Protein AF-R5IC51-F1 (afdb_monomer)

Sequence (796 aa):
MSTYEIGSIVFDKWKICRELGQGSYGTVYEIQREDFGGVYKAALKVITVPQSRTELQSVLDEGMTPPQAKQYFYSVVEDIGRECAIMSRLKGTGNIVSYEDHAVLRHPDGIGWDILIRMELLHPLLPYVYQHPMARRDIIRLGIDICKALELCQRYNIIHRDIKPENIFISDNGDYKLGDFGIARTIERTTSGLSKKGTYSYMAPEVYIGKKYGFSVDTYSLGLVLYRMLNKNRGPFLPQPPEAITYDNREQALARRVSGEPLPRPFYGEGRLGEIVLKACAFDPKDRYSSPQQLRQELEAISYEAQDAALIYPNGDELQIDPSRYASGKSSGAAGTAGKTNAVFSDRPQRTSGTNRTQGVFDASGGGSPAPVRKEKKKAHRGLVWVLVLVASAAIAAGSLLLLHTRQEKQAQLAAAQQAQVQEQQNQYEALMEQGTQLCETDPEQALGCFEQAQALYPEESAPYISYAYALYCAQDYERCISYIEDELGLGKAYDIEAQSQLSEILGAAYFECDDYAAAASFFRLSTAGGDITVNAQRDYAVSLGRLGDIDAADEILSQMYAAGASGDVTDYVQAEIDYAKKEYLDAESGFQAVLNQTQDIALQKRALRSLAEVYRDCAALVRTGSSPIGNPATKAVEVLANGIETYGLRYDSTIWEMLALAYFEAYHTDPSVPQSYLRKAGECFNRVLELGVTKSYLYSNLYTIYYELQEYDLAEQTLDAYAAQYPKDYEPYAFRAMLYITLENRKEQSARDYSVAVEAYETAGQLLRSDDDATYYQQLQSLIQQLQKEGWING

pLDDT: mean 78.65, std 20.5, range [21.23, 98.0]

Mean predicted aligned error: 19.67 Å

Structure (mmCIF, N/CA/C/O backbone):
data_AF-R5IC51-F1
#
_entry.id   AF-R5IC51-F1
#
loop_
_atom_site.group_PDB
_atom_site.id
_atom_site.type_symbol
_atom_site.label_atom_id
_atom_site.label_alt_id
_atom_site.label_comp_id
_atom_site.label_asym_id
_atom_site.label_entity_id
_atom_site.label_seq_id
_atom_site.pdbx_PDB_ins_code
_atom_site.Cartn_x
_atom_site.Cartn_y
_atom_site.Cartn_z
_atom_site.occupancy
_atom_site.B_iso_or_equiv
_atom_site.auth_seq_id
_atom_site.auth_comp_id
_atom_site.auth_asym_id
_atom_site.auth_atom_id
_atom_site.pdbx_PDB_model_num
ATOM 1 N N . MET A 1 1 ? -29.258 -9.192 -11.549 1.00 34.88 1 MET A N 1
ATOM 2 C CA . MET A 1 1 ? -30.080 -10.267 -10.951 1.00 34.88 1 MET A CA 1
ATOM 3 C C . MET A 1 1 ? -29.190 -11.485 -10.818 1.00 34.88 1 MET A C 1
ATOM 5 O O . MET A 1 1 ? -28.263 -11.608 -11.606 1.00 34.88 1 MET A O 1
ATOM 9 N N . SER A 1 2 ? -29.415 -12.307 -9.802 1.00 44.78 2 SER A N 1
ATOM 10 C CA . SER A 1 2 ? -28.560 -13.431 -9.416 1.00 44.78 2 SER A CA 1
ATOM 11 C C . SER A 1 2 ? -28.538 -14.531 -10.483 1.00 44.78 2 SER A C 1
ATOM 13 O O . SER A 1 2 ? -29.534 -15.207 -10.707 1.00 44.78 2 SER A O 1
ATOM 15 N N . THR A 1 3 ? -27.392 -14.734 -11.137 1.00 65.94 3 THR A N 1
ATOM 16 C CA . THR A 1 3 ? -27.187 -15.839 -12.097 1.00 65.94 3 THR A CA 1
ATOM 17 C C . THR A 1 3 ? -27.098 -17.204 -11.391 1.00 65.94 3 THR A C 1
ATOM 19 O O . THR A 1 3 ? -27.401 -18.248 -11.972 1.00 65.94 3 THR A O 1
ATOM 22 N N . TYR A 1 4 ? -26.704 -17.198 -10.113 1.00 82.75 4 TYR A N 1
ATOM 23 C CA . TYR A 1 4 ? -26.434 -18.384 -9.299 1.00 82.75 4 TYR A CA 1
ATOM 24 C C . TYR A 1 4 ? -27.344 -18.380 -8.067 1.00 82.75 4 TYR A C 1
ATOM 26 O O . TYR A 1 4 ? -27.095 -17.670 -7.096 1.00 82.75 4 TYR A O 1
ATOM 34 N N . GLU A 1 5 ? -28.417 -19.166 -8.119 1.00 85.94 5 GLU A N 1
ATOM 35 C CA . GLU A 1 5 ? -29.378 -19.327 -7.025 1.00 85.94 5 GLU A CA 1
ATOM 36 C C . GLU A 1 5 ? -29.455 -20.797 -6.594 1.00 85.94 5 GLU A C 1
ATOM 38 O O . GLU A 1 5 ? -28.944 -21.695 -7.270 1.00 85.94 5 GLU A O 1
ATOM 43 N N . ILE A 1 6 ? -30.101 -21.068 -5.456 1.00 89.00 6 ILE A N 1
ATOM 44 C CA . ILE A 1 6 ? -30.327 -22.443 -4.996 1.00 89.00 6 ILE A CA 1
ATOM 45 C C . ILE A 1 6 ? -31.206 -23.166 -6.022 1.00 89.00 6 ILE A C 1
ATOM 47 O O . ILE A 1 6 ? -32.381 -22.855 -6.196 1.00 89.00 6 ILE A O 1
ATOM 51 N N . GLY A 1 7 ? -30.623 -24.155 -6.695 1.00 88.19 7 GLY A N 1
ATOM 52 C CA . GLY A 1 7 ? -31.232 -24.867 -7.811 1.00 88.19 7 GLY A CA 1
ATOM 53 C C . GLY A 1 7 ? -30.534 -24.677 -9.158 1.00 88.19 7 GLY A C 1
ATOM 54 O O . GLY A 1 7 ? -30.702 -25.554 -10.006 1.00 88.19 7 GLY A O 1
ATOM 55 N N . SER A 1 8 ? -29.731 -23.620 -9.347 1.00 90.50 8 SER A N 1
ATOM 56 C CA . SER A 1 8 ? -28.945 -23.412 -10.573 1.00 90.50 8 SER A CA 1
ATOM 57 C C . SER A 1 8 ? -27.978 -24.573 -10.820 1.00 90.50 8 SER A C 1
ATOM 59 O O . SER A 1 8 ? -27.421 -25.148 -9.879 1.00 90.50 8 SER A O 1
ATOM 61 N N . ILE A 1 9 ? -27.762 -24.903 -12.095 1.00 90.50 9 ILE A N 1
ATOM 62 C CA . ILE A 1 9 ? -26.777 -25.898 -12.533 1.00 90.50 9 ILE A CA 1
ATOM 63 C C . ILE A 1 9 ? -25.529 -25.165 -13.031 1.00 90.50 9 ILE A C 1
ATOM 65 O O . ILE A 1 9 ? -25.619 -24.266 -13.862 1.00 90.50 9 ILE A O 1
ATOM 69 N N . VAL A 1 10 ? -24.370 -25.580 -12.530 1.00 89.81 10 VAL A N 1
ATOM 70 C CA . VAL A 1 10 ? -23.029 -25.151 -12.943 1.00 89.81 10 VAL A CA 1
ATOM 71 C C . VAL A 1 10 ? -22.209 -26.380 -13.352 1.00 89.81 10 VAL A C 1
ATOM 73 O O . VAL A 1 10 ? -22.567 -27.505 -12.995 1.00 89.81 10 VAL A O 1
ATOM 76 N N . PHE A 1 11 ? -21.114 -26.194 -14.099 1.00 86.75 11 PHE A N 1
ATOM 77 C CA . PHE A 1 11 ? -20.230 -27.290 -14.543 1.00 86.75 11 PHE A CA 1
ATOM 78 C C . PHE A 1 11 ? -21.016 -28.501 -15.109 1.00 86.75 11 PHE A C 1
ATOM 80 O O . PHE A 1 11 ? -20.867 -29.633 -14.640 1.00 86.75 11 PHE A O 1
ATOM 87 N N . ASP A 1 12 ? -21.926 -28.216 -16.051 1.00 82.31 12 ASP A N 1
ATOM 88 C CA . ASP A 1 12 ? -22.885 -29.092 -16.760 1.00 82.31 12 ASP A CA 1
ATOM 89 C C . ASP A 1 12 ? -23.899 -29.898 -15.925 1.00 82.31 12 ASP A C 1
ATOM 91 O O . ASP A 1 12 ? -24.995 -30.199 -16.401 1.00 82.31 12 ASP A O 1
ATOM 95 N N . LYS A 1 13 ? -23.553 -30.288 -14.697 1.00 89.31 13 LYS A N 1
ATOM 96 C CA . LYS A 1 13 ? -24.291 -31.273 -13.890 1.00 89.31 13 LYS A CA 1
ATOM 97 C C . LYS A 1 13 ? -24.358 -30.954 -12.393 1.00 89.31 13 LYS A C 1
ATOM 99 O O . LYS A 1 13 ? -25.084 -31.634 -11.670 1.00 89.31 13 LYS A O 1
ATOM 104 N N . TRP A 1 14 ? -23.579 -29.997 -11.894 1.00 93.50 14 TRP A N 1
ATOM 105 C CA . TRP A 1 14 ? -23.500 -29.702 -10.464 1.00 93.50 14 TRP A CA 1
ATOM 106 C C . TRP A 1 14 ? -24.583 -28.700 -10.061 1.00 93.50 14 TRP A C 1
ATOM 108 O O . TRP A 1 14 ? -24.599 -27.567 -10.530 1.00 93.50 14 TRP A O 1
ATOM 118 N N . LYS A 1 15 ? -25.489 -29.103 -9.172 1.00 93.88 15 LYS A N 1
ATOM 119 C CA . LYS A 1 15 ? -26.602 -28.278 -8.693 1.00 93.88 15 LYS A CA 1
ATOM 120 C C . LYS A 1 15 ? -26.222 -27.528 -7.416 1.00 93.88 15 LYS A C 1
ATOM 122 O O . LYS A 1 15 ? -25.806 -28.160 -6.444 1.00 93.88 15 LYS A O 1
ATOM 127 N N . ILE A 1 16 ? -26.433 -26.213 -7.379 1.00 95.00 16 ILE A N 1
ATOM 128 C CA . ILE A 1 16 ? -26.311 -25.397 -6.159 1.00 95.00 16 ILE A CA 1
ATOM 129 C C . ILE A 1 16 ? -27.404 -25.810 -5.165 1.00 95.00 16 ILE A C 1
ATOM 131 O O . ILE A 1 16 ? -28.590 -25.792 -5.496 1.00 95.00 16 ILE A O 1
ATOM 135 N N . CYS A 1 17 ? -27.005 -26.203 -3.954 1.00 91.75 17 CYS A N 1
ATOM 136 C CA . CYS A 1 17 ? -27.897 -26.773 -2.937 1.00 91.75 17 CYS A CA 1
ATOM 137 C C . CYS A 1 17 ? -28.139 -25.845 -1.741 1.00 91.75 17 CYS A C 1
ATOM 139 O O . CYS A 1 17 ? -29.258 -25.793 -1.236 1.00 91.75 17 CYS A O 1
ATOM 141 N N . ARG A 1 18 ? -27.114 -25.115 -1.292 1.00 90.88 18 ARG A N 1
ATOM 142 C CA . ARG A 1 18 ? -27.218 -24.065 -0.265 1.00 90.88 18 ARG A CA 1
ATOM 143 C C . ARG A 1 18 ? -26.019 -23.129 -0.329 1.00 90.88 18 ARG A C 1
ATOM 145 O O . ARG A 1 18 ? -24.968 -23.509 -0.839 1.00 90.88 18 ARG A O 1
ATOM 152 N N . GLU A 1 19 ? -26.163 -21.943 0.241 1.00 89.88 19 GLU A N 1
ATOM 153 C CA . GLU A 1 19 ? -25.020 -21.103 0.590 1.00 89.88 19 GLU A CA 1
ATOM 154 C C . GLU A 1 19 ? -24.264 -21.695 1.797 1.00 89.88 19 GLU A C 1
ATOM 156 O O . GLU A 1 19 ? -24.860 -22.336 2.668 1.00 89.88 19 GLU A O 1
ATOM 161 N N . LEU A 1 20 ? -22.945 -21.507 1.823 1.00 83.25 20 LEU A N 1
ATOM 162 C CA . LEU A 1 20 ? -22.047 -21.846 2.933 1.00 83.25 20 LEU A CA 1
ATOM 163 C C . LEU A 1 20 ? -21.504 -20.589 3.628 1.00 83.25 20 LEU A C 1
ATOM 165 O O . LEU A 1 20 ? -21.226 -20.639 4.823 1.00 83.25 20 LEU A O 1
ATOM 169 N N . GLY A 1 21 ? -21.395 -19.475 2.900 1.00 74.44 21 GLY A N 1
ATOM 170 C CA . GLY A 1 21 ? -21.165 -18.136 3.438 1.00 74.44 21 GLY A CA 1
ATOM 171 C C . GLY A 1 21 ? -20.614 -17.168 2.388 1.00 74.44 21 GLY A C 1
ATOM 172 O O . GLY A 1 21 ? -20.113 -17.588 1.343 1.00 74.44 21 GLY A O 1
ATOM 173 N N . GLN A 1 22 ? -20.659 -15.875 2.697 1.00 67.19 22 GLN A N 1
ATOM 174 C CA . GLN A 1 22 ? -20.190 -14.788 1.836 1.00 67.19 22 GLN A CA 1
ATOM 175 C C . GLN A 1 22 ? -18.926 -14.124 2.412 1.00 67.19 22 GLN A C 1
ATOM 177 O O . GLN A 1 22 ? -18.795 -13.970 3.628 1.00 67.19 22 GLN A O 1
ATOM 182 N N . GLY A 1 23 ? -17.995 -13.724 1.541 1.00 55.91 23 GLY A N 1
ATOM 183 C CA . GLY A 1 23 ? -16.749 -13.036 1.896 1.00 55.91 23 GLY A CA 1
ATOM 184 C C . GLY A 1 23 ? -16.435 -11.870 0.952 1.00 55.91 23 GLY A C 1
ATOM 185 O O . GLY A 1 23 ? -17.114 -11.671 -0.053 1.00 55.91 23 GLY A O 1
ATOM 186 N N . SER A 1 24 ? -15.379 -11.097 1.237 1.00 48.75 24 SER A N 1
ATOM 187 C CA . SER A 1 24 ? -15.056 -9.841 0.519 1.00 48.75 24 SER A CA 1
ATOM 188 C C . SER A 1 24 ? -14.483 -10.004 -0.902 1.00 48.75 24 SER A C 1
ATOM 190 O O . SER A 1 24 ? -13.736 -9.139 -1.361 1.00 48.75 24 SER A O 1
ATOM 192 N N . TYR A 1 25 ? -14.747 -11.151 -1.523 1.00 54.16 25 TYR A N 1
ATOM 193 C CA . TYR A 1 25 ? -14.342 -11.539 -2.874 1.00 54.16 25 TYR A CA 1
ATOM 194 C C . TYR A 1 25 ? -15.416 -12.405 -3.562 1.00 54.16 25 TYR A C 1
ATOM 196 O O . TYR A 1 25 ? -15.160 -12.924 -4.639 1.00 54.16 25 TYR A O 1
ATOM 204 N N . GLY A 1 26 ? -16.586 -12.636 -2.947 1.00 70.31 26 GLY A N 1
ATOM 205 C CA . GLY A 1 26 ? -17.631 -13.488 -3.523 1.00 70.31 26 GLY A CA 1
ATOM 206 C C . GLY A 1 26 ? -18.343 -14.404 -2.525 1.00 70.31 26 GLY A C 1
ATOM 207 O O . GLY A 1 26 ? -18.110 -14.350 -1.314 1.00 70.31 26 GLY A O 1
ATOM 208 N N . THR A 1 27 ? -19.211 -15.268 -3.050 1.00 81.44 27 THR A N 1
ATOM 209 C CA . THR A 1 27 ? -20.079 -16.161 -2.262 1.00 81.44 27 THR A CA 1
ATOM 210 C C . THR A 1 27 ? -19.681 -17.623 -2.448 1.00 81.44 27 THR A C 1
ATOM 212 O O . THR A 1 27 ? -19.342 -18.050 -3.553 1.00 81.44 27 THR A O 1
ATOM 215 N N . VAL A 1 28 ? -19.721 -18.405 -1.367 1.00 87.19 28 VAL A N 1
ATOM 216 C CA . VAL A 1 28 ? -19.404 -19.838 -1.367 1.00 87.19 28 VAL A CA 1
ATOM 217 C C . VAL A 1 28 ? -20.679 -20.661 -1.187 1.00 87.19 28 VAL A C 1
ATOM 219 O O . VAL A 1 28 ? -21.460 -20.417 -0.268 1.00 87.19 28 VAL A O 1
ATOM 222 N N . TYR A 1 29 ? -20.868 -21.676 -2.029 1.00 92.00 29 TYR A N 1
ATOM 223 C CA . TYR A 1 29 ? -22.026 -22.572 -2.034 1.00 92.00 29 TYR A CA 1
ATOM 224 C C . TYR A 1 29 ? -21.624 -24.044 -1.900 1.00 92.00 29 TYR A C 1
ATOM 226 O O . TYR A 1 29 ? -20.550 -24.454 -2.339 1.00 92.00 29 TYR A O 1
ATOM 234 N N . GLU A 1 30 ? -22.526 -24.863 -1.363 1.00 93.81 30 GLU A N 1
ATOM 235 C CA . GLU A 1 30 ? -22.476 -26.318 -1.506 1.00 93.81 30 GLU A CA 1
ATOM 236 C C . GLU A 1 30 ? -23.128 -26.704 -2.836 1.00 93.81 30 GLU A C 1
ATOM 238 O O . GLU A 1 30 ? -24.298 -26.385 -3.079 1.00 93.81 30 GLU A O 1
ATOM 243 N N . ILE A 1 31 ? -22.385 -27.421 -3.677 1.00 94.88 31 ILE A N 1
ATOM 244 C CA . ILE A 1 31 ? -22.886 -28.013 -4.917 1.00 94.88 31 ILE A CA 1
ATOM 245 C C . ILE A 1 31 ? -22.924 -29.538 -4.815 1.00 94.88 31 ILE A C 1
ATOM 247 O O . ILE A 1 31 ? -22.046 -30.165 -4.218 1.00 94.88 31 ILE A O 1
ATOM 251 N N . GLN A 1 32 ? -23.932 -30.141 -5.442 1.00 95.25 32 GLN A N 1
ATOM 252 C CA . GLN A 1 32 ? -24.134 -31.588 -5.472 1.00 95.25 32 GLN A CA 1
ATOM 253 C C . GLN A 1 32 ? -24.272 -32.097 -6.908 1.00 95.25 32 GLN A C 1
ATOM 255 O O . GLN A 1 32 ? -24.911 -31.457 -7.743 1.00 95.25 32 GLN A O 1
ATOM 260 N N . ARG A 1 33 ? -23.724 -33.281 -7.184 1.00 93.88 33 ARG A N 1
ATOM 261 C CA . ARG A 1 33 ? -23.937 -34.028 -8.428 1.00 93.88 33 ARG A CA 1
ATOM 262 C C . ARG A 1 33 ? -24.345 -35.460 -8.113 1.00 93.88 33 ARG A C 1
ATOM 264 O O . ARG A 1 33 ? -23.850 -36.045 -7.155 1.00 93.88 33 ARG A O 1
ATOM 271 N N . GLU A 1 34 ? -25.222 -36.024 -8.931 1.00 90.62 34 GLU A N 1
ATOM 272 C CA . GLU A 1 34 ? -25.615 -37.430 -8.852 1.00 90.62 34 GLU A CA 1
ATOM 273 C C . GLU A 1 34 ? -25.206 -38.142 -10.148 1.00 90.62 34 GLU A C 1
ATOM 275 O O . GLU A 1 34 ? -25.593 -37.727 -11.238 1.00 90.62 34 GLU A O 1
ATOM 280 N N . ASP A 1 35 ? -24.403 -39.200 -10.035 1.00 86.75 35 ASP A N 1
ATOM 281 C CA . ASP A 1 35 ? -24.063 -40.114 -11.133 1.00 86.75 35 ASP A CA 1
ATOM 282 C C . ASP A 1 35 ? -24.142 -41.553 -10.598 1.00 86.75 35 ASP A C 1
ATOM 284 O O . ASP A 1 35 ? -23.634 -41.842 -9.517 1.00 86.75 35 ASP A O 1
ATOM 288 N N . PHE A 1 36 ? -24.756 -42.471 -11.352 1.00 82.00 36 PHE A N 1
ATOM 289 C CA . PHE A 1 36 ? -24.849 -43.907 -11.017 1.00 82.00 36 PHE A CA 1
ATOM 290 C C . PHE A 1 36 ? -25.401 -44.234 -9.606 1.00 82.00 36 PHE A C 1
ATOM 292 O O . PHE A 1 36 ? -25.093 -45.285 -9.047 1.00 82.00 36 PHE A O 1
ATOM 299 N N . GLY A 1 37 ? -26.228 -43.352 -9.029 1.00 81.12 37 GLY A N 1
ATOM 300 C CA . GLY A 1 37 ? -26.763 -43.484 -7.664 1.00 81.12 37 GLY A CA 1
ATOM 301 C C . GLY A 1 37 ? -25.787 -43.076 -6.550 1.00 81.12 37 GLY A C 1
ATOM 302 O O . GLY A 1 37 ? -26.119 -43.195 -5.372 1.00 81.12 37 GLY A O 1
ATOM 303 N N . GLY A 1 38 ? -24.593 -42.589 -6.901 1.00 84.06 38 GLY A N 1
ATOM 304 C CA . GLY A 1 38 ? -23.660 -41.942 -5.985 1.00 84.06 38 GLY A CA 1
ATOM 305 C C . GLY A 1 38 ? -23.909 -40.436 -5.914 1.00 84.06 38 GLY A C 1
ATOM 306 O O . GLY A 1 38 ? -23.998 -39.765 -6.944 1.00 84.06 38 GLY A O 1
ATOM 307 N N . VAL A 1 39 ? -23.989 -39.903 -4.693 1.00 90.25 39 VAL A N 1
ATOM 308 C CA . VAL A 1 39 ? -24.080 -38.462 -4.426 1.00 90.25 39 VAL A CA 1
ATOM 309 C C . VAL A 1 39 ? -22.684 -37.905 -4.157 1.00 90.25 39 VAL A C 1
ATOM 311 O O . VAL A 1 39 ? -22.039 -38.272 -3.177 1.00 90.25 39 VAL A O 1
ATOM 314 N N . TYR A 1 40 ? -22.243 -36.987 -5.010 1.00 90.81 40 TYR A N 1
ATOM 315 C CA . TYR A 1 40 ? -20.979 -36.265 -4.899 1.00 90.81 40 TYR A CA 1
ATOM 316 C C . TYR A 1 40 ? -21.243 -34.832 -4.436 1.00 90.81 40 TYR A C 1
ATOM 318 O O . TYR A 1 40 ? -22.200 -34.202 -4.890 1.00 90.81 40 TYR A O 1
ATOM 326 N N . LYS A 1 41 ? -20.390 -34.307 -3.552 1.00 93.12 41 LYS A N 1
ATOM 327 C CA . LYS A 1 41 ? -20.490 -32.952 -2.994 1.00 93.12 41 LYS A CA 1
ATOM 328 C C . LYS A 1 41 ? -19.170 -32.205 -3.137 1.00 93.12 41 LYS A C 1
ATOM 330 O O . LYS A 1 41 ? -18.112 -32.807 -2.988 1.00 93.12 41 LYS A O 1
ATOM 335 N N . ALA A 1 42 ? -19.254 -30.906 -3.396 1.00 93.12 42 ALA A N 1
ATOM 336 C CA . ALA A 1 42 ? -18.114 -30.001 -3.502 1.00 93.12 42 ALA A CA 1
ATOM 337 C C . ALA A 1 42 ? -18.510 -28.590 -3.029 1.00 93.12 42 ALA A C 1
ATOM 339 O O . ALA A 1 42 ? -19.696 -28.274 -2.892 1.00 93.12 42 ALA A O 1
ATOM 340 N N . ALA A 1 43 ? -17.515 -27.740 -2.790 1.00 92.44 43 ALA A N 1
ATOM 341 C CA . ALA A 1 43 ? -17.699 -26.309 -2.593 1.00 92.44 43 ALA A CA 1
ATOM 342 C C . ALA A 1 43 ? -17.518 -25.555 -3.924 1.00 92.44 43 ALA A C 1
ATOM 344 O O . ALA A 1 43 ? -16.669 -25.906 -4.746 1.00 92.44 43 ALA A O 1
ATOM 345 N N . LEU A 1 44 ? -18.309 -24.501 -4.116 1.00 91.94 44 LEU A N 1
ATOM 346 C CA . LEU A 1 44 ? -18.254 -23.571 -5.243 1.00 91.94 44 LEU A CA 1
ATOM 347 C C . LEU A 1 44 ? -18.010 -22.160 -4.699 1.00 91.94 44 LEU A C 1
ATOM 349 O O . LEU A 1 44 ? -18.905 -21.619 -4.058 1.00 91.94 44 LEU A O 1
ATOM 353 N N . LYS A 1 45 ? -16.852 -21.548 -4.968 1.00 87.81 45 LYS A N 1
ATOM 354 C CA . LYS A 1 45 ? -16.626 -20.104 -4.757 1.00 87.81 45 LYS A CA 1
ATOM 355 C C . LYS A 1 45 ? -16.984 -19.390 -6.062 1.00 87.81 45 LYS A C 1
ATOM 357 O O . LYS A 1 45 ? -16.418 -19.720 -7.102 1.00 87.81 45 LYS A O 1
ATOM 362 N N . VAL A 1 46 ? -17.937 -18.462 -6.016 1.00 87.94 46 VAL A N 1
ATOM 363 C CA . VAL A 1 46 ? -18.309 -17.598 -7.146 1.00 87.94 46 VAL A CA 1
ATOM 364 C C . VAL A 1 46 ? -17.761 -16.206 -6.872 1.00 87.94 46 VAL A C 1
ATOM 366 O O . VAL A 1 46 ? -18.162 -15.570 -5.897 1.00 87.94 46 VAL A O 1
ATOM 369 N N . ILE A 1 47 ? -16.848 -15.759 -7.726 1.00 85.06 47 ILE A N 1
ATOM 370 C CA . ILE A 1 47 ? -16.260 -14.418 -7.722 1.00 85.06 47 ILE A CA 1
ATOM 371 C C . ILE A 1 47 ? -16.827 -13.682 -8.935 1.00 85.06 47 ILE A C 1
ATOM 373 O O . ILE A 1 47 ? -16.798 -14.227 -10.033 1.00 85.06 47 ILE A O 1
ATOM 377 N N . THR A 1 48 ? -17.317 -12.460 -8.765 1.00 84.69 48 THR A N 1
ATOM 378 C CA . THR A 1 48 ? -17.797 -11.624 -9.876 1.00 84.69 48 THR A CA 1
ATOM 379 C C . THR A 1 48 ? -16.892 -10.402 -9.985 1.00 84.69 48 THR A C 1
ATOM 381 O O . THR A 1 48 ? -16.533 -9.824 -8.963 1.00 84.69 48 THR A O 1
ATOM 384 N N . VAL A 1 49 ? -16.482 -10.041 -11.202 1.00 80.69 49 VAL A N 1
ATOM 385 C CA . VAL A 1 49 ? -15.553 -8.936 -11.490 1.00 80.69 49 VAL A CA 1
ATOM 386 C C . VAL A 1 49 ? -16.135 -8.083 -12.623 1.00 80.69 49 VAL A C 1
ATOM 388 O O . VAL A 1 49 ? -16.349 -8.628 -13.707 1.00 80.69 49 VAL A O 1
ATOM 391 N N . PRO A 1 50 ? -16.385 -6.774 -12.433 1.00 78.31 50 PRO A N 1
ATOM 392 C CA . PRO A 1 50 ? -16.390 -6.061 -11.151 1.00 78.31 50 PRO A CA 1
ATOM 393 C C . PRO A 1 50 ? -17.414 -6.647 -10.166 1.00 78.31 50 PRO A C 1
ATOM 395 O O . PRO A 1 50 ? -18.486 -7.101 -10.567 1.00 78.31 50 PRO A O 1
ATOM 398 N N . GLN A 1 51 ? -17.102 -6.613 -8.870 1.00 70.88 51 GLN A N 1
ATOM 399 C CA . GLN A 1 51 ? -17.942 -7.135 -7.782 1.00 70.88 51 GLN A CA 1
ATOM 400 C C . GLN A 1 51 ? -19.267 -6.372 -7.661 1.00 70.88 51 GLN A C 1
ATOM 402 O O . GLN A 1 51 ? -20.261 -6.907 -7.166 1.00 70.88 51 GLN A O 1
ATOM 407 N N . SER A 1 52 ? -19.300 -5.116 -8.117 1.00 75.69 52 SER A N 1
ATOM 408 C CA . SER A 1 52 ? -20.501 -4.285 -8.131 1.00 75.69 52 SER A CA 1
ATOM 409 C C . SER A 1 52 ? -20.561 -3.349 -9.341 1.00 75.69 52 SER A C 1
ATOM 411 O O . SER A 1 52 ? -19.558 -3.031 -9.975 1.00 75.69 52 SER A O 1
ATOM 413 N N . ARG A 1 53 ? -21.759 -2.823 -9.629 1.00 75.31 53 ARG A N 1
ATOM 414 C CA . ARG A 1 53 ? -21.903 -1.703 -10.576 1.00 75.31 53 ARG A CA 1
ATOM 415 C C . ARG A 1 53 ? -21.265 -0.409 -10.065 1.00 75.31 53 ARG A C 1
ATOM 417 O O . ARG A 1 53 ? -20.943 0.438 -10.885 1.00 75.31 53 ARG A O 1
ATOM 424 N N . THR A 1 54 ? -21.078 -0.263 -8.753 1.00 67.06 54 THR A N 1
ATOM 425 C CA . THR A 1 54 ? -20.395 0.887 -8.146 1.00 67.06 54 THR A CA 1
ATOM 426 C C . THR A 1 54 ? -18.906 0.873 -8.476 1.00 67.06 54 THR A C 1
ATOM 428 O O . THR A 1 54 ? -18.370 1.897 -8.865 1.00 67.06 54 THR A O 1
ATOM 431 N N . GLU A 1 55 ? -18.265 -0.294 -8.415 1.00 68.88 55 GLU A N 1
ATOM 432 C CA . GLU A 1 55 ? -16.859 -0.497 -8.794 1.00 68.88 55 GLU A CA 1
ATOM 433 C C . GLU A 1 55 ? -16.635 -0.224 -10.290 1.00 68.88 55 GLU A C 1
ATOM 435 O O . GLU A 1 55 ? -15.709 0.496 -10.651 1.00 68.88 55 GLU A O 1
ATOM 440 N N . LEU A 1 56 ? -17.546 -0.696 -11.156 1.00 75.31 56 LEU A N 1
ATOM 441 C CA . LEU A 1 56 ? -17.545 -0.312 -12.573 1.00 75.31 56 LEU A CA 1
ATOM 442 C C . LEU A 1 56 ? -17.714 1.201 -12.758 1.00 75.31 56 LEU A C 1
ATOM 444 O O . LEU A 1 56 ? -17.046 1.792 -13.597 1.00 75.31 56 LEU A O 1
ATOM 448 N N . GLN A 1 57 ? -18.617 1.830 -12.004 1.00 73.44 57 GLN A N 1
ATOM 449 C CA . GLN A 1 57 ? -18.846 3.266 -12.127 1.00 73.44 57 GLN A CA 1
ATOM 450 C C . GLN A 1 57 ? -17.675 4.088 -11.574 1.00 73.44 57 GLN A C 1
ATOM 452 O O . GLN A 1 57 ? -17.416 5.144 -12.128 1.00 73.44 57 GLN A O 1
ATOM 457 N N . SER A 1 58 ? -16.944 3.603 -10.563 1.00 60.75 58 SER A N 1
ATOM 458 C CA . SER A 1 58 ? -15.757 4.276 -10.015 1.00 60.75 58 SER A CA 1
ATOM 459 C C . SER A 1 58 ? -14.699 4.455 -11.095 1.00 60.75 58 SER A C 1
ATOM 461 O O . SER A 1 58 ? -14.393 5.585 -11.450 1.00 60.75 58 SER A O 1
ATOM 463 N N . VAL A 1 59 ? -14.259 3.370 -11.743 1.00 61.09 59 VAL A N 1
ATOM 464 C CA . VAL A 1 59 ? -13.216 3.465 -12.782 1.00 61.09 59 VAL A CA 1
ATOM 465 C C . VAL A 1 59 ? -13.657 4.279 -14.009 1.00 61.09 59 VAL A C 1
ATOM 467 O O . VAL A 1 59 ? -12.829 4.885 -14.682 1.00 61.09 59 VAL A O 1
ATOM 470 N N . LEU A 1 60 ? -14.963 4.339 -14.302 1.00 69.81 60 LEU A N 1
ATOM 471 C CA . LEU A 1 60 ? -15.516 5.206 -15.352 1.00 69.81 60 LEU A CA 1
ATOM 472 C C . LEU A 1 60 ? -15.596 6.685 -14.915 1.00 69.81 60 LEU A C 1
ATOM 474 O O . LEU A 1 60 ? -15.363 7.570 -15.735 1.00 69.81 60 LEU A O 1
ATOM 478 N N . ASP A 1 61 ? -15.909 6.960 -13.646 1.00 62.12 61 ASP A N 1
ATOM 479 C CA . ASP A 1 61 ? -15.903 8.304 -13.047 1.00 62.12 61 ASP A CA 1
ATOM 480 C C . ASP A 1 61 ? -14.463 8.835 -12.867 1.00 62.12 61 ASP A C 1
ATOM 482 O O . ASP A 1 61 ? -14.232 10.035 -12.989 1.00 62.12 61 ASP A O 1
ATOM 486 N N . GLU A 1 62 ? -13.489 7.940 -12.668 1.00 63.97 62 GLU A N 1
ATOM 487 C CA . GLU A 1 62 ? -12.033 8.174 -12.718 1.00 63.97 62 GLU A CA 1
ATOM 488 C C . GLU A 1 62 ? -11.523 8.451 -14.152 1.00 63.97 62 GLU A C 1
ATOM 490 O O . GLU A 1 62 ? -10.332 8.665 -14.366 1.00 63.97 62 GLU A O 1
ATOM 495 N N . GLY A 1 63 ? -12.416 8.474 -15.150 1.00 67.56 63 GLY A N 1
ATOM 496 C CA . GLY A 1 63 ? -12.124 8.893 -16.521 1.00 67.56 63 GLY A CA 1
ATOM 497 C C . GLY A 1 63 ? -11.813 7.765 -17.507 1.00 67.56 63 GLY A C 1
ATOM 498 O O . GLY A 1 63 ? -11.618 8.050 -18.691 1.00 67.56 63 GLY A O 1
ATOM 499 N N . MET A 1 64 ? -11.804 6.491 -17.089 1.00 73.00 64 MET A N 1
ATOM 500 C CA . MET A 1 64 ? -11.598 5.391 -18.037 1.00 73.00 64 MET A CA 1
ATOM 501 C C . MET A 1 64 ? -12.755 5.304 -19.037 1.00 73.00 64 MET A C 1
ATOM 503 O O . MET A 1 64 ? -13.934 5.312 -18.683 1.00 73.00 64 MET A O 1
ATOM 507 N N . THR A 1 65 ? -12.434 5.113 -20.314 1.00 79.50 65 THR A N 1
ATOM 508 C CA . THR A 1 65 ? -13.444 4.738 -21.310 1.00 79.50 65 THR A CA 1
ATOM 509 C C . THR A 1 65 ? -13.918 3.289 -21.087 1.00 79.50 65 THR A C 1
ATOM 511 O O . THR A 1 65 ? -13.170 2.470 -20.546 1.00 79.50 65 THR A O 1
ATOM 514 N N . PRO A 1 66 ? -15.123 2.888 -21.546 1.00 79.44 66 PRO A N 1
ATOM 515 C CA . PRO A 1 66 ? -15.599 1.509 -21.385 1.00 79.44 66 PRO A CA 1
ATOM 516 C C . PRO A 1 66 ? -14.657 0.407 -21.925 1.00 79.44 66 PRO A C 1
ATOM 518 O O . PRO A 1 66 ? -14.603 -0.661 -21.311 1.00 79.44 66 PRO A O 1
ATOM 521 N N . PRO A 1 67 ? -13.878 0.611 -23.013 1.00 80.44 67 PRO A N 1
ATOM 522 C CA .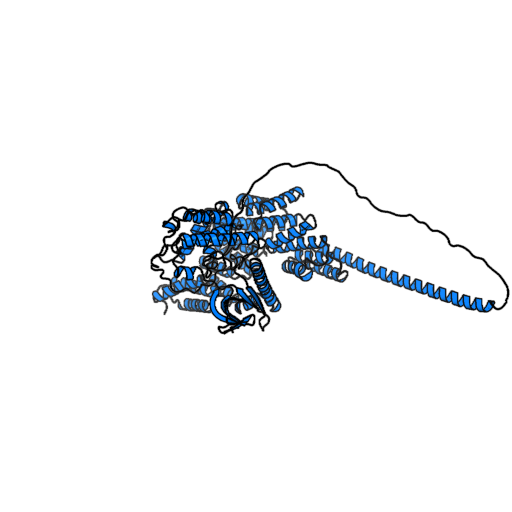 PRO A 1 67 ? -12.798 -0.302 -23.397 1.00 80.44 67 PRO A CA 1
ATOM 523 C C . PRO A 1 67 ? -11.664 -0.417 -22.365 1.00 80.44 67 PRO A C 1
ATOM 525 O O . PRO A 1 67 ? -11.228 -1.535 -22.096 1.00 80.44 67 PRO A O 1
ATOM 528 N N . GLN A 1 68 ? -11.220 0.696 -21.768 1.00 72.50 68 GLN A N 1
ATOM 529 C CA . GLN A 1 68 ? -10.178 0.711 -20.729 1.00 72.50 68 GLN A CA 1
ATOM 530 C C . GLN A 1 68 ? -10.675 0.052 -19.437 1.00 72.50 68 GLN A C 1
ATOM 532 O O . GLN A 1 68 ? -10.028 -0.868 -18.947 1.00 72.50 68 GLN A O 1
ATOM 537 N N . ALA A 1 69 ? -11.872 0.406 -18.955 1.00 74.44 69 ALA A N 1
ATOM 538 C CA . ALA A 1 69 ? -12.488 -0.236 -17.790 1.00 74.44 69 ALA A CA 1
ATOM 539 C C . ALA A 1 69 ? -12.657 -1.756 -17.991 1.00 74.44 69 ALA A C 1
ATOM 541 O O . ALA A 1 69 ? -12.370 -2.551 -17.099 1.00 74.44 69 ALA A O 1
ATOM 542 N N . LYS A 1 70 ? -13.043 -2.192 -19.199 1.00 79.81 70 LYS A N 1
ATOM 543 C CA . LYS A 1 70 ? -13.073 -3.617 -19.562 1.00 79.81 70 LYS A CA 1
ATOM 544 C C . LYS A 1 70 ? -11.678 -4.260 -19.514 1.00 79.81 70 LYS A C 1
ATOM 546 O O . LYS A 1 70 ? -11.577 -5.410 -19.100 1.00 79.81 70 LYS A O 1
ATOM 551 N N . GLN A 1 71 ? -10.624 -3.578 -19.962 1.00 77.12 71 GLN A N 1
ATOM 552 C CA . GLN A 1 71 ? -9.254 -4.108 -19.914 1.00 77.12 71 GLN A CA 1
ATOM 553 C C . GLN A 1 71 ? -8.732 -4.198 -18.471 1.00 77.12 71 GLN A C 1
ATOM 555 O O . GLN A 1 71 ? -8.146 -5.213 -18.101 1.00 77.12 71 GLN A O 1
ATOM 560 N N . TYR A 1 72 ? -9.033 -3.197 -17.641 1.00 73.62 72 TYR A N 1
ATOM 561 C CA . TYR A 1 72 ? -8.757 -3.178 -16.204 1.00 73.62 72 TYR A CA 1
ATOM 562 C C . TYR A 1 72 ? -9.419 -4.360 -15.475 1.00 73.62 72 TYR A C 1
ATOM 564 O O . TYR A 1 72 ? -8.746 -5.148 -14.816 1.00 73.62 72 TYR A O 1
ATOM 572 N N . PHE A 1 73 ? -10.726 -4.576 -15.656 1.00 78.44 73 PHE A N 1
ATOM 573 C CA . PHE A 1 73 ? -11.393 -5.726 -15.032 1.00 78.44 73 PHE A CA 1
ATOM 574 C C . PHE A 1 73 ? -10.947 -7.073 -15.618 1.00 78.44 73 PHE A C 1
ATOM 576 O O . PHE A 1 73 ? -10.993 -8.084 -14.919 1.00 78.44 73 PHE A O 1
ATOM 583 N N . TYR A 1 74 ? -10.451 -7.103 -16.859 1.00 78.00 74 TYR A N 1
ATOM 584 C CA . TYR A 1 74 ? -9.856 -8.308 -17.429 1.00 78.00 74 TYR A CA 1
ATOM 585 C C . TYR A 1 74 ? -8.507 -8.668 -16.778 1.00 78.00 74 TYR A C 1
ATOM 587 O O . TYR A 1 74 ? -8.292 -9.842 -16.483 1.00 78.00 74 TYR A O 1
ATOM 595 N N . SER A 1 75 ? -7.631 -7.706 -16.460 1.00 67.81 75 SER A N 1
ATOM 596 C CA . SER A 1 75 ? -6.366 -8.015 -15.765 1.00 67.81 75 SER A CA 1
ATOM 597 C C . SER A 1 75 ? -6.592 -8.515 -14.329 1.00 67.81 75 SER A C 1
ATOM 599 O O . SER A 1 75 ? -5.908 -9.441 -13.890 1.00 67.81 75 SER A O 1
ATOM 601 N N . VAL A 1 76 ? -7.631 -8.023 -13.639 1.00 71.12 76 VAL A N 1
ATOM 602 C CA . VAL A 1 76 ? -8.099 -8.579 -12.350 1.00 71.12 76 VAL A CA 1
ATOM 603 C C . VAL A 1 76 ? -8.564 -10.039 -12.499 1.00 71.12 76 VAL A C 1
ATOM 605 O O . VAL A 1 76 ? -8.267 -10.881 -11.647 1.00 71.12 76 VAL A O 1
ATOM 608 N N . VAL A 1 77 ? -9.249 -10.382 -13.597 1.00 75.44 77 VAL A N 1
ATOM 609 C CA . VAL A 1 77 ? -9.624 -11.775 -13.917 1.00 75.44 77 VAL A CA 1
ATOM 610 C C . VAL A 1 77 ? -8.386 -12.639 -14.201 1.00 75.44 77 VAL A C 1
ATOM 612 O O . VAL A 1 77 ? -8.339 -13.792 -13.765 1.00 75.44 77 VAL A O 1
ATOM 615 N N . GLU A 1 78 ? -7.361 -12.103 -14.870 1.00 76.06 78 GLU A N 1
ATOM 616 C CA . GLU A 1 78 ? -6.096 -12.814 -15.104 1.00 76.06 78 GLU A CA 1
ATOM 617 C C . GLU A 1 78 ? -5.295 -13.046 -13.814 1.00 76.06 78 GLU A C 1
ATOM 619 O O . GLU A 1 78 ? -4.715 -14.122 -13.655 1.00 76.06 78 GLU A O 1
ATOM 624 N N . ASP A 1 79 ? -5.316 -12.122 -12.849 1.00 65.06 79 ASP A N 1
ATOM 625 C CA . ASP A 1 79 ? -4.722 -12.332 -11.520 1.00 65.06 79 ASP A CA 1
ATOM 626 C C . ASP A 1 79 ? -5.394 -13.471 -10.749 1.00 65.06 79 ASP A C 1
ATOM 628 O O . ASP A 1 79 ? -4.713 -14.372 -10.252 1.00 65.06 79 ASP A O 1
ATOM 632 N N . ILE A 1 80 ? -6.726 -13.518 -10.732 1.00 71.75 80 ILE A N 1
ATOM 633 C CA . ILE A 1 80 ? -7.471 -14.623 -10.106 1.00 71.75 80 ILE A CA 1
ATOM 634 C C . ILE A 1 80 ? -7.221 -15.946 -10.863 1.00 71.75 80 ILE A C 1
ATOM 636 O O . ILE A 1 80 ? -7.128 -17.018 -10.255 1.00 71.75 80 ILE A O 1
ATOM 640 N N . GLY A 1 81 ? -7.028 -15.888 -12.186 1.00 72.19 81 GLY A N 1
ATOM 641 C CA . GLY A 1 81 ? -6.568 -17.018 -12.998 1.00 72.19 81 GLY A CA 1
ATOM 642 C C . GLY A 1 81 ? -5.164 -17.508 -12.609 1.00 72.19 81 GLY A C 1
ATOM 643 O O . GLY A 1 81 ? -4.936 -18.719 -12.506 1.00 72.19 81 GLY A O 1
ATOM 644 N N . ARG A 1 82 ? -4.232 -16.589 -12.313 1.00 69.69 82 ARG A N 1
ATOM 645 C CA . ARG A 1 82 ? -2.890 -16.902 -11.791 1.00 69.69 82 ARG A CA 1
ATOM 646 C C . ARG A 1 82 ? -2.959 -17.554 -10.403 1.00 69.69 82 ARG A C 1
ATOM 648 O O . ARG A 1 82 ? -2.280 -18.562 -10.191 1.00 69.69 82 ARG A O 1
ATOM 655 N N . GLU A 1 83 ? -3.817 -17.078 -9.498 1.00 70.81 83 GLU A N 1
ATOM 656 C CA . GLU A 1 83 ? -4.060 -17.729 -8.197 1.00 70.81 83 GLU A CA 1
ATOM 657 C C . GLU A 1 83 ? -4.615 -19.160 -8.365 1.00 70.81 83 GLU A C 1
ATOM 659 O O . GLU A 1 83 ? -4.112 -20.104 -7.746 1.00 70.81 83 GLU A O 1
ATOM 664 N N . CYS A 1 84 ? -5.576 -19.368 -9.276 1.00 73.69 84 CYS A N 1
ATOM 665 C CA . CYS A 1 84 ? -6.097 -20.704 -9.602 1.00 73.69 84 CYS A CA 1
ATOM 666 C C . CYS A 1 84 ? -5.000 -21.646 -10.131 1.00 73.69 84 CYS A C 1
ATOM 668 O O . CYS A 1 84 ? -4.953 -22.823 -9.760 1.00 73.69 84 CYS A O 1
ATOM 670 N N . ALA A 1 85 ? -4.078 -21.141 -10.957 1.00 74.31 85 ALA A N 1
ATOM 671 C CA . ALA A 1 85 ? -2.940 -21.914 -11.451 1.00 74.31 85 ALA A CA 1
ATOM 672 C C . ALA A 1 85 ? -1.959 -22.309 -10.329 1.00 74.31 85 ALA A C 1
ATOM 674 O O . ALA A 1 85 ? -1.417 -23.418 -10.359 1.00 74.31 85 ALA A O 1
ATOM 675 N N . ILE A 1 86 ? -1.761 -21.457 -9.315 1.00 70.62 86 ILE A N 1
ATOM 676 C CA . ILE A 1 86 ? -0.986 -21.791 -8.109 1.00 70.62 86 ILE A CA 1
ATOM 677 C C . ILE A 1 86 ? -1.690 -22.900 -7.317 1.00 70.62 86 ILE A C 1
ATOM 679 O O . ILE A 1 86 ? -1.078 -23.936 -7.050 1.00 70.62 86 ILE A O 1
ATOM 683 N N . MET A 1 87 ? -2.986 -22.755 -7.018 1.00 73.81 87 MET A N 1
ATOM 684 C CA . MET A 1 87 ? -3.760 -23.790 -6.314 1.00 73.81 87 MET A CA 1
ATOM 685 C C . MET A 1 87 ? -3.738 -25.136 -7.058 1.00 73.81 87 MET A C 1
ATOM 687 O O . MET A 1 87 ? -3.561 -26.187 -6.439 1.00 73.81 87 MET A O 1
ATOM 691 N N . SER A 1 88 ? -3.810 -25.122 -8.393 1.00 77.19 88 SER A N 1
ATOM 692 C CA . SER A 1 88 ? -3.721 -26.338 -9.209 1.00 77.19 88 SER A CA 1
ATOM 693 C C . SER A 1 88 ? -2.345 -27.023 -9.175 1.00 77.19 88 SER A C 1
ATOM 695 O O . SER A 1 88 ? -2.288 -28.230 -9.411 1.00 77.19 88 SER A O 1
ATOM 697 N N . ARG A 1 89 ? -1.244 -26.311 -8.883 1.00 76.94 89 ARG A N 1
ATOM 698 C CA . ARG A 1 89 ? 0.101 -26.909 -8.699 1.00 76.94 89 ARG A CA 1
ATOM 699 C C . ARG A 1 89 ? 0.265 -27.596 -7.341 1.00 76.94 89 ARG A C 1
ATOM 701 O O . ARG A 1 89 ? 1.094 -28.488 -7.204 1.00 76.94 89 ARG A O 1
ATOM 708 N N . LEU A 1 90 ? -0.518 -27.171 -6.354 1.00 76.25 90 LEU A N 1
ATOM 709 C CA . LEU A 1 90 ? -0.465 -27.628 -4.962 1.00 76.25 90 LEU A CA 1
ATOM 710 C C . LEU A 1 90 ? -1.494 -28.749 -4.659 1.00 76.25 90 LEU A C 1
ATOM 712 O O . LEU A 1 90 ? -1.463 -29.375 -3.594 1.00 76.25 90 LEU A O 1
ATOM 716 N N . LYS A 1 91 ? -2.383 -29.020 -5.625 1.00 72.62 91 LYS A N 1
ATOM 717 C CA . LYS A 1 91 ? -3.425 -30.058 -5.639 1.00 72.62 91 LYS A CA 1
ATOM 718 C C . LYS A 1 91 ? -2.897 -31.456 -5.293 1.00 72.62 91 LYS A C 1
ATOM 720 O O . LYS A 1 91 ? -1.798 -31.843 -5.676 1.00 72.62 91 LYS A O 1
ATOM 725 N N . GLY A 1 92 ? -3.721 -32.248 -4.607 1.00 68.81 92 GLY A N 1
ATOM 726 C CA . GLY A 1 92 ? -3.417 -33.643 -4.262 1.00 68.81 92 GLY A CA 1
ATOM 727 C C . GLY A 1 92 ? -2.464 -33.810 -3.075 1.00 68.81 92 GLY A C 1
ATOM 728 O O . GLY A 1 92 ? -2.367 -34.903 -2.519 1.00 68.81 92 GLY A O 1
ATOM 729 N N . THR A 1 93 ? -1.818 -32.735 -2.618 1.00 74.25 93 THR A N 1
ATOM 730 C CA . THR A 1 93 ? -1.322 -32.688 -1.243 1.00 74.25 93 THR A CA 1
ATOM 731 C C . THR A 1 93 ? -2.512 -32.466 -0.324 1.00 74.25 93 THR A C 1
ATOM 733 O O . THR A 1 93 ? -3.400 -31.687 -0.651 1.00 74.25 93 THR A O 1
ATOM 736 N N . GLY A 1 94 ? -2.558 -33.128 0.831 1.00 81.69 94 GLY A N 1
ATOM 737 C CA . GLY A 1 94 ? -3.648 -32.854 1.770 1.00 81.69 94 GLY A CA 1
ATOM 738 C C . GLY A 1 94 ? -3.657 -31.390 2.244 1.00 81.69 94 GLY A C 1
ATOM 739 O O . GLY A 1 94 ? -4.731 -30.875 2.527 1.00 81.69 94 GLY A O 1
ATOM 740 N N . ASN A 1 95 ? -2.477 -30.740 2.311 1.00 92.38 95 ASN A N 1
ATOM 741 C CA . ASN A 1 95 ? -2.176 -29.448 2.941 1.00 92.38 95 ASN A CA 1
ATOM 742 C C . ASN A 1 95 ? -2.371 -28.253 1.995 1.00 92.38 95 ASN A C 1
ATOM 744 O O . ASN A 1 95 ? -2.147 -27.129 2.434 1.00 92.38 95 ASN A O 1
ATOM 748 N N . ILE A 1 96 ? -2.814 -28.470 0.749 1.00 89.75 96 ILE A N 1
ATOM 749 C CA . ILE A 1 96 ? -3.508 -27.448 -0.051 1.00 89.75 96 ILE A CA 1
ATOM 750 C C . ILE A 1 96 ? -4.934 -27.920 -0.401 1.00 89.75 96 ILE A C 1
ATOM 752 O O . ILE A 1 96 ? -5.201 -29.118 -0.478 1.00 89.75 96 ILE A O 1
ATOM 756 N N . VAL A 1 97 ? -5.882 -26.972 -0.487 1.00 88.88 97 VAL A N 1
ATOM 757 C CA . VAL A 1 97 ? -7.304 -27.240 -0.712 1.00 88.88 97 VAL A CA 1
ATOM 758 C C . VAL A 1 97 ? -7.355 -27.918 -2.028 1.00 88.88 97 VAL A C 1
ATOM 760 O O . VAL A 1 97 ? -6.804 -27.387 -2.993 1.00 88.88 97 VAL A O 1
ATOM 763 N N . SER A 1 98 ? -7.983 -29.085 -2.061 1.00 85.06 98 SER A N 1
ATOM 764 C CA . SER A 1 98 ? -8.135 -29.797 -3.312 1.00 85.06 98 SER A CA 1
ATOM 765 C C . SER A 1 98 ? -8.992 -28.953 -4.255 1.00 85.06 98 SER A C 1
ATOM 767 O O . SER A 1 98 ? -10.220 -28.995 -4.229 1.00 85.06 98 SER A O 1
ATOM 769 N N . TYR A 1 99 ? -8.303 -28.145 -5.055 1.00 85.12 99 TYR A N 1
ATOM 770 C CA . TYR A 1 99 ? -8.809 -27.413 -6.195 1.00 85.12 99 TYR A CA 1
ATOM 771 C C . TYR A 1 99 ? -9.188 -28.441 -7.254 1.00 85.12 99 TYR A C 1
ATOM 773 O O . TYR A 1 99 ? -8.357 -29.257 -7.665 1.00 85.12 99 TYR A O 1
ATOM 781 N N . GLU A 1 100 ? -10.435 -28.438 -7.701 1.00 84.69 100 GLU A N 1
ATOM 782 C CA . GLU A 1 100 ? -10.901 -29.381 -8.707 1.00 84.69 100 GLU A CA 1
ATOM 783 C C . GLU A 1 100 ? -10.770 -28.811 -10.117 1.00 84.69 100 GLU A C 1
ATOM 785 O O . GLU A 1 100 ? -9.971 -29.342 -10.892 1.00 84.69 100 GLU A O 1
ATOM 790 N N . ASP A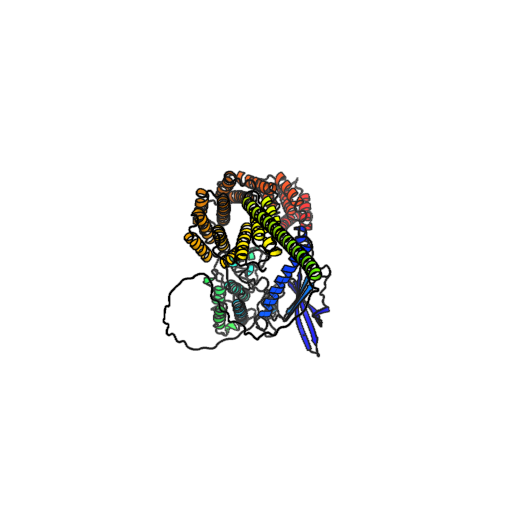 1 101 ? -11.500 -27.739 -10.414 1.00 85.62 101 ASP A N 1
ATOM 791 C CA . ASP A 1 101 ? -11.476 -26.989 -11.671 1.00 85.62 101 ASP A CA 1
ATOM 792 C C . ASP A 1 101 ? -11.994 -25.550 -11.460 1.00 85.62 101 ASP A C 1
ATOM 794 O O . ASP A 1 101 ? -12.338 -25.143 -10.346 1.00 85.62 101 ASP A O 1
ATOM 798 N N . HIS A 1 102 ? -12.003 -24.758 -12.534 1.00 89.31 102 HIS A N 1
ATOM 799 C CA . HIS A 1 102 ? -12.638 -23.444 -12.570 1.00 89.31 102 HIS A CA 1
ATOM 800 C C . HIS A 1 102 ? -13.246 -23.171 -13.953 1.00 89.31 102 HIS A C 1
ATOM 802 O O . HIS A 1 102 ? -12.880 -23.823 -14.933 1.00 89.31 102 HIS A O 1
ATOM 808 N N . ALA A 1 103 ? -14.152 -22.199 -14.030 1.00 88.75 103 ALA A N 1
ATOM 809 C CA . ALA A 1 103 ? -14.687 -21.658 -15.274 1.00 88.75 103 ALA A CA 1
ATOM 810 C C . ALA A 1 103 ? -14.771 -20.128 -15.189 1.00 88.75 103 ALA A C 1
ATOM 812 O O . ALA A 1 103 ? -15.156 -19.591 -14.152 1.00 88.75 103 ALA A O 1
ATOM 813 N N . VAL A 1 104 ? -14.442 -19.443 -16.285 1.00 88.06 104 VAL A N 1
ATOM 814 C CA . VAL A 1 104 ? -14.553 -17.983 -16.422 1.00 88.06 104 VAL A CA 1
ATOM 815 C C . VAL A 1 104 ? -15.658 -17.682 -17.434 1.00 88.06 104 VAL A C 1
ATOM 817 O O . VAL A 1 104 ? -15.550 -18.041 -18.607 1.00 88.06 104 VAL A O 1
ATOM 820 N N . LEU A 1 105 ? -16.739 -17.051 -16.979 1.00 88.25 105 LEU A N 1
ATOM 821 C CA . LEU A 1 105 ? -17.954 -16.785 -17.747 1.00 88.25 105 LEU A CA 1
ATOM 822 C C . LEU A 1 105 ? -18.117 -15.274 -17.938 1.00 88.25 105 LEU A C 1
ATOM 824 O O . LEU A 1 105 ? -18.427 -14.553 -16.995 1.00 88.25 105 LEU A O 1
ATOM 828 N N . ARG A 1 106 ? -17.909 -14.771 -19.158 1.00 87.31 106 ARG A N 1
ATOM 829 C CA . ARG A 1 106 ? -18.081 -13.340 -19.463 1.00 87.31 106 ARG A CA 1
ATOM 830 C C . ARG A 1 106 ? -19.561 -12.941 -19.411 1.00 87.31 106 ARG A C 1
ATOM 832 O O . ARG A 1 106 ? -20.411 -13.646 -19.956 1.00 87.31 106 ARG A O 1
ATOM 839 N N . HIS A 1 107 ? -19.860 -11.801 -18.792 1.00 86.69 107 HIS A N 1
ATOM 840 C CA . HIS A 1 107 ? -21.214 -11.256 -18.665 1.00 86.69 107 HIS A CA 1
ATOM 841 C C . HIS A 1 107 ? -21.812 -10.861 -20.031 1.00 86.69 107 HIS A C 1
ATOM 843 O O . HIS A 1 107 ? -21.062 -10.507 -20.946 1.00 86.69 107 HIS A O 1
ATOM 849 N N . PRO A 1 108 ? -23.154 -10.860 -20.193 1.00 78.19 108 PRO A N 1
ATOM 850 C CA . PRO A 1 108 ? -23.802 -10.515 -21.465 1.00 78.19 108 PRO A CA 1
ATOM 851 C C . PRO A 1 108 ? -23.617 -9.061 -21.929 1.00 78.19 108 PRO A C 1
ATOM 853 O O . PRO A 1 108 ? -23.692 -8.804 -23.128 1.00 78.19 108 PRO A O 1
ATOM 856 N N . ASP A 1 109 ? -23.373 -8.118 -21.012 1.00 73.38 109 ASP A N 1
ATOM 857 C CA . ASP A 1 109 ? -22.982 -6.735 -21.350 1.00 73.38 109 ASP A CA 1
ATOM 858 C C . ASP A 1 109 ? -21.534 -6.636 -21.865 1.00 73.38 109 ASP A C 1
ATOM 860 O O . ASP A 1 109 ? -21.163 -5.681 -22.546 1.00 73.38 109 ASP A O 1
ATOM 864 N N . GLY A 1 110 ? -20.728 -7.664 -21.598 1.00 70.31 110 GLY A N 1
ATOM 865 C CA . GLY A 1 110 ? -19.368 -7.806 -22.072 1.00 70.31 110 GLY A CA 1
ATOM 866 C C . GLY A 1 110 ? -18.308 -7.027 -21.291 1.00 70.31 110 GLY A C 1
ATOM 867 O O . GLY A 1 110 ? -17.158 -7.031 -21.748 1.00 70.31 110 GLY A O 1
ATOM 868 N N . ILE A 1 111 ? -18.656 -6.388 -20.171 1.00 71.88 111 ILE A N 1
ATOM 869 C CA . ILE A 1 111 ? -17.719 -5.608 -19.342 1.00 71.88 111 ILE A CA 1
ATOM 870 C C . ILE A 1 111 ? -17.329 -6.364 -18.062 1.00 71.88 111 ILE A C 1
ATOM 872 O O . ILE A 1 111 ? -16.228 -6.147 -17.567 1.00 71.88 111 ILE A O 1
ATOM 876 N N . GLY A 1 112 ? -18.174 -7.277 -17.568 1.00 84.38 112 GLY A N 1
ATOM 877 C CA . GLY A 1 112 ? -17.858 -8.135 -16.419 1.00 84.38 112 GLY A CA 1
ATOM 878 C C . GLY A 1 112 ? -17.633 -9.621 -16.737 1.00 84.38 112 GLY A C 1
ATOM 879 O O . GLY A 1 112 ? -17.830 -10.089 -17.866 1.00 84.38 112 GLY A O 1
ATOM 880 N N . TRP A 1 113 ? -17.241 -10.372 -15.708 1.00 88.62 113 TRP A N 1
ATOM 881 C CA . TRP A 1 113 ? -17.032 -11.821 -15.693 1.00 88.62 113 TRP A CA 1
ATOM 882 C C . TRP A 1 113 ? -17.445 -12.430 -14.347 1.00 88.62 113 TRP A C 1
ATOM 884 O O . TRP A 1 113 ? -17.264 -11.820 -13.296 1.00 88.62 113 TRP A O 1
ATOM 894 N N . ASP A 1 114 ? -17.911 -13.677 -14.373 1.00 88.94 114 ASP A N 1
ATOM 895 C CA . ASP A 1 114 ? -18.006 -14.547 -13.201 1.00 88.94 114 ASP A CA 1
ATOM 896 C C . ASP A 1 114 ? -16.922 -15.630 -13.272 1.00 88.94 114 ASP A C 1
ATOM 898 O O . ASP A 1 114 ? -16.787 -16.328 -14.280 1.00 88.94 114 ASP A O 1
ATOM 902 N N . ILE A 1 115 ? -16.169 -15.807 -12.192 1.00 87.94 115 ILE A N 1
ATOM 903 C CA . ILE A 1 115 ? -15.176 -16.865 -12.014 1.00 87.94 115 ILE A CA 1
ATOM 904 C C . ILE A 1 115 ? -15.736 -17.863 -11.002 1.00 87.94 115 ILE A C 1
ATOM 906 O O . ILE A 1 115 ? -15.898 -17.569 -9.815 1.00 87.94 115 ILE A O 1
ATOM 910 N N . LEU A 1 116 ? -16.046 -19.060 -11.487 1.00 90.75 116 LEU A N 1
ATOM 911 C CA . LEU A 1 116 ? -16.556 -20.174 -10.699 1.00 90.75 116 LEU A CA 1
ATOM 912 C C . LEU A 1 116 ? -15.376 -21.084 -10.360 1.00 90.75 116 LEU A C 1
ATOM 914 O O . LEU A 1 116 ? -14.747 -21.614 -11.270 1.00 90.75 116 LEU A O 1
ATOM 918 N N . ILE A 1 117 ? -15.085 -21.296 -9.077 1.00 88.88 117 ILE A N 1
ATOM 919 C CA . ILE A 1 117 ? -13.966 -22.126 -8.601 1.00 88.88 117 ILE A CA 1
ATOM 920 C C . ILE A 1 117 ? -14.521 -23.300 -7.793 1.00 88.88 117 ILE A C 1
ATOM 922 O O . ILE A 1 117 ? -15.259 -23.098 -6.824 1.00 88.88 117 ILE A O 1
ATOM 926 N N . ARG A 1 118 ? -14.155 -24.530 -8.171 1.00 90.88 118 ARG A N 1
ATOM 927 C CA . ARG A 1 118 ? -14.654 -25.769 -7.563 1.00 90.88 118 ARG A CA 1
ATOM 928 C C . ARG A 1 118 ? -13.602 -26.411 -6.659 1.00 90.88 118 ARG A C 1
ATOM 930 O O . ARG A 1 118 ? -12.446 -26.560 -7.052 1.00 90.88 118 ARG A O 1
ATOM 937 N N . MET A 1 119 ? -13.992 -26.784 -5.442 1.00 90.06 119 MET A N 1
ATOM 938 C CA . MET A 1 119 ? -13.085 -27.228 -4.371 1.00 90.06 119 MET A CA 1
ATOM 939 C C . MET A 1 119 ? -13.688 -28.367 -3.534 1.00 90.06 119 MET A C 1
ATOM 941 O O . MET A 1 119 ? -14.904 -28.561 -3.529 1.00 90.06 119 MET A O 1
ATOM 945 N N . GLU A 1 120 ? -12.860 -29.077 -2.760 1.00 90.50 120 GLU A N 1
ATOM 946 C CA . GLU A 1 120 ? -13.347 -29.983 -1.703 1.00 90.50 120 GLU A CA 1
ATOM 947 C C . GLU A 1 120 ? -14.263 -29.261 -0.687 1.00 90.50 120 GLU A C 1
ATOM 949 O O . GLU A 1 120 ? -14.048 -28.096 -0.342 1.00 90.50 120 GLU A O 1
ATOM 954 N N . LEU A 1 121 ? -15.293 -29.960 -0.198 1.00 91.44 121 LEU A N 1
ATOM 955 C CA . LEU A 1 121 ? -16.209 -29.464 0.836 1.00 91.44 121 LEU A CA 1
ATOM 956 C C . LEU A 1 121 ? -15.636 -29.747 2.234 1.00 91.44 121 LEU A C 1
ATOM 958 O O . LEU A 1 121 ? -15.232 -30.874 2.509 1.00 91.44 121 LEU A O 1
ATOM 962 N N . LEU A 1 122 ? -15.596 -28.738 3.110 1.00 91.69 122 LEU A N 1
ATOM 963 C CA . LEU A 1 122 ? -14.893 -28.793 4.399 1.00 91.69 122 LEU A CA 1
ATOM 964 C C . LEU A 1 122 ? -15.546 -27.900 5.476 1.00 91.69 122 LEU A C 1
ATOM 966 O O . LEU A 1 122 ? -16.257 -26.945 5.158 1.00 91.69 122 LEU A O 1
ATOM 970 N N . HIS A 1 123 ? -15.264 -28.175 6.757 1.00 90.38 123 HIS A N 1
ATOM 971 C CA . HIS A 1 123 ? -15.872 -27.492 7.914 1.00 90.38 123 HIS A CA 1
ATOM 972 C C . HIS A 1 123 ? -14.998 -26.341 8.438 1.00 90.38 123 HIS A C 1
ATOM 974 O O . HIS A 1 123 ? -13.831 -26.575 8.765 1.00 90.38 123 HIS A O 1
ATOM 980 N N . PRO A 1 124 ? -15.492 -25.092 8.561 1.00 89.69 124 PRO A N 1
ATOM 981 C CA . PRO A 1 124 ? -14.700 -23.996 9.128 1.00 89.69 124 PRO A CA 1
ATOM 982 C C . PRO A 1 124 ? -14.359 -24.213 10.617 1.00 89.69 124 PRO A C 1
ATOM 984 O O . PRO A 1 124 ? -15.258 -24.446 11.423 1.00 89.69 124 PRO A O 1
ATOM 987 N N . LEU A 1 125 ? -13.075 -24.068 10.991 1.00 89.62 125 LEU A N 1
ATOM 988 C CA . LEU A 1 125 ? -12.547 -24.253 12.359 1.00 89.62 125 LEU A CA 1
ATOM 989 C C . LEU A 1 125 ? -13.424 -23.650 13.459 1.00 89.62 125 LEU A C 1
ATOM 991 O O . LEU A 1 125 ? -13.783 -24.373 14.373 1.00 89.62 125 LEU A O 1
ATOM 995 N N . LEU A 1 126 ? -13.742 -22.347 13.415 1.00 85.75 126 LEU A N 1
ATOM 996 C CA . LEU A 1 126 ? -14.432 -21.691 14.534 1.00 85.75 126 LEU A CA 1
ATOM 997 C C . LEU A 1 126 ? -15.837 -22.286 14.779 1.00 85.75 126 LEU A C 1
ATOM 999 O O . LEU A 1 126 ? -16.054 -22.790 15.880 1.00 85.75 126 LEU A O 1
ATOM 1003 N N . PRO A 1 127 ? -16.757 -22.334 13.787 1.00 83.50 127 PRO A N 1
ATOM 1004 C CA . PRO A 1 127 ? -18.021 -23.067 13.905 1.00 83.50 127 PRO A CA 1
ATOM 1005 C C . PRO A 1 127 ? -17.876 -24.511 14.398 1.00 83.50 127 PRO A C 1
ATOM 1007 O O . PRO A 1 127 ? -18.643 -24.935 15.259 1.00 83.50 127 PRO A O 1
ATOM 1010 N N . TYR A 1 128 ? -16.887 -25.255 13.893 1.00 85.19 128 TYR A N 1
ATOM 1011 C CA . TYR A 1 128 ? -16.663 -26.641 14.304 1.00 85.19 128 TYR A CA 1
ATOM 1012 C C . TYR A 1 128 ? -16.206 -26.742 15.767 1.00 85.19 128 TYR A C 1
ATOM 1014 O O . TYR A 1 128 ? -16.737 -27.560 16.510 1.00 85.19 128 TYR A O 1
ATOM 1022 N N . VAL A 1 129 ? -15.265 -25.901 16.204 1.00 82.38 129 VAL A N 1
ATOM 1023 C CA . VAL A 1 129 ? -14.710 -25.883 17.572 1.00 82.38 129 VAL A CA 1
ATOM 1024 C C . VAL A 1 129 ? -15.754 -25.477 18.612 1.00 82.38 129 VAL A C 1
ATOM 1026 O O . VAL A 1 129 ? -15.730 -25.999 19.723 1.00 82.38 129 VAL A O 1
ATOM 1029 N N . TYR A 1 130 ? -16.709 -24.607 18.267 1.00 75.44 130 TYR A N 1
ATOM 1030 C CA . TYR A 1 130 ? -17.836 -24.298 19.159 1.00 75.44 130 TYR A CA 1
ATOM 1031 C C . TYR A 1 130 ? -18.798 -25.485 19.350 1.00 75.44 130 TYR A C 1
ATOM 1033 O O . TYR A 1 130 ? -19.506 -25.534 20.351 1.00 75.44 130 TYR A O 1
ATOM 1041 N N . GLN A 1 131 ? -18.826 -26.440 18.414 1.00 78.94 131 GLN A N 1
ATOM 1042 C CA . GLN A 1 131 ? -19.636 -27.664 18.498 1.00 78.94 131 GLN A CA 1
ATOM 1043 C C . GLN A 1 131 ? -18.846 -28.860 19.063 1.00 78.94 131 GLN A C 1
ATOM 1045 O O . GLN A 1 131 ? -19.440 -29.784 19.614 1.00 78.94 131 GLN A O 1
ATOM 1050 N N . HIS A 1 132 ? -17.514 -28.837 18.952 1.00 80.31 132 HIS A N 1
ATOM 1051 C CA . HIS A 1 132 ? -16.618 -29.936 19.309 1.00 80.31 132 HIS A CA 1
ATOM 1052 C C . HIS A 1 132 ? -15.473 -29.429 20.209 1.00 80.31 132 HIS A C 1
ATOM 1054 O O . HIS A 1 132 ? -14.456 -28.945 19.699 1.00 80.31 132 HIS A O 1
ATOM 1060 N N . PRO A 1 133 ? -15.607 -29.545 21.546 1.00 76.31 133 PRO A N 1
ATOM 1061 C CA . PRO A 1 133 ? -14.570 -29.166 22.503 1.00 76.31 133 PRO A CA 1
ATOM 1062 C C . PRO A 1 133 ? -13.194 -29.774 22.197 1.00 76.31 133 PRO A C 1
ATOM 1064 O O . PRO A 1 133 ? -13.026 -30.993 22.201 1.00 76.31 133 PRO A O 1
ATOM 1067 N N . MET A 1 134 ? -12.191 -28.919 21.983 1.00 80.38 134 MET A N 1
ATOM 1068 C CA . MET A 1 134 ? -10.798 -29.344 21.798 1.00 80.38 134 MET A CA 1
ATOM 1069 C C . MET A 1 134 ? -10.097 -29.632 23.134 1.00 80.38 134 MET A C 1
ATOM 1071 O O . MET A 1 134 ? -10.310 -28.933 24.129 1.00 80.38 134 MET A O 1
ATOM 1075 N N . ALA A 1 135 ? -9.193 -30.609 23.135 1.00 85.38 135 ALA A N 1
ATOM 1076 C CA . ALA A 1 135 ? -8.132 -30.789 24.124 1.00 85.38 135 ALA A CA 1
ATOM 1077 C C . ALA A 1 135 ? -6.805 -30.177 23.626 1.00 85.38 135 ALA A C 1
ATOM 1079 O O . ALA A 1 135 ? -6.666 -29.792 22.460 1.00 85.38 135 ALA A O 1
ATOM 1080 N N . ARG A 1 136 ? -5.786 -30.117 24.497 1.00 85.06 136 ARG A N 1
ATOM 1081 C CA . ARG A 1 136 ? -4.446 -29.593 24.147 1.00 85.06 136 ARG A CA 1
ATOM 1082 C C . ARG A 1 136 ? -3.823 -30.328 22.955 1.00 85.06 136 ARG A C 1
ATOM 1084 O O . ARG A 1 136 ? -3.281 -29.680 22.062 1.00 85.06 136 ARG A O 1
ATOM 1091 N N . ARG A 1 137 ? -3.992 -31.654 22.882 1.00 85.81 137 ARG A N 1
ATOM 1092 C CA . ARG A 1 137 ? -3.553 -32.490 21.745 1.00 85.81 137 ARG A CA 1
ATOM 1093 C C . ARG A 1 137 ? -4.113 -32.034 20.385 1.00 85.81 137 ARG A C 1
ATOM 1095 O O . ARG A 1 137 ? -3.436 -32.177 19.373 1.00 85.81 137 ARG A O 1
ATOM 1102 N N . ASP A 1 138 ? -5.332 -31.491 20.351 1.00 89.25 138 ASP A N 1
ATOM 1103 C CA . ASP A 1 138 ? -6.021 -31.165 19.098 1.00 89.25 138 ASP A CA 1
ATOM 1104 C C . ASP A 1 138 ? -5.510 -29.814 18.557 1.00 89.25 138 ASP A C 1
ATOM 1106 O O . ASP A 1 138 ? -5.301 -29.658 17.357 1.00 89.25 138 ASP A O 1
ATOM 1110 N N . ILE A 1 139 ? -5.146 -28.886 19.455 1.00 91.69 139 ILE A N 1
ATOM 1111 C CA . ILE A 1 139 ? -4.400 -27.658 19.119 1.00 91.69 139 ILE A CA 1
ATOM 1112 C C . ILE A 1 139 ? -2.958 -27.981 18.683 1.00 91.69 139 ILE A C 1
ATOM 1114 O O . ILE A 1 139 ? -2.426 -27.335 17.780 1.00 91.69 139 ILE A O 1
ATOM 1118 N N . ILE A 1 140 ? -2.326 -28.997 19.281 1.00 91.56 140 ILE A N 1
ATOM 1119 C CA . ILE A 1 140 ? -1.016 -29.495 18.833 1.00 91.56 140 ILE A CA 1
ATOM 1120 C C . ILE A 1 140 ? -1.126 -30.068 17.410 1.00 91.56 140 ILE A C 1
ATOM 1122 O O . ILE A 1 140 ? -0.331 -29.683 16.554 1.00 91.56 140 ILE A O 1
ATOM 1126 N N . ARG A 1 141 ? -2.145 -30.895 17.112 1.00 93.31 141 ARG A N 1
ATOM 1127 C CA . ARG A 1 141 ? -2.419 -31.395 15.749 1.00 93.31 141 ARG A CA 1
ATOM 1128 C C . ARG A 1 141 ? -2.663 -30.249 14.764 1.00 93.31 141 ARG A C 1
ATOM 1130 O O . ARG A 1 141 ? -2.033 -30.240 13.716 1.00 93.31 141 ARG A O 1
ATOM 1137 N N . LEU A 1 142 ? -3.483 -29.259 15.125 1.00 95.06 142 LEU A N 1
ATOM 1138 C CA . LEU A 1 142 ? -3.697 -28.029 14.351 1.00 95.06 142 LEU A CA 1
ATOM 1139 C C . LEU A 1 142 ? -2.369 -27.351 13.977 1.00 95.06 142 LEU A C 1
ATOM 1141 O O . LEU A 1 142 ? -2.124 -27.098 12.800 1.00 95.06 142 LEU A O 1
ATOM 1145 N N . GLY A 1 143 ? -1.491 -27.090 14.950 1.00 96.38 143 GLY A N 1
ATOM 1146 C CA . GLY A 1 143 ? -0.191 -26.462 14.692 1.00 96.38 143 GLY A CA 1
ATOM 1147 C C . GLY A 1 143 ? 0.720 -27.318 13.810 1.00 96.38 143 GLY A C 1
ATOM 1148 O O . GLY A 1 143 ? 1.269 -26.821 12.828 1.00 96.38 143 GLY A O 1
ATOM 1149 N N . ILE A 1 144 ? 0.821 -28.615 14.118 1.00 95.31 144 ILE A N 1
ATOM 1150 C CA . ILE A 1 144 ? 1.588 -29.600 13.345 1.00 95.31 144 ILE A CA 1
ATOM 1151 C C . ILE A 1 144 ? 1.114 -29.632 11.890 1.00 95.31 144 ILE A C 1
ATOM 1153 O O . ILE A 1 144 ? 1.949 -29.576 10.987 1.00 95.31 144 ILE A O 1
ATOM 1157 N N . ASP A 1 145 ? -0.199 -29.701 11.662 1.00 95.88 145 ASP A N 1
ATOM 1158 C CA . ASP A 1 145 ? -0.834 -29.741 10.346 1.00 95.88 145 ASP A CA 1
ATOM 1159 C C . ASP A 1 145 ? -0.598 -28.448 9.557 1.00 95.88 145 ASP A C 1
ATOM 1161 O O . ASP A 1 145 ? -0.183 -28.511 8.398 1.00 95.88 145 ASP A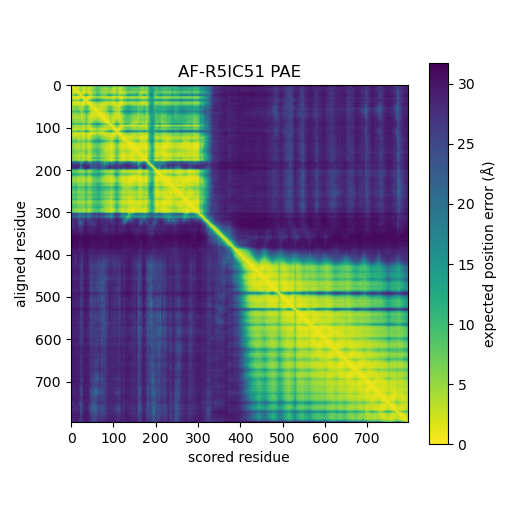 O 1
ATOM 1165 N N . ILE A 1 146 ? -0.779 -27.272 10.166 1.00 96.69 146 ILE A N 1
ATOM 1166 C CA . ILE A 1 146 ? -0.616 -26.003 9.441 1.00 96.69 146 ILE A CA 1
ATOM 1167 C C . ILE A 1 146 ? 0.853 -25.782 9.073 1.00 96.69 146 ILE A C 1
ATOM 1169 O O . ILE A 1 146 ? 1.145 -25.327 7.965 1.00 96.69 146 ILE A O 1
ATOM 1173 N N . CYS A 1 147 ? 1.796 -26.188 9.930 1.00 96.31 147 CYS A N 1
ATOM 1174 C CA . CYS A 1 147 ? 3.212 -26.122 9.593 1.00 96.31 147 CYS A CA 1
ATOM 1175 C C . CYS A 1 147 ? 3.541 -26.828 8.271 1.00 96.31 147 CYS A C 1
ATOM 1177 O O . CYS A 1 147 ? 4.281 -26.244 7.484 1.00 96.31 147 CYS A O 1
ATOM 1179 N N . LYS A 1 148 ? 2.980 -28.012 7.956 1.00 94.31 148 LYS A N 1
ATOM 1180 C CA . LYS A 1 148 ? 3.320 -28.690 6.683 1.00 94.31 148 LYS A CA 1
ATOM 1181 C C . LYS A 1 148 ? 2.634 -28.107 5.445 1.00 94.31 148 LYS A C 1
ATOM 1183 O O . LYS A 1 148 ? 3.106 -28.379 4.342 1.00 94.31 148 LYS A O 1
ATOM 1188 N N . ALA A 1 149 ? 1.605 -27.265 5.593 1.00 92.69 149 ALA A N 1
ATOM 1189 C CA . ALA A 1 149 ? 1.190 -26.379 4.499 1.00 92.69 149 ALA A CA 1
ATOM 1190 C C . ALA A 1 149 ? 2.299 -25.374 4.208 1.00 92.69 149 ALA A C 1
ATOM 1192 O O . ALA A 1 149 ? 2.753 -25.273 3.074 1.00 92.69 149 ALA A O 1
ATOM 1193 N N . LEU A 1 150 ? 2.802 -24.705 5.245 1.00 92.31 150 LEU A N 1
ATOM 1194 C CA . LEU A 1 150 ? 3.851 -23.697 5.111 1.00 92.31 150 LEU A CA 1
ATOM 1195 C C . LEU A 1 150 ? 5.179 -24.280 4.612 1.00 92.31 150 LEU A C 1
ATOM 1197 O O . LEU A 1 150 ? 5.845 -23.644 3.800 1.00 92.31 150 LEU A O 1
ATOM 1201 N N . GLU A 1 151 ? 5.524 -25.517 4.988 1.00 91.69 151 GLU A N 1
ATOM 1202 C CA . GLU A 1 151 ? 6.650 -26.250 4.385 1.00 91.69 151 GLU A CA 1
ATOM 1203 C C . GLU A 1 151 ? 6.519 -26.407 2.860 1.00 91.69 151 GLU A C 1
ATOM 1205 O O . GLU A 1 151 ? 7.527 -26.461 2.150 1.00 91.69 151 GLU A O 1
ATOM 1210 N N . LEU A 1 152 ? 5.287 -26.520 2.352 1.00 87.25 152 LEU A N 1
ATOM 1211 C CA . LEU A 1 152 ? 5.011 -26.656 0.928 1.00 87.25 152 LEU A CA 1
ATOM 1212 C C . LEU A 1 152 ? 4.923 -25.290 0.239 1.00 87.25 152 LEU A C 1
ATOM 1214 O O . LEU A 1 152 ? 5.513 -25.133 -0.826 1.00 87.25 152 LEU A O 1
ATOM 1218 N N . CYS A 1 153 ? 4.286 -24.293 0.863 1.00 85.38 153 CYS A N 1
ATOM 1219 C CA . CYS A 1 153 ? 4.296 -22.903 0.395 1.00 85.38 153 CYS A CA 1
ATOM 1220 C C . CYS A 1 153 ? 5.740 -22.416 0.191 1.00 85.38 153 CYS A C 1
ATOM 1222 O O . CYS A 1 153 ? 6.104 -22.006 -0.911 1.00 85.38 153 CYS A O 1
ATOM 1224 N N . GLN A 1 154 ? 6.600 -22.599 1.200 1.00 85.19 154 GLN A N 1
ATOM 1225 C CA . GLN A 1 154 ? 8.019 -22.250 1.138 1.00 85.19 154 GLN A CA 1
ATOM 1226 C C . GLN A 1 154 ? 8.758 -22.977 0.002 1.00 85.19 154 GLN A C 1
ATOM 1228 O O . GLN A 1 154 ? 9.570 -22.367 -0.689 1.00 85.19 154 GLN A O 1
ATOM 1233 N N . ARG A 1 155 ? 8.448 -24.257 -0.254 1.00 83.19 155 ARG A N 1
ATOM 1234 C CA . ARG A 1 155 ? 9.044 -25.030 -1.363 1.00 83.19 155 ARG A CA 1
ATOM 1235 C C . ARG A 1 155 ? 8.704 -24.465 -2.745 1.00 83.19 155 ARG A C 1
ATOM 1237 O O . ARG A 1 155 ? 9.517 -24.586 -3.654 1.00 83.19 155 ARG A O 1
ATOM 1244 N N . TYR A 1 156 ? 7.524 -23.870 -2.902 1.00 78.06 156 TYR A N 1
ATOM 1245 C CA . TYR A 1 156 ? 7.090 -23.217 -4.141 1.00 78.06 156 TYR A CA 1
ATOM 1246 C C . TYR A 1 156 ? 7.345 -21.697 -4.151 1.00 78.06 156 TYR A C 1
ATOM 1248 O O . TYR A 1 156 ? 6.870 -21.014 -5.053 1.00 78.06 156 TYR A O 1
ATOM 1256 N N . ASN A 1 157 ? 8.120 -21.179 -3.188 1.00 75.31 157 ASN A N 1
ATOM 1257 C CA . ASN A 1 157 ? 8.445 -19.758 -3.014 1.00 75.31 157 ASN A CA 1
ATOM 1258 C C . ASN A 1 157 ? 7.221 -18.846 -2.753 1.00 75.31 157 ASN A C 1
ATOM 1260 O O . ASN A 1 157 ? 7.185 -17.689 -3.172 1.00 75.31 157 ASN A O 1
ATOM 1264 N N . ILE A 1 158 ? 6.214 -19.382 -2.057 1.00 77.69 158 ILE A N 1
ATOM 1265 C CA . ILE A 1 158 ? 4.949 -18.718 -1.713 1.00 77.69 158 ILE A CA 1
ATOM 1266 C C . ILE A 1 158 ? 4.954 -18.351 -0.224 1.00 77.69 158 ILE A C 1
ATOM 1268 O O . ILE A 1 158 ? 5.186 -19.212 0.625 1.00 77.69 158 ILE A O 1
ATOM 1272 N N . ILE A 1 159 ? 4.637 -17.094 0.092 1.00 79.75 159 ILE A N 1
ATOM 1273 C CA . ILE A 1 159 ? 4.282 -16.640 1.446 1.00 79.75 159 ILE A CA 1
ATOM 1274 C C . ILE A 1 159 ? 2.757 -16.495 1.479 1.00 79.75 159 ILE A C 1
ATOM 1276 O O . ILE A 1 159 ? 2.190 -15.890 0.569 1.00 79.75 159 ILE A O 1
ATOM 1280 N N . HIS A 1 160 ? 2.088 -17.043 2.494 1.00 83.88 160 HIS A N 1
ATOM 1281 C CA . HIS A 1 160 ? 0.626 -17.041 2.578 1.00 83.88 160 HIS A CA 1
ATOM 1282 C C . HIS A 1 160 ? 0.063 -15.670 2.976 1.00 83.88 160 HIS A C 1
ATOM 1284 O O . HIS A 1 160 ? -0.968 -15.260 2.452 1.00 83.88 160 HIS A O 1
ATOM 1290 N N . ARG A 1 161 ? 0.728 -14.955 3.895 1.00 76.88 161 ARG A N 1
ATOM 1291 C CA . ARG A 1 161 ? 0.404 -13.593 4.381 1.00 76.88 161 ARG A CA 1
ATOM 1292 C C . ARG A 1 161 ? -0.916 -13.458 5.172 1.00 76.88 161 ARG A C 1
ATOM 1294 O O . ARG A 1 161 ? -0.956 -12.669 6.109 1.00 76.88 161 ARG A O 1
ATOM 1301 N N . ASP A 1 162 ? -1.953 -14.249 4.875 1.00 81.38 162 ASP A N 1
ATOM 1302 C CA . ASP A 1 162 ? -3.305 -14.146 5.472 1.00 81.38 162 ASP A CA 1
ATOM 1303 C C . ASP A 1 162 ? -3.721 -15.336 6.379 1.00 81.38 162 ASP A C 1
ATOM 1305 O O . ASP A 1 162 ? -4.780 -15.944 6.222 1.00 81.38 162 ASP A O 1
ATOM 1309 N N . ILE A 1 163 ? -2.867 -15.723 7.333 1.00 89.75 163 ILE A N 1
ATOM 1310 C CA . ILE A 1 163 ? -3.135 -16.844 8.260 1.00 89.75 163 ILE A CA 1
ATOM 1311 C C . ILE A 1 163 ? -3.875 -16.352 9.506 1.00 89.75 163 ILE A C 1
ATOM 1313 O O . ILE A 1 163 ? -3.376 -15.500 10.237 1.00 89.75 163 ILE A O 1
ATOM 1317 N N . LYS A 1 164 ? -5.062 -16.912 9.765 1.00 88.62 164 LYS A N 1
ATOM 1318 C CA . LYS A 1 164 ? -6.007 -16.433 10.790 1.00 88.62 164 LYS A CA 1
ATOM 1319 C C . LYS A 1 164 ? -7.101 -17.477 11.112 1.00 88.62 164 LYS A C 1
ATOM 1321 O O . LYS A 1 164 ? -7.111 -18.575 10.544 1.00 88.62 164 LYS A O 1
ATOM 1326 N N . PRO A 1 165 ? -8.077 -17.193 11.993 1.00 89.19 165 PRO A N 1
ATOM 1327 C CA . PRO A 1 165 ? -9.251 -18.040 12.242 1.00 89.19 165 PRO A CA 1
ATOM 1328 C C . PRO A 1 165 ? -10.382 -17.963 11.200 1.00 89.19 165 PRO A C 1
ATOM 1330 O O . PRO A 1 165 ? -11.434 -18.560 11.408 1.00 89.19 165 PRO A O 1
ATOM 1333 N N . GLU A 1 166 ? -10.092 -17.446 10.002 1.00 85.50 166 GLU A N 1
ATOM 1334 C CA . GLU A 1 166 ? -11.002 -17.390 8.846 1.00 85.50 166 GLU A CA 1
ATOM 1335 C C . GLU A 1 166 ? -10.448 -18.112 7.578 1.00 85.50 166 GLU A C 1
ATOM 1337 O O . GLU A 1 166 ? -11.239 -18.446 6.705 1.00 85.50 166 GLU A O 1
ATOM 1342 N N . ASN A 1 167 ? -9.161 -18.544 7.580 1.00 89.00 167 ASN A N 1
ATOM 1343 C CA . ASN A 1 167 ? -8.483 -19.364 6.535 1.00 89.00 167 ASN A CA 1
ATOM 1344 C C . ASN A 1 167 ? -7.725 -20.648 7.094 1.00 89.00 167 ASN A C 1
ATOM 1346 O O . ASN A 1 167 ? -6.514 -20.723 6.967 1.00 89.00 167 ASN A O 1
ATOM 1350 N N . ILE A 1 168 ? -8.393 -21.601 7.802 1.00 92.75 168 ILE A N 1
ATOM 1351 C CA . ILE A 1 168 ? -7.975 -22.956 8.348 1.00 92.75 168 ILE A CA 1
ATOM 1352 C C . ILE A 1 168 ? -9.202 -23.937 8.537 1.00 92.75 168 ILE A C 1
ATOM 1354 O O . ILE A 1 168 ? -10.036 -23.685 9.399 1.00 92.75 168 ILE A O 1
ATOM 1358 N N . PHE A 1 169 ? -9.400 -25.032 7.784 1.00 93.06 169 PHE A N 1
ATOM 1359 C CA . PHE A 1 169 ? -10.599 -25.920 7.840 1.00 93.06 169 PHE A CA 1
ATOM 1360 C C . PHE A 1 169 ? -10.372 -27.134 8.772 1.00 93.06 169 PHE A C 1
ATOM 1362 O O . PHE A 1 169 ? -9.312 -27.308 9.377 1.00 93.06 169 PHE A O 1
ATOM 1369 N N . ILE A 1 170 ? -11.381 -28.004 8.837 1.00 93.25 170 ILE A N 1
ATOM 1370 C CA . ILE A 1 170 ? -11.319 -29.387 9.301 1.00 93.25 170 ILE A CA 1
ATOM 1371 C C . ILE A 1 170 ? -11.999 -30.276 8.237 1.00 93.25 170 ILE A C 1
ATOM 1373 O O . ILE A 1 170 ? -13.055 -29.920 7.705 1.00 93.25 170 ILE A O 1
ATOM 1377 N N . SER A 1 171 ? -11.378 -31.406 7.883 1.00 91.31 171 SER A N 1
ATOM 1378 C CA . SER A 1 171 ? -11.979 -32.451 7.031 1.00 91.31 171 SER A CA 1
ATOM 1379 C C . SER A 1 171 ? -12.848 -33.423 7.837 1.00 91.31 171 SER A C 1
ATOM 1381 O O . SER A 1 171 ? -12.717 -33.503 9.054 1.00 91.31 171 SER A O 1
ATOM 1383 N N . ASP A 1 172 ? -13.675 -34.241 7.177 1.00 86.81 172 ASP A N 1
ATOM 1384 C CA . ASP A 1 172 ? -14.441 -35.306 7.859 1.00 86.81 172 ASP A CA 1
ATOM 1385 C C . ASP A 1 172 ? -13.543 -36.344 8.581 1.00 86.81 172 ASP A C 1
ATOM 1387 O O . ASP A 1 172 ? -13.999 -37.044 9.482 1.00 86.81 172 ASP A O 1
ATOM 1391 N N . ASN A 1 173 ? -12.246 -36.408 8.238 1.00 85.56 173 ASN A N 1
ATOM 1392 C CA . ASN A 1 173 ? -11.229 -37.232 8.913 1.00 85.56 173 ASN A CA 1
ATOM 1393 C C . ASN A 1 173 ? -10.542 -36.519 10.106 1.00 85.56 173 ASN A C 1
ATOM 1395 O O . ASN A 1 173 ? -9.673 -37.092 10.772 1.00 85.56 173 ASN A O 1
ATOM 1399 N N . GLY A 1 174 ? -10.895 -35.259 10.375 1.00 87.06 174 GLY A N 1
ATOM 1400 C CA . GLY A 1 174 ? -10.341 -34.448 11.461 1.00 87.06 174 GLY A CA 1
ATOM 1401 C C . GLY A 1 174 ? -8.938 -33.881 11.216 1.00 87.06 174 GLY A C 1
ATOM 1402 O O . GLY A 1 174 ? -8.292 -33.478 12.180 1.00 87.06 174 GLY A O 1
ATOM 1403 N N . ASP A 1 175 ? -8.440 -33.872 9.976 1.00 91.00 175 ASP A N 1
ATOM 1404 C CA . ASP A 1 175 ? -7.187 -33.181 9.628 1.00 91.00 175 ASP A CA 1
ATOM 1405 C C . ASP A 1 175 ? -7.423 -31.666 9.591 1.00 91.00 175 ASP A C 1
ATOM 1407 O O . ASP A 1 175 ? -8.461 -31.239 9.077 1.00 91.00 175 ASP A O 1
ATOM 1411 N N . TYR A 1 176 ? -6.477 -30.872 10.110 1.00 94.94 176 TYR A N 1
ATOM 1412 C CA . TYR A 1 176 ? -6.540 -29.402 10.170 1.00 94.94 176 TYR A CA 1
ATOM 1413 C C . TYR A 1 176 ? -5.770 -28.738 9.042 1.00 94.94 176 TYR A C 1
ATOM 1415 O O . TYR A 1 176 ? -4.852 -29.319 8.473 1.00 94.94 176 TYR A O 1
ATOM 1423 N N . LYS A 1 177 ? -6.169 -27.520 8.674 1.00 93.81 177 LYS A N 1
ATOM 1424 C CA . LYS A 1 177 ? -6.071 -27.143 7.269 1.00 93.81 177 LYS A CA 1
ATOM 1425 C C . LYS A 1 177 ? -5.666 -25.628 7.011 1.00 93.81 177 LYS A C 1
ATOM 1427 O O . LYS A 1 177 ? -5.696 -24.874 7.961 1.00 93.81 177 LYS A O 1
ATOM 1432 N N . LEU A 1 178 ? -5.185 -25.152 5.835 1.00 92.19 178 LEU A N 1
ATOM 1433 C CA . LEU A 1 178 ? -4.668 -23.775 5.490 1.00 92.19 178 LEU A CA 1
ATOM 1434 C C . LEU A 1 178 ? -4.685 -23.447 3.955 1.00 92.19 178 LEU A C 1
ATOM 1436 O O . LEU A 1 178 ? -4.622 -24.373 3.163 1.00 92.19 178 LEU A O 1
ATOM 1440 N N . GLY A 1 179 ? -4.735 -22.184 3.485 1.00 85.50 179 GLY A N 1
ATOM 1441 C CA . GLY A 1 179 ? -4.928 -21.753 2.071 1.00 85.50 179 GLY A CA 1
ATOM 1442 C C . GLY A 1 179 ? -6.014 -20.657 1.941 1.00 85.50 179 GLY A C 1
ATOM 1443 O O . GLY A 1 179 ? -6.248 -19.938 2.901 1.00 85.50 179 GLY A O 1
ATOM 1444 N N . ASP A 1 180 ? -6.795 -20.610 0.849 1.00 74.56 180 ASP A N 1
ATOM 1445 C CA . ASP A 1 180 ? -7.458 -19.363 0.383 1.00 74.56 180 ASP A CA 1
ATOM 1446 C C . ASP A 1 180 ? -6.358 -18.325 0.147 1.00 74.56 180 ASP A C 1
ATOM 1448 O O . ASP A 1 180 ? -6.123 -17.410 0.929 1.00 74.56 180 ASP A O 1
ATOM 1452 N N . PHE A 1 181 ? -5.594 -18.599 -0.913 1.00 65.56 181 PHE A N 1
ATOM 1453 C CA . PHE A 1 181 ? -4.314 -17.972 -1.248 1.00 65.56 181 PHE A CA 1
ATOM 1454 C C . PHE A 1 181 ? -4.472 -16.563 -1.841 1.00 65.56 181 PHE A C 1
ATOM 1456 O O . PHE A 1 181 ? -3.618 -16.120 -2.606 1.00 65.56 181 PHE A O 1
ATOM 1463 N N . GLY A 1 182 ? -5.551 -15.863 -1.485 1.00 54.03 182 GLY A N 1
ATOM 1464 C CA . GLY A 1 182 ? -5.776 -14.485 -1.897 1.00 54.03 182 GLY A CA 1
ATOM 1465 C C . GLY A 1 182 ? -4.629 -13.607 -1.407 1.00 54.03 182 GLY A C 1
ATOM 1466 O O . GLY A 1 182 ? -4.322 -13.592 -0.215 1.00 54.03 182 GLY A O 1
ATOM 1467 N N . ILE A 1 183 ? -3.994 -12.866 -2.316 1.00 43.72 183 ILE A N 1
ATOM 1468 C CA . ILE A 1 183 ? -2.812 -12.035 -2.014 1.00 43.72 183 ILE A CA 1
ATOM 1469 C C . ILE A 1 183 ? -1.576 -12.865 -1.583 1.00 43.72 183 ILE A C 1
ATOM 1471 O O . ILE A 1 183 ? -0.629 -12.328 -1.000 1.00 43.72 183 ILE A O 1
ATOM 1475 N N . ALA A 1 184 ? -1.497 -14.153 -1.941 1.00 39.47 184 ALA A N 1
ATOM 1476 C CA . ALA A 1 184 ? -0.267 -14.949 -1.838 1.00 39.47 184 ALA A CA 1
ATOM 1477 C C . ALA A 1 184 ? 0.749 -14.553 -2.934 1.00 39.47 184 ALA A C 1
ATOM 1479 O O . ALA A 1 184 ? 1.185 -15.379 -3.741 1.00 39.47 184 ALA A O 1
ATOM 1480 N N . ARG A 1 185 ? 1.102 -13.258 -2.992 1.00 41.56 185 ARG A N 1
ATOM 1481 C CA . ARG A 1 185 ? 1.993 -12.685 -4.008 1.00 41.56 185 ARG A CA 1
ATOM 1482 C C . ARG A 1 185 ? 3.356 -13.388 -3.954 1.00 41.56 185 ARG A C 1
ATOM 1484 O O . ARG A 1 185 ? 4.004 -13.409 -2.898 1.00 41.56 185 ARG A O 1
ATOM 1491 N N . THR A 1 186 ? 3.809 -13.892 -5.106 1.00 31.14 186 THR A N 1
ATOM 1492 C CA . THR A 1 186 ? 5.211 -14.268 -5.345 1.00 31.14 186 THR A CA 1
ATOM 1493 C C . THR A 1 186 ? 6.124 -13.127 -4.887 1.00 31.14 186 THR A C 1
ATOM 1495 O O . THR A 1 186 ? 5.755 -11.956 -4.995 1.00 31.14 186 THR A O 1
ATOM 1498 N N . ILE A 1 187 ? 7.304 -13.459 -4.357 1.00 31.39 187 ILE A N 1
ATOM 1499 C CA . ILE A 1 187 ? 8.201 -12.510 -3.667 1.00 31.39 187 ILE A CA 1
ATOM 1500 C C . ILE A 1 187 ? 8.513 -11.246 -4.501 1.00 31.39 187 ILE A C 1
ATOM 1502 O O . ILE A 1 187 ? 8.684 -10.170 -3.940 1.00 31.39 187 ILE A O 1
ATOM 1506 N N . GLU A 1 188 ? 8.479 -11.353 -5.829 1.00 25.45 188 GLU A N 1
ATOM 1507 C CA . GLU A 1 188 ? 8.877 -10.335 -6.811 1.00 25.45 188 GLU A CA 1
ATOM 1508 C C . GLU A 1 188 ? 7.911 -9.136 -6.990 1.00 25.45 188 GLU A C 1
ATOM 1510 O O . GLU A 1 188 ? 8.209 -8.255 -7.788 1.00 25.45 188 GLU A O 1
ATOM 1515 N N . ARG A 1 189 ? 6.760 -9.060 -6.294 1.00 27.00 189 ARG A N 1
ATOM 1516 C CA . ARG A 1 189 ? 5.822 -7.910 -6.399 1.00 27.00 189 ARG A CA 1
ATOM 1517 C C . ARG A 1 189 ? 5.199 -7.498 -5.058 1.00 27.00 189 ARG A C 1
ATOM 1519 O O . ARG A 1 189 ? 4.126 -7.989 -4.702 1.00 27.00 189 ARG A O 1
ATOM 1526 N N . THR A 1 190 ? 5.816 -6.580 -4.303 1.00 26.50 190 THR A N 1
ATOM 1527 C CA . THR A 1 190 ? 5.221 -6.050 -3.049 1.00 26.50 190 THR A CA 1
ATOM 1528 C C . THR A 1 190 ? 5.463 -4.550 -2.813 1.00 26.50 190 THR A C 1
ATOM 1530 O O . THR A 1 190 ? 6.179 -4.161 -1.899 1.00 26.50 190 THR A O 1
ATOM 1533 N N . THR A 1 191 ? 4.747 -3.722 -3.566 1.00 26.28 191 THR A N 1
ATOM 1534 C CA . THR A 1 191 ? 4.329 -2.358 -3.188 1.00 26.28 191 THR A CA 1
ATOM 1535 C C . THR A 1 191 ? 2.808 -2.228 -3.400 1.00 26.28 191 THR A C 1
ATOM 1537 O O . THR A 1 191 ? 2.180 -3.173 -3.887 1.00 26.28 191 THR A O 1
ATOM 1540 N N . SER A 1 192 ? 2.234 -1.112 -2.936 1.00 24.97 192 SER A N 1
ATOM 1541 C CA . SER A 1 192 ? 0.813 -0.702 -2.979 1.00 24.97 192 SER A CA 1
ATOM 1542 C C . SER A 1 192 ? -0.275 -1.635 -2.381 1.00 24.97 192 SER A C 1
ATOM 1544 O O . SER A 1 192 ? -0.442 -2.810 -2.722 1.00 24.97 192 SER A O 1
ATOM 1546 N N . GLY A 1 193 ? -1.049 -1.029 -1.466 1.00 29.92 193 GLY A N 1
ATOM 1547 C CA . GLY A 1 193 ? -2.521 -0.997 -1.451 1.00 29.92 193 GLY A CA 1
ATOM 1548 C C . GLY A 1 193 ? -3.341 -2.287 -1.291 1.00 29.92 193 GLY A C 1
ATOM 1549 O O . GLY A 1 193 ? -3.430 -3.092 -2.211 1.00 29.92 193 GLY A O 1
ATOM 1550 N N . LEU A 1 194 ? -4.102 -2.383 -0.188 1.00 24.95 194 LEU A N 1
ATOM 1551 C CA . LEU A 1 194 ? -5.578 -2.273 -0.230 1.00 24.95 194 LEU A CA 1
ATOM 1552 C C . LEU A 1 194 ? -6.220 -2.258 1.175 1.00 24.95 194 LEU A C 1
ATOM 1554 O O . LEU A 1 194 ? -5.677 -2.795 2.139 1.00 24.95 194 LEU A O 1
ATOM 1558 N N . SER A 1 195 ? -7.400 -1.638 1.277 1.00 27.56 195 SER A N 1
ATOM 1559 C CA . SER A 1 195 ? -8.179 -1.492 2.518 1.00 27.56 195 SER A CA 1
ATOM 1560 C C . SER A 1 195 ? -8.738 -2.820 3.052 1.00 27.56 195 SER A C 1
ATOM 1562 O O . SER A 1 195 ? -9.181 -3.655 2.261 1.00 27.56 195 SER A O 1
ATOM 1564 N N . LYS A 1 196 ? -8.785 -2.968 4.393 1.00 32.12 196 LYS A N 1
ATOM 1565 C CA . LYS A 1 196 ? -9.917 -3.536 5.175 1.00 32.12 196 LYS A CA 1
ATOM 1566 C C . LYS A 1 196 ? -9.648 -3.502 6.694 1.00 32.12 196 LYS A C 1
ATOM 1568 O O . LYS A 1 196 ? -8.754 -4.187 7.196 1.00 32.12 196 LYS A O 1
ATOM 1573 N N . LYS A 1 197 ? -10.479 -2.767 7.451 1.00 29.61 197 LYS A N 1
ATOM 1574 C CA . LYS A 1 197 ? -10.522 -2.776 8.933 1.00 29.61 197 LYS A CA 1
ATOM 1575 C C . LYS A 1 197 ? -10.755 -4.216 9.444 1.00 29.61 197 LYS A C 1
ATOM 1577 O O . LYS A 1 197 ? -11.862 -4.735 9.356 1.00 29.61 197 LYS A O 1
ATOM 1582 N N . GLY A 1 198 ? -9.712 -4.867 9.977 1.00 37.31 198 GLY A N 1
ATOM 1583 C CA . GLY A 1 198 ? -9.806 -6.179 10.650 1.00 37.31 198 GLY A CA 1
ATOM 1584 C C . GLY A 1 198 ? -8.593 -7.112 10.495 1.00 37.31 198 GLY A C 1
ATOM 1585 O O . GLY A 1 198 ? -8.211 -7.788 11.458 1.00 37.31 198 GLY A O 1
ATOM 1586 N N . THR A 1 199 ? -7.949 -7.125 9.322 1.00 50.19 199 THR A N 1
ATOM 1587 C CA . THR A 1 199 ? -6.909 -8.117 8.956 1.00 50.19 199 THR A CA 1
ATOM 1588 C C . THR A 1 199 ? -5.633 -8.022 9.806 1.00 50.19 199 THR A C 1
ATOM 1590 O O . THR A 1 199 ? -4.984 -9.034 10.072 1.00 50.19 199 THR A O 1
ATOM 1593 N N . TYR A 1 200 ? -5.315 -6.839 10.343 1.00 64.12 200 TYR A N 1
ATOM 1594 C CA . TYR A 1 200 ? -4.137 -6.589 11.192 1.00 64.12 200 TYR A CA 1
ATOM 1595 C C . TYR A 1 200 ? -4.053 -7.456 12.461 1.00 64.12 200 TYR A C 1
ATOM 1597 O O . TYR A 1 200 ? -2.994 -7.544 13.078 1.00 64.12 200 TYR A O 1
ATOM 1605 N N . SER A 1 201 ? -5.144 -8.121 12.857 1.00 74.44 201 SER A N 1
ATOM 1606 C CA . SER A 1 201 ? -5.226 -8.939 14.077 1.00 74.44 201 SER A CA 1
ATOM 1607 C C . SER A 1 201 ? -4.215 -10.099 14.139 1.00 74.44 201 SER A C 1
ATOM 1609 O O . SER A 1 201 ? -3.850 -10.507 15.240 1.00 74.44 201 SER A O 1
ATOM 1611 N N . TYR A 1 202 ? -3.762 -10.616 12.988 1.00 85.62 202 TYR A N 1
ATOM 1612 C CA . TYR A 1 202 ? -2.786 -11.721 12.891 1.00 85.62 202 TYR A CA 1
ATOM 1613 C C . TYR A 1 202 ? -1.460 -11.314 12.241 1.00 85.62 202 TYR A C 1
ATOM 1615 O O . TYR A 1 202 ? -0.467 -12.021 12.372 1.00 85.62 202 TYR A O 1
ATOM 1623 N N . MET A 1 203 ? -1.433 -10.151 11.589 1.00 84.25 203 MET A N 1
ATOM 1624 C CA . MET A 1 203 ? -0.290 -9.632 10.846 1.00 84.25 203 MET A CA 1
ATOM 1625 C C . MET A 1 203 ? 0.950 -9.461 11.738 1.00 84.25 203 MET A C 1
ATOM 1627 O O . MET A 1 203 ? 0.871 -8.852 12.811 1.00 84.25 203 MET A O 1
ATOM 1631 N N . ALA A 1 204 ? 2.097 -9.976 11.288 1.00 86.88 204 ALA A N 1
ATOM 1632 C CA . ALA A 1 204 ? 3.370 -9.840 11.996 1.00 86.88 204 ALA A CA 1
ATOM 1633 C C . ALA A 1 204 ? 3.825 -8.362 12.073 1.00 86.88 204 ALA A C 1
ATOM 1635 O O . ALA A 1 204 ? 3.515 -7.597 11.155 1.00 86.88 204 ALA A O 1
ATOM 1636 N N . PRO A 1 205 ? 4.525 -7.924 13.142 1.00 87.00 205 PRO A N 1
ATOM 1637 C CA . PRO A 1 205 ? 4.838 -6.507 13.358 1.00 87.00 205 PRO A CA 1
ATOM 1638 C C . PRO A 1 205 ? 5.636 -5.869 12.216 1.00 87.00 205 PRO A C 1
ATOM 1640 O O . PRO A 1 205 ? 5.382 -4.728 11.851 1.00 87.00 205 PRO A O 1
ATOM 1643 N N . GLU A 1 206 ? 6.555 -6.613 11.602 1.00 80.88 206 GLU A N 1
ATOM 1644 C CA . GLU A 1 206 ? 7.322 -6.166 10.440 1.00 80.88 206 GLU A CA 1
ATOM 1645 C C . GLU A 1 206 ? 6.436 -5.908 9.212 1.00 80.88 206 GLU A C 1
ATOM 1647 O O . GLU A 1 206 ? 6.650 -4.916 8.523 1.00 80.88 206 GLU A O 1
ATOM 1652 N N . VAL A 1 207 ? 5.392 -6.717 8.994 1.00 76.31 207 VAL A N 1
ATOM 1653 C CA . VAL A 1 207 ? 4.420 -6.522 7.903 1.00 76.31 207 VAL A CA 1
ATOM 1654 C C . VAL A 1 207 ? 3.521 -5.322 8.199 1.00 76.31 207 VAL A C 1
ATOM 1656 O O . VAL A 1 207 ? 3.252 -4.525 7.308 1.00 76.31 207 VAL A O 1
ATOM 1659 N N . TYR A 1 208 ? 3.099 -5.160 9.458 1.00 69.62 208 TYR A N 1
ATOM 1660 C CA . TYR A 1 208 ? 2.265 -4.035 9.897 1.00 69.62 208 TYR A CA 1
ATOM 1661 C C . TYR A 1 208 ? 2.984 -2.681 9.774 1.00 69.62 208 TYR A C 1
ATOM 1663 O O . TYR A 1 208 ? 2.360 -1.680 9.443 1.00 69.62 208 TYR A O 1
ATOM 1671 N N . ILE A 1 209 ? 4.300 -2.653 10.012 1.00 65.06 209 ILE A N 1
ATOM 1672 C CA . ILE A 1 209 ? 5.150 -1.452 9.910 1.00 65.06 209 ILE A CA 1
ATOM 1673 C C . ILE A 1 209 ? 5.737 -1.295 8.481 1.00 65.06 209 ILE A C 1
ATOM 1675 O O . ILE A 1 209 ? 6.544 -0.405 8.235 1.00 65.06 209 ILE A O 1
ATOM 1679 N N . GLY A 1 210 ? 5.364 -2.152 7.520 1.00 57.22 210 GLY A N 1
ATOM 1680 C CA . GLY A 1 210 ? 5.828 -2.057 6.127 1.00 57.22 210 GLY A CA 1
ATOM 1681 C C . GLY A 1 210 ? 7.322 -2.347 5.913 1.00 57.22 210 GLY A C 1
ATOM 1682 O O . GLY A 1 210 ? 7.888 -1.941 4.903 1.00 57.22 210 GLY A O 1
ATOM 1683 N N . LYS A 1 211 ? 7.983 -3.040 6.847 1.00 65.06 211 LYS A N 1
ATOM 1684 C CA . LYS A 1 211 ? 9.381 -3.482 6.702 1.00 65.06 211 LYS A CA 1
ATOM 1685 C C . LYS A 1 211 ? 9.470 -4.691 5.763 1.00 65.06 211 LYS A C 1
ATOM 1687 O O . LYS A 1 211 ? 8.497 -5.424 5.608 1.00 65.06 211 LYS A O 1
ATOM 1692 N N . LYS A 1 212 ? 10.660 -4.973 5.217 1.00 58.88 212 LYS A N 1
ATOM 1693 C CA . LYS A 1 212 ? 10.945 -6.251 4.536 1.00 58.88 212 LYS A CA 1
ATOM 1694 C C . LYS A 1 212 ? 10.616 -7.459 5.421 1.00 58.88 212 LYS A C 1
ATOM 1696 O O . LYS A 1 212 ? 10.854 -7.443 6.630 1.00 58.88 212 LYS A O 1
ATOM 1701 N N . TYR A 1 213 ? 10.125 -8.531 4.798 1.00 73.81 213 TYR A N 1
ATOM 1702 C CA . TYR A 1 213 ? 9.755 -9.774 5.473 1.00 73.81 213 TYR A CA 1
ATOM 1703 C C . TYR A 1 213 ? 9.936 -11.017 4.589 1.00 73.81 213 TYR A C 1
ATOM 1705 O O . TYR A 1 213 ? 10.056 -10.926 3.371 1.00 73.81 213 TYR A O 1
ATOM 1713 N N . GLY A 1 214 ? 9.928 -12.194 5.221 1.00 75.94 214 GLY A N 1
ATOM 1714 C CA . GLY A 1 214 ? 9.984 -13.503 4.561 1.00 75.94 214 GLY A CA 1
ATOM 1715 C C . GLY A 1 214 ? 9.026 -14.508 5.209 1.00 75.94 214 GLY A C 1
ATOM 1716 O O . GLY A 1 214 ? 8.118 -14.126 5.942 1.00 75.94 214 GLY A O 1
ATOM 1717 N N . PHE A 1 215 ? 9.244 -15.809 4.991 1.00 82.31 215 PHE A N 1
ATOM 1718 C CA . PHE A 1 215 ? 8.364 -16.895 5.471 1.00 82.31 215 PHE A CA 1
ATOM 1719 C C . PHE A 1 215 ? 8.117 -16.927 7.000 1.00 82.31 215 PHE A C 1
ATOM 1721 O O . PHE A 1 215 ? 7.177 -17.567 7.465 1.00 82.31 215 PHE A O 1
ATOM 1728 N N . SER A 1 216 ? 8.925 -16.223 7.799 1.00 88.75 216 SER A N 1
ATOM 1729 C CA . SER A 1 216 ? 8.757 -16.071 9.253 1.00 88.75 216 SER A CA 1
ATOM 1730 C C . SER A 1 216 ? 7.506 -15.281 9.674 1.00 88.75 216 SER A C 1
ATOM 1732 O O . SER A 1 216 ? 7.136 -15.338 10.852 1.00 88.75 216 SER A O 1
ATOM 1734 N N . VAL A 1 217 ? 6.826 -14.586 8.749 1.00 89.94 217 VAL A N 1
ATOM 1735 C CA . VAL A 1 217 ? 5.518 -13.949 9.009 1.00 89.94 217 VAL A CA 1
ATOM 1736 C C . VAL A 1 217 ? 4.422 -14.989 9.197 1.00 89.94 217 VAL A C 1
ATOM 1738 O O . VAL A 1 217 ? 3.629 -14.891 10.127 1.00 89.94 217 VAL A O 1
ATOM 1741 N N . ASP A 1 218 ? 4.424 -16.038 8.373 1.00 91.56 218 ASP A N 1
ATOM 1742 C CA . ASP A 1 218 ? 3.417 -17.096 8.413 1.00 91.56 218 ASP A CA 1
ATOM 1743 C C . ASP A 1 218 ? 3.545 -17.917 9.711 1.00 91.56 218 ASP A C 1
ATOM 1745 O O . ASP A 1 218 ? 2.546 -18.250 10.352 1.00 91.56 218 ASP A O 1
ATOM 1749 N N . THR A 1 219 ? 4.783 -18.150 10.167 1.00 94.56 219 THR A N 1
ATOM 1750 C CA . THR A 1 219 ? 5.096 -18.723 11.489 1.00 94.56 219 THR A CA 1
ATOM 1751 C C . THR A 1 219 ? 4.500 -17.896 12.635 1.00 94.56 219 THR A C 1
ATOM 1753 O O . THR A 1 219 ? 3.941 -18.465 13.574 1.00 94.56 219 THR A O 1
ATOM 1756 N N . TYR A 1 220 ? 4.590 -16.564 12.564 1.00 95.50 220 TYR A N 1
ATOM 1757 C CA . TYR A 1 220 ? 4.056 -15.655 13.584 1.00 95.50 220 TYR A CA 1
ATOM 1758 C C 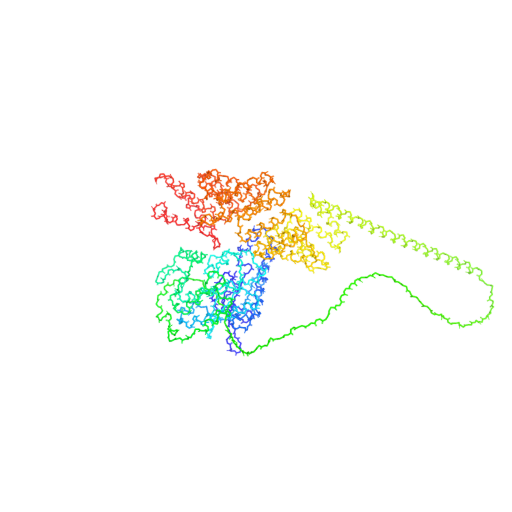. TYR A 1 220 ? 2.523 -15.642 13.593 1.00 95.50 220 TYR A C 1
ATOM 1760 O O . TYR A 1 220 ? 1.898 -15.795 14.645 1.00 95.50 220 TYR A O 1
ATOM 1768 N N . SER A 1 221 ? 1.908 -15.532 12.415 1.00 94.75 221 SER A N 1
ATOM 1769 C CA . SER A 1 221 ? 0.454 -15.545 12.248 1.00 94.75 221 SER A CA 1
ATOM 1770 C C . SER A 1 221 ? -0.161 -16.873 12.721 1.00 94.75 221 SER A C 1
ATOM 1772 O O . SER A 1 221 ? -1.165 -16.871 13.438 1.00 94.75 221 SER A O 1
ATOM 1774 N N . LEU A 1 222 ? 0.484 -18.014 12.428 1.00 96.81 222 LEU A N 1
ATOM 1775 C CA . LEU A 1 222 ? 0.130 -19.319 13.004 1.00 96.81 222 LEU A CA 1
ATOM 1776 C C . LEU A 1 222 ? 0.290 -19.332 14.533 1.00 96.81 222 LEU A C 1
ATOM 1778 O O . LEU A 1 222 ? -0.599 -19.816 15.235 1.00 96.81 222 LEU A O 1
ATOM 1782 N N . GLY A 1 223 ? 1.372 -18.756 15.063 1.00 97.44 223 GLY A N 1
ATOM 1783 C CA . GLY A 1 223 ? 1.558 -18.564 16.502 1.00 97.44 223 GLY A CA 1
ATOM 1784 C C . GLY A 1 223 ? 0.359 -17.866 17.156 1.00 97.44 223 GLY A C 1
ATOM 1785 O O . GLY A 1 223 ? -0.176 -18.364 18.148 1.00 97.44 223 GLY A O 1
ATOM 1786 N N . LEU A 1 224 ? -0.140 -16.775 16.563 1.00 96.88 224 LEU A N 1
ATOM 1787 C CA . LEU A 1 224 ? -1.315 -16.051 17.064 1.00 96.88 224 LEU A CA 1
ATOM 1788 C C . LEU A 1 224 ? -2.626 -16.849 16.952 1.00 96.88 224 LEU A C 1
ATOM 1790 O O . LEU A 1 224 ? -3.505 -16.696 17.806 1.00 96.88 224 LEU A O 1
ATOM 1794 N N . VAL A 1 225 ? -2.766 -17.740 15.964 1.00 95.75 225 VAL A N 1
ATOM 1795 C CA . VAL A 1 225 ? -3.891 -18.692 15.914 1.00 95.75 225 VAL A CA 1
ATOM 1796 C C . VAL A 1 225 ? -3.819 -19.676 17.085 1.00 95.75 225 VAL A C 1
ATOM 1798 O O . VAL A 1 225 ? -4.798 -19.812 17.822 1.00 95.75 225 VAL A O 1
ATOM 1801 N N . LEU A 1 226 ? -2.669 -20.326 17.300 1.00 96.31 226 LEU A N 1
ATOM 1802 C CA . LEU A 1 226 ? -2.476 -21.280 18.402 1.00 96.31 226 LEU A CA 1
ATOM 1803 C C . LEU A 1 226 ? -2.667 -20.602 19.766 1.00 96.31 226 LEU A C 1
ATOM 1805 O O . LEU A 1 226 ? -3.345 -21.147 20.638 1.00 96.31 226 LEU A O 1
ATOM 1809 N N . TYR A 1 227 ? -2.159 -19.376 19.913 1.00 96.25 227 TYR A N 1
ATOM 1810 C CA . TYR A 1 227 ? -2.388 -18.520 21.073 1.00 96.25 227 TYR A CA 1
ATOM 1811 C C . TYR A 1 227 ? -3.885 -18.339 21.340 1.00 96.25 227 TYR A C 1
ATOM 1813 O O . TYR A 1 227 ? -4.347 -18.622 22.444 1.00 96.25 227 TYR A O 1
ATOM 1821 N N . ARG A 1 228 ? -4.667 -17.916 20.334 1.00 93.25 228 ARG A N 1
ATOM 1822 C CA . ARG A 1 228 ? -6.111 -17.674 20.484 1.00 93.25 228 ARG A CA 1
ATOM 1823 C C . ARG A 1 228 ? -6.878 -18.941 20.868 1.00 93.25 228 ARG A C 1
ATOM 1825 O O . ARG A 1 228 ? -7.791 -18.862 21.690 1.00 93.25 228 ARG A O 1
ATOM 1832 N N . MET A 1 229 ? -6.500 -20.104 20.331 1.00 91.81 229 MET A N 1
ATOM 1833 C CA . MET A 1 229 ? -7.121 -21.386 20.698 1.00 91.81 229 MET A CA 1
ATOM 1834 C C . MET A 1 229 ? -6.811 -21.792 22.153 1.00 91.81 229 MET A C 1
ATOM 1836 O O . MET A 1 229 ? -7.690 -22.315 22.838 1.00 91.81 229 MET A O 1
ATOM 1840 N N . LEU A 1 230 ? -5.602 -21.489 22.646 1.00 92.69 230 LEU A N 1
ATOM 1841 C CA . LEU A 1 230 ? -5.159 -21.717 24.032 1.00 92.69 230 LEU A CA 1
ATOM 1842 C C . LEU A 1 230 ? -5.593 -20.625 25.023 1.00 92.69 230 LEU A C 1
ATOM 1844 O O . LEU A 1 230 ? -5.311 -20.740 26.213 1.00 92.69 230 LEU A O 1
ATOM 1848 N N . ASN A 1 231 ? -6.250 -19.559 24.571 1.00 92.19 231 ASN A N 1
ATOM 1849 C CA . ASN A 1 231 ? -6.543 -18.381 25.386 1.00 92.19 231 ASN A CA 1
ATOM 1850 C C . ASN A 1 231 ? -8.031 -18.008 25.341 1.00 92.19 231 ASN A C 1
ATOM 1852 O O . ASN A 1 231 ? -8.384 -16.863 25.076 1.00 92.19 231 ASN A O 1
ATOM 1856 N N . LYS A 1 232 ? -8.921 -18.992 25.542 1.00 86.00 232 LYS A N 1
ATOM 1857 C CA . LYS A 1 232 ? -10.387 -18.799 25.582 1.00 86.00 232 LYS A CA 1
ATOM 1858 C C . LYS A 1 232 ? -10.933 -17.999 24.384 1.00 86.00 232 LYS A C 1
ATOM 1860 O O . LYS A 1 232 ? -11.783 -17.122 24.541 1.00 86.00 232 LYS A O 1
ATOM 1865 N N . ASN A 1 233 ? -10.418 -18.269 23.179 1.00 86.06 233 ASN A N 1
ATOM 1866 C CA . ASN A 1 233 ? -10.780 -17.567 21.941 1.00 86.06 233 ASN A CA 1
ATOM 1867 C C . ASN A 1 233 ? -10.446 -16.048 21.935 1.00 86.06 233 ASN A C 1
ATOM 1869 O O . ASN A 1 233 ? -10.990 -15.297 21.125 1.00 86.06 233 ASN A O 1
ATOM 1873 N N . ARG A 1 234 ? -9.525 -15.581 22.794 1.00 87.75 234 ARG A N 1
ATOM 1874 C CA . ARG A 1 234 ? -8.980 -14.207 22.833 1.00 87.75 234 ARG A CA 1
ATOM 1875 C C . ARG A 1 234 ? -7.541 -14.162 22.304 1.00 87.75 234 ARG A C 1
ATOM 1877 O O . ARG A 1 234 ? -6.730 -15.020 22.642 1.00 87.75 234 ARG A O 1
ATOM 1884 N N . GLY A 1 235 ? -7.195 -13.139 21.524 1.00 90.88 235 GLY A N 1
ATOM 1885 C CA . GLY A 1 235 ? -5.794 -12.821 21.201 1.00 90.88 235 GLY A CA 1
ATOM 1886 C C . GLY A 1 235 ? -4.992 -12.320 22.420 1.00 90.88 235 GLY A C 1
ATOM 1887 O O . GLY A 1 235 ? -5.552 -12.219 23.516 1.00 90.88 235 GLY A O 1
ATOM 1888 N N . PRO A 1 236 ? -3.692 -12.006 22.258 1.00 93.44 236 PRO A N 1
ATOM 1889 C CA . PRO A 1 236 ? -2.884 -11.374 23.304 1.00 93.44 236 PRO A CA 1
ATOM 1890 C C . PRO A 1 236 ? -3.483 -10.042 23.770 1.00 93.44 236 PRO A C 1
ATOM 1892 O O . PRO A 1 236 ? -4.187 -9.383 23.009 1.00 93.44 236 PRO A O 1
ATOM 1895 N N . PHE A 1 237 ? -3.197 -9.659 25.017 1.00 94.31 237 PHE A N 1
ATOM 1896 C CA . PHE A 1 237 ? -3.604 -8.398 25.670 1.00 94.31 237 PHE A CA 1
ATOM 1897 C C . PHE A 1 237 ? -5.116 -8.090 25.774 1.00 94.31 237 PHE A C 1
ATOM 1899 O O . PHE A 1 237 ? -5.481 -7.169 26.499 1.00 94.31 237 PHE A O 1
ATOM 1906 N N . LEU A 1 238 ? -5.998 -8.852 25.117 1.00 89.88 238 LEU A N 1
ATOM 1907 C CA . LEU A 1 238 ? -7.453 -8.683 25.202 1.00 89.88 238 LEU A CA 1
ATOM 1908 C C . LEU A 1 238 ? -8.035 -9.148 26.555 1.00 89.88 238 LEU A C 1
ATOM 1910 O O . LEU A 1 238 ? -7.528 -10.116 27.134 1.00 89.88 238 LEU A O 1
ATOM 1914 N N . PRO A 1 239 ? -9.142 -8.529 27.017 1.00 88.19 239 PRO A N 1
ATOM 1915 C CA . PRO A 1 239 ? -9.840 -8.921 28.242 1.00 88.19 239 PRO A CA 1
ATOM 1916 C C . PRO A 1 239 ? -10.408 -10.346 28.158 1.00 88.19 239 PRO A C 1
ATOM 1918 O O . PRO A 1 239 ? -10.810 -10.829 27.090 1.00 88.19 239 PRO A O 1
ATOM 1921 N N . GLN A 1 240 ? -10.421 -11.041 29.295 1.00 86.62 240 GLN A N 1
ATOM 1922 C CA . GLN A 1 240 ? -10.733 -12.472 29.383 1.00 86.62 240 GLN A CA 1
ATOM 1923 C C . GLN A 1 240 ? -12.228 -12.695 29.659 1.00 86.62 240 GLN A C 1
ATOM 1925 O O . GLN A 1 240 ? -12.806 -11.957 30.451 1.00 86.62 240 GLN A O 1
ATOM 1930 N N . PRO A 1 241 ? -12.877 -13.731 29.086 1.00 78.12 241 PRO A N 1
ATOM 1931 C CA . PRO A 1 241 ? -14.267 -14.052 29.417 1.00 78.12 241 PRO A CA 1
ATOM 1932 C C . PRO A 1 241 ? -14.474 -14.182 30.940 1.00 78.12 241 PRO A C 1
ATOM 1934 O O . PRO A 1 241 ? -13.660 -14.853 31.588 1.00 78.12 241 PRO A O 1
ATOM 1937 N N . PRO A 1 242 ? -15.535 -13.576 31.512 1.00 83.56 242 PRO A N 1
ATOM 1938 C CA . PRO A 1 242 ? -16.732 -13.054 30.833 1.00 83.56 242 PRO A CA 1
ATOM 1939 C C . PRO A 1 242 ? -16.639 -11.612 30.293 1.00 83.56 242 PRO A C 1
ATOM 1941 O O . PRO A 1 242 ? -17.619 -11.115 29.746 1.00 83.56 242 PRO A O 1
ATOM 1944 N N . GLU A 1 243 ? -15.503 -10.921 30.416 1.00 81.88 243 GLU A N 1
ATOM 1945 C CA . GLU A 1 243 ? -15.375 -9.517 30.004 1.00 81.88 243 GLU A CA 1
ATOM 1946 C C . GLU A 1 243 ? -15.581 -9.324 28.489 1.00 81.88 243 GLU A C 1
ATOM 1948 O O . GLU A 1 243 ? -15.067 -10.081 27.649 1.00 81.88 243 GLU A O 1
ATOM 1953 N N . ALA A 1 244 ? -16.343 -8.284 28.139 1.00 77.19 244 ALA A N 1
ATOM 1954 C CA . ALA A 1 244 ? -16.614 -7.890 26.762 1.00 77.19 244 ALA A CA 1
ATOM 1955 C C . ALA A 1 244 ? -15.385 -7.231 26.113 1.00 77.19 244 ALA A C 1
ATOM 1957 O O . ALA A 1 244 ? -14.601 -6.562 26.777 1.00 77.19 244 ALA A O 1
ATOM 1958 N N . ILE A 1 245 ? -15.236 -7.397 24.796 1.00 77.06 245 ILE A N 1
ATOM 1959 C CA . ILE A 1 245 ? -14.168 -6.755 24.019 1.00 77.06 245 ILE A CA 1
ATOM 1960 C C . ILE A 1 245 ? -14.705 -5.434 23.455 1.00 77.06 245 ILE A C 1
ATOM 1962 O O . ILE A 1 245 ? -15.552 -5.466 22.560 1.00 77.06 245 ILE A O 1
ATOM 1966 N N . THR A 1 246 ? -14.199 -4.291 23.920 1.00 73.12 246 THR A N 1
ATOM 1967 C CA . THR A 1 246 ? -14.493 -2.985 23.301 1.00 73.12 246 THR A CA 1
ATOM 1968 C C . THR A 1 246 ? -13.658 -2.760 22.030 1.00 73.12 246 THR A C 1
ATOM 1970 O O . THR A 1 246 ? -12.743 -3.529 21.721 1.00 73.12 246 THR A O 1
ATOM 1973 N N . TYR A 1 247 ? -13.963 -1.696 21.279 1.00 63.12 247 TYR A N 1
ATOM 1974 C CA . TYR A 1 247 ? -13.105 -1.223 20.184 1.00 63.12 247 TYR A CA 1
ATOM 1975 C C . TYR A 1 247 ? -11.710 -0.833 20.706 1.00 63.12 247 TYR A C 1
ATOM 1977 O O . TYR A 1 247 ? -10.708 -1.390 20.261 1.00 63.12 247 TYR A O 1
ATOM 1985 N N . ASP A 1 248 ? -11.673 0.018 21.733 1.00 64.94 248 ASP A N 1
ATOM 1986 C CA . ASP A 1 248 ? -10.465 0.460 22.440 1.00 64.94 248 ASP A CA 1
ATOM 1987 C C . ASP A 1 248 ? -9.577 -0.715 22.899 1.00 64.94 248 ASP A C 1
ATOM 1989 O O . ASP A 1 248 ? -8.372 -0.718 22.659 1.00 64.94 248 ASP A O 1
ATOM 1993 N N . ASN A 1 249 ? -10.157 -1.794 23.442 1.00 78.50 249 ASN A N 1
ATOM 1994 C CA . ASN A 1 249 ? -9.370 -2.966 23.837 1.00 78.50 249 ASN A CA 1
ATOM 1995 C C . ASN A 1 249 ? -8.654 -3.633 22.650 1.00 78.50 249 ASN A C 1
ATOM 1997 O O . ASN A 1 249 ? -7.573 -4.192 22.830 1.00 78.50 249 ASN A O 1
ATOM 2001 N N . ARG A 1 250 ? -9.239 -3.607 21.443 1.00 74.00 250 ARG A N 1
ATOM 2002 C CA . ARG A 1 250 ? -8.613 -4.160 20.227 1.00 74.00 250 ARG A CA 1
ATOM 2003 C C . ARG A 1 250 ? -7.483 -3.271 19.733 1.00 74.00 250 ARG A C 1
ATOM 2005 O O . ARG A 1 250 ? -6.445 -3.797 19.340 1.00 74.00 250 ARG A O 1
ATOM 2012 N N . GLU A 1 251 ? -7.677 -1.958 19.777 1.00 75.56 251 GLU A N 1
ATOM 2013 C CA . GLU A 1 251 ? -6.666 -0.973 19.395 1.00 75.56 251 GLU A CA 1
ATOM 2014 C C . GLU A 1 251 ? -5.466 -1.014 20.350 1.00 75.56 251 GLU A C 1
ATOM 2016 O O . GLU A 1 251 ? -4.339 -1.224 19.904 1.00 75.56 251 GLU A O 1
ATOM 2021 N N . GLN A 1 252 ? -5.700 -0.971 21.665 1.00 80.06 252 GLN A N 1
ATOM 2022 C CA . GLN A 1 252 ? -4.647 -1.122 22.675 1.00 80.06 252 GLN A CA 1
ATOM 2023 C C . GLN A 1 252 ? -3.913 -2.468 22.558 1.00 80.06 252 GLN A C 1
ATOM 2025 O O . GLN A 1 252 ? -2.685 -2.511 22.644 1.00 80.06 252 GLN A O 1
ATOM 2030 N N . ALA A 1 253 ? -4.631 -3.577 22.341 1.00 84.69 253 ALA A N 1
ATOM 2031 C CA . ALA A 1 253 ? -4.011 -4.893 22.173 1.00 84.69 253 ALA A CA 1
ATOM 2032 C C . ALA A 1 253 ? -3.158 -4.994 20.895 1.00 84.69 253 ALA A C 1
ATOM 2034 O O . ALA A 1 253 ? -2.131 -5.676 20.898 1.00 84.69 253 ALA A O 1
ATOM 2035 N N . LEU A 1 254 ? -3.549 -4.305 19.817 1.00 82.12 254 LEU A N 1
ATOM 2036 C CA . LEU A 1 254 ? -2.744 -4.182 18.603 1.00 82.12 254 LEU A CA 1
ATOM 2037 C C . LEU A 1 254 ? -1.506 -3.311 18.855 1.00 82.12 254 LEU A C 1
ATOM 2039 O O . LEU A 1 254 ? -0.396 -3.762 18.582 1.00 82.12 254 LEU A O 1
ATOM 2043 N N . ALA A 1 255 ? -1.676 -2.123 19.438 1.00 79.31 255 ALA A N 1
ATOM 2044 C CA . ALA A 1 255 ? -0.592 -1.185 19.725 1.00 79.31 255 ALA A CA 1
ATOM 2045 C C . ALA A 1 255 ? 0.504 -1.813 20.604 1.00 79.31 255 ALA A C 1
ATOM 2047 O O . ALA A 1 255 ? 1.675 -1.769 20.240 1.00 79.31 255 ALA A O 1
ATOM 2048 N N . ARG A 1 256 ? 0.130 -2.490 21.699 1.00 90.81 256 ARG A N 1
ATOM 2049 C CA . ARG A 1 256 ? 1.062 -3.194 22.608 1.00 90.81 256 ARG A CA 1
ATOM 2050 C C . ARG A 1 256 ? 1.822 -4.333 21.923 1.00 90.81 256 ARG A C 1
ATOM 2052 O O . ARG A 1 256 ? 3.005 -4.552 22.172 1.00 90.81 256 ARG A O 1
ATOM 2059 N N . ARG A 1 257 ? 1.161 -5.047 21.007 1.00 91.19 257 ARG A N 1
ATOM 2060 C CA . ARG A 1 257 ? 1.774 -6.117 20.205 1.00 91.19 257 ARG A CA 1
ATOM 2061 C C . ARG A 1 257 ? 2.740 -5.575 19.142 1.00 91.19 257 ARG A C 1
ATOM 2063 O O . ARG A 1 257 ? 3.721 -6.242 18.821 1.00 91.19 257 ARG A O 1
ATOM 2070 N N . VAL A 1 258 ? 2.467 -4.388 18.602 1.00 86.56 258 VAL A N 1
ATOM 2071 C CA . VAL A 1 258 ? 3.279 -3.710 17.574 1.00 86.56 258 VAL A CA 1
ATOM 2072 C C . VAL A 1 258 ? 4.427 -2.891 18.187 1.00 86.56 258 VAL A C 1
ATOM 2074 O O . VAL A 1 258 ? 5.464 -2.748 17.546 1.00 86.56 258 VAL A O 1
ATOM 2077 N N . SER A 1 259 ? 4.313 -2.435 19.438 1.00 84.81 259 SER A N 1
ATOM 2078 C CA . SER A 1 259 ? 5.413 -1.806 20.190 1.00 84.81 259 SER A CA 1
ATOM 2079 C C . SER A 1 259 ? 6.441 -2.803 20.744 1.00 84.81 259 SER A C 1
ATOM 2081 O O . SER A 1 259 ? 7.471 -2.390 21.273 1.00 84.81 259 SER A O 1
ATOM 2083 N N . GLY A 1 260 ? 6.181 -4.109 20.623 1.00 88.00 260 GLY A N 1
ATOM 2084 C CA . GLY A 1 260 ? 7.075 -5.166 21.096 1.00 88.00 260 GLY A CA 1
ATOM 2085 C C . GLY A 1 260 ? 6.949 -5.498 22.583 1.00 88.00 260 GLY A C 1
ATOM 2086 O O . GLY A 1 260 ? 7.872 -6.089 23.145 1.00 88.00 260 GLY A O 1
ATOM 2087 N N . GLU A 1 261 ? 5.826 -5.166 23.232 1.00 93.62 261 GLU A N 1
ATOM 2088 C CA . GLU A 1 261 ? 5.567 -5.625 24.599 1.00 93.62 261 GLU A CA 1
ATOM 2089 C C . GLU A 1 261 ? 5.564 -7.171 24.649 1.00 93.62 261 GLU A C 1
ATOM 2091 O O . GLU A 1 261 ? 4.892 -7.808 23.828 1.00 93.62 261 GLU A O 1
ATOM 2096 N N . PRO A 1 262 ? 6.286 -7.810 25.593 1.00 93.50 262 PRO A N 1
ATOM 2097 C CA . PRO A 1 262 ? 6.299 -9.264 25.718 1.00 93.50 262 PRO A CA 1
ATOM 2098 C C . PRO A 1 262 ? 4.892 -9.840 25.914 1.00 93.50 262 PRO A C 1
ATOM 2100 O O . PRO A 1 262 ? 4.188 -9.498 26.865 1.00 93.50 262 PRO A O 1
ATOM 2103 N N . LEU A 1 263 ? 4.486 -10.746 25.020 1.00 95.69 263 LEU A N 1
ATOM 2104 C CA . LEU A 1 263 ? 3.156 -11.348 25.067 1.00 95.69 263 LEU A CA 1
ATOM 2105 C C . LEU A 1 263 ? 2.968 -12.144 26.378 1.00 95.69 263 LEU A C 1
ATOM 2107 O O . LEU A 1 263 ? 3.823 -12.972 26.714 1.00 95.69 263 LEU A O 1
ATOM 2111 N N . PRO A 1 264 ? 1.847 -11.966 27.104 1.00 95.31 264 PRO A N 1
ATOM 2112 C CA . PRO A 1 264 ? 1.540 -12.787 28.271 1.00 95.31 264 PRO A CA 1
ATOM 2113 C C . PRO A 1 264 ? 1.344 -14.254 27.862 1.00 95.31 264 PRO A C 1
ATOM 2115 O O . PRO A 1 264 ? 0.948 -14.550 26.738 1.00 95.31 264 PRO A O 1
ATOM 2118 N N . ARG A 1 265 ? 1.600 -15.205 28.768 1.00 94.56 265 ARG A N 1
ATOM 2119 C CA . ARG A 1 265 ? 1.366 -16.634 28.486 1.00 94.56 265 ARG A CA 1
ATOM 2120 C C . ARG A 1 265 ? -0.147 -16.881 28.285 1.00 94.56 265 ARG A C 1
ATOM 2122 O O . ARG A 1 265 ? -0.924 -16.447 29.135 1.00 94.56 265 ARG A O 1
ATOM 2129 N N . PRO A 1 266 ? -0.583 -17.572 27.210 1.00 93.88 266 PRO A N 1
ATOM 2130 C CA . PRO A 1 266 ? -2.004 -17.844 26.980 1.00 93.88 266 PRO A CA 1
ATOM 2131 C C . PRO A 1 266 ? -2.570 -18.780 28.059 1.00 93.88 266 PRO A C 1
ATOM 2133 O O . PRO A 1 266 ? -1.850 -19.651 28.546 1.00 93.88 266 PRO A O 1
ATOM 2136 N N . PHE A 1 267 ? -3.855 -18.624 28.406 1.00 90.31 267 PHE A N 1
ATOM 2137 C CA . PHE A 1 267 ? -4.480 -19.223 29.603 1.00 90.31 267 PHE A CA 1
ATOM 2138 C C . PHE A 1 267 ? -4.223 -20.733 29.800 1.00 90.31 267 PHE A C 1
ATOM 2140 O O . PHE A 1 267 ? -3.897 -21.151 30.903 1.00 90.31 267 PHE A O 1
ATOM 2147 N N . TYR A 1 268 ? -4.328 -21.551 28.747 1.00 87.88 268 TYR A N 1
ATOM 2148 C CA . TYR A 1 268 ? -4.083 -23.006 28.788 1.00 87.88 268 TYR A CA 1
ATOM 2149 C C . TYR A 1 268 ? -2.682 -23.410 28.279 1.00 87.88 268 TYR A C 1
ATOM 2151 O O . TYR A 1 268 ? -2.371 -24.596 28.126 1.00 87.88 268 TYR A O 1
ATOM 2159 N N . GLY A 1 269 ? -1.818 -22.428 28.013 1.00 85.31 269 GLY A N 1
ATOM 2160 C CA . GLY A 1 269 ? -0.447 -22.581 27.524 1.00 85.31 269 GLY A CA 1
ATOM 2161 C C . GLY A 1 269 ? 0.565 -22.941 28.611 1.00 85.31 269 GLY A C 1
ATOM 2162 O O . GLY A 1 269 ? 1.679 -22.422 28.607 1.00 85.31 269 GLY A O 1
ATOM 2163 N N . GLU A 1 270 ? 0.207 -23.792 29.567 1.00 83.81 270 GLU A N 1
ATOM 2164 C CA . GLU A 1 270 ? 1.136 -24.261 30.600 1.00 83.81 270 GLU A CA 1
ATOM 2165 C C . GLU A 1 270 ? 2.202 -25.210 30.025 1.00 83.81 270 GLU A C 1
ATOM 2167 O O . GLU A 1 270 ? 1.945 -25.970 29.081 1.00 83.81 270 GLU A O 1
ATOM 2172 N N . GLY A 1 271 ? 3.410 -25.154 30.594 1.00 86.56 271 GLY A N 1
ATOM 2173 C CA . GLY A 1 271 ? 4.564 -25.945 30.160 1.00 86.56 271 GLY A CA 1
ATOM 2174 C C . GLY A 1 271 ? 5.079 -25.591 28.757 1.00 86.56 271 GLY A C 1
ATOM 2175 O O . GLY A 1 271 ? 4.991 -24.439 28.312 1.00 86.56 271 GLY A O 1
ATOM 2176 N N . ARG A 1 272 ? 5.613 -26.604 28.060 1.00 87.75 272 ARG A N 1
ATOM 2177 C CA . ARG A 1 272 ? 6.328 -26.467 26.779 1.00 87.75 272 ARG A CA 1
ATOM 2178 C C . ARG A 1 272 ? 5.479 -25.882 25.646 1.00 87.75 272 ARG A C 1
ATOM 2180 O O . ARG A 1 272 ? 5.986 -25.102 24.847 1.00 87.75 272 ARG A O 1
ATOM 2187 N N . LEU A 1 273 ? 4.181 -26.193 25.600 1.00 90.00 273 LEU A N 1
ATOM 2188 C CA . LEU A 1 273 ? 3.285 -25.709 24.543 1.00 90.00 273 LEU A CA 1
ATOM 2189 C C . LEU A 1 273 ? 3.194 -24.172 24.512 1.00 90.00 273 LEU A C 1
ATOM 2191 O O . LEU A 1 273 ? 3.233 -23.574 23.439 1.00 90.00 273 LEU A O 1
ATOM 2195 N N . GLY A 1 274 ? 3.140 -23.518 25.678 1.00 92.56 274 GLY A N 1
ATOM 2196 C CA . GLY A 1 274 ? 3.144 -22.054 25.749 1.00 92.56 274 GLY A CA 1
ATOM 2197 C C . GLY A 1 274 ? 4.479 -21.425 25.358 1.00 92.56 274 GLY A C 1
ATOM 2198 O O . GLY A 1 274 ? 4.481 -20.353 24.766 1.00 92.56 274 GLY A O 1
ATOM 2199 N N . GLU A 1 275 ? 5.606 -22.086 25.634 1.00 93.88 275 GLU A N 1
ATOM 2200 C CA . GLU A 1 275 ? 6.933 -21.619 25.196 1.00 93.88 275 GLU A CA 1
ATOM 2201 C C . GLU A 1 275 ? 7.043 -21.627 23.671 1.00 93.88 275 GLU A C 1
ATOM 2203 O O . GLU A 1 275 ? 7.507 -20.654 23.083 1.00 93.88 275 GLU A O 1
ATOM 2208 N N . ILE A 1 276 ? 6.563 -22.699 23.034 1.00 95.38 276 ILE A N 1
ATOM 2209 C CA . ILE A 1 276 ? 6.555 -22.844 21.575 1.00 95.38 276 ILE A CA 1
ATOM 2210 C C . ILE A 1 276 ? 5.668 -21.772 20.932 1.00 95.38 276 ILE A C 1
ATOM 2212 O O . ILE A 1 276 ? 6.090 -21.099 19.994 1.00 95.38 276 ILE A O 1
ATOM 2216 N N . VAL A 1 277 ? 4.463 -21.555 21.463 1.00 97.00 277 VAL A N 1
ATOM 2217 C CA . VAL A 1 277 ? 3.543 -20.528 20.949 1.00 97.00 277 VAL A CA 1
ATOM 2218 C C . VAL A 1 277 ? 4.098 -19.114 21.150 1.00 97.00 277 VAL A C 1
ATOM 2220 O O . VAL A 1 277 ? 4.066 -18.318 20.216 1.00 97.00 277 VAL A O 1
ATOM 2223 N N . LEU A 1 278 ? 4.672 -18.801 22.316 1.00 97.50 278 LEU A N 1
ATOM 2224 C CA . LEU A 1 278 ? 5.304 -17.498 22.556 1.00 97.50 278 LEU A CA 1
ATOM 2225 C C . LEU A 1 278 ? 6.537 -17.277 21.669 1.00 97.50 278 LEU A C 1
ATOM 2227 O O . LEU A 1 278 ? 6.722 -16.168 21.176 1.00 97.50 278 LEU A O 1
ATOM 2231 N N . LYS A 1 279 ? 7.341 -18.318 21.404 1.00 96.88 279 LYS A N 1
ATOM 2232 C CA . LYS A 1 279 ? 8.472 -18.231 20.470 1.00 96.88 279 LYS A CA 1
ATOM 2233 C C . LYS A 1 279 ? 8.015 -18.043 19.020 1.00 96.88 279 LYS A C 1
ATOM 2235 O O . LYS A 1 279 ? 8.613 -17.246 18.304 1.00 96.88 279 LYS A O 1
ATOM 2240 N N . ALA A 1 280 ? 6.956 -18.720 18.576 1.00 96.62 280 ALA A N 1
ATOM 2241 C CA . ALA A 1 280 ? 6.373 -18.461 17.257 1.00 96.62 280 ALA A CA 1
ATOM 2242 C C . ALA A 1 280 ? 5.928 -16.989 17.128 1.00 96.62 280 ALA A C 1
ATOM 2244 O O . ALA A 1 280 ? 6.198 -16.354 16.111 1.00 96.62 280 ALA A O 1
ATOM 2245 N N . CYS A 1 281 ? 5.350 -16.430 18.196 1.00 96.50 281 CYS A N 1
ATOM 2246 C CA . CYS A 1 281 ? 4.939 -15.030 18.306 1.00 96.50 281 CYS A CA 1
ATOM 2247 C C . CYS A 1 281 ? 6.048 -14.043 18.740 1.00 96.50 281 CYS A C 1
ATOM 2249 O O . CYS A 1 281 ? 5.715 -12.941 19.187 1.00 96.50 281 CYS A O 1
ATOM 2251 N N . ALA A 1 282 ? 7.340 -14.391 18.665 1.00 96.12 282 ALA A N 1
ATOM 2252 C CA . ALA A 1 282 ? 8.403 -13.463 19.065 1.00 96.12 282 ALA A CA 1
ATOM 2253 C C . ALA A 1 282 ? 8.387 -12.193 18.191 1.00 96.12 282 ALA A C 1
ATOM 2255 O O . ALA A 1 282 ? 8.119 -12.264 16.990 1.00 96.12 282 ALA A O 1
ATOM 2256 N N . PHE A 1 283 ? 8.645 -11.027 18.794 1.00 92.12 283 PHE A N 1
ATOM 2257 C CA . PHE A 1 283 ? 8.542 -9.738 18.102 1.00 92.12 283 PHE A CA 1
ATOM 2258 C C . PHE A 1 283 ? 9.517 -9.649 16.922 1.00 92.12 283 PHE A C 1
ATOM 2260 O O . PHE A 1 283 ? 9.088 -9.491 15.779 1.00 92.12 283 PHE A O 1
ATOM 2267 N N . ASP A 1 284 ? 10.809 -9.841 17.185 1.00 90.56 284 ASP A N 1
ATOM 2268 C CA . ASP A 1 284 ? 11.843 -9.886 16.154 1.00 90.56 284 ASP A CA 1
ATOM 2269 C C . ASP A 1 284 ? 11.765 -11.212 15.362 1.00 90.56 284 ASP A C 1
ATOM 2271 O O . ASP A 1 284 ? 11.753 -12.288 15.973 1.00 90.56 284 ASP A O 1
ATOM 2275 N N . PRO A 1 285 ? 11.734 -11.180 14.014 1.00 90.00 285 PRO A N 1
ATOM 2276 C CA . PRO A 1 285 ? 11.739 -12.381 13.181 1.00 90.00 285 PRO A CA 1
ATOM 2277 C C . PRO A 1 285 ? 12.881 -13.369 13.459 1.00 90.00 285 PRO A C 1
ATOM 2279 O O . PRO A 1 285 ? 12.680 -14.570 13.265 1.00 90.00 285 PRO A O 1
ATOM 2282 N N . LYS A 1 286 ? 14.055 -12.909 13.922 1.00 89.31 286 LYS A N 1
ATOM 2283 C CA . LYS A 1 286 ? 15.228 -13.768 14.186 1.00 89.31 286 LYS A CA 1
ATOM 2284 C C . LYS A 1 286 ? 15.048 -14.679 15.405 1.00 89.31 286 LYS A C 1
ATOM 2286 O O . LYS A 1 286 ? 15.638 -15.756 15.458 1.00 89.31 286 LYS A O 1
ATOM 2291 N N . ASP A 1 287 ? 14.220 -14.260 16.363 1.00 92.38 287 ASP A N 1
ATOM 2292 C CA . ASP A 1 287 ? 14.012 -14.958 17.636 1.00 92.38 287 ASP A CA 1
ATOM 2293 C C . ASP A 1 287 ? 12.919 -16.041 17.532 1.00 92.38 287 ASP A C 1
ATOM 2295 O O . ASP A 1 287 ? 12.762 -16.870 18.436 1.00 92.38 287 ASP A O 1
ATOM 2299 N N . ARG A 1 288 ? 12.194 -16.069 16.402 1.00 94.06 288 ARG A N 1
ATOM 2300 C CA . ARG A 1 288 ? 11.164 -17.060 16.059 1.00 94.06 288 ARG A CA 1
ATOM 2301 C C . ARG A 1 288 ? 11.778 -18.413 15.668 1.00 94.06 288 ARG A C 1
ATOM 2303 O O . ARG A 1 288 ? 12.950 -18.713 15.908 1.00 94.06 288 ARG A O 1
ATOM 2310 N N . TYR A 1 289 ? 10.959 -19.285 15.089 1.00 91.31 289 TYR A N 1
ATOM 2311 C CA . TYR A 1 289 ? 11.434 -20.486 14.405 1.00 91.31 289 TYR A CA 1
ATOM 2312 C C . TYR A 1 289 ? 11.915 -20.134 12.997 1.00 91.31 289 TYR A C 1
ATOM 2314 O O . TYR A 1 289 ? 11.210 -19.450 12.256 1.00 91.31 289 TYR A O 1
ATOM 2322 N N . SER A 1 290 ? 13.093 -20.634 12.616 1.00 82.56 290 SER A N 1
ATOM 2323 C CA . SER A 1 290 ? 13.736 -20.333 11.325 1.00 82.56 290 SER A CA 1
ATOM 2324 C C . SER A 1 290 ? 12.985 -20.903 10.120 1.00 82.56 290 SER A C 1
ATOM 2326 O O . SER A 1 290 ? 13.268 -20.549 8.978 1.00 82.56 290 SER A O 1
ATOM 2328 N N . SER A 1 291 ? 12.058 -21.828 10.368 1.00 87.12 291 SER A N 1
ATOM 2329 C CA . SER A 1 291 ? 11.278 -22.527 9.353 1.00 87.12 291 SER A CA 1
ATOM 2330 C C . SER A 1 291 ? 10.031 -23.182 9.972 1.00 87.12 291 SER A C 1
ATOM 2332 O O . SER A 1 291 ? 10.060 -23.550 11.156 1.00 87.12 291 SER A O 1
ATOM 2334 N N . PRO A 1 292 ? 8.953 -23.406 9.197 1.00 92.50 292 PRO A N 1
ATOM 2335 C CA . PRO A 1 292 ? 7.799 -24.188 9.645 1.00 92.50 292 PRO A CA 1
ATOM 2336 C C . PRO A 1 292 ? 8.168 -25.623 10.050 1.00 92.50 292 PRO A C 1
ATOM 2338 O O . PRO A 1 292 ? 7.587 -26.162 10.991 1.00 92.50 292 PRO A O 1
ATOM 2341 N N . GLN A 1 293 ? 9.186 -26.211 9.405 1.00 92.75 293 GLN A N 1
ATOM 2342 C CA . GLN A 1 293 ? 9.790 -27.495 9.779 1.00 92.75 293 GLN A CA 1
ATOM 2343 C C . GLN A 1 293 ? 10.210 -27.514 11.255 1.00 92.75 293 GLN A C 1
ATOM 2345 O O . GLN A 1 293 ? 9.951 -28.492 11.956 1.00 92.75 293 GLN A O 1
ATOM 2350 N N . GLN A 1 294 ? 10.865 -26.447 11.728 1.00 93.44 294 GLN A N 1
ATOM 2351 C CA . GLN A 1 294 ? 11.374 -26.363 13.097 1.00 93.44 294 GLN A CA 1
ATOM 2352 C C . GLN A 1 294 ? 10.234 -26.216 14.115 1.00 93.44 294 GLN A C 1
ATOM 2354 O O . GLN A 1 294 ? 10.234 -26.917 15.125 1.00 93.44 294 GLN A O 1
ATOM 2359 N N . LEU A 1 295 ? 9.236 -25.368 13.829 1.00 96.12 295 LEU A N 1
ATOM 2360 C CA . LEU A 1 295 ? 8.042 -25.236 14.676 1.00 96.12 295 LEU A CA 1
ATOM 2361 C C . LEU A 1 295 ? 7.287 -26.573 14.780 1.00 96.12 295 LEU A C 1
ATOM 2363 O O . LEU A 1 295 ? 6.908 -26.979 15.878 1.00 96.12 295 LEU A O 1
ATOM 2367 N N . ARG A 1 296 ? 7.133 -27.308 13.670 1.00 96.19 296 ARG A N 1
ATOM 2368 C CA . ARG A 1 296 ? 6.518 -28.640 13.699 1.00 96.19 296 ARG A CA 1
ATOM 2369 C C . ARG A 1 296 ? 7.304 -29.632 14.546 1.00 96.19 296 ARG A C 1
ATOM 2371 O O . ARG A 1 296 ? 6.689 -30.328 15.343 1.00 96.19 296 ARG A O 1
ATOM 2378 N N . GLN A 1 297 ? 8.626 -29.708 14.390 1.00 92.25 297 GLN A N 1
ATOM 2379 C CA . GLN A 1 297 ? 9.461 -30.635 15.167 1.00 92.25 297 GLN A CA 1
ATOM 2380 C C . GLN A 1 297 ? 9.339 -30.392 16.677 1.00 92.25 297 GLN A C 1
ATOM 2382 O O . GLN A 1 297 ? 9.328 -31.341 17.453 1.00 92.25 297 GLN A O 1
ATOM 2387 N N . GLU A 1 298 ? 9.200 -29.133 17.092 1.00 93.62 298 GLU A N 1
ATOM 2388 C CA . GLU A 1 298 ? 9.001 -28.749 18.493 1.00 93.62 298 GLU A CA 1
ATOM 2389 C C . GLU A 1 298 ? 7.603 -29.118 19.014 1.00 93.62 298 GLU A C 1
ATOM 2391 O O . GLU A 1 298 ? 7.477 -29.568 20.151 1.00 93.62 298 GLU A O 1
ATOM 2396 N N . LEU A 1 299 ? 6.559 -29.004 18.183 1.00 92.75 299 LEU A N 1
ATOM 2397 C CA . LEU A 1 299 ? 5.211 -29.485 18.513 1.00 92.75 299 LEU A CA 1
ATOM 2398 C C . LEU A 1 299 ? 5.129 -31.025 18.542 1.00 92.75 299 LEU A C 1
ATOM 2400 O O . LEU A 1 299 ? 4.484 -31.586 19.424 1.00 92.75 299 LEU A O 1
ATOM 2404 N N . GLU A 1 300 ? 5.809 -31.714 17.621 1.00 90.25 300 GLU A N 1
ATOM 2405 C CA . GLU A 1 300 ? 5.934 -33.182 17.576 1.00 90.25 300 GLU A CA 1
ATOM 2406 C C . GLU A 1 300 ? 6.758 -33.745 18.748 1.00 90.25 300 GLU A C 1
ATOM 2408 O O . GLU A 1 300 ? 6.576 -34.901 19.127 1.00 90.25 300 GLU A O 1
ATOM 2413 N N . ALA A 1 301 ? 7.646 -32.940 19.341 1.00 86.50 301 ALA A N 1
ATOM 2414 C CA . ALA A 1 301 ? 8.448 -33.307 20.508 1.00 86.50 301 ALA A CA 1
ATOM 2415 C C . ALA A 1 301 ? 7.688 -33.207 21.847 1.00 86.50 301 ALA A C 1
ATOM 2417 O O . ALA A 1 301 ? 8.233 -33.595 22.885 1.00 86.50 301 ALA A O 1
ATOM 2418 N N . ILE A 1 302 ? 6.443 -32.713 21.857 1.00 84.00 302 ILE A N 1
ATOM 2419 C CA . ILE A 1 302 ? 5.602 -32.699 23.060 1.00 84.00 302 ILE A CA 1
ATOM 2420 C C . ILE A 1 302 ? 5.153 -34.135 23.363 1.00 84.00 302 ILE A C 1
ATOM 2422 O O . ILE A 1 302 ? 4.276 -34.690 22.703 1.00 84.00 302 ILE A O 1
ATOM 2426 N N . SER A 1 303 ? 5.749 -34.740 24.392 1.00 62.88 303 SER A N 1
ATOM 2427 C CA . SER A 1 303 ? 5.293 -36.024 24.928 1.00 62.88 303 SER A CA 1
ATOM 2428 C C . SER A 1 303 ? 3.896 -35.871 25.527 1.00 62.88 303 SER A C 1
ATOM 2430 O O . SER A 1 303 ? 3.720 -35.094 26.460 1.00 62.88 303 SER A O 1
ATOM 2432 N N . TYR A 1 304 ? 2.922 -36.635 25.027 1.00 62.22 304 TYR A N 1
ATOM 2433 C CA . TYR A 1 304 ? 1.553 -36.633 25.547 1.00 62.22 304 TYR A CA 1
ATOM 2434 C C . TYR A 1 304 ? 1.506 -37.149 26.991 1.00 62.22 304 TYR A C 1
ATOM 2436 O O . TYR A 1 304 ? 1.577 -38.358 27.229 1.00 62.22 304 TYR A O 1
ATOM 2444 N N . GLU A 1 305 ? 1.343 -36.249 27.959 1.00 58.06 305 GLU A N 1
ATOM 2445 C CA . GLU A 1 305 ? 1.023 -36.630 29.331 1.00 58.06 305 GLU A CA 1
ATOM 2446 C C . GLU A 1 305 ? -0.496 -36.759 29.521 1.00 58.06 305 GLU A C 1
ATOM 2448 O O . GLU A 1 305 ? -1.300 -36.274 28.722 1.00 58.06 305 GLU A O 1
ATOM 2453 N N . ALA A 1 306 ? -0.923 -37.389 30.620 1.00 51.59 306 ALA A N 1
ATOM 2454 C CA . ALA A 1 306 ? -2.348 -37.541 30.940 1.00 51.59 306 ALA A CA 1
ATOM 2455 C C . ALA A 1 306 ? -3.094 -36.192 31.068 1.00 51.59 306 ALA A C 1
ATOM 2457 O O . ALA A 1 306 ? -4.318 -36.153 30.960 1.00 51.59 306 ALA A O 1
ATOM 2458 N N . GLN A 1 307 ? -2.360 -35.092 31.264 1.00 54.12 307 GLN A N 1
ATOM 2459 C CA . GLN A 1 307 ? -2.886 -33.729 31.331 1.00 54.12 307 GLN A CA 1
ATOM 2460 C C . GLN A 1 307 ? -3.249 -33.164 29.942 1.00 54.12 307 GLN A C 1
ATOM 2462 O O . GLN A 1 307 ? -4.209 -32.407 29.825 1.00 54.12 307 GLN A O 1
ATOM 2467 N N . ASP A 1 308 ? -2.567 -33.572 28.863 1.00 52.91 308 ASP A N 1
ATOM 2468 C CA . ASP A 1 308 ? -2.849 -33.090 27.496 1.00 52.91 308 ASP A CA 1
ATOM 2469 C C . ASP A 1 308 ? -4.113 -33.712 26.875 1.00 52.91 308 ASP A C 1
ATOM 2471 O O . ASP A 1 308 ? -4.617 -33.235 25.853 1.00 52.91 308 ASP A O 1
ATOM 2475 N N . ALA A 1 309 ? -4.641 -34.762 27.513 1.00 52.59 309 ALA A N 1
ATOM 2476 C CA . ALA A 1 309 ? -5.932 -35.371 27.207 1.00 52.59 309 ALA A CA 1
ATOM 2477 C C . ALA A 1 309 ? -7.125 -34.639 27.857 1.00 52.59 309 ALA A C 1
ATOM 2479 O O . ALA A 1 309 ? -8.272 -34.970 27.550 1.00 52.59 309 ALA A O 1
ATOM 2480 N N . ALA A 1 310 ? -6.887 -33.656 28.734 1.00 57.94 310 ALA A N 1
ATOM 2481 C CA . ALA A 1 310 ? -7.952 -32.840 29.307 1.00 57.94 310 ALA A CA 1
ATOM 2482 C C . ALA A 1 310 ? -8.586 -31.933 28.237 1.00 57.94 310 ALA A C 1
ATOM 24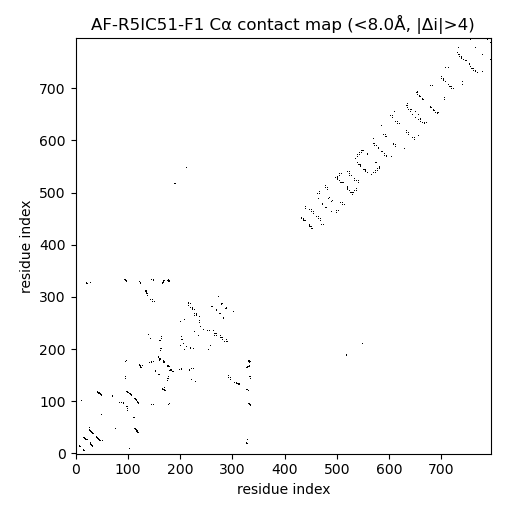84 O O . ALA A 1 310 ? -7.890 -31.232 27.495 1.00 57.94 310 ALA A O 1
ATOM 2485 N N . LEU A 1 311 ? -9.921 -31.929 28.178 1.00 57.34 311 LEU A N 1
ATOM 2486 C CA . LEU A 1 311 ? -10.680 -30.985 27.359 1.00 57.34 311 LEU A CA 1
ATOM 2487 C C . LEU A 1 311 ? -10.469 -29.565 27.891 1.00 57.34 311 LEU A C 1
ATOM 2489 O O . LEU A 1 311 ? -10.620 -29.316 29.085 1.00 57.34 311 LEU A O 1
ATOM 2493 N N . ILE A 1 312 ? -10.171 -28.627 26.994 1.00 58.53 312 ILE A N 1
ATOM 2494 C CA . ILE A 1 312 ? -10.003 -27.206 27.329 1.00 58.53 312 ILE A CA 1
ATOM 2495 C C . ILE A 1 312 ? -11.368 -26.557 27.624 1.00 58.53 312 ILE A C 1
ATOM 2497 O O . ILE A 1 312 ? -11.459 -25.624 28.420 1.00 58.53 312 ILE A O 1
ATOM 2501 N N . TYR A 1 313 ? -12.436 -27.101 27.032 1.00 54.16 313 TYR A N 1
ATOM 2502 C CA . TYR A 1 313 ? -13.813 -26.610 27.134 1.00 54.16 313 TYR A CA 1
ATOM 2503 C C . TYR A 1 313 ? -14.761 -27.720 27.652 1.00 54.16 313 TYR A C 1
ATOM 2505 O O . TYR A 1 313 ? -15.636 -28.163 26.911 1.00 54.16 313 TYR A O 1
ATOM 2513 N N . PRO A 1 314 ? -14.591 -28.229 28.891 1.00 41.38 314 PRO A N 1
ATOM 2514 C CA . PRO A 1 314 ? -15.234 -29.471 29.347 1.00 41.38 314 PRO A CA 1
ATOM 2515 C C . PRO A 1 314 ? -16.761 -29.390 29.511 1.00 41.38 314 PRO A C 1
ATOM 2517 O O . PRO A 1 314 ? -17.429 -30.410 29.369 1.00 41.38 314 PRO A O 1
ATOM 2520 N N . ASN A 1 315 ? -17.307 -28.199 29.781 1.00 42.94 315 ASN A N 1
ATOM 2521 C CA . ASN A 1 315 ? -18.742 -27.981 30.017 1.00 42.94 315 ASN A CA 1
ATOM 2522 C C . ASN A 1 315 ? -19.457 -27.235 28.871 1.00 42.94 315 ASN A C 1
ATOM 2524 O O . ASN A 1 315 ? -20.681 -27.253 28.801 1.00 42.94 315 ASN A O 1
ATOM 2528 N N . GLY A 1 316 ? -18.710 -26.540 28.003 1.00 48.56 316 GLY A N 1
ATOM 2529 C CA . GLY A 1 316 ? -19.272 -25.578 27.041 1.00 48.56 316 GLY A CA 1
ATOM 2530 C C . GLY A 1 316 ? -19.710 -24.228 27.640 1.00 48.56 316 GLY A C 1
ATOM 2531 O O . GLY A 1 316 ? -20.403 -23.475 26.961 1.00 48.56 316 GLY A O 1
ATOM 2532 N N . ASP A 1 317 ? -19.320 -23.920 28.884 1.00 37.25 317 ASP A N 1
ATOM 2533 C CA . ASP A 1 317 ? -19.830 -22.773 29.654 1.00 37.25 317 ASP A CA 1
ATOM 2534 C C . ASP A 1 317 ? -19.637 -21.401 28.962 1.00 37.25 317 ASP A C 1
ATOM 2536 O O . ASP A 1 317 ? -18.525 -20.895 28.804 1.00 37.25 317 ASP A O 1
ATOM 2540 N N . GLU A 1 318 ? -20.775 -20.794 28.610 1.00 36.94 318 GLU A N 1
ATOM 2541 C CA . GLU A 1 318 ? -21.024 -19.360 28.382 1.00 36.94 318 GLU A CA 1
ATOM 2542 C C . GLU A 1 318 ? -20.121 -18.590 27.395 1.00 36.94 318 GLU A C 1
ATOM 2544 O O . GLU A 1 318 ? -19.663 -17.475 27.656 1.00 36.94 318 GLU A O 1
ATOM 2549 N N . LEU A 1 319 ? -20.010 -19.093 26.160 1.00 37.50 319 LEU A N 1
ATOM 2550 C CA . LEU A 1 319 ? -19.778 -18.224 24.995 1.00 37.50 319 LEU A CA 1
ATOM 2551 C C . LEU A 1 319 ? -21.091 -17.560 24.530 1.00 37.50 319 LEU A C 1
ATOM 2553 O O . LEU A 1 319 ? -21.665 -17.934 23.509 1.00 37.50 319 LEU A O 1
ATOM 2557 N N . GLN A 1 320 ? -21.549 -16.542 25.267 1.00 30.84 320 GLN A N 1
ATOM 2558 C CA . GLN A 1 320 ? -22.574 -15.599 24.794 1.00 30.84 320 GLN A CA 1
ATOM 2559 C C . GLN A 1 320 ? -22.029 -14.820 23.580 1.00 30.84 320 GLN A C 1
ATOM 2561 O O . GLN A 1 320 ? -21.265 -13.866 23.733 1.00 30.84 320 GLN A O 1
ATOM 2566 N N . ILE A 1 321 ? -22.389 -15.253 22.368 1.00 33.34 321 ILE A N 1
ATOM 2567 C CA . ILE A 1 321 ? -22.067 -14.577 21.103 1.00 33.34 321 ILE A CA 1
ATOM 2568 C C . ILE A 1 321 ? -23.355 -14.422 20.292 1.00 33.34 321 ILE A C 1
ATOM 2570 O O . ILE A 1 321 ? -23.947 -15.410 19.861 1.00 33.34 321 ILE A O 1
ATOM 2574 N N . ASP A 1 322 ? -23.753 -13.174 20.050 1.00 27.80 322 ASP A N 1
ATOM 2575 C CA . ASP A 1 322 ? -24.837 -12.833 19.124 1.00 27.80 322 ASP A CA 1
ATOM 2576 C C . ASP A 1 322 ? -24.395 -13.159 17.668 1.00 27.80 322 ASP A C 1
ATOM 2578 O O . ASP A 1 322 ? -23.283 -12.755 17.293 1.00 27.80 322 ASP A O 1
ATOM 2582 N N . PRO A 1 323 ? -25.157 -13.927 16.850 1.00 26.14 323 PRO A N 1
ATOM 2583 C CA . PRO A 1 323 ? -24.662 -14.539 15.604 1.00 26.14 323 PRO A CA 1
ATOM 2584 C C . PRO A 1 323 ? -24.149 -13.566 14.521 1.00 26.14 323 PRO A C 1
ATOM 2586 O O . PRO A 1 323 ? -24.862 -13.127 13.616 1.00 26.14 323 PRO A O 1
ATOM 2589 N N . SER A 1 324 ? -22.847 -13.286 14.555 1.00 27.03 324 SER A N 1
ATOM 2590 C CA . SER A 1 324 ? -22.210 -12.181 13.828 1.00 27.03 324 SER A CA 1
ATOM 2591 C C . SER A 1 324 ? -21.630 -12.585 12.459 1.00 27.03 324 SER A C 1
ATOM 2593 O O . SER A 1 324 ? -20.423 -12.551 12.243 1.00 27.03 324 SER A O 1
ATOM 2595 N N . ARG A 1 325 ? -22.534 -12.938 11.533 1.00 29.28 325 ARG A N 1
ATOM 2596 C CA . ARG A 1 325 ? -22.527 -12.769 10.049 1.00 29.28 325 ARG A CA 1
ATOM 2597 C C . ARG A 1 325 ? -21.293 -13.026 9.147 1.00 29.28 325 ARG A C 1
ATOM 2599 O O . ARG A 1 325 ? -21.507 -13.116 7.945 1.00 29.28 325 ARG A O 1
ATOM 2606 N N . TYR A 1 326 ? -20.061 -13.190 9.627 1.00 24.75 326 TYR A N 1
ATOM 2607 C CA . TYR A 1 326 ? -18.863 -13.344 8.781 1.00 24.75 326 TYR A CA 1
ATOM 2608 C C . TYR A 1 326 ? -18.148 -14.678 9.025 1.00 24.75 326 TYR A C 1
ATOM 2610 O O . TYR A 1 326 ? -17.168 -14.753 9.765 1.00 24.75 326 TYR A O 1
ATOM 2618 N N . ALA A 1 327 ? -18.648 -15.748 8.397 1.00 25.14 327 ALA A N 1
ATOM 2619 C CA . ALA A 1 327 ? -18.026 -17.070 8.474 1.00 25.14 327 ALA A CA 1
ATOM 2620 C C . ALA A 1 327 ? -18.321 -17.973 7.260 1.00 25.14 327 ALA A C 1
ATOM 2622 O O . ALA A 1 327 ? -19.140 -18.881 7.348 1.00 25.14 327 ALA A O 1
ATOM 2623 N N . SER A 1 328 ? -17.565 -17.814 6.173 1.00 26.27 328 SER A N 1
ATOM 2624 C CA . SER A 1 328 ? -16.887 -18.943 5.510 1.00 26.27 328 SER A CA 1
ATOM 2625 C C . SER A 1 328 ? -15.765 -18.387 4.614 1.00 26.27 328 SER A C 1
ATOM 2627 O O . SER A 1 328 ? -15.861 -17.256 4.156 1.00 26.27 328 SER A O 1
ATOM 2629 N N . GLY A 1 329 ? -14.672 -19.097 4.359 1.00 25.59 329 GLY A N 1
ATOM 2630 C CA . GLY A 1 329 ? -14.402 -20.499 4.648 1.00 25.59 329 GLY A CA 1
ATOM 2631 C C . GLY A 1 329 ? -12.953 -20.826 4.289 1.00 25.59 329 GLY A C 1
ATOM 2632 O O . GLY A 1 329 ? -12.223 -20.014 3.742 1.00 25.59 329 GLY A O 1
ATOM 2633 N N . LYS A 1 330 ? -12.485 -22.002 4.677 1.00 26.17 330 LYS A N 1
ATOM 2634 C CA . LYS A 1 330 ? -11.326 -22.025 5.553 1.00 26.17 330 LYS A CA 1
ATOM 2635 C C . LYS A 1 330 ? -10.125 -22.877 5.096 1.00 26.17 330 LYS A C 1
ATOM 2637 O O . LYS A 1 330 ? -9.301 -23.105 5.924 1.00 26.17 330 LYS A O 1
ATOM 2642 N N . SER A 1 331 ? -9.932 -23.348 3.871 1.00 31.30 331 SER A N 1
ATOM 2643 C CA . SER A 1 331 ? -8.697 -24.055 3.391 1.00 31.30 331 SER A CA 1
ATOM 2644 C C . SER A 1 331 ? -8.001 -25.262 4.173 1.00 31.30 331 SER A C 1
ATOM 2646 O O . SER A 1 331 ? -8.524 -25.565 5.213 1.00 31.30 331 SER A O 1
ATOM 2648 N N . SER A 1 332 ? -6.928 -26.005 3.707 1.00 30.22 332 SER A N 1
ATOM 2649 C CA . SER A 1 332 ? -6.431 -27.503 3.747 1.00 30.22 332 SER A CA 1
ATOM 2650 C C . SER A 1 332 ? -5.175 -28.155 4.534 1.00 30.22 332 SER A C 1
ATOM 2652 O O . SER A 1 332 ? -4.205 -27.455 4.802 1.00 30.22 332 SER A O 1
ATOM 2654 N N . GLY A 1 333 ? -5.087 -29.507 4.800 1.00 33.06 333 GLY A N 1
ATOM 2655 C CA . GLY A 1 333 ? -4.158 -30.308 5.726 1.00 33.06 333 GLY A CA 1
ATOM 2656 C C . GLY A 1 333 ? -3.518 -31.722 5.339 1.00 33.06 333 GLY A C 1
ATOM 2657 O O . GLY A 1 333 ? -4.251 -32.546 4.803 1.00 33.06 333 GLY A O 1
ATOM 2658 N N . ALA A 1 334 ? -2.219 -32.079 5.623 1.00 29.61 334 ALA A N 1
ATOM 2659 C CA . ALA A 1 334 ? -1.451 -33.325 5.190 1.00 29.61 334 ALA A CA 1
ATOM 2660 C C . ALA A 1 334 ? -0.305 -33.914 6.104 1.00 29.61 334 ALA A C 1
ATOM 2662 O O . ALA A 1 334 ? -0.151 -33.509 7.248 1.00 29.61 334 ALA A O 1
ATOM 2663 N N . ALA A 1 335 ? 0.533 -34.851 5.564 1.00 29.55 335 ALA A N 1
ATOM 2664 C CA . ALA A 1 335 ? 2.040 -34.916 5.533 1.00 29.55 335 ALA A CA 1
ATOM 2665 C C . ALA A 1 335 ? 2.721 -36.252 5.977 1.00 29.55 335 ALA A C 1
ATOM 2667 O O . ALA A 1 335 ? 2.031 -37.156 6.429 1.00 29.55 335 ALA A O 1
ATOM 2668 N N . GLY A 1 336 ? 4.069 -36.396 5.858 1.00 31.08 336 GLY A N 1
ATOM 2669 C CA . GLY A 1 336 ? 4.809 -37.554 6.437 1.00 31.08 336 GLY A CA 1
ATOM 2670 C C . GLY A 1 336 ? 6.302 -37.827 6.075 1.00 31.08 336 GLY A C 1
ATOM 2671 O O . GLY A 1 336 ? 6.591 -38.501 5.096 1.00 31.08 336 GLY A O 1
ATOM 2672 N N . THR A 1 337 ? 7.231 -37.384 6.941 1.00 29.36 337 THR A N 1
ATOM 2673 C CA . THR A 1 337 ? 8.359 -38.128 7.604 1.00 29.36 337 THR A CA 1
ATOM 2674 C C . THR A 1 337 ? 9.416 -39.059 6.919 1.00 29.36 337 THR A C 1
ATOM 2676 O O . THR A 1 337 ? 9.096 -40.149 6.463 1.00 29.36 337 THR A O 1
ATOM 2679 N N . ALA A 1 338 ? 10.703 -38.736 7.213 1.00 25.16 338 ALA A N 1
ATOM 2680 C CA . ALA A 1 338 ? 11.821 -39.584 7.751 1.00 25.16 338 ALA A CA 1
ATOM 2681 C C . ALA A 1 338 ? 12.704 -40.529 6.868 1.00 25.16 338 ALA A C 1
ATOM 2683 O O . ALA A 1 338 ? 12.222 -41.142 5.925 1.00 25.16 338 ALA A O 1
ATOM 2684 N N . GLY A 1 339 ? 14.009 -40.721 7.224 1.00 23.20 339 GLY A N 1
ATOM 2685 C CA . GLY A 1 339 ? 14.865 -41.717 6.515 1.00 23.20 339 GLY A CA 1
ATOM 2686 C C . GLY A 1 339 ? 16.304 -42.154 6.943 1.00 23.20 339 GLY A C 1
ATOM 2687 O O . GLY A 1 339 ? 16.568 -43.336 6.791 1.00 23.20 339 GLY A O 1
ATOM 2688 N N . LYS A 1 340 ? 17.219 -41.319 7.490 1.00 23.45 340 LYS A N 1
ATOM 2689 C CA . LYS A 1 340 ? 18.626 -41.655 7.943 1.00 23.45 340 LYS A CA 1
ATOM 2690 C C . LYS A 1 340 ? 19.671 -42.223 6.924 1.00 23.45 340 LYS A C 1
ATOM 2692 O O . LYS A 1 340 ? 19.464 -43.291 6.367 1.00 23.45 340 LYS A O 1
ATOM 2697 N N . THR A 1 341 ? 20.894 -41.652 6.870 1.00 21.31 341 THR A N 1
ATOM 2698 C CA . THR A 1 341 ? 22.224 -42.280 7.208 1.00 21.31 341 THR A CA 1
ATOM 2699 C C . THR A 1 341 ? 23.457 -41.606 6.556 1.00 21.31 341 THR A C 1
ATOM 2701 O O . THR A 1 341 ? 23.450 -41.310 5.372 1.00 21.31 341 THR A O 1
ATOM 2704 N N . ASN A 1 342 ? 24.530 -41.491 7.359 1.00 22.02 342 ASN A N 1
ATOM 2705 C CA . ASN A 1 342 ? 25.975 -41.385 7.050 1.00 22.02 342 ASN A CA 1
ATOM 2706 C C . ASN A 1 342 ? 26.543 -40.252 6.161 1.00 22.02 342 ASN A C 1
ATOM 2708 O O . ASN A 1 342 ? 25.972 -39.824 5.168 1.00 22.02 342 ASN A O 1
ATOM 2712 N N . ALA A 1 343 ? 27.758 -39.818 6.523 1.00 23.38 343 ALA A N 1
ATOM 2713 C CA . ALA A 1 343 ? 28.544 -38.785 5.848 1.00 23.38 343 ALA A CA 1
ATOM 2714 C C . ALA A 1 343 ? 29.944 -39.300 5.470 1.00 23.38 343 ALA A C 1
ATOM 2716 O O . ALA A 1 343 ? 30.503 -40.137 6.179 1.00 23.38 343 ALA A O 1
ATOM 2717 N N . VAL A 1 344 ? 30.532 -38.740 4.406 1.00 21.91 344 VAL A N 1
ATOM 2718 C CA . VAL A 1 344 ? 31.972 -38.812 4.099 1.00 21.91 344 VAL A CA 1
ATOM 2719 C C . VAL A 1 344 ? 32.420 -37.453 3.553 1.00 21.91 344 VAL A C 1
ATOM 2721 O O . VAL A 1 344 ? 31.834 -36.948 2.600 1.00 21.91 344 VAL A O 1
ATOM 2724 N N . PHE A 1 345 ? 33.467 -36.880 4.146 1.00 21.23 345 PHE A N 1
ATOM 2725 C CA . PHE A 1 345 ? 34.235 -35.761 3.593 1.00 21.23 345 PHE A CA 1
ATOM 2726 C C . PHE A 1 345 ? 35.539 -36.314 3.003 1.00 21.23 345 PHE A C 1
ATOM 2728 O O . PHE A 1 345 ? 36.301 -36.918 3.758 1.00 21.23 345 PHE A O 1
ATOM 2735 N N . SER A 1 346 ? 35.837 -36.038 1.728 1.00 22.52 346 SER A N 1
ATOM 2736 C CA . SER A 1 346 ? 37.224 -35.941 1.233 1.00 22.52 346 SER A CA 1
ATOM 2737 C C . SER A 1 346 ? 37.350 -35.330 -0.178 1.00 22.52 346 SER A C 1
ATOM 2739 O O . SER A 1 346 ? 36.528 -35.545 -1.062 1.00 22.52 346 SER A O 1
ATOM 2741 N N . ASP A 1 347 ? 38.432 -34.564 -0.339 1.00 23.67 347 ASP A N 1
ATOM 2742 C CA . ASP A 1 347 ? 39.300 -34.407 -1.519 1.00 23.67 347 ASP A CA 1
ATOM 2743 C C . ASP A 1 347 ? 38.789 -33.777 -2.839 1.00 23.67 347 ASP A C 1
ATOM 2745 O O . ASP A 1 347 ? 38.596 -34.405 -3.879 1.00 23.67 347 ASP A O 1
ATOM 2749 N N . ARG A 1 348 ? 38.814 -32.436 -2.826 1.00 22.52 348 ARG A N 1
ATOM 2750 C CA . ARG A 1 348 ? 39.491 -31.592 -3.848 1.00 22.52 348 ARG A CA 1
ATOM 2751 C C . ARG A 1 348 ? 41.011 -31.934 -3.933 1.00 22.52 348 ARG A C 1
ATOM 2753 O O . ARG A 1 348 ? 41.523 -32.503 -2.975 1.00 22.52 348 ARG A O 1
ATOM 2760 N N . PRO A 1 349 ? 41.821 -31.351 -4.855 1.00 36.59 349 PRO A N 1
ATOM 2761 C CA . PRO A 1 349 ? 41.593 -30.935 -6.256 1.00 36.59 349 PRO A CA 1
ATOM 2762 C C . PRO A 1 349 ? 42.800 -31.289 -7.191 1.00 36.59 349 PRO A C 1
ATOM 2764 O O . PRO A 1 349 ? 43.783 -31.856 -6.731 1.00 36.59 349 PRO A O 1
ATOM 2767 N N . GLN A 1 350 ? 42.803 -30.853 -8.468 1.00 25.23 350 GLN A N 1
ATOM 2768 C CA . GLN A 1 350 ? 43.814 -29.923 -9.062 1.00 25.23 350 GLN A CA 1
ATOM 2769 C C . GLN A 1 350 ? 43.982 -30.009 -10.601 1.00 25.23 350 GLN A C 1
ATOM 2771 O O . GLN A 1 350 ? 44.334 -31.062 -11.112 1.00 25.23 350 GLN A O 1
ATOM 2776 N N . ARG A 1 351 ? 43.981 -28.818 -11.242 1.00 23.33 351 ARG A N 1
ATOM 2777 C CA . ARG A 1 351 ? 44.837 -28.387 -12.389 1.00 23.33 351 ARG A CA 1
ATOM 2778 C C . ARG A 1 351 ? 44.655 -29.121 -13.749 1.00 23.33 351 ARG A C 1
ATOM 2780 O O . ARG A 1 351 ? 44.100 -30.201 -13.807 1.00 23.33 351 ARG A O 1
ATOM 2787 N N . THR A 1 352 ? 45.032 -28.550 -14.904 1.00 26.55 352 THR A N 1
ATOM 2788 C CA . THR A 1 352 ? 45.993 -27.457 -15.196 1.00 26.55 352 THR A CA 1
ATOM 2789 C C . THR A 1 352 ? 45.468 -26.288 -16.045 1.00 26.55 352 THR A C 1
ATOM 2791 O O . THR A 1 352 ? 44.598 -26.430 -16.893 1.00 26.55 352 THR A O 1
ATOM 2794 N N . SER A 1 353 ? 46.112 -25.137 -15.837 1.00 24.70 353 SER A N 1
ATOM 2795 C CA . SER A 1 353 ? 46.134 -23.902 -16.644 1.00 24.70 353 SER A CA 1
ATOM 2796 C C . SER A 1 353 ? 46.452 -24.078 -18.142 1.00 24.70 353 SER A C 1
ATOM 2798 O O . SER A 1 353 ? 47.206 -24.986 -18.483 1.00 24.70 353 SER A O 1
ATOM 2800 N N . GLY A 1 354 ? 46.005 -23.138 -18.999 1.00 25.50 354 GLY A N 1
ATOM 2801 C CA . GLY A 1 354 ? 46.279 -23.167 -20.456 1.00 25.50 354 GLY A CA 1
ATOM 2802 C C . GLY A 1 354 ? 46.278 -21.847 -21.268 1.00 25.50 354 GLY A C 1
ATOM 2803 O O . GLY A 1 354 ? 46.391 -21.921 -22.480 1.00 25.50 354 GLY A O 1
ATOM 2804 N N . THR A 1 355 ? 46.160 -20.667 -20.641 1.00 25.80 355 THR A N 1
ATOM 2805 C CA . THR A 1 355 ? 46.521 -19.312 -21.162 1.00 25.80 355 THR A CA 1
ATOM 2806 C C . THR A 1 355 ? 46.273 -18.896 -22.641 1.00 25.80 355 THR A C 1
ATOM 2808 O O . THR A 1 355 ? 47.026 -19.263 -23.533 1.00 25.80 355 THR A O 1
ATOM 2811 N N . ASN A 1 356 ? 45.430 -17.862 -22.800 1.00 25.55 356 ASN A N 1
ATOM 2812 C CA . ASN A 1 356 ? 45.639 -16.650 -23.630 1.00 25.55 356 ASN A CA 1
ATOM 2813 C C . ASN A 1 356 ? 45.661 -16.660 -25.188 1.00 25.55 356 ASN A C 1
ATOM 2815 O O . ASN A 1 356 ? 46.682 -16.941 -25.804 1.00 25.55 356 ASN A O 1
ATOM 2819 N N . ARG A 1 357 ? 44.643 -15.953 -25.728 1.00 26.42 357 ARG A N 1
ATOM 2820 C CA . ARG A 1 357 ? 44.719 -14.709 -26.557 1.00 26.42 357 ARG A CA 1
ATOM 2821 C C . ARG A 1 357 ? 44.642 -14.726 -28.106 1.00 26.42 357 ARG A C 1
ATOM 2823 O O . ARG A 1 357 ? 45.170 -15.586 -28.794 1.00 26.42 357 ARG A O 1
ATOM 2830 N N . THR A 1 358 ? 44.061 -13.605 -28.576 1.00 24.69 358 THR A N 1
ATOM 2831 C CA . THR A 1 358 ? 44.191 -12.891 -29.876 1.00 24.69 358 THR A CA 1
ATOM 2832 C C . THR A 1 358 ? 43.589 -13.479 -31.166 1.00 24.69 358 THR A C 1
ATOM 2834 O O . THR A 1 358 ? 44.221 -14.248 -31.875 1.00 24.69 358 THR A O 1
ATOM 2837 N N . GLN A 1 359 ? 42.369 -13.002 -31.472 1.00 25.69 359 GLN A N 1
ATOM 2838 C CA . GLN A 1 359 ? 41.935 -12.277 -32.695 1.00 25.69 359 GLN A CA 1
ATOM 2839 C C . GLN A 1 359 ? 42.792 -12.334 -33.986 1.00 25.69 359 GLN A C 1
ATOM 2841 O O . GLN A 1 359 ? 43.998 -12.115 -33.928 1.00 25.69 359 GLN A O 1
ATOM 2846 N N . GLY A 1 360 ? 42.121 -12.323 -35.158 1.00 24.27 360 GLY A N 1
ATOM 2847 C CA . GLY A 1 360 ? 42.565 -11.453 -36.271 1.00 24.27 360 GLY A CA 1
ATOM 2848 C C . GLY A 1 360 ? 42.243 -11.835 -37.734 1.00 24.27 360 GLY A C 1
ATOM 2849 O O . GLY A 1 360 ? 43.016 -12.553 -38.346 1.00 24.27 360 GLY A O 1
ATOM 2850 N N . VAL A 1 361 ? 41.188 -11.230 -38.307 1.00 23.45 361 VAL A N 1
ATOM 2851 C CA . VAL A 1 361 ? 41.174 -10.504 -39.614 1.00 23.45 361 VAL A CA 1
ATOM 2852 C C . VAL A 1 361 ? 41.627 -11.201 -40.937 1.00 23.45 361 VAL A C 1
ATOM 2854 O O . VAL A 1 361 ? 42.813 -11.333 -41.201 1.00 23.45 361 VAL A O 1
ATOM 2857 N N . PHE A 1 362 ? 40.630 -11.456 -41.811 1.00 23.09 362 PHE A N 1
ATOM 2858 C CA . PHE A 1 362 ? 40.545 -11.297 -43.296 1.00 23.09 362 PHE A CA 1
ATOM 2859 C C . PHE A 1 362 ? 41.534 -11.917 -44.341 1.00 23.09 362 PHE A C 1
ATOM 2861 O O . PHE A 1 362 ? 42.725 -12.097 -44.134 1.00 23.09 362 PHE A O 1
ATOM 2868 N N . ASP A 1 363 ? 40.946 -12.124 -45.538 1.00 25.16 363 ASP A N 1
ATOM 2869 C CA . ASP A 1 363 ? 41.481 -12.130 -46.924 1.00 25.16 363 ASP A CA 1
ATOM 2870 C C . ASP A 1 363 ? 42.250 -13.312 -47.592 1.00 25.16 363 ASP A C 1
ATOM 2872 O O . ASP A 1 363 ? 43.470 -13.427 -47.576 1.00 25.16 363 ASP A O 1
ATOM 2876 N N . ALA A 1 364 ? 41.472 -14.047 -48.410 1.00 25.80 364 ALA A N 1
ATOM 2877 C CA . ALA A 1 364 ? 41.566 -14.120 -49.887 1.00 25.80 364 ALA A CA 1
ATOM 2878 C C . ALA A 1 364 ? 42.585 -15.012 -50.663 1.00 25.80 364 ALA A C 1
ATOM 2880 O O . ALA A 1 364 ? 43.791 -15.050 -50.439 1.00 25.80 364 ALA A O 1
ATOM 2881 N N . SER A 1 365 ? 42.052 -15.539 -51.784 1.00 26.34 365 SER A N 1
ATOM 2882 C CA . SER A 1 365 ? 42.706 -16.023 -53.025 1.00 26.34 365 SER A CA 1
ATOM 2883 C C . SER A 1 365 ? 43.221 -17.479 -53.129 1.00 26.34 365 SER A C 1
ATOM 2885 O O . SER A 1 365 ? 43.730 -18.075 -52.188 1.00 26.34 365 SER A O 1
ATOM 2887 N N . GLY A 1 366 ? 43.077 -18.048 -54.339 1.00 25.45 366 GLY A N 1
ATOM 2888 C CA . GLY A 1 366 ? 43.529 -19.394 -54.732 1.00 25.45 366 GLY A CA 1
ATOM 2889 C C . GLY A 1 366 ? 42.665 -19.980 -55.863 1.00 25.45 366 GLY A C 1
ATOM 2890 O O . GLY A 1 366 ? 41.477 -20.207 -55.665 1.00 25.45 366 GLY A O 1
ATOM 2891 N N . GLY A 1 367 ? 43.222 -20.193 -57.064 1.00 24.00 367 GLY A N 1
ATOM 2892 C CA . GLY A 1 367 ? 42.455 -20.596 -58.262 1.00 24.00 367 GLY A CA 1
ATOM 2893 C C . GLY A 1 367 ? 42.947 -21.878 -58.947 1.00 24.00 367 GLY A C 1
ATOM 2894 O O . GLY A 1 367 ? 43.991 -22.420 -58.592 1.00 24.00 367 GLY A O 1
ATOM 2895 N N . GLY A 1 368 ? 42.224 -22.345 -59.974 1.00 25.83 368 GLY A N 1
ATOM 2896 C CA . GLY A 1 368 ? 42.657 -23.473 -60.812 1.00 25.83 368 GLY A CA 1
ATOM 2897 C C . GLY A 1 368 ? 41.637 -23.921 -61.870 1.00 25.83 368 GLY A C 1
ATOM 2898 O O . GLY A 1 368 ? 40.474 -24.152 -61.557 1.00 25.83 368 GLY A O 1
ATOM 2899 N N . SER A 1 369 ? 42.097 -24.104 -63.112 1.00 26.42 369 SER A N 1
ATOM 2900 C CA . SER A 1 369 ? 41.313 -24.623 -64.250 1.00 26.42 369 SER A CA 1
ATOM 2901 C C . SER A 1 369 ? 42.037 -25.794 -64.926 1.00 26.42 369 SER A C 1
ATOM 2903 O O . SER A 1 369 ? 43.268 -25.823 -64.925 1.00 26.42 369 SER A O 1
ATOM 2905 N N . PRO A 1 370 ? 41.313 -26.692 -65.618 1.00 31.48 370 PRO A N 1
ATOM 2906 C CA . PRO A 1 370 ? 41.866 -27.430 -66.756 1.00 31.48 370 PRO A CA 1
ATOM 2907 C C . PRO A 1 370 ? 41.038 -27.273 -68.054 1.00 31.48 370 PRO A C 1
ATOM 2909 O O . PRO A 1 370 ? 39.953 -26.697 -68.067 1.00 31.48 370 PRO A O 1
ATOM 2912 N N . ALA A 1 371 ? 41.596 -27.741 -69.177 1.00 28.89 371 ALA A N 1
ATOM 2913 C CA . ALA A 1 371 ? 41.199 -27.359 -70.541 1.00 28.89 371 ALA A CA 1
ATOM 2914 C C . ALA A 1 371 ? 40.404 -28.437 -71.332 1.00 28.89 371 ALA A C 1
ATOM 2916 O O . ALA A 1 371 ? 40.491 -29.623 -71.011 1.00 28.89 371 ALA A O 1
ATOM 2917 N N . PRO A 1 372 ? 39.679 -28.059 -72.411 1.00 34.28 372 PRO A N 1
ATOM 2918 C CA . PRO A 1 372 ? 38.929 -28.985 -73.271 1.00 34.28 372 PRO A CA 1
ATOM 2919 C C . PRO A 1 372 ? 39.752 -29.579 -74.438 1.00 34.28 372 PRO A C 1
ATOM 2921 O O . PRO A 1 372 ? 40.757 -29.021 -74.880 1.00 34.28 372 PRO A O 1
ATOM 2924 N N . VAL A 1 373 ? 39.276 -30.700 -74.998 1.00 29.80 373 VAL A N 1
ATOM 2925 C CA . VAL A 1 373 ? 39.946 -31.473 -76.067 1.00 29.80 373 VAL A CA 1
ATOM 2926 C C . VAL A 1 373 ? 39.350 -31.195 -77.462 1.00 29.80 373 VAL A C 1
ATOM 2928 O O . VAL A 1 373 ? 38.143 -31.042 -77.627 1.00 29.80 373 VAL A O 1
ATOM 2931 N N . ARG A 1 374 ? 40.207 -31.156 -78.495 1.00 29.50 374 ARG A N 1
ATOM 2932 C CA . ARG A 1 374 ? 39.845 -30.968 -79.920 1.00 29.50 374 ARG A CA 1
ATOM 2933 C C . ARG A 1 374 ? 39.242 -32.222 -80.575 1.00 29.50 374 ARG A C 1
ATOM 2935 O O . ARG A 1 374 ? 39.712 -33.323 -80.299 1.00 29.50 374 ARG A O 1
ATOM 2942 N N . LYS A 1 375 ? 38.451 -32.032 -81.648 1.00 27.05 375 LYS A N 1
ATOM 2943 C CA . LYS A 1 375 ? 38.570 -32.867 -82.868 1.00 27.05 375 LYS A CA 1
ATOM 2944 C C . LYS A 1 375 ? 38.119 -32.186 -84.180 1.00 27.05 375 LYS A C 1
ATOM 2946 O O . LYS A 1 375 ? 36.941 -31.966 -84.401 1.00 27.05 375 LYS A O 1
ATOM 2951 N N . GLU A 1 376 ? 39.121 -31.924 -85.027 1.00 28.00 376 GLU A N 1
ATOM 2952 C CA . GLU A 1 376 ? 39.160 -31.951 -86.510 1.00 28.00 376 GLU A CA 1
ATOM 2953 C C . GLU A 1 376 ? 38.172 -31.158 -87.408 1.00 28.00 376 GLU A C 1
ATOM 2955 O O . GLU A 1 376 ? 37.164 -30.603 -86.993 1.00 28.00 376 GLU A O 1
ATOM 2960 N N . LYS A 1 377 ? 38.553 -31.036 -88.694 1.00 30.38 377 LYS A N 1
ATOM 2961 C CA . LYS A 1 377 ? 37.886 -30.260 -89.759 1.00 30.38 377 LYS A CA 1
ATOM 2962 C C . LYS A 1 377 ? 37.816 -31.073 -91.057 1.00 30.38 377 LYS A C 1
ATOM 2964 O O . LYS A 1 377 ? 38.770 -31.778 -91.375 1.00 30.38 377 LYS A O 1
ATOM 2969 N N . LYS A 1 378 ? 36.808 -30.821 -91.903 1.00 27.00 378 LYS A N 1
ATOM 2970 C CA . LYS A 1 378 ? 36.897 -30.998 -93.371 1.00 27.00 378 LYS A CA 1
ATOM 2971 C C . LYS A 1 378 ? 36.313 -29.772 -94.095 1.00 27.00 378 LYS A C 1
ATOM 2973 O O . LYS A 1 378 ? 35.540 -29.020 -93.513 1.00 27.00 378 LYS A O 1
ATOM 2978 N N . LYS A 1 379 ? 36.747 -29.531 -95.338 1.00 30.00 379 LYS A N 1
ATOM 2979 C CA . LYS A 1 379 ? 36.337 -28.405 -96.209 1.00 30.00 379 LYS A CA 1
ATOM 2980 C C . LYS A 1 379 ? 35.425 -28.916 -97.338 1.00 30.00 379 LYS A C 1
ATOM 2982 O O . LYS A 1 379 ? 35.675 -30.027 -97.793 1.00 30.00 379 LYS A O 1
ATOM 2987 N N . ALA A 1 380 ? 34.538 -28.075 -97.895 1.00 30.94 380 ALA A N 1
ATOM 2988 C CA . ALA A 1 380 ? 34.780 -27.437 -99.211 1.00 30.94 380 ALA A CA 1
ATOM 2989 C C . ALA A 1 380 ? 33.578 -26.674 -99.840 1.00 30.94 380 ALA A C 1
ATOM 2991 O O . ALA A 1 380 ? 32.506 -27.230 -100.016 1.00 30.94 380 ALA A O 1
ATOM 2992 N N . HIS A 1 381 ? 33.887 -25.464 -100.337 1.00 32.09 381 HIS A N 1
ATOM 2993 C CA . HIS A 1 381 ? 33.388 -24.795 -101.561 1.00 32.09 381 HIS A CA 1
ATOM 2994 C C . HIS A 1 381 ? 31.943 -24.269 -101.769 1.00 32.09 381 HIS A C 1
ATOM 2996 O O . HIS A 1 381 ? 30.953 -24.937 -101.519 1.00 32.09 381 HIS A O 1
ATOM 3002 N N . ARG A 1 382 ? 31.926 -23.114 -102.480 1.00 30.70 382 ARG A N 1
ATOM 3003 C CA . ARG A 1 382 ? 30.830 -22.417 -103.206 1.00 30.70 382 ARG A CA 1
ATOM 3004 C C . ARG A 1 382 ? 29.721 -21.777 -102.336 1.00 30.70 382 ARG A C 1
ATOM 3006 O O . ARG A 1 382 ? 29.338 -22.321 -101.317 1.00 30.70 382 ARG A O 1
ATOM 3013 N N . GLY A 1 383 ? 29.168 -20.610 -102.695 1.00 34.72 383 GLY A N 1
ATOM 3014 C CA . GLY A 1 383 ? 29.602 -19.647 -103.723 1.00 34.72 383 GLY A CA 1
ATOM 3015 C C . GLY A 1 383 ? 28.613 -18.487 -103.967 1.00 34.72 383 GLY A C 1
ATOM 3016 O O . GLY A 1 383 ? 27.438 -18.729 -104.192 1.00 34.72 383 GLY A O 1
ATOM 3017 N N . LEU A 1 384 ? 29.115 -17.244 -103.956 1.00 42.19 384 LEU A N 1
ATOM 3018 C CA . LEU A 1 384 ? 28.567 -16.042 -104.625 1.00 42.19 384 LEU A CA 1
ATOM 3019 C C . LEU A 1 384 ? 27.042 -15.738 -104.543 1.00 42.19 384 LEU A C 1
ATOM 3021 O O . LEU A 1 384 ? 26.393 -15.574 -105.570 1.00 42.19 384 LEU A O 1
ATOM 3025 N N . VAL A 1 385 ? 26.489 -15.547 -103.337 1.00 43.66 385 VAL A N 1
ATOM 3026 C CA . VAL A 1 385 ? 25.185 -14.843 -103.135 1.00 43.66 385 VAL A CA 1
ATOM 3027 C C . VAL A 1 385 ? 25.239 -13.798 -101.999 1.00 43.66 385 VAL A C 1
ATOM 3029 O O . VAL A 1 385 ? 24.431 -12.878 -101.926 1.00 43.66 385 VAL A O 1
ATOM 3032 N N . TRP A 1 386 ? 26.226 -13.898 -101.106 1.00 38.75 386 TRP A N 1
ATOM 3033 C CA . TRP A 1 386 ? 26.138 -13.362 -99.743 1.00 38.75 386 TRP A CA 1
ATOM 3034 C C . TRP A 1 386 ? 26.203 -11.839 -99.547 1.00 38.75 386 TRP A C 1
ATOM 3036 O O . TRP A 1 386 ? 25.907 -11.398 -98.444 1.00 38.75 386 TRP A O 1
ATOM 3046 N N . VAL A 1 387 ? 26.558 -11.020 -100.542 1.00 48.00 387 VAL A N 1
ATOM 3047 C CA . VAL A 1 387 ? 26.857 -9.587 -100.305 1.00 48.00 387 VAL A CA 1
ATOM 3048 C C . VAL A 1 387 ? 25.636 -8.796 -99.811 1.00 48.00 387 VAL A C 1
ATOM 3050 O O . VAL A 1 387 ? 25.735 -8.094 -98.809 1.00 48.00 387 VAL A O 1
ATOM 3053 N N . LEU A 1 388 ? 24.468 -8.948 -100.447 1.00 45.88 388 LEU A N 1
ATOM 3054 C CA . LEU A 1 388 ? 23.250 -8.231 -100.034 1.00 45.88 388 LEU A CA 1
ATOM 3055 C C . LEU A 1 388 ? 22.669 -8.768 -98.714 1.00 45.88 388 LEU A C 1
ATOM 3057 O O . LEU A 1 388 ? 22.216 -7.988 -97.879 1.00 45.88 388 LEU A O 1
ATOM 3061 N N . VAL A 1 389 ? 22.743 -10.085 -98.490 1.00 51.44 389 VAL A N 1
ATOM 3062 C CA . VAL A 1 389 ? 22.295 -10.710 -97.232 1.00 51.44 389 VAL A CA 1
ATOM 3063 C C . VAL A 1 389 ? 23.205 -10.306 -96.069 1.00 51.44 389 VAL A C 1
ATOM 3065 O O . VAL A 1 389 ? 22.703 -10.002 -94.990 1.00 51.44 389 VAL A O 1
ATOM 3068 N N . LEU A 1 390 ? 24.524 -10.224 -96.283 1.00 51.25 390 LEU A N 1
ATOM 3069 C CA . LEU A 1 390 ? 25.469 -9.743 -95.274 1.00 51.25 390 LEU A CA 1
ATOM 3070 C C . LEU A 1 390 ? 25.173 -8.297 -94.879 1.00 51.25 390 LEU A C 1
ATOM 3072 O O . LEU A 1 390 ? 25.063 -8.040 -93.687 1.00 51.25 390 LEU A O 1
ATOM 3076 N N . VAL A 1 391 ? 24.960 -7.382 -95.831 1.00 57.81 391 VAL A N 1
ATOM 3077 C CA . VAL A 1 391 ? 24.621 -5.980 -95.515 1.00 57.81 391 VAL A CA 1
ATOM 3078 C C . VAL A 1 391 ? 23.297 -5.876 -94.748 1.00 57.81 391 VAL A C 1
ATOM 3080 O O . VAL A 1 391 ? 23.246 -5.185 -93.733 1.00 57.81 391 VAL A O 1
ATOM 3083 N N . ALA A 1 392 ? 22.254 -6.610 -95.153 1.00 55.88 392 ALA A N 1
ATOM 3084 C CA . ALA A 1 392 ? 20.984 -6.635 -94.423 1.00 55.88 392 ALA A CA 1
ATOM 3085 C C . ALA A 1 392 ? 21.140 -7.211 -93.001 1.00 55.88 392 ALA A C 1
ATOM 3087 O O . ALA A 1 392 ? 20.672 -6.613 -92.034 1.00 55.88 392 ALA A O 1
ATOM 3088 N N . SER A 1 393 ? 21.851 -8.333 -92.850 1.00 55.84 393 SER A N 1
ATOM 3089 C CA . SER A 1 393 ? 22.108 -8.950 -91.541 1.00 55.84 393 SER A CA 1
ATOM 3090 C C . SER A 1 393 ? 23.007 -8.094 -90.643 1.00 55.84 393 SER A C 1
ATOM 3092 O O . SER A 1 393 ? 22.776 -8.043 -89.440 1.00 55.84 393 SER A O 1
ATOM 3094 N N . ALA A 1 394 ? 23.971 -7.362 -91.210 1.00 61.16 394 ALA A N 1
ATOM 3095 C CA . ALA A 1 394 ? 24.828 -6.429 -90.485 1.00 61.16 394 ALA A CA 1
ATOM 3096 C C . ALA A 1 394 ? 24.053 -5.185 -90.033 1.00 61.16 394 ALA A C 1
ATOM 3098 O O . ALA A 1 394 ? 24.239 -4.747 -88.904 1.00 61.16 394 ALA A O 1
ATOM 3099 N N . ALA A 1 395 ? 23.141 -4.657 -90.855 1.00 62.94 395 ALA A N 1
ATOM 3100 C CA . ALA A 1 395 ? 22.246 -3.569 -90.461 1.00 62.94 395 ALA A CA 1
ATOM 3101 C C . ALA A 1 395 ? 21.279 -4.000 -89.342 1.00 62.94 395 ALA A C 1
ATOM 3103 O O . ALA A 1 395 ? 21.109 -3.273 -88.365 1.00 62.94 395 ALA A O 1
ATOM 3104 N N . ILE A 1 396 ? 20.704 -5.206 -89.431 1.00 68.12 396 ILE A N 1
ATOM 3105 C CA . ILE A 1 396 ? 19.842 -5.773 -88.381 1.00 68.12 396 ILE A CA 1
ATOM 3106 C C . ILE A 1 396 ? 20.642 -6.044 -87.097 1.00 68.12 396 ILE A C 1
ATOM 3108 O O . ILE A 1 396 ? 20.169 -5.720 -86.009 1.00 68.12 396 ILE A O 1
ATOM 3112 N N . ALA A 1 397 ? 21.862 -6.579 -87.195 1.00 66.38 397 ALA A N 1
ATOM 3113 C CA . ALA A 1 397 ? 22.736 -6.814 -86.046 1.00 66.38 397 ALA A CA 1
ATOM 3114 C C . ALA A 1 397 ? 23.203 -5.503 -85.392 1.00 66.38 397 ALA A C 1
ATOM 3116 O O . ALA A 1 397 ? 23.167 -5.396 -84.171 1.00 66.38 397 ALA A O 1
ATOM 3117 N N . ALA A 1 398 ? 23.572 -4.489 -86.181 1.00 68.38 398 ALA A N 1
ATOM 3118 C CA . ALA A 1 398 ? 23.941 -3.165 -85.683 1.00 68.38 398 ALA A CA 1
ATOM 3119 C C . ALA A 1 398 ? 22.752 -2.455 -85.019 1.00 68.38 398 ALA A C 1
ATOM 3121 O O . ALA A 1 398 ? 22.898 -1.926 -83.921 1.00 68.38 398 ALA A O 1
ATOM 3122 N N . GLY A 1 399 ? 21.559 -2.509 -85.622 1.00 70.62 399 GLY A N 1
ATOM 3123 C CA . GLY A 1 399 ? 20.328 -2.001 -85.012 1.00 70.62 399 GLY A CA 1
ATOM 3124 C C . GLY A 1 399 ? 19.962 -2.741 -83.722 1.00 70.62 399 GLY A C 1
ATOM 3125 O O . GLY A 1 399 ? 19.570 -2.111 -82.745 1.00 70.62 399 GLY A O 1
ATOM 3126 N N . SER A 1 400 ? 20.164 -4.061 -83.677 1.00 67.75 400 SER A N 1
ATOM 3127 C CA . SER A 1 400 ? 19.952 -4.874 -82.470 1.00 67.75 400 SER A CA 1
ATOM 3128 C C . SER A 1 400 ? 20.962 -4.543 -81.368 1.00 67.75 400 SER A C 1
ATOM 3130 O O . SER A 1 400 ? 20.576 -4.432 -80.210 1.00 67.75 400 SER A O 1
ATOM 3132 N N . LEU A 1 401 ? 22.235 -4.324 -81.715 1.00 73.94 401 LEU A N 1
ATOM 3133 C CA . LEU A 1 401 ? 23.270 -3.858 -80.786 1.00 73.94 401 LEU A CA 1
ATOM 3134 C C . LEU A 1 401 ? 22.961 -2.455 -80.254 1.00 73.94 401 LEU A C 1
ATOM 3136 O O . LEU A 1 401 ? 23.059 -2.243 -79.051 1.00 73.94 401 LEU A O 1
ATOM 3140 N N . LEU A 1 402 ? 22.515 -1.528 -81.106 1.00 75.62 402 LEU A N 1
ATOM 3141 C CA . LEU A 1 402 ? 22.109 -0.183 -80.692 1.00 75.62 402 LEU A CA 1
ATOM 3142 C C . LEU A 1 402 ? 20.887 -0.223 -79.754 1.00 75.62 402 LEU A C 1
ATOM 3144 O O . LEU A 1 402 ? 20.850 0.483 -78.748 1.00 75.62 402 LEU A O 1
ATOM 3148 N N . LEU A 1 403 ? 19.908 -1.090 -80.037 1.00 73.44 403 LEU A N 1
ATOM 3149 C CA . LEU A 1 403 ? 18.734 -1.321 -79.185 1.00 73.44 403 LEU A CA 1
ATOM 3150 C C . LEU A 1 403 ? 19.078 -2.018 -77.860 1.00 73.44 403 LEU A C 1
ATOM 3152 O O . LEU A 1 403 ? 18.404 -1.778 -76.861 1.00 73.44 403 LEU A O 1
ATOM 3156 N N . LEU A 1 404 ? 20.105 -2.869 -77.824 1.00 74.56 404 LEU A N 1
ATOM 3157 C CA . LEU A 1 404 ? 20.611 -3.461 -76.583 1.00 74.56 404 LEU A CA 1
ATOM 3158 C C . LEU A 1 404 ? 21.404 -2.438 -75.762 1.00 74.56 404 LEU A C 1
ATOM 3160 O O . LEU A 1 404 ? 21.180 -2.335 -74.560 1.00 74.56 404 LEU A O 1
ATOM 3164 N N . HIS A 1 405 ? 22.257 -1.637 -76.401 1.00 75.81 405 HIS A N 1
ATOM 3165 C CA . HIS A 1 405 ? 23.057 -0.615 -75.727 1.00 75.81 405 HIS A CA 1
ATOM 3166 C C .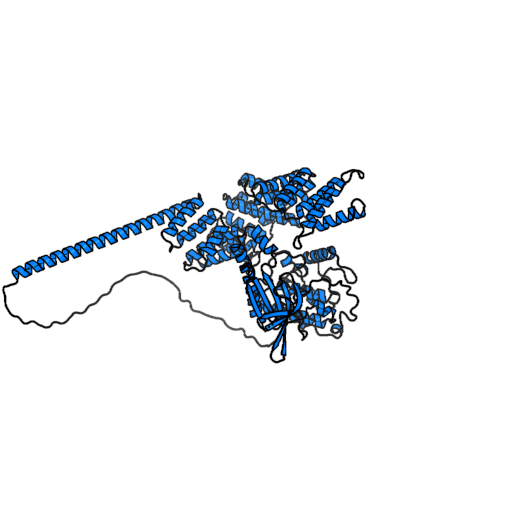 HIS A 1 405 ? 22.170 0.481 -75.123 1.00 75.81 405 HIS A C 1
ATOM 3168 O O . HIS A 1 405 ? 22.239 0.721 -73.925 1.00 75.81 405 HIS A O 1
ATOM 3174 N N . THR A 1 406 ? 21.220 1.026 -75.891 1.00 75.00 406 THR A N 1
ATOM 3175 C CA . THR A 1 406 ? 20.243 2.013 -75.381 1.00 75.00 406 THR A CA 1
ATOM 3176 C C . THR A 1 406 ? 19.281 1.443 -74.330 1.00 75.00 406 THR A C 1
ATOM 3178 O O . THR A 1 406 ? 18.749 2.192 -73.510 1.00 75.00 406 THR A O 1
ATOM 3181 N N . ARG A 1 407 ? 19.065 0.117 -74.292 1.00 74.94 407 ARG A N 1
ATOM 3182 C CA . ARG A 1 407 ? 18.389 -0.551 -73.163 1.00 74.94 407 ARG A CA 1
ATOM 3183 C C . ARG A 1 407 ? 19.281 -0.617 -71.925 1.00 74.94 407 ARG A C 1
ATOM 3185 O O . ARG A 1 407 ? 18.789 -0.304 -70.847 1.00 74.94 407 ARG A O 1
ATOM 3192 N N . GLN A 1 408 ? 20.562 -0.960 -72.069 1.00 73.31 408 GLN A N 1
ATOM 3193 C CA . GLN A 1 408 ? 21.522 -0.944 -70.959 1.00 73.31 408 GLN A CA 1
ATOM 3194 C C . GLN A 1 408 ? 21.715 0.468 -70.393 1.00 73.31 408 GLN A C 1
ATOM 3196 O O . GLN A 1 408 ? 21.680 0.625 -69.179 1.00 73.31 408 GLN A O 1
ATOM 3201 N N . GLU A 1 409 ? 21.832 1.497 -71.237 1.00 78.12 409 GLU A N 1
ATOM 3202 C CA . GLU A 1 409 ? 21.900 2.900 -70.804 1.00 78.12 409 GLU A CA 1
ATOM 3203 C C . GLU A 1 409 ? 20.650 3.305 -70.016 1.00 78.12 409 GLU A C 1
ATOM 3205 O O . GLU A 1 409 ? 20.771 3.866 -68.931 1.00 78.12 409 GLU A O 1
ATOM 3210 N N . LYS A 1 410 ? 19.446 2.956 -70.494 1.00 76.25 410 LYS A N 1
ATOM 3211 C CA . LYS A 1 410 ? 18.204 3.223 -69.751 1.00 76.25 410 LYS A CA 1
ATOM 3212 C C . LYS A 1 410 ? 18.100 2.442 -68.442 1.00 76.25 410 LYS A C 1
ATOM 3214 O O . LYS A 1 410 ? 17.584 2.984 -67.472 1.00 76.25 410 LYS A O 1
ATOM 3219 N N . GLN A 1 411 ? 18.584 1.202 -68.387 1.00 75.62 411 GLN A N 1
ATOM 3220 C CA . GLN A 1 411 ? 18.634 0.431 -67.140 1.00 75.62 411 GLN A CA 1
ATOM 3221 C C . GLN A 1 411 ? 19.653 1.014 -66.152 1.00 75.62 411 GLN A C 1
ATOM 3223 O O . GLN A 1 411 ? 19.351 1.101 -64.967 1.00 75.62 411 GLN A O 1
ATOM 3228 N N . ALA A 1 412 ? 20.811 1.478 -66.629 1.00 77.12 412 ALA A N 1
ATOM 3229 C CA . ALA A 1 412 ? 21.812 2.156 -65.808 1.00 77.12 412 ALA A CA 1
ATOM 3230 C C . ALA A 1 412 ? 21.313 3.517 -65.294 1.00 77.12 412 ALA A C 1
ATOM 3232 O O . ALA A 1 412 ? 21.504 3.828 -64.125 1.00 77.12 412 ALA A O 1
ATOM 3233 N N . GLN A 1 413 ? 20.616 4.300 -66.126 1.00 79.12 413 GLN A N 1
ATOM 3234 C CA . GLN A 1 413 ? 19.972 5.552 -65.713 1.00 79.12 413 GLN A CA 1
ATOM 3235 C C . GLN A 1 413 ? 18.864 5.319 -64.680 1.00 79.12 413 GLN A C 1
ATOM 3237 O O . GLN A 1 413 ? 18.781 6.067 -63.711 1.00 79.12 413 GLN A O 1
ATOM 3242 N N . LEU A 1 414 ? 18.043 4.275 -64.851 1.00 77.81 414 LEU A N 1
ATOM 3243 C CA . LEU A 1 414 ? 17.004 3.922 -63.882 1.00 77.81 414 LEU A CA 1
ATOM 3244 C C . LEU A 1 414 ? 17.616 3.481 -62.543 1.00 77.81 414 LEU A C 1
ATOM 3246 O O . LEU A 1 414 ? 17.184 3.953 -61.498 1.00 77.81 414 LEU A O 1
ATOM 3250 N N . ALA A 1 415 ? 18.658 2.644 -62.576 1.00 80.31 415 ALA A N 1
ATOM 3251 C CA . ALA A 1 415 ? 19.383 2.222 -61.379 1.00 80.31 415 ALA A CA 1
ATOM 3252 C C . ALA A 1 415 ? 20.072 3.401 -60.670 1.00 80.31 415 ALA A C 1
ATOM 3254 O O . ALA A 1 415 ? 19.970 3.516 -59.455 1.00 80.31 415 ALA A O 1
ATOM 3255 N N . ALA A 1 416 ? 20.707 4.313 -61.415 1.00 82.19 416 ALA A N 1
ATOM 3256 C CA . ALA A 1 416 ? 21.340 5.506 -60.854 1.00 82.19 416 ALA A CA 1
ATOM 3257 C C . ALA A 1 416 ? 20.320 6.478 -60.235 1.00 82.19 416 ALA A C 1
ATOM 3259 O O . ALA A 1 416 ? 20.573 7.022 -59.165 1.00 82.19 416 ALA A O 1
ATOM 3260 N N . ALA A 1 417 ? 19.151 6.661 -60.860 1.00 79.69 417 ALA A N 1
ATOM 3261 C CA . ALA A 1 417 ? 18.060 7.449 -60.285 1.00 79.69 417 ALA A CA 1
ATOM 3262 C C . ALA A 1 417 ? 17.501 6.802 -59.005 1.00 79.69 417 ALA A C 1
ATOM 3264 O O . ALA A 1 417 ? 17.255 7.493 -58.023 1.00 79.69 417 ALA A O 1
ATOM 3265 N N . GLN A 1 418 ? 17.363 5.473 -58.989 1.00 79.25 418 GLN A N 1
ATOM 3266 C CA . GLN A 1 418 ? 16.896 4.731 -57.819 1.00 79.25 418 GLN A CA 1
ATOM 3267 C C . GLN A 1 418 ? 17.926 4.743 -56.673 1.00 79.25 418 GLN A C 1
ATOM 3269 O O . GLN A 1 418 ? 17.540 4.870 -55.516 1.00 79.25 418 GLN A O 1
ATOM 3274 N N . GLN A 1 419 ? 19.229 4.698 -56.974 1.00 81.44 419 GLN A N 1
ATOM 3275 C CA . GLN A 1 419 ? 20.292 4.914 -55.982 1.00 81.44 419 GLN A CA 1
ATOM 3276 C C . GLN A 1 419 ? 20.305 6.352 -55.447 1.00 81.44 419 GLN A C 1
ATOM 3278 O O . GLN A 1 419 ? 20.464 6.540 -54.246 1.00 81.44 419 GLN A O 1
ATOM 3283 N N . ALA A 1 420 ? 20.104 7.358 -56.305 1.00 85.00 420 ALA A N 1
ATOM 3284 C CA . ALA A 1 420 ? 20.013 8.752 -55.874 1.00 85.00 420 ALA A CA 1
ATOM 3285 C C . ALA A 1 420 ? 18.820 8.983 -54.932 1.00 85.00 420 ALA A C 1
ATOM 3287 O O . ALA A 1 420 ? 18.987 9.627 -53.904 1.00 85.00 420 ALA A O 1
ATOM 3288 N N . GLN A 1 421 ? 17.657 8.392 -55.231 1.00 83.56 421 GLN A N 1
ATOM 3289 C CA . GLN A 1 421 ? 16.473 8.468 -54.370 1.00 83.56 421 GLN A CA 1
ATOM 3290 C C . GLN A 1 421 ? 16.695 7.792 -53.005 1.00 83.56 421 GLN A C 1
ATOM 3292 O O . GLN A 1 421 ? 16.290 8.341 -51.986 1.00 83.56 421 GLN A O 1
ATOM 3297 N N . VAL A 1 422 ? 17.364 6.632 -52.963 1.00 86.25 422 VAL A N 1
ATOM 3298 C CA . VAL A 1 422 ? 17.722 5.968 -51.693 1.00 86.25 422 VAL A CA 1
ATOM 3299 C C . VAL A 1 422 ? 18.716 6.809 -50.885 1.00 86.25 422 VAL A C 1
ATOM 3301 O O . VAL A 1 422 ? 18.556 6.931 -49.676 1.00 86.25 422 VAL A O 1
ATOM 3304 N N . GLN A 1 423 ? 19.701 7.439 -51.534 1.00 88.25 423 GLN A N 1
ATOM 3305 C CA . GLN A 1 423 ? 20.636 8.340 -50.854 1.00 88.25 423 GLN A CA 1
ATOM 3306 C C . GLN A 1 423 ? 19.935 9.599 -50.319 1.00 88.25 423 GLN A C 1
ATOM 3308 O O . GLN A 1 423 ? 20.244 10.044 -49.222 1.00 88.25 423 GLN A O 1
ATOM 3313 N N . GLU A 1 424 ? 18.985 10.169 -51.062 1.00 89.94 424 GLU A N 1
ATOM 3314 C CA . GLU A 1 424 ? 18.190 11.323 -50.620 1.00 89.94 424 GLU A CA 1
ATOM 3315 C C . GLU A 1 424 ? 17.314 10.971 -49.405 1.00 89.94 424 GLU A C 1
ATOM 3317 O O . GLU A 1 424 ? 17.315 11.707 -48.419 1.00 89.94 424 GLU A O 1
ATOM 3322 N N . GLN A 1 425 ? 16.664 9.800 -49.422 1.00 91.00 425 GLN A N 1
ATOM 3323 C CA . GLN A 1 425 ? 15.898 9.265 -48.291 1.00 91.00 425 GLN A CA 1
ATOM 3324 C C . GLN A 1 425 ? 16.780 9.009 -47.055 1.00 91.00 425 GLN A C 1
ATOM 3326 O O . GLN A 1 425 ? 16.389 9.370 -45.944 1.00 91.00 425 GLN A O 1
ATOM 3331 N N . GLN A 1 426 ? 17.979 8.445 -47.237 1.00 91.50 426 GLN A N 1
ATOM 3332 C CA . GLN A 1 426 ? 18.917 8.206 -46.139 1.00 91.50 426 GLN A CA 1
ATOM 3333 C C . GLN A 1 426 ? 19.439 9.524 -45.545 1.00 91.50 426 GLN A C 1
ATOM 3335 O O . GLN A 1 426 ? 19.398 9.699 -44.331 1.00 91.50 426 GLN A O 1
ATOM 3340 N N . ASN A 1 427 ? 19.841 10.483 -46.386 1.00 93.19 427 ASN A N 1
ATOM 3341 C CA . ASN A 1 427 ? 20.273 11.809 -45.933 1.00 93.19 427 ASN A CA 1
ATOM 3342 C C . ASN A 1 427 ? 19.162 12.532 -45.144 1.00 93.19 427 ASN A C 1
ATOM 3344 O O . ASN A 1 427 ? 19.451 13.248 -44.187 1.00 93.19 427 ASN A O 1
ATOM 3348 N N . GLN A 1 428 ? 17.892 12.364 -45.540 1.00 94.38 428 GLN A N 1
ATOM 3349 C CA . GLN A 1 428 ? 16.749 12.937 -44.825 1.00 94.38 428 GLN A CA 1
ATOM 3350 C C . GLN A 1 428 ? 16.542 12.277 -43.452 1.00 94.38 428 GLN A C 1
ATOM 3352 O O . GLN A 1 428 ? 16.281 12.980 -42.479 1.00 94.38 428 GLN A O 1
ATOM 3357 N N . TYR A 1 429 ? 16.680 10.952 -43.359 1.00 95.81 429 TYR A N 1
ATOM 3358 C CA . TYR A 1 429 ? 16.620 10.223 -42.089 1.00 95.81 429 TYR A CA 1
ATOM 3359 C C . TYR A 1 429 ? 17.756 10.626 -41.139 1.00 95.81 429 TYR A C 1
ATOM 3361 O O . TYR A 1 429 ? 17.491 10.957 -39.986 1.00 95.81 429 TYR A O 1
ATOM 3369 N N . GLU A 1 430 ? 18.997 10.684 -41.629 1.00 95.12 430 GLU A N 1
ATOM 3370 C CA . GLU A 1 430 ? 20.161 11.114 -40.841 1.00 95.12 430 GLU A CA 1
ATOM 3371 C C . GLU A 1 430 ? 19.969 12.542 -40.295 1.00 95.12 430 GLU A C 1
ATOM 3373 O O . GLU A 1 430 ? 20.174 12.776 -39.104 1.00 95.12 430 GLU A O 1
ATOM 3378 N N . ALA A 1 431 ? 19.466 13.471 -41.119 1.00 95.25 431 ALA A N 1
ATOM 3379 C CA . ALA A 1 431 ? 19.160 14.838 -40.696 1.00 95.25 431 ALA A CA 1
ATOM 3380 C C . ALA A 1 431 ? 18.009 14.928 -39.672 1.00 95.25 431 ALA A C 1
ATOM 3382 O O . ALA A 1 431 ? 18.085 15.732 -38.745 1.00 95.25 431 ALA A O 1
ATOM 3383 N N . LEU A 1 432 ? 16.955 14.111 -39.807 1.00 96.50 432 LEU A N 1
ATOM 3384 C CA . LEU A 1 432 ? 15.851 14.054 -38.837 1.00 96.50 432 LEU A CA 1
ATOM 3385 C C . LEU A 1 432 ? 16.302 13.483 -37.487 1.00 96.50 432 LEU A C 1
ATOM 3387 O O . LEU A 1 432 ? 15.901 14.002 -36.447 1.00 96.50 432 LEU A O 1
ATOM 3391 N N . MET A 1 433 ? 17.154 12.454 -37.497 1.00 97.06 433 MET A N 1
ATOM 3392 C CA . MET A 1 433 ? 17.726 11.874 -36.280 1.00 97.06 433 MET A CA 1
ATOM 3393 C C . MET A 1 433 ? 18.677 12.851 -35.579 1.00 97.06 433 MET A C 1
ATOM 3395 O O . MET A 1 433 ? 18.585 13.014 -34.362 1.00 97.06 433 MET A O 1
ATOM 3399 N N . GLU A 1 434 ? 19.549 13.544 -36.322 1.00 95.44 434 GLU A N 1
ATOM 3400 C CA . GLU A 1 434 ? 20.424 14.583 -35.762 1.00 95.44 434 GLU A CA 1
ATOM 3401 C C . GLU A 1 434 ? 19.604 15.744 -35.175 1.00 95.44 434 GLU A C 1
ATOM 3403 O O . GLU A 1 434 ? 19.816 16.118 -34.020 1.00 95.44 434 GLU A O 1
ATOM 3408 N N . GLN A 1 435 ? 18.632 16.273 -35.929 1.00 94.00 435 GLN A N 1
ATOM 3409 C CA . GLN A 1 435 ? 17.777 17.372 -35.476 1.00 94.00 435 GLN A CA 1
ATOM 3410 C C . GLN A 1 435 ? 16.966 16.983 -34.233 1.00 94.00 435 GLN A C 1
ATOM 3412 O O . GLN A 1 435 ? 16.971 17.727 -33.256 1.00 94.00 435 GLN A O 1
ATOM 3417 N N . GLY A 1 436 ? 16.300 15.823 -34.239 1.00 93.62 436 GLY A N 1
ATOM 3418 C CA . GLY A 1 436 ? 15.531 15.349 -33.088 1.00 93.62 436 GLY A CA 1
ATOM 3419 C C . GLY A 1 436 ? 16.404 15.196 -31.841 1.00 93.62 436 GLY A C 1
ATOM 3420 O O . GLY A 1 436 ? 16.036 15.674 -30.773 1.00 93.62 436 GLY A O 1
ATOM 3421 N N . THR A 1 437 ? 17.603 14.621 -31.987 1.00 93.00 437 THR A N 1
ATOM 3422 C CA . THR A 1 437 ? 18.534 14.403 -30.864 1.00 93.00 437 THR A CA 1
ATOM 3423 C C . THR A 1 437 ? 19.017 15.718 -30.247 1.00 93.00 437 THR A C 1
ATOM 3425 O O . THR A 1 437 ? 19.126 15.813 -29.028 1.00 93.00 437 THR A O 1
ATOM 3428 N N . GLN A 1 438 ? 19.260 16.756 -31.057 1.00 92.69 438 GLN A N 1
ATOM 3429 C CA . GLN A 1 438 ? 19.613 18.094 -30.559 1.00 92.69 438 GLN A CA 1
ATOM 3430 C C . GLN A 1 438 ? 18.447 18.792 -29.834 1.00 92.69 438 GLN A C 1
ATOM 3432 O O . GLN A 1 438 ? 18.677 19.670 -29.002 1.00 92.69 438 GLN A O 1
ATOM 3437 N N . LEU A 1 439 ? 17.203 18.410 -30.139 1.00 92.56 439 LEU A N 1
ATOM 3438 C CA . LEU A 1 439 ? 15.999 19.014 -29.573 1.00 92.56 439 LEU A CA 1
ATOM 3439 C C . LEU A 1 439 ? 15.498 18.318 -28.299 1.00 92.56 439 LEU A C 1
ATOM 3441 O O . LEU A 1 439 ? 14.840 18.985 -27.511 1.00 92.56 439 LEU A O 1
ATOM 3445 N N . CYS A 1 440 ? 15.838 17.048 -28.035 1.00 87.44 440 CYS A N 1
ATOM 3446 C CA . CYS A 1 440 ? 15.342 16.291 -26.869 1.00 87.44 440 CYS A CA 1
ATOM 3447 C C . CYS A 1 440 ? 15.380 17.070 -25.539 1.00 87.44 440 CYS A C 1
ATOM 3449 O O . CYS A 1 440 ? 14.389 17.097 -24.819 1.00 87.44 440 CYS A O 1
ATOM 3451 N N . GLU A 1 441 ? 16.495 17.734 -25.218 1.00 78.88 441 GLU A N 1
ATOM 3452 C CA . GLU A 1 441 ? 16.665 18.473 -23.954 1.00 78.88 441 GLU A CA 1
ATOM 3453 C C . GLU A 1 441 ? 16.134 19.924 -23.986 1.00 78.88 441 GLU A C 1
ATOM 3455 O O . GLU A 1 441 ? 16.163 20.607 -22.963 1.00 78.88 441 GLU A O 1
ATOM 3460 N N . THR A 1 442 ? 15.691 20.437 -25.143 1.00 86.50 442 THR A N 1
ATOM 3461 C CA . THR A 1 442 ? 15.396 21.876 -25.340 1.00 86.50 442 THR A CA 1
ATOM 3462 C C . THR A 1 442 ? 14.010 22.182 -25.914 1.00 86.50 442 THR A C 1
ATOM 3464 O O . THR A 1 442 ? 13.406 23.178 -25.520 1.00 86.50 442 THR A O 1
ATOM 3467 N N . ASP A 1 443 ? 13.496 21.329 -26.798 1.00 92.19 443 ASP A N 1
ATOM 3468 C CA . ASP A 1 443 ? 12.129 21.319 -27.328 1.00 92.19 443 ASP A CA 1
ATOM 3469 C C . ASP A 1 443 ? 11.733 19.855 -27.644 1.00 92.19 443 ASP A C 1
ATOM 3471 O O . ASP A 1 443 ? 11.801 19.406 -28.797 1.00 92.19 443 ASP A O 1
ATOM 3475 N N . PRO A 1 444 ? 11.378 19.054 -26.618 1.00 89.50 444 PRO A N 1
ATOM 3476 C CA . PRO A 1 444 ? 11.047 17.646 -26.812 1.00 89.50 444 PRO A CA 1
ATOM 3477 C C . PRO A 1 444 ? 9.777 17.440 -27.651 1.00 89.50 444 PRO A C 1
ATOM 3479 O O . PRO A 1 444 ? 9.690 16.438 -28.357 1.00 89.50 444 PRO A O 1
ATOM 3482 N N . GLU A 1 445 ? 8.825 18.385 -27.666 1.00 90.75 445 GLU A N 1
ATOM 3483 C CA . GLU A 1 445 ? 7.667 18.316 -28.574 1.00 90.75 445 GLU A CA 1
ATOM 3484 C C . GLU A 1 445 ? 8.108 18.373 -30.046 1.00 90.75 445 GLU A C 1
ATOM 3486 O O . GLU A 1 445 ? 7.653 17.568 -30.866 1.00 90.75 445 GLU A O 1
ATOM 3491 N N . GLN A 1 446 ? 9.047 19.261 -30.392 1.00 92.38 446 GLN A N 1
ATOM 3492 C CA . GLN A 1 446 ? 9.622 19.292 -31.735 1.00 92.38 446 GLN A CA 1
ATOM 3493 C C . GLN A 1 446 ? 10.479 18.045 -32.029 1.00 92.38 446 GLN A C 1
ATOM 3495 O O . GLN A 1 446 ? 10.478 17.562 -33.168 1.00 92.38 446 GLN A O 1
ATOM 3500 N N . ALA A 1 447 ? 11.167 17.486 -31.027 1.00 94.38 447 ALA A N 1
ATOM 3501 C CA . ALA A 1 447 ? 11.936 16.247 -31.167 1.00 94.38 447 ALA A CA 1
ATOM 3502 C C . ALA A 1 447 ? 11.046 15.039 -31.523 1.00 94.38 447 ALA A C 1
ATOM 3504 O O . ALA A 1 447 ? 11.351 14.322 -32.480 1.00 94.38 447 ALA A O 1
ATOM 3505 N N . LEU A 1 448 ? 9.909 14.859 -30.835 1.00 94.44 448 LEU A N 1
ATOM 3506 C CA . LEU A 1 448 ? 8.921 13.805 -31.124 1.00 94.44 448 LEU A CA 1
ATOM 3507 C C . LEU A 1 448 ? 8.489 13.826 -32.600 1.00 94.44 448 LEU A C 1
ATOM 3509 O O . LEU A 1 448 ? 8.537 12.800 -33.281 1.00 94.44 448 LEU A O 1
ATOM 3513 N N . GLY A 1 449 ? 8.163 15.013 -33.124 1.00 94.12 449 GLY A N 1
ATOM 3514 C CA . GLY A 1 449 ? 7.784 15.197 -34.527 1.00 94.12 449 GLY A CA 1
ATOM 3515 C C . GLY A 1 449 ? 8.913 14.926 -35.533 1.00 94.12 449 GLY A C 1
ATOM 3516 O O . GLY A 1 449 ? 8.634 14.588 -36.686 1.00 94.12 449 GLY A O 1
ATOM 3517 N N . CYS A 1 450 ? 10.185 15.037 -35.134 1.00 95.06 450 CYS A N 1
ATOM 3518 C CA . CYS A 1 450 ? 11.320 14.622 -35.968 1.00 95.06 450 CYS A CA 1
ATOM 3519 C C . CYS A 1 450 ? 11.443 13.092 -36.015 1.00 95.06 450 CYS A C 1
ATOM 3521 O O . CYS A 1 450 ? 11.625 12.520 -37.092 1.00 95.06 450 CYS A O 1
ATOM 3523 N N . PHE A 1 451 ? 11.283 12.419 -34.872 1.00 96.19 451 PHE A N 1
ATOM 3524 C CA . PHE A 1 451 ? 11.399 10.963 -34.789 1.00 96.19 451 PHE A CA 1
ATOM 3525 C C . PHE A 1 451 ? 10.213 10.224 -35.430 1.00 96.19 451 PHE A C 1
ATOM 3527 O O . PHE A 1 451 ? 10.450 9.246 -36.132 1.00 96.19 451 PHE A O 1
ATOM 3534 N N . GLU A 1 452 ? 8.972 10.718 -35.329 1.00 94.81 452 GLU A N 1
ATOM 3535 C CA . GLU A 1 452 ? 7.823 10.170 -36.085 1.00 94.81 452 GLU A CA 1
ATOM 3536 C C . GLU A 1 452 ? 8.075 10.174 -37.603 1.00 94.81 452 GLU A C 1
ATOM 3538 O O . GLU A 1 452 ? 7.771 9.205 -38.304 1.00 94.81 452 GLU A O 1
ATOM 3543 N N . GLN A 1 453 ? 8.697 11.237 -38.125 1.00 95.00 453 GLN A N 1
ATOM 3544 C CA . GLN A 1 453 ? 9.093 11.300 -39.534 1.00 95.00 453 GLN A CA 1
ATOM 3545 C C . GLN A 1 453 ? 10.231 10.320 -39.855 1.00 95.00 453 GLN A C 1
ATOM 3547 O O . GLN A 1 453 ? 10.204 9.695 -40.913 1.00 95.00 453 GLN A O 1
ATOM 3552 N N . ALA A 1 454 ? 11.201 10.132 -38.954 1.00 94.62 454 ALA A N 1
ATOM 3553 C CA . ALA A 1 454 ? 12.276 9.155 -39.132 1.00 94.62 454 ALA A CA 1
ATOM 3554 C C . ALA A 1 454 ? 11.748 7.703 -39.153 1.00 94.62 454 ALA A C 1
ATOM 3556 O O . ALA A 1 454 ? 12.108 6.941 -40.053 1.00 94.62 454 ALA A O 1
ATOM 3557 N N . GLN A 1 455 ? 10.826 7.349 -38.246 1.00 93.25 455 GLN A N 1
ATOM 3558 C CA . GLN A 1 455 ? 10.112 6.061 -38.237 1.00 93.25 455 GLN A CA 1
ATOM 3559 C C . GLN A 1 455 ? 9.352 5.830 -39.554 1.00 93.25 455 GLN A C 1
ATOM 3561 O O . GLN A 1 455 ? 9.397 4.741 -40.120 1.00 93.25 455 GLN A O 1
ATOM 3566 N N . ALA A 1 456 ? 8.697 6.864 -40.095 1.00 92.69 456 ALA A N 1
ATOM 3567 C CA . ALA A 1 456 ? 7.981 6.771 -41.369 1.00 92.69 456 ALA A CA 1
ATOM 3568 C C . ALA A 1 456 ? 8.901 6.579 -42.595 1.00 92.69 456 ALA A C 1
ATOM 3570 O O . ALA A 1 456 ? 8.447 6.052 -43.614 1.00 92.69 456 ALA A O 1
ATOM 3571 N N . LEU A 1 457 ? 10.177 6.985 -42.520 1.00 91.88 457 LEU A N 1
ATOM 3572 C CA . LEU A 1 457 ? 11.173 6.744 -43.573 1.00 91.88 457 LEU A CA 1
ATOM 3573 C C . LEU A 1 457 ? 11.824 5.355 -43.472 1.00 91.88 457 LEU A C 1
ATOM 3575 O O . LEU A 1 457 ? 12.114 4.763 -44.514 1.00 91.88 457 LEU A O 1
ATOM 3579 N N . TYR A 1 458 ? 12.054 4.851 -42.254 1.00 88.56 458 TYR A N 1
ATOM 3580 C CA . TYR A 1 458 ? 12.735 3.579 -41.979 1.00 88.56 458 TYR A CA 1
ATOM 3581 C C . TYR A 1 458 ? 12.079 2.821 -40.799 1.00 88.56 458 TYR A C 1
ATOM 3583 O O . TYR A 1 458 ? 12.643 2.768 -39.708 1.00 88.56 458 TYR A O 1
ATOM 3591 N N . PRO A 1 459 ? 10.907 2.185 -41.002 1.00 86.88 459 PRO A N 1
ATOM 3592 C CA . PRO A 1 459 ? 10.139 1.545 -39.922 1.00 86.88 459 PRO A CA 1
ATOM 3593 C C . PRO A 1 459 ? 10.731 0.221 -39.404 1.00 86.88 459 PRO A C 1
ATOM 3595 O O . PRO A 1 459 ? 10.214 -0.354 -38.450 1.00 86.88 459 PRO A O 1
ATOM 3598 N N . GLU A 1 460 ? 11.789 -0.285 -40.040 1.00 84.25 460 GLU A N 1
ATOM 3599 C CA . GLU A 1 460 ? 12.512 -1.497 -39.622 1.00 84.25 460 GLU A CA 1
ATOM 3600 C C . GLU A 1 460 ? 13.724 -1.170 -38.716 1.00 84.25 460 GLU A C 1
ATOM 3602 O O . GLU A 1 460 ? 14.290 -2.072 -38.102 1.00 84.25 460 GLU A O 1
ATOM 3607 N N . GLU A 1 461 ? 14.137 0.103 -38.630 1.00 87.75 461 GLU A N 1
ATOM 3608 C CA . GLU A 1 461 ? 15.264 0.552 -37.798 1.00 87.75 461 GLU A CA 1
ATOM 3609 C C . GLU A 1 461 ? 14.805 0.801 -36.355 1.00 87.75 461 GLU A C 1
ATOM 3611 O O . GLU A 1 461 ? 13.763 1.410 -36.126 1.00 87.75 461 GLU A O 1
ATOM 3616 N N . SER A 1 462 ? 15.584 0.369 -35.358 1.00 87.88 462 SER A N 1
ATOM 3617 C CA . SER A 1 462 ? 15.224 0.499 -33.934 1.00 87.88 462 SER A CA 1
ATOM 3618 C C . SER A 1 462 ? 15.416 1.918 -33.385 1.00 87.88 462 SER A C 1
ATOM 3620 O O . SER A 1 462 ? 14.572 2.415 -32.638 1.00 87.88 462 SER A O 1
ATOM 3622 N N . ALA A 1 463 ? 16.497 2.593 -33.788 1.00 90.75 463 ALA A N 1
ATOM 3623 C CA . ALA A 1 463 ? 16.906 3.904 -33.283 1.00 90.75 463 ALA A CA 1
ATOM 3624 C C . ALA A 1 463 ? 15.788 4.974 -33.221 1.00 90.75 463 ALA A C 1
ATOM 3626 O O . ALA A 1 463 ? 15.608 5.550 -32.147 1.00 90.75 463 ALA A O 1
ATOM 3627 N N . PRO A 1 464 ? 14.983 5.237 -34.276 1.00 92.31 464 PRO A N 1
ATOM 3628 C CA . PRO A 1 464 ? 13.966 6.292 -34.234 1.00 92.31 464 PRO A CA 1
ATOM 3629 C C . PRO A 1 464 ? 12.787 5.972 -33.297 1.00 92.31 464 PRO A C 1
ATOM 3631 O O . PRO A 1 464 ? 12.050 6.877 -32.906 1.00 92.31 464 PRO A O 1
ATOM 3634 N N . TYR A 1 465 ? 12.604 4.710 -32.891 1.00 91.75 465 TYR A N 1
ATOM 3635 C CA . TYR A 1 465 ? 11.634 4.334 -31.859 1.00 91.75 465 TYR A CA 1
ATOM 3636 C C . TYR A 1 465 ? 12.191 4.571 -30.449 1.00 91.75 465 TYR A C 1
ATOM 3638 O O . TYR A 1 465 ? 11.480 5.109 -29.600 1.00 91.75 465 TYR A O 1
ATOM 3646 N N . ILE A 1 466 ? 13.468 4.244 -30.220 1.00 92.00 466 ILE A N 1
ATOM 3647 C CA . ILE A 1 466 ? 14.171 4.475 -28.944 1.00 92.00 466 ILE A CA 1
ATOM 3648 C C . ILE A 1 466 ? 14.285 5.979 -28.664 1.00 92.00 466 ILE A C 1
ATOM 3650 O O . ILE A 1 466 ? 13.958 6.434 -27.569 1.00 92.00 466 ILE A O 1
ATOM 3654 N N . SER A 1 467 ? 14.677 6.775 -29.663 1.00 94.38 467 SER A N 1
ATOM 3655 C CA . SER A 1 467 ? 14.796 8.229 -29.515 1.00 94.38 467 SER A CA 1
ATOM 3656 C C . SER A 1 467 ? 13.445 8.924 -29.297 1.00 94.38 467 SER A C 1
ATOM 3658 O O . SER A 1 467 ? 13.391 9.901 -28.556 1.00 94.38 467 SER A O 1
ATOM 3660 N N . TYR A 1 468 ? 12.343 8.398 -29.849 1.00 94.44 468 TYR A N 1
ATOM 3661 C CA . TYR A 1 468 ? 10.993 8.888 -29.535 1.00 94.44 468 TYR A CA 1
ATOM 3662 C C . TYR A 1 468 ? 10.597 8.592 -28.082 1.00 94.44 468 TYR A C 1
ATOM 3664 O O . TYR A 1 468 ? 10.108 9.483 -27.394 1.00 94.44 468 TYR A O 1
ATOM 3672 N N . ALA A 1 469 ? 10.871 7.382 -27.578 1.00 92.62 469 ALA A N 1
ATOM 3673 C CA . ALA A 1 469 ? 10.652 7.051 -26.167 1.00 92.62 469 ALA A CA 1
ATOM 3674 C C . ALA A 1 469 ? 11.470 7.964 -25.234 1.00 92.62 469 ALA A C 1
ATOM 3676 O O . ALA A 1 469 ? 10.951 8.480 -24.245 1.00 92.62 469 ALA A O 1
ATOM 3677 N N . TYR A 1 470 ? 12.730 8.238 -25.584 1.00 93.56 470 TYR A N 1
ATOM 3678 C CA . TYR A 1 470 ? 13.558 9.185 -24.841 1.00 93.56 470 TYR A CA 1
ATOM 3679 C C . TYR A 1 470 ? 13.006 10.621 -24.898 1.00 93.56 470 TYR A C 1
ATOM 3681 O O . TYR A 1 470 ? 12.964 11.295 -23.874 1.00 93.56 470 TYR A O 1
ATOM 3689 N N . ALA A 1 471 ? 12.492 11.074 -26.046 1.00 93.69 471 ALA A N 1
ATOM 3690 C CA . ALA A 1 471 ? 11.846 12.382 -26.160 1.00 93.69 471 ALA A CA 1
ATOM 3691 C C . ALA A 1 471 ? 10.543 12.489 -25.339 1.00 93.69 471 ALA A C 1
ATOM 3693 O O . ALA A 1 471 ? 10.293 13.545 -24.761 1.00 93.69 471 ALA A O 1
ATOM 3694 N N . LEU A 1 472 ? 9.753 11.411 -25.206 1.00 92.81 472 LEU A N 1
ATOM 3695 C CA . LEU A 1 472 ? 8.599 11.366 -24.288 1.00 92.81 472 LEU A CA 1
ATOM 3696 C C . LEU A 1 472 ? 9.041 11.518 -22.824 1.00 92.81 472 LEU A C 1
ATOM 3698 O O . LEU A 1 472 ? 8.441 12.283 -22.071 1.00 92.81 472 LEU A O 1
ATOM 3702 N N . TYR A 1 473 ? 10.128 10.844 -22.434 1.00 91.94 473 TYR A N 1
ATOM 3703 C CA . TYR A 1 473 ? 10.733 11.008 -21.111 1.00 91.94 473 TYR A CA 1
ATOM 3704 C C . TYR A 1 473 ? 11.237 12.447 -20.882 1.00 91.94 473 TYR A C 1
ATOM 3706 O O . TYR A 1 473 ? 10.937 13.043 -19.850 1.00 91.94 473 TYR A O 1
ATOM 3714 N N . CYS A 1 474 ? 11.924 13.057 -21.856 1.00 87.88 474 CYS A N 1
ATOM 3715 C CA . CYS A 1 474 ? 12.362 14.457 -21.776 1.00 87.88 474 CYS A CA 1
ATOM 3716 C C . CYS A 1 474 ? 11.194 15.463 -21.735 1.00 87.88 474 CYS A C 1
ATOM 3718 O O . CYS A 1 474 ? 11.316 16.509 -21.097 1.00 87.88 474 CYS A O 1
ATOM 3720 N N . ALA A 1 475 ? 10.052 15.142 -22.353 1.00 87.75 475 ALA A N 1
ATOM 3721 C CA . ALA A 1 475 ? 8.809 15.910 -22.236 1.00 87.75 475 ALA A CA 1
ATOM 3722 C C . ALA A 1 475 ? 8.136 15.795 -20.852 1.00 87.75 475 ALA A C 1
ATOM 3724 O O . ALA A 1 475 ? 7.163 16.501 -20.598 1.00 87.75 475 ALA A O 1
ATOM 3725 N N . GLN A 1 476 ? 8.640 14.925 -19.964 1.00 86.75 476 GLN A N 1
ATOM 3726 C CA . GLN A 1 476 ? 8.026 14.540 -18.684 1.00 86.75 476 GLN A CA 1
ATOM 3727 C C . GLN A 1 476 ? 6.656 13.844 -18.848 1.00 86.75 476 GLN A C 1
ATOM 3729 O O . GLN A 1 476 ? 5.894 13.714 -17.891 1.00 86.75 476 GLN A O 1
ATOM 3734 N N . ASP A 1 477 ? 6.360 13.332 -20.050 1.00 89.44 477 ASP A N 1
ATOM 3735 C CA . ASP A 1 477 ? 5.166 12.536 -20.366 1.00 89.44 477 ASP A CA 1
ATOM 3736 C C . ASP A 1 477 ? 5.441 11.051 -20.056 1.00 89.44 477 ASP A C 1
ATOM 3738 O O . ASP A 1 477 ? 5.506 10.181 -20.932 1.00 89.44 477 ASP A O 1
ATOM 3742 N N . TYR A 1 478 ? 5.719 10.775 -18.777 1.00 89.19 478 TYR A N 1
ATOM 3743 C CA . TYR A 1 478 ? 6.217 9.477 -18.315 1.00 89.19 478 TYR A CA 1
ATOM 3744 C C . TYR A 1 478 ? 5.199 8.346 -18.516 1.00 89.19 478 TYR A C 1
ATOM 3746 O O . TYR A 1 478 ? 5.588 7.248 -18.908 1.00 89.19 478 TYR A O 1
ATOM 3754 N N . GLU A 1 479 ? 3.901 8.611 -18.322 1.00 86.50 479 GLU A N 1
ATOM 3755 C CA . GLU A 1 479 ? 2.838 7.621 -18.553 1.00 86.50 479 GLU A CA 1
ATOM 3756 C C . GLU A 1 479 ? 2.766 7.209 -20.028 1.00 86.50 479 GLU A C 1
ATOM 3758 O O . GLU A 1 479 ? 2.719 6.014 -20.333 1.00 86.50 479 GLU A O 1
ATOM 3763 N N . ARG A 1 480 ? 2.845 8.174 -20.957 1.00 90.69 480 ARG A N 1
ATOM 3764 C CA . ARG A 1 480 ? 2.885 7.876 -22.393 1.00 90.69 480 ARG A CA 1
ATOM 3765 C C . ARG A 1 480 ? 4.180 7.181 -22.791 1.00 90.69 480 ARG A C 1
ATOM 3767 O O . ARG A 1 480 ? 4.132 6.284 -23.628 1.00 90.69 480 ARG A O 1
ATOM 3774 N N . CYS A 1 481 ? 5.314 7.550 -22.187 1.00 90.12 481 CYS A N 1
ATOM 3775 C CA . CYS A 1 481 ? 6.590 6.857 -22.374 1.00 90.12 481 CYS A CA 1
ATOM 3776 C C . CYS A 1 481 ? 6.480 5.372 -21.986 1.00 90.12 481 CYS A C 1
ATOM 3778 O O . CYS A 1 481 ? 6.815 4.502 -22.791 1.00 90.12 481 CYS A O 1
ATOM 3780 N N . ILE A 1 482 ? 5.921 5.081 -20.806 1.00 85.56 482 ILE A N 1
ATOM 3781 C CA . ILE A 1 482 ? 5.668 3.718 -20.321 1.00 85.56 482 ILE A CA 1
ATOM 3782 C C . ILE A 1 482 ? 4.772 2.954 -21.303 1.00 85.56 482 ILE A C 1
ATOM 3784 O O . ILE A 1 482 ? 5.189 1.918 -21.823 1.00 85.56 482 ILE A O 1
ATOM 3788 N N . SER A 1 483 ? 3.583 3.477 -21.631 1.00 86.75 483 SER A N 1
ATOM 3789 C CA . SER A 1 483 ? 2.647 2.779 -22.527 1.00 86.75 483 SER A CA 1
ATOM 3790 C C . SER A 1 483 ? 3.205 2.583 -23.940 1.00 86.75 483 SER A C 1
ATOM 3792 O O . SER A 1 483 ? 2.991 1.543 -24.555 1.00 86.75 483 SER A O 1
ATOM 3794 N N . TYR A 1 484 ? 3.977 3.541 -24.457 1.00 87.44 484 TYR A N 1
ATOM 3795 C CA . TYR A 1 484 ? 4.615 3.422 -25.767 1.00 87.44 484 TYR A CA 1
ATOM 3796 C C . TYR A 1 484 ? 5.661 2.293 -25.793 1.00 87.44 484 TYR A C 1
ATOM 3798 O O . TYR A 1 484 ? 5.695 1.498 -26.734 1.00 87.44 484 TYR A O 1
ATOM 3806 N N . ILE A 1 485 ? 6.483 2.156 -24.746 1.00 84.62 485 ILE A N 1
ATOM 3807 C CA . ILE A 1 485 ? 7.468 1.068 -24.663 1.00 84.62 485 ILE A CA 1
ATOM 3808 C C . ILE A 1 485 ? 6.782 -0.289 -24.423 1.00 84.62 485 ILE A C 1
ATOM 3810 O O . ILE A 1 485 ? 7.159 -1.277 -25.061 1.00 84.62 485 ILE A O 1
ATOM 3814 N N . GLU A 1 486 ? 5.784 -0.367 -23.537 1.00 79.44 486 GLU A N 1
ATOM 3815 C CA . GLU A 1 486 ? 5.143 -1.638 -23.168 1.00 79.44 486 GLU A CA 1
ATOM 3816 C C . GLU A 1 486 ? 4.118 -2.142 -24.202 1.00 79.44 486 GLU A C 1
ATOM 3818 O O . GLU A 1 486 ? 4.208 -3.304 -24.611 1.00 79.44 486 GLU A O 1
ATOM 3823 N N . ASP A 1 487 ? 3.186 -1.297 -24.661 1.00 77.19 487 ASP A N 1
ATOM 3824 C CA . ASP A 1 487 ? 2.103 -1.686 -25.579 1.00 77.19 487 ASP A CA 1
ATOM 3825 C C . ASP A 1 487 ? 2.507 -1.569 -27.059 1.00 77.19 487 ASP A C 1
ATOM 3827 O O . ASP A 1 487 ? 2.263 -2.489 -27.848 1.00 77.19 487 ASP A O 1
ATOM 3831 N N . GLU A 1 488 ? 3.112 -0.444 -27.467 1.00 72.94 488 GLU A N 1
ATOM 3832 C CA . GLU A 1 488 ? 3.409 -0.192 -28.884 1.00 72.94 488 GLU A CA 1
ATOM 3833 C C . GLU A 1 488 ? 4.701 -0.863 -29.345 1.00 72.94 488 GLU A C 1
ATOM 3835 O O . GLU A 1 488 ? 4.686 -1.545 -30.373 1.00 72.94 488 GLU A O 1
ATOM 3840 N N . LEU A 1 489 ? 5.808 -0.732 -28.606 1.00 73.06 489 LEU A N 1
ATOM 3841 C CA . LEU A 1 489 ? 7.076 -1.386 -28.947 1.00 73.06 489 LEU A CA 1
ATOM 3842 C C . LEU A 1 489 ? 7.091 -2.847 -28.492 1.00 73.06 489 LEU A C 1
ATOM 3844 O O . LEU A 1 489 ? 7.282 -3.726 -29.334 1.00 73.06 489 LEU A O 1
ATOM 3848 N N . GLY A 1 490 ? 6.812 -3.112 -27.217 1.00 57.78 490 GLY A N 1
ATOM 3849 C CA . GLY A 1 490 ? 6.711 -4.444 -26.625 1.00 57.78 490 GLY A CA 1
ATOM 3850 C C . GLY A 1 490 ? 8.065 -5.145 -26.469 1.00 57.78 490 GLY A C 1
ATOM 3851 O O . GLY A 1 490 ? 8.670 -5.589 -27.449 1.00 57.78 490 GLY A O 1
ATOM 3852 N N . LEU A 1 491 ? 8.491 -5.346 -25.216 1.00 51.31 491 LEU A N 1
ATOM 3853 C CA . LEU A 1 491 ? 9.785 -5.916 -24.775 1.00 51.31 491 LEU A CA 1
ATOM 3854 C C . LEU A 1 491 ? 10.038 -7.404 -25.144 1.00 51.31 491 LEU A C 1
ATOM 3856 O O . LEU A 1 491 ? 10.804 -8.106 -24.489 1.00 51.31 491 LEU A O 1
ATOM 3860 N N . GLY A 1 492 ? 9.395 -7.904 -26.201 1.00 46.59 492 GLY A N 1
ATOM 3861 C CA . GLY A 1 492 ? 9.599 -9.234 -26.782 1.00 46.59 492 GLY A CA 1
ATOM 3862 C C . GLY A 1 492 ? 9.536 -9.278 -28.315 1.00 46.59 492 GLY A C 1
ATOM 3863 O O . GLY A 1 492 ? 9.496 -10.373 -28.881 1.00 46.59 492 GLY A O 1
ATOM 3864 N N . LYS A 1 493 ? 9.500 -8.129 -29.009 1.00 51.94 493 LYS A N 1
ATOM 3865 C CA . LYS A 1 493 ? 9.660 -8.077 -30.475 1.00 51.94 493 LYS A CA 1
ATOM 3866 C C . LYS A 1 493 ? 11.116 -8.309 -30.893 1.00 51.94 493 LYS A C 1
ATOM 3868 O O . LYS A 1 493 ? 12.033 -8.274 -30.077 1.00 51.94 493 LYS A O 1
ATOM 3873 N N . ALA A 1 494 ? 11.322 -8.540 -32.190 1.00 54.94 494 ALA A N 1
ATOM 3874 C CA . ALA A 1 494 ? 12.597 -8.938 -32.795 1.00 54.94 494 ALA A CA 1
ATOM 3875 C C . ALA A 1 494 ? 13.652 -7.811 -32.915 1.00 54.94 494 ALA A C 1
ATOM 3877 O O . ALA A 1 494 ? 14.442 -7.811 -33.857 1.00 54.94 494 ALA A O 1
ATOM 3878 N N . TYR A 1 495 ? 13.671 -6.874 -31.966 1.00 66.88 495 TYR A N 1
ATOM 3879 C CA . TYR A 1 495 ? 14.793 -5.959 -31.765 1.00 66.88 495 TYR A CA 1
ATOM 3880 C C . TYR A 1 495 ? 15.997 -6.712 -31.179 1.00 66.88 495 TYR A C 1
ATOM 3882 O O . TYR A 1 495 ? 15.841 -7.777 -30.574 1.00 66.88 495 TYR A O 1
ATOM 3890 N N . ASP A 1 496 ? 17.198 -6.167 -31.358 1.00 71.44 496 ASP A N 1
ATOM 3891 C CA . ASP A 1 496 ? 18.413 -6.714 -30.756 1.00 71.44 496 ASP A CA 1
ATOM 3892 C C . ASP A 1 496 ? 18.527 -6.410 -29.247 1.00 71.44 496 ASP A C 1
ATOM 3894 O O . ASP A 1 496 ? 17.697 -5.727 -28.641 1.00 71.44 496 ASP A O 1
ATOM 3898 N N . ILE A 1 497 ? 19.565 -6.974 -28.626 1.00 72.19 497 ILE A N 1
ATOM 3899 C CA . ILE A 1 497 ? 19.818 -6.887 -27.181 1.00 72.19 497 ILE A CA 1
ATOM 3900 C C . ILE A 1 497 ? 20.204 -5.455 -26.760 1.00 72.19 497 ILE A C 1
ATOM 3902 O O . ILE A 1 497 ? 19.947 -5.063 -25.624 1.00 72.19 497 ILE A O 1
ATOM 3906 N N . GLU A 1 498 ? 20.790 -4.662 -27.660 1.00 77.88 498 GLU A N 1
ATOM 3907 C CA . GLU A 1 498 ? 21.227 -3.291 -27.380 1.00 77.88 498 GLU A CA 1
ATOM 3908 C C . GLU A 1 498 ? 20.020 -2.343 -27.346 1.00 77.88 498 GLU A C 1
ATOM 3910 O O . GLU A 1 498 ? 19.834 -1.609 -26.375 1.00 77.88 498 GLU A O 1
ATOM 3915 N N . ALA A 1 499 ? 19.117 -2.462 -28.321 1.00 80.81 499 ALA A N 1
ATOM 3916 C CA . ALA A 1 499 ? 17.830 -1.774 -28.332 1.00 80.81 499 ALA A CA 1
ATOM 3917 C C . ALA A 1 499 ? 16.942 -2.161 -27.133 1.00 80.81 499 ALA A C 1
ATOM 3919 O O . ALA A 1 499 ? 16.347 -1.292 -26.495 1.00 80.81 499 ALA A O 1
ATOM 3920 N N . GLN A 1 500 ? 16.873 -3.453 -26.782 1.00 79.12 500 GLN A N 1
ATOM 3921 C CA . GLN A 1 500 ? 16.132 -3.916 -25.598 1.00 79.12 500 GLN A CA 1
ATOM 3922 C C . GLN A 1 500 ? 16.721 -3.366 -24.290 1.00 79.12 500 GLN A C 1
ATOM 3924 O O . GLN A 1 500 ? 15.964 -3.026 -23.379 1.00 79.12 500 GLN A O 1
ATOM 3929 N N . SER A 1 501 ? 18.048 -3.240 -24.203 1.00 81.50 501 SER A N 1
ATOM 3930 C CA . SER A 1 501 ? 18.738 -2.626 -23.064 1.00 81.50 501 SER A CA 1
ATOM 3931 C C . SER A 1 501 ? 18.390 -1.139 -22.926 1.00 81.50 501 SER A C 1
ATOM 3933 O O . SER A 1 501 ? 17.858 -0.724 -21.896 1.00 81.50 501 SER A O 1
ATOM 3935 N N . GLN A 1 502 ? 18.555 -0.357 -23.999 1.00 85.38 502 GLN A N 1
ATOM 3936 C CA . GLN A 1 502 ? 18.262 1.083 -24.007 1.00 85.38 502 GLN A CA 1
ATOM 3937 C C . GLN A 1 502 ? 16.794 1.384 -23.661 1.00 85.38 502 GLN A C 1
ATOM 3939 O O . GLN A 1 502 ? 16.523 2.249 -22.828 1.00 85.38 502 GLN A O 1
ATOM 3944 N N . LEU A 1 503 ? 15.839 0.628 -24.220 1.00 86.69 503 LEU A N 1
ATOM 3945 C CA . LEU A 1 503 ? 14.420 0.752 -23.861 1.00 86.69 503 LEU A CA 1
ATOM 3946 C C . LEU A 1 503 ? 14.152 0.386 -22.393 1.00 86.69 503 LEU A C 1
ATOM 3948 O O . LEU A 1 503 ? 13.325 1.030 -21.753 1.00 86.69 503 LEU A O 1
ATOM 3952 N N . SER A 1 504 ? 14.864 -0.601 -21.840 1.00 84.88 504 SER A N 1
ATOM 3953 C CA . SER A 1 504 ? 14.749 -0.969 -20.422 1.00 84.88 504 SER A CA 1
ATOM 3954 C C . SER A 1 504 ? 15.320 0.105 -19.488 1.00 84.88 504 SER A C 1
ATOM 3956 O O . SER A 1 504 ? 14.792 0.301 -18.396 1.00 84.88 504 SER A O 1
ATOM 3958 N N . GLU A 1 505 ? 16.361 0.836 -19.898 1.00 86.88 505 GLU A N 1
ATOM 3959 C CA . GLU A 1 505 ? 16.886 1.962 -19.116 1.00 86.88 505 GLU A CA 1
ATOM 3960 C C . GLU A 1 505 ? 15.922 3.161 -19.117 1.00 86.88 505 GLU A C 1
ATOM 3962 O O . GLU A 1 505 ? 15.621 3.695 -18.049 1.00 86.88 505 GLU A O 1
ATOM 3967 N N . ILE A 1 506 ? 15.368 3.527 -20.281 1.00 90.12 506 ILE A N 1
ATOM 3968 C CA . ILE A 1 506 ? 14.364 4.603 -20.402 1.00 90.12 506 ILE A CA 1
ATOM 3969 C C . ILE A 1 506 ? 13.103 4.257 -19.597 1.00 90.12 506 ILE A C 1
ATOM 3971 O O . ILE A 1 506 ? 12.607 5.089 -18.838 1.00 90.12 506 ILE A O 1
ATOM 3975 N N . LEU A 1 507 ? 12.607 3.020 -19.713 1.00 86.25 507 LEU A N 1
ATOM 3976 C CA . LEU A 1 507 ? 11.432 2.558 -18.973 1.00 86.25 507 LEU A CA 1
ATOM 3977 C C . LEU A 1 507 ? 11.691 2.518 -17.458 1.00 86.25 507 LEU A C 1
ATOM 3979 O O . LEU A 1 507 ? 10.831 2.917 -16.675 1.00 86.25 507 LEU A O 1
ATOM 3983 N N . GLY A 1 508 ? 12.893 2.102 -17.040 1.00 82.00 508 GLY A N 1
ATOM 3984 C CA . GLY A 1 508 ? 13.324 2.155 -15.643 1.00 82.00 508 GLY A CA 1
ATOM 3985 C C . GLY A 1 508 ? 13.308 3.576 -15.075 1.00 82.00 508 GLY A C 1
ATOM 3986 O O . GLY A 1 508 ? 12.794 3.791 -13.979 1.00 82.00 508 GLY A O 1
ATOM 3987 N N . ALA A 1 509 ? 13.799 4.555 -15.842 1.00 88.31 509 ALA A N 1
ATOM 3988 C CA . ALA A 1 509 ? 13.781 5.966 -15.459 1.00 88.31 509 ALA A CA 1
ATOM 3989 C C . ALA A 1 509 ? 12.359 6.558 -15.424 1.00 88.31 509 ALA A C 1
ATOM 3991 O O . ALA A 1 509 ? 12.025 7.280 -14.486 1.00 88.31 509 ALA A O 1
ATOM 3992 N N . ALA A 1 510 ? 11.495 6.216 -16.386 1.00 86.06 510 ALA A N 1
ATOM 3993 C CA . ALA A 1 510 ? 10.100 6.663 -16.391 1.00 86.06 510 ALA A CA 1
ATOM 3994 C C . ALA A 1 510 ? 9.330 6.145 -15.160 1.00 86.06 510 ALA A C 1
ATOM 3996 O O . ALA A 1 510 ? 8.695 6.928 -14.457 1.00 86.06 510 ALA A O 1
ATOM 3997 N N . TYR A 1 511 ? 9.457 4.854 -14.825 1.00 83.81 511 TYR A N 1
ATOM 3998 C CA . TYR A 1 511 ? 8.861 4.306 -13.600 1.00 83.81 511 TYR A CA 1
ATOM 3999 C C . TYR A 1 511 ? 9.457 4.895 -12.313 1.00 83.81 511 TYR A C 1
ATOM 4001 O O . TYR A 1 511 ? 8.738 5.018 -11.322 1.00 83.81 511 TYR A O 1
ATOM 4009 N N . PHE A 1 512 ? 10.738 5.282 -12.316 1.00 85.12 512 PHE A N 1
ATOM 4010 C CA . PHE A 1 512 ? 11.377 5.946 -11.176 1.00 85.12 512 PHE A CA 1
ATOM 4011 C C . PHE A 1 512 ? 10.768 7.326 -10.895 1.00 85.12 512 PHE A C 1
ATOM 4013 O O . PHE A 1 512 ? 10.472 7.636 -9.744 1.00 85.12 512 PHE A O 1
ATOM 4020 N N . GLU A 1 513 ? 10.547 8.140 -11.929 1.00 82.19 513 GLU A N 1
ATOM 4021 C CA . GLU A 1 513 ? 9.907 9.458 -11.792 1.00 82.19 513 GLU A CA 1
ATOM 4022 C C . GLU A 1 513 ? 8.402 9.349 -11.458 1.00 82.19 513 GLU A C 1
ATOM 4024 O O . GLU A 1 513 ? 7.845 10.249 -10.831 1.00 82.19 513 GLU A O 1
ATOM 4029 N N . CYS A 1 514 ? 7.757 8.218 -11.775 1.00 78.62 514 CYS A N 1
ATOM 4030 C CA . CYS A 1 514 ? 6.425 7.845 -11.275 1.00 78.62 514 CYS A CA 1
ATOM 4031 C C . CYS A 1 514 ? 6.424 7.244 -9.846 1.00 78.62 514 CYS A C 1
ATOM 4033 O O . CYS A 1 514 ? 5.381 6.780 -9.383 1.00 78.62 514 CYS A O 1
ATOM 4035 N N . ASP A 1 515 ? 7.570 7.212 -9.154 1.00 79.69 515 ASP A N 1
ATOM 4036 C CA . ASP A 1 515 ? 7.787 6.603 -7.831 1.00 79.69 515 ASP A CA 1
ATOM 4037 C C . ASP A 1 515 ? 7.462 5.084 -7.720 1.00 79.69 515 ASP A C 1
ATOM 4039 O O . ASP A 1 515 ? 7.429 4.532 -6.614 1.00 79.69 515 ASP A O 1
ATOM 4043 N N . ASP A 1 516 ? 7.311 4.348 -8.837 1.00 78.50 516 ASP A N 1
ATOM 4044 C CA . ASP A 1 516 ? 7.271 2.872 -8.830 1.00 78.50 516 ASP A CA 1
ATOM 4045 C C . ASP A 1 516 ? 8.687 2.284 -8.899 1.00 78.50 516 ASP A C 1
ATOM 4047 O O . ASP A 1 516 ? 9.152 1.732 -9.902 1.00 78.50 516 ASP A O 1
ATOM 4051 N N . TYR A 1 517 ? 9.365 2.350 -7.756 1.00 80.00 517 TYR A N 1
ATOM 4052 C CA . TYR A 1 517 ? 10.693 1.774 -7.562 1.00 80.00 517 TYR A CA 1
ATOM 4053 C C . TYR A 1 517 ? 10.755 0.254 -7.826 1.00 80.00 517 TYR A C 1
ATOM 4055 O O . TYR A 1 517 ? 11.835 -0.270 -8.101 1.00 80.00 517 TYR A O 1
ATOM 4063 N N . ALA A 1 518 ? 9.631 -0.478 -7.758 1.00 68.56 518 ALA A N 1
ATOM 4064 C CA . ALA A 1 518 ? 9.596 -1.925 -7.995 1.00 68.56 518 ALA A CA 1
ATOM 4065 C C . ALA A 1 518 ? 9.640 -2.259 -9.493 1.00 68.56 518 ALA A C 1
ATOM 4067 O O . ALA A 1 518 ? 10.371 -3.170 -9.904 1.00 68.56 518 ALA A O 1
ATOM 4068 N N . ALA A 1 519 ? 8.902 -1.504 -10.309 1.00 72.00 519 ALA A N 1
ATOM 4069 C CA . ALA A 1 519 ? 9.028 -1.543 -11.760 1.00 72.00 519 ALA A CA 1
ATOM 4070 C C . ALA A 1 519 ? 10.407 -1.018 -12.195 1.00 72.00 519 ALA A C 1
ATOM 4072 O O . ALA A 1 519 ? 11.140 -1.737 -12.877 1.00 72.00 519 ALA A O 1
ATOM 4073 N N . ALA A 1 520 ? 10.822 0.155 -11.703 1.00 76.62 520 ALA A N 1
ATOM 4074 C CA . ALA A 1 520 ? 12.106 0.777 -12.036 1.00 76.62 520 ALA A CA 1
ATOM 4075 C C . ALA A 1 520 ? 13.301 -0.168 -11.810 1.00 76.62 520 ALA A C 1
ATOM 4077 O O . ALA A 1 520 ? 14.055 -0.463 -12.741 1.00 76.62 520 ALA A O 1
ATOM 4078 N N . ALA A 1 521 ? 13.430 -0.745 -10.607 1.00 75.88 521 ALA A N 1
ATOM 4079 C CA . ALA A 1 521 ? 14.495 -1.702 -10.294 1.00 75.88 521 ALA A CA 1
ATOM 4080 C C . ALA A 1 521 ? 14.444 -2.978 -11.155 1.00 75.88 521 ALA A C 1
ATOM 4082 O O . ALA A 1 521 ? 15.482 -3.582 -11.433 1.00 75.88 521 ALA A O 1
ATOM 4083 N N . SER A 1 522 ? 13.256 -3.394 -11.601 1.00 77.00 522 SER A N 1
ATOM 4084 C CA . SER A 1 522 ? 13.104 -4.557 -12.480 1.00 77.00 522 SER A CA 1
ATOM 4085 C C . SER A 1 522 ? 13.646 -4.292 -13.887 1.00 77.00 522 SER A C 1
ATOM 4087 O O . SER A 1 522 ? 14.288 -5.182 -14.450 1.00 77.00 522 SER A O 1
ATOM 4089 N N . PHE A 1 523 ? 13.437 -3.086 -14.427 1.00 79.75 523 PHE A N 1
ATOM 4090 C CA . PHE A 1 523 ? 13.884 -2.701 -15.769 1.00 79.75 523 PHE A CA 1
ATOM 4091 C C . PHE A 1 523 ? 15.347 -2.240 -15.815 1.00 79.75 523 PHE A C 1
ATOM 4093 O O . PHE A 1 523 ? 16.073 -2.667 -16.712 1.00 79.75 523 PHE A O 1
ATOM 4100 N N . PHE A 1 524 ? 15.855 -1.525 -14.804 1.00 82.06 524 PHE A N 1
ATOM 4101 C CA . PHE A 1 524 ? 17.300 -1.258 -14.701 1.00 82.06 524 PHE A CA 1
ATOM 4102 C C . PHE A 1 524 ? 18.121 -2.560 -14.637 1.00 82.06 524 PHE A C 1
ATOM 4104 O O . PHE A 1 524 ? 19.134 -2.697 -15.322 1.00 82.06 524 PHE A O 1
ATOM 4111 N N . ARG A 1 525 ? 17.636 -3.574 -13.904 1.00 77.50 525 ARG A N 1
ATOM 4112 C CA . ARG A 1 525 ? 18.227 -4.925 -13.876 1.00 77.50 525 ARG A CA 1
ATOM 4113 C C . ARG A 1 525 ? 18.102 -5.684 -15.208 1.00 77.50 525 ARG A C 1
ATOM 4115 O O . ARG A 1 525 ? 18.860 -6.620 -15.438 1.00 77.50 525 ARG A O 1
ATOM 4122 N N . LEU A 1 526 ? 17.145 -5.331 -16.068 1.00 70.00 526 LEU A N 1
ATOM 4123 C CA . LEU A 1 526 ? 17.049 -5.889 -17.421 1.00 70.00 526 LEU A CA 1
ATOM 4124 C C . LEU A 1 526 ? 18.062 -5.218 -18.363 1.00 70.00 526 LEU A C 1
ATOM 4126 O O . LEU A 1 526 ? 18.705 -5.914 -19.145 1.00 70.00 526 LEU A O 1
ATOM 4130 N N . SER A 1 527 ? 18.276 -3.906 -18.224 1.00 71.75 527 SER A N 1
ATOM 4131 C CA . SER A 1 527 ? 19.282 -3.151 -18.986 1.00 71.75 527 SER A CA 1
ATOM 4132 C C . SER A 1 527 ? 20.715 -3.675 -18.763 1.00 71.75 527 SER A C 1
ATOM 4134 O O . SER A 1 527 ? 21.450 -3.923 -19.724 1.00 71.75 527 SER A O 1
ATOM 4136 N N . THR A 1 528 ? 21.089 -4.013 -17.518 1.00 63.62 528 THR A N 1
ATOM 4137 C CA . THR A 1 528 ? 22.417 -4.598 -17.210 1.00 63.62 528 THR A CA 1
ATOM 4138 C C . THR A 1 528 ? 22.683 -5.970 -17.849 1.00 63.62 528 THR A C 1
ATOM 4140 O O . THR A 1 528 ? 23.818 -6.445 -17.828 1.00 63.62 528 THR A O 1
ATOM 4143 N N . ALA A 1 529 ? 21.682 -6.621 -18.456 1.00 51.97 529 ALA A N 1
ATOM 4144 C CA . ALA A 1 529 ? 21.893 -7.828 -19.256 1.00 51.97 529 ALA A CA 1
ATOM 4145 C C . ALA A 1 529 ? 22.464 -7.538 -20.663 1.00 51.97 529 ALA A C 1
ATOM 4147 O O . ALA A 1 529 ? 22.972 -8.461 -21.304 1.00 51.97 529 ALA A O 1
ATOM 4148 N N . GLY A 1 530 ? 22.381 -6.289 -21.142 1.00 46.75 530 GLY A N 1
ATOM 4149 C CA . GLY A 1 530 ? 22.891 -5.859 -22.449 1.00 46.75 530 GLY A CA 1
ATOM 4150 C C . GLY A 1 530 ? 24.231 -5.114 -22.417 1.00 46.75 530 GLY A C 1
ATOM 4151 O O . GLY A 1 530 ? 24.961 -5.163 -23.405 1.00 46.75 530 GLY A O 1
ATOM 4152 N N . GLY A 1 531 ? 24.590 -4.462 -21.306 1.00 56.31 531 GLY A N 1
ATOM 4153 C CA . GLY A 1 531 ? 25.845 -3.710 -21.184 1.00 56.31 531 GLY A CA 1
ATOM 4154 C C . GLY A 1 531 ? 25.999 -2.957 -19.859 1.00 56.31 531 GLY A C 1
ATOM 4155 O O . GLY A 1 531 ? 25.228 -3.166 -18.922 1.00 56.31 531 GLY A O 1
ATOM 4156 N N . ASP A 1 532 ? 27.001 -2.076 -19.793 1.00 66.75 532 ASP A N 1
ATOM 4157 C CA . ASP A 1 532 ? 27.179 -1.139 -18.678 1.00 66.75 532 ASP A CA 1
ATOM 4158 C C . ASP A 1 532 ? 26.123 -0.019 -18.767 1.00 66.75 532 ASP A C 1
ATOM 4160 O O . ASP A 1 532 ? 26.101 0.741 -19.735 1.00 66.75 532 ASP A O 1
ATOM 4164 N N . ILE A 1 533 ? 25.254 0.081 -17.757 1.00 76.00 533 ILE A N 1
ATOM 4165 C CA . ILE A 1 533 ? 24.205 1.115 -17.657 1.00 76.00 533 ILE A CA 1
ATOM 4166 C C . ILE A 1 533 ? 24.775 2.489 -17.273 1.00 76.00 533 ILE A C 1
ATOM 4168 O O . ILE A 1 533 ? 25.835 2.572 -16.642 1.00 76.00 533 ILE A O 1
ATOM 4172 N N . THR A 1 534 ? 24.077 3.581 -17.610 1.00 82.94 534 THR A N 1
ATOM 4173 C CA . THR A 1 534 ? 24.583 4.938 -17.320 1.00 82.94 534 THR A CA 1
ATOM 4174 C C . THR A 1 534 ? 24.668 5.233 -15.819 1.00 82.94 534 THR A C 1
ATOM 4176 O O . THR A 1 534 ? 23.927 4.676 -15.015 1.00 82.94 534 THR A O 1
ATOM 4179 N N . VAL A 1 535 ? 25.528 6.176 -15.412 1.00 84.00 535 VAL A N 1
ATOM 4180 C CA . VAL A 1 535 ? 25.664 6.592 -13.997 1.00 84.00 535 VAL A CA 1
ATOM 4181 C C . VAL A 1 535 ? 24.341 7.118 -13.412 1.00 84.00 535 VAL A C 1
ATOM 4183 O O . VAL A 1 535 ? 24.069 6.915 -12.229 1.00 84.00 535 VAL A O 1
ATOM 4186 N N . ASN A 1 536 ? 23.481 7.731 -14.234 1.00 83.94 536 ASN A N 1
ATOM 4187 C CA . ASN A 1 536 ? 22.142 8.161 -13.819 1.00 83.94 536 ASN A CA 1
ATOM 4188 C C . ASN A 1 536 ? 21.205 6.966 -13.577 1.00 83.94 536 ASN A C 1
ATOM 4190 O O . ASN A 1 536 ? 20.479 6.961 -12.585 1.00 83.94 536 ASN A O 1
ATOM 4194 N N . ALA A 1 537 ? 21.268 5.931 -14.417 1.00 86.69 537 ALA A N 1
ATOM 4195 C CA . ALA A 1 537 ? 20.553 4.680 -14.186 1.00 86.69 537 ALA A CA 1
ATOM 4196 C C . ALA A 1 537 ? 21.122 3.888 -12.996 1.00 86.69 537 ALA A C 1
ATOM 4198 O O . ALA A 1 537 ? 20.352 3.312 -12.238 1.00 86.69 537 ALA A O 1
ATOM 4199 N N . GLN A 1 538 ? 22.440 3.905 -12.759 1.00 89.62 538 GLN A N 1
ATOM 4200 C CA . GLN A 1 538 ? 23.051 3.319 -11.555 1.00 89.62 538 GLN A CA 1
ATOM 4201 C C . GLN A 1 538 ? 22.552 4.018 -10.285 1.00 89.62 538 GLN A C 1
ATOM 4203 O O . GLN A 1 538 ? 22.135 3.342 -9.347 1.00 89.62 538 GLN A O 1
ATOM 4208 N N . ARG A 1 539 ? 22.520 5.359 -10.282 1.00 92.88 539 ARG A N 1
ATOM 4209 C CA . ARG A 1 539 ? 21.929 6.178 -9.213 1.00 92.88 539 ARG A CA 1
ATOM 4210 C C . ARG A 1 539 ? 20.475 5.777 -8.965 1.00 92.88 539 ARG A C 1
ATOM 4212 O O . ARG A 1 539 ? 20.127 5.419 -7.845 1.00 92.88 539 ARG A O 1
ATOM 4219 N N . ASP A 1 540 ? 19.638 5.794 -9.997 1.00 91.75 540 ASP A N 1
ATOM 4220 C CA . ASP A 1 540 ? 18.192 5.592 -9.838 1.00 91.75 540 ASP A CA 1
ATOM 4221 C C . ASP A 1 540 ? 17.837 4.126 -9.540 1.00 91.75 540 ASP A C 1
ATOM 4223 O O . ASP A 1 540 ? 16.896 3.854 -8.792 1.00 91.75 540 ASP A O 1
ATOM 4227 N N . TYR A 1 541 ? 18.660 3.173 -9.986 1.00 90.94 541 TYR A N 1
ATOM 4228 C CA . TYR A 1 541 ? 18.598 1.773 -9.570 1.00 90.94 541 TYR A CA 1
ATOM 4229 C C . TYR A 1 541 ? 19.010 1.582 -8.105 1.00 90.94 541 TYR A C 1
ATOM 4231 O O . TYR A 1 541 ? 18.281 0.928 -7.361 1.00 90.94 541 TYR A O 1
ATOM 4239 N N . ALA A 1 542 ? 20.118 2.184 -7.654 1.00 91.25 542 ALA A N 1
ATOM 4240 C CA . ALA A 1 542 ? 20.562 2.113 -6.260 1.00 91.25 542 ALA A CA 1
ATOM 4241 C C . ALA A 1 542 ? 19.537 2.738 -5.300 1.00 91.25 542 ALA A C 1
ATOM 4243 O O . ALA A 1 542 ? 19.207 2.138 -4.277 1.00 91.25 542 ALA A O 1
ATOM 4244 N N . VAL A 1 543 ? 18.960 3.890 -5.661 1.00 91.25 543 VAL A N 1
ATOM 4245 C CA . VAL A 1 543 ? 17.873 4.515 -4.892 1.00 91.25 543 VAL A CA 1
ATOM 4246 C C . VAL A 1 543 ? 16.617 3.643 -4.915 1.00 91.25 543 VAL A C 1
ATOM 4248 O O . VAL A 1 543 ? 16.033 3.419 -3.858 1.00 91.25 543 VAL A O 1
ATOM 4251 N N . SER A 1 544 ? 16.236 3.065 -6.061 1.00 85.25 544 SER A N 1
ATOM 4252 C CA . SER A 1 544 ? 15.103 2.127 -6.127 1.00 85.25 544 SER A CA 1
ATOM 4253 C C . SER A 1 544 ? 15.299 0.923 -5.201 1.00 85.25 544 SER A C 1
ATOM 4255 O O . SER A 1 544 ? 14.407 0.582 -4.426 1.00 85.25 544 SER A O 1
ATOM 4257 N N . LEU A 1 545 ? 16.484 0.304 -5.230 1.00 80.38 545 LEU A N 1
ATOM 4258 C CA . LEU A 1 545 ? 16.858 -0.791 -4.334 1.00 80.38 545 LEU A CA 1
ATOM 4259 C C . LEU A 1 545 ? 16.790 -0.345 -2.866 1.00 80.38 545 LEU A C 1
ATOM 4261 O O . LEU A 1 545 ? 16.149 -1.019 -2.062 1.00 80.38 545 LEU A O 1
ATOM 4265 N N . GLY A 1 546 ? 17.351 0.820 -2.527 1.00 79.62 546 GLY A N 1
ATOM 4266 C CA . GLY A 1 546 ? 17.278 1.417 -1.191 1.00 79.62 546 GLY A CA 1
ATOM 4267 C C . GLY A 1 546 ? 15.839 1.620 -0.703 1.00 79.62 546 GLY A C 1
ATOM 4268 O O . GLY A 1 546 ? 15.487 1.147 0.379 1.00 79.62 546 GLY A O 1
ATOM 4269 N N . ARG A 1 547 ? 14.963 2.221 -1.519 1.00 82.81 547 ARG A N 1
ATOM 4270 C CA . ARG A 1 547 ? 13.539 2.438 -1.192 1.00 82.81 547 ARG A CA 1
ATOM 4271 C C . ARG A 1 547 ? 12.733 1.135 -1.093 1.00 82.81 547 ARG A C 1
ATOM 4273 O O . ARG A 1 547 ? 11.796 1.065 -0.301 1.00 82.81 547 ARG A O 1
ATOM 4280 N N . LEU A 1 548 ? 13.133 0.074 -1.799 1.00 76.12 548 LEU A N 1
ATOM 4281 C CA . LEU A 1 548 ? 12.620 -1.295 -1.609 1.00 76.12 548 LEU A CA 1
ATOM 4282 C C . LEU A 1 548 ? 13.219 -2.012 -0.377 1.00 76.12 548 LEU A C 1
ATOM 4284 O O . LEU A 1 548 ? 12.802 -3.124 -0.040 1.00 76.12 548 LEU A O 1
ATOM 4288 N N . GLY A 1 549 ? 14.198 -1.408 0.303 1.00 80.00 549 GLY A N 1
ATOM 4289 C CA . GLY A 1 549 ? 14.922 -1.975 1.444 1.00 80.00 549 GLY A CA 1
ATOM 4290 C C . GLY A 1 549 ? 16.006 -2.991 1.066 1.00 80.00 549 GLY A C 1
ATOM 4291 O O . GLY A 1 549 ? 16.392 -3.818 1.892 1.00 80.00 549 GLY A O 1
ATOM 4292 N N . ASP A 1 550 ? 16.469 -3.019 -0.183 1.00 82.12 550 ASP A N 1
ATOM 4293 C CA . ASP A 1 550 ? 17.604 -3.827 -0.656 1.00 82.12 550 ASP A CA 1
ATOM 4294 C C . ASP A 1 550 ? 18.936 -3.098 -0.480 1.00 82.12 550 ASP A C 1
ATOM 4296 O O . ASP A 1 550 ? 19.645 -2.767 -1.424 1.00 82.12 550 ASP A O 1
ATOM 4300 N N . ILE A 1 551 ? 19.241 -2.836 0.791 1.00 90.31 551 ILE A N 1
ATOM 4301 C CA . ILE A 1 551 ? 20.411 -2.081 1.238 1.00 90.31 551 ILE A CA 1
ATOM 4302 C C . ILE A 1 551 ? 21.716 -2.727 0.751 1.00 90.31 551 ILE A C 1
ATOM 4304 O O . ILE A 1 551 ? 22.534 -2.031 0.163 1.00 90.31 551 ILE A O 1
ATOM 4308 N N . ASP A 1 552 ? 21.878 -4.047 0.911 1.00 87.38 552 ASP A N 1
ATOM 4309 C CA . ASP A 1 552 ? 23.090 -4.759 0.474 1.00 87.38 552 ASP A CA 1
ATOM 4310 C C . ASP A 1 552 ? 23.323 -4.620 -1.045 1.00 87.38 552 ASP A C 1
ATOM 4312 O O . ASP A 1 552 ? 24.455 -4.438 -1.493 1.00 87.38 552 ASP A O 1
ATOM 4316 N N . ALA A 1 553 ? 22.250 -4.667 -1.845 1.00 82.88 553 ALA A N 1
ATOM 4317 C CA . ALA A 1 553 ? 22.322 -4.491 -3.294 1.00 82.88 553 ALA A CA 1
ATOM 4318 C C . ALA A 1 553 ? 22.557 -3.022 -3.693 1.00 82.88 553 ALA A C 1
ATOM 4320 O O . ALA A 1 553 ? 23.287 -2.754 -4.645 1.00 82.88 553 ALA A O 1
ATOM 4321 N N . ALA A 1 554 ? 21.980 -2.063 -2.964 1.00 88.62 554 ALA A N 1
ATOM 4322 C CA . ALA A 1 554 ? 22.210 -0.637 -3.188 1.00 88.62 554 ALA A CA 1
ATOM 4323 C C . ALA A 1 554 ? 23.660 -0.229 -2.853 1.00 88.62 554 ALA A C 1
ATOM 4325 O O . ALA A 1 554 ? 24.290 0.464 -3.651 1.00 88.62 554 ALA A O 1
ATOM 4326 N N . ASP A 1 555 ? 24.218 -0.723 -1.739 1.00 91.56 555 ASP A N 1
ATOM 4327 C CA . ASP A 1 555 ? 25.633 -0.556 -1.373 1.00 91.56 555 ASP A CA 1
ATOM 4328 C C . ASP A 1 555 ? 26.568 -1.223 -2.420 1.00 91.56 555 ASP A C 1
ATOM 4330 O O . ASP A 1 555 ? 27.656 -0.706 -2.701 1.00 91.56 555 ASP A O 1
ATOM 4334 N N . GLU A 1 556 ? 26.153 -2.324 -3.071 1.00 90.44 556 GLU A N 1
ATOM 4335 C CA . GLU A 1 556 ? 26.895 -2.918 -4.200 1.00 90.44 556 GLU A CA 1
ATOM 4336 C C . GLU A 1 556 ? 26.881 -2.015 -5.448 1.00 90.44 556 GLU A C 1
ATOM 4338 O O . GLU A 1 556 ? 27.943 -1.773 -6.027 1.00 90.44 556 GLU A O 1
ATOM 4343 N N . ILE A 1 557 ? 25.729 -1.463 -5.851 1.00 90.75 557 ILE A N 1
ATOM 4344 C CA . ILE A 1 557 ? 25.657 -0.539 -7.000 1.00 90.75 557 ILE A CA 1
ATOM 4345 C C . ILE A 1 557 ? 26.423 0.762 -6.715 1.00 90.75 557 ILE A C 1
ATOM 4347 O O . ILE A 1 557 ? 27.181 1.213 -7.572 1.00 90.75 557 ILE A O 1
ATOM 4351 N N . LEU A 1 558 ? 26.340 1.322 -5.505 1.00 93.31 558 LEU A N 1
ATOM 4352 C CA . LEU A 1 558 ? 27.153 2.478 -5.104 1.00 93.31 558 LEU A CA 1
ATOM 4353 C C . LEU A 1 558 ? 28.662 2.164 -5.172 1.00 93.31 558 LEU A C 1
ATOM 4355 O O . LEU A 1 558 ? 29.453 2.967 -5.671 1.00 93.31 558 LEU A O 1
ATOM 4359 N N . SER A 1 559 ? 29.070 0.956 -4.772 1.00 91.38 559 SER A N 1
ATOM 4360 C CA . SER A 1 559 ? 30.455 0.488 -4.933 1.00 91.38 559 SER A CA 1
ATOM 4361 C C . SER A 1 559 ? 30.885 0.400 -6.407 1.00 91.38 559 SER A C 1
ATOM 4363 O O . SER A 1 559 ? 32.039 0.696 -6.730 1.00 91.38 559 SER A O 1
ATOM 4365 N N . GLN A 1 560 ? 29.971 0.041 -7.316 1.00 89.81 560 GLN A N 1
ATOM 4366 C CA . GLN A 1 560 ? 30.210 0.054 -8.765 1.00 89.81 560 GLN A CA 1
ATOM 4367 C C . GLN A 1 560 ? 30.307 1.490 -9.313 1.00 89.81 560 GLN A C 1
ATOM 4369 O O . GLN A 1 560 ? 31.216 1.768 -10.094 1.00 89.81 560 GLN A O 1
ATOM 4374 N N . MET A 1 561 ? 29.467 2.423 -8.849 1.00 90.69 561 MET A N 1
ATOM 4375 C CA . MET A 1 561 ? 29.529 3.849 -9.216 1.00 90.69 561 MET A CA 1
ATOM 4376 C C . MET A 1 561 ? 30.874 4.486 -8.827 1.00 90.69 561 MET A C 1
ATOM 4378 O O . MET A 1 561 ? 31.492 5.178 -9.641 1.00 90.69 561 MET A O 1
ATOM 4382 N N . TYR A 1 562 ? 31.384 4.199 -7.622 1.00 88.25 562 TYR A N 1
ATOM 4383 C CA . TYR A 1 562 ? 32.727 4.628 -7.212 1.00 88.25 562 TYR A CA 1
ATOM 4384 C C . TYR A 1 562 ? 33.831 4.016 -8.089 1.00 88.25 562 TYR A C 1
ATOM 4386 O O . TYR A 1 562 ? 34.787 4.707 -8.441 1.00 88.25 562 TYR A O 1
ATOM 4394 N N . ALA A 1 563 ? 33.708 2.743 -8.481 1.00 86.00 563 ALA A N 1
ATOM 4395 C CA . ALA A 1 563 ? 34.667 2.086 -9.373 1.00 86.00 563 ALA A CA 1
ATOM 4396 C C . ALA A 1 563 ? 34.625 2.630 -10.817 1.00 86.00 563 ALA A C 1
ATOM 4398 O O . ALA A 1 563 ? 35.660 2.660 -11.485 1.00 86.00 563 ALA A O 1
ATOM 4399 N N . ALA A 1 564 ? 33.457 3.090 -11.278 1.00 84.25 564 ALA A N 1
ATOM 4400 C CA . ALA A 1 564 ? 33.261 3.755 -12.567 1.00 84.25 564 ALA A CA 1
ATOM 4401 C C . ALA A 1 564 ? 33.742 5.221 -12.583 1.00 84.25 564 ALA A C 1
ATOM 4403 O O . ALA A 1 564 ? 33.917 5.795 -13.656 1.00 84.25 564 ALA A O 1
ATOM 4404 N N . GLY A 1 565 ? 33.986 5.826 -11.413 1.00 85.38 565 GLY A N 1
ATOM 4405 C CA . GLY A 1 565 ? 34.398 7.226 -11.296 1.00 85.38 565 GLY A CA 1
ATOM 4406 C C . GLY A 1 565 ? 33.245 8.224 -11.433 1.00 85.38 565 GLY A C 1
ATOM 4407 O O . GLY A 1 565 ? 33.443 9.304 -11.992 1.00 85.38 565 GLY A O 1
ATOM 4408 N N . ALA A 1 566 ? 32.052 7.866 -10.942 1.00 87.19 566 ALA A N 1
ATOM 4409 C CA . ALA A 1 566 ? 30.910 8.774 -10.825 1.00 87.19 566 ALA A CA 1
ATOM 4410 C C . ALA A 1 566 ? 31.254 10.053 -10.027 1.00 87.19 566 ALA A C 1
ATOM 4412 O O . ALA A 1 566 ? 32.198 10.074 -9.231 1.00 87.19 566 ALA A O 1
ATOM 4413 N N . SER A 1 567 ? 30.496 11.135 -10.240 1.00 86.31 567 SER A N 1
ATOM 4414 C CA . SER A 1 567 ? 30.731 12.398 -9.532 1.00 86.31 567 SER A CA 1
ATOM 4415 C C . SER A 1 567 ? 30.363 12.292 -8.050 1.00 86.31 567 SER A C 1
ATOM 4417 O O . SER A 1 567 ? 29.406 11.612 -7.678 1.00 86.31 567 SER A O 1
ATOM 4419 N N . GLY A 1 568 ? 31.142 12.980 -7.206 1.00 88.06 568 GLY A N 1
ATOM 4420 C CA . GLY A 1 568 ? 31.021 12.889 -5.749 1.00 88.06 568 GLY A CA 1
ATOM 4421 C C . GLY A 1 568 ? 29.623 13.235 -5.241 1.00 88.06 568 GLY A C 1
ATOM 4422 O O . GLY A 1 568 ? 29.062 12.492 -4.452 1.00 88.06 568 GLY A O 1
ATOM 4423 N N . ASP A 1 569 ? 2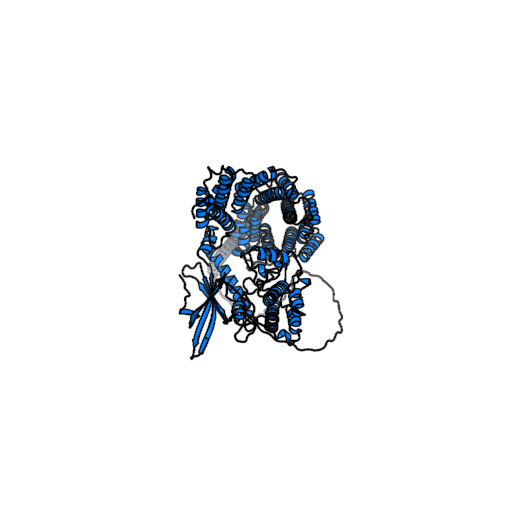9.014 14.292 -5.775 1.00 91.44 569 ASP A N 1
ATOM 4424 C CA . ASP A 1 569 ? 27.660 14.728 -5.427 1.00 91.44 569 ASP A CA 1
ATOM 4425 C C . ASP A 1 569 ? 26.564 13.707 -5.773 1.00 91.44 569 ASP A C 1
ATOM 4427 O O . ASP A 1 569 ? 25.621 13.526 -5.003 1.00 91.44 569 ASP A O 1
ATOM 4431 N N . VAL A 1 570 ? 26.702 12.995 -6.894 1.00 92.06 570 VAL A N 1
ATOM 4432 C CA . VAL A 1 570 ? 25.794 11.904 -7.272 1.00 92.06 570 VAL A CA 1
ATOM 4433 C C . VAL A 1 570 ? 25.982 10.693 -6.355 1.00 92.06 570 VAL A C 1
ATOM 4435 O O . VAL A 1 570 ? 24.990 10.094 -5.941 1.00 92.06 570 VAL A O 1
ATOM 4438 N N . THR A 1 571 ? 27.218 10.343 -5.987 1.00 93.56 571 THR A N 1
ATOM 4439 C CA . THR A 1 571 ? 27.468 9.246 -5.033 1.00 93.56 571 THR A CA 1
ATOM 4440 C C . THR A 1 571 ? 27.057 9.593 -3.602 1.00 93.56 571 THR A C 1
ATOM 4442 O O . THR A 1 571 ? 26.495 8.742 -2.921 1.00 93.56 571 THR A O 1
ATOM 4445 N N . ASP A 1 572 ? 27.251 10.840 -3.166 1.00 95.50 572 ASP A N 1
ATOM 4446 C CA . ASP A 1 572 ? 26.850 11.338 -1.845 1.00 95.50 572 ASP A CA 1
ATOM 4447 C C . ASP A 1 572 ? 25.315 11.340 -1.706 1.00 95.50 572 ASP A C 1
ATOM 4449 O O . ASP A 1 572 ? 24.784 11.006 -0.647 1.00 95.50 572 ASP A O 1
ATOM 4453 N N . TYR A 1 573 ? 24.585 11.641 -2.789 1.00 96.81 573 TYR A N 1
ATOM 4454 C CA . TYR A 1 573 ? 23.124 11.516 -2.835 1.00 96.81 573 TYR A CA 1
ATOM 4455 C C . TYR A 1 573 ? 22.657 10.060 -2.701 1.00 96.81 573 TYR A C 1
ATOM 4457 O O . TYR A 1 573 ? 21.746 9.782 -1.923 1.00 96.81 573 TYR A O 1
ATOM 4465 N N . VAL A 1 574 ? 23.294 9.119 -3.409 1.00 96.56 574 VAL A N 1
ATOM 4466 C CA . VAL A 1 574 ? 22.975 7.685 -3.277 1.00 96.56 574 VAL A CA 1
ATOM 4467 C C . VAL A 1 574 ? 23.302 7.173 -1.873 1.00 96.56 574 VAL A C 1
ATOM 4469 O O . VAL A 1 574 ? 22.501 6.433 -1.307 1.00 96.56 574 VAL A O 1
ATOM 4472 N N . GLN A 1 575 ? 24.419 7.602 -1.275 1.00 97.56 575 GLN A N 1
ATOM 4473 C CA . GLN A 1 575 ? 24.751 7.270 0.112 1.00 97.56 575 GLN A CA 1
ATOM 4474 C C . GLN A 1 575 ? 23.666 7.780 1.074 1.00 97.56 575 GLN A C 1
ATOM 4476 O O . GLN A 1 575 ? 23.149 6.997 1.862 1.00 97.56 575 GLN A O 1
ATOM 4481 N N . ALA A 1 576 ? 23.234 9.040 0.953 1.00 97.81 576 ALA A N 1
ATOM 4482 C CA . ALA A 1 576 ? 22.187 9.611 1.805 1.00 97.81 576 ALA A CA 1
ATOM 4483 C C . ALA A 1 576 ? 20.819 8.903 1.663 1.00 97.81 576 ALA A C 1
ATOM 4485 O O . ALA A 1 576 ? 20.108 8.719 2.653 1.00 97.81 576 ALA A O 1
ATOM 4486 N N . GLU A 1 577 ? 20.459 8.454 0.456 1.00 97.12 577 GLU A N 1
ATOM 4487 C CA . GLU A 1 577 ? 19.271 7.619 0.203 1.00 97.12 577 GLU A CA 1
ATOM 4488 C C . GLU A 1 577 ? 19.379 6.229 0.849 1.00 97.12 577 GLU A C 1
ATOM 4490 O O . GLU A 1 577 ? 18.417 5.724 1.435 1.00 97.12 577 GLU A O 1
ATOM 4495 N N . ILE A 1 578 ? 20.563 5.618 0.795 1.00 95.94 578 ILE A N 1
ATOM 4496 C CA . ILE A 1 578 ? 20.845 4.341 1.453 1.00 95.94 578 ILE A CA 1
ATOM 4497 C C . ILE A 1 578 ? 20.817 4.498 2.983 1.00 95.94 578 ILE A C 1
ATOM 4499 O O . ILE A 1 578 ? 20.242 3.654 3.669 1.00 95.94 578 ILE A O 1
ATOM 4503 N N . ASP A 1 579 ? 21.368 5.579 3.528 1.00 97.12 579 ASP A N 1
ATOM 4504 C CA . ASP A 1 579 ? 21.386 5.858 4.967 1.00 97.12 579 ASP A CA 1
ATOM 4505 C C . ASP A 1 579 ? 19.963 6.160 5.483 1.00 97.12 579 ASP A C 1
ATOM 4507 O O . ASP A 1 579 ? 19.555 5.687 6.550 1.00 97.12 579 ASP A O 1
ATOM 4511 N N . TYR A 1 580 ? 19.129 6.833 4.677 1.00 96.50 580 TYR A N 1
ATOM 4512 C CA . TYR A 1 580 ? 17.695 6.982 4.948 1.00 96.50 580 TYR A CA 1
ATOM 4513 C C . TYR A 1 580 ? 16.977 5.618 4.953 1.00 96.50 580 TYR A C 1
ATOM 4515 O O . TYR A 1 580 ? 16.206 5.332 5.878 1.00 96.50 580 TYR A O 1
ATOM 4523 N N . ALA A 1 581 ? 17.285 4.723 4.007 1.00 91.38 581 ALA A N 1
ATOM 4524 C CA . ALA A 1 581 ? 16.761 3.353 3.991 1.00 91.38 581 ALA A CA 1
ATOM 4525 C C . ALA A 1 581 ? 17.224 2.514 5.204 1.00 91.38 581 ALA A C 1
ATOM 4527 O O . ALA A 1 581 ? 16.420 1.773 5.782 1.00 91.38 581 ALA A O 1
ATOM 4528 N N . LYS A 1 582 ? 18.479 2.684 5.651 1.00 92.69 582 LYS A N 1
ATOM 4529 C CA . LYS A 1 582 ? 19.035 2.128 6.905 1.00 92.69 582 LYS A CA 1
ATOM 4530 C C . LYS A 1 582 ? 18.373 2.724 8.161 1.00 92.69 582 LYS A C 1
ATOM 4532 O O . LYS A 1 582 ? 18.412 2.102 9.223 1.00 92.69 582 LYS A O 1
ATOM 4537 N N . LYS A 1 583 ? 17.677 3.864 8.026 1.00 93.56 583 LYS A N 1
ATOM 4538 C CA . LYS A 1 583 ? 17.089 4.700 9.096 1.00 93.56 583 LYS A CA 1
ATOM 4539 C C . LYS A 1 583 ? 18.136 5.385 9.978 1.00 93.56 583 LYS A C 1
ATOM 4541 O O . LYS A 1 583 ? 17.878 5.719 11.135 1.00 93.56 583 LYS A O 1
ATOM 4546 N N . GLU A 1 584 ? 19.298 5.653 9.399 1.00 96.44 584 GLU A N 1
ATOM 4547 C CA . GLU A 1 584 ? 20.413 6.398 9.982 1.00 96.44 584 GLU A CA 1
ATOM 4548 C C . GLU A 1 584 ? 20.181 7.899 9.715 1.00 96.44 584 GLU A C 1
ATOM 4550 O O . GLU A 1 584 ? 20.915 8.584 9.012 1.00 96.44 584 GLU A O 1
ATOM 4555 N N . TYR A 1 585 ? 19.057 8.406 10.246 1.00 96.75 585 TYR A N 1
ATOM 4556 C CA . TYR A 1 585 ? 18.454 9.689 9.852 1.00 96.75 585 TYR A CA 1
ATOM 4557 C C . TYR A 1 585 ? 19.361 10.923 10.029 1.00 96.75 585 TYR A C 1
ATOM 4559 O O . TYR A 1 585 ? 19.143 11.923 9.353 1.00 96.75 585 TYR A O 1
ATOM 4567 N N . LEU A 1 586 ? 20.348 10.887 10.933 1.00 97.75 586 LEU A N 1
ATOM 4568 C CA . LEU A 1 586 ? 21.295 11.995 11.143 1.00 97.75 586 LEU A CA 1
ATOM 4569 C C . LEU A 1 586 ? 22.382 12.035 10.063 1.00 97.75 586 LEU A C 1
ATOM 4571 O O . LEU A 1 586 ? 22.789 13.115 9.630 1.00 97.75 586 LEU A O 1
ATOM 4575 N N . ASP A 1 587 ? 22.825 10.865 9.618 1.00 97.62 587 ASP A N 1
ATOM 4576 C CA . ASP A 1 587 ? 23.797 10.702 8.544 1.00 97.62 587 ASP A CA 1
ATOM 4577 C C . ASP A 1 587 ? 23.123 11.017 7.198 1.00 97.62 587 ASP A C 1
ATOM 4579 O O . ASP A 1 587 ? 23.645 11.824 6.431 1.00 97.62 587 ASP A O 1
ATOM 4583 N N . ALA A 1 588 ? 21.878 10.563 7.000 1.00 97.81 588 ALA A N 1
ATOM 4584 C CA . ALA A 1 588 ? 21.025 10.972 5.881 1.00 97.81 588 ALA A CA 1
ATOM 4585 C C . ALA A 1 588 ? 20.727 12.489 5.860 1.00 97.81 588 ALA A C 1
ATOM 4587 O O . ALA A 1 588 ? 20.854 13.118 4.808 1.00 97.81 588 ALA A O 1
ATOM 4588 N N . GLU A 1 589 ? 20.380 13.108 7.004 1.00 98.00 589 GLU A N 1
ATOM 4589 C CA . GLU A 1 589 ? 20.228 14.574 7.111 1.00 98.00 589 GLU A CA 1
ATOM 4590 C C . GLU A 1 589 ? 21.513 15.277 6.641 1.00 98.00 589 GLU A C 1
ATOM 4592 O O . GLU A 1 589 ? 21.462 16.195 5.819 1.00 98.00 589 GLU A O 1
ATOM 4597 N N . SER A 1 590 ? 22.664 14.820 7.140 1.00 97.31 590 SER A N 1
ATOM 4598 C CA . SER A 1 590 ? 23.974 15.397 6.829 1.00 97.31 590 SER A CA 1
ATOM 4599 C C . SER A 1 590 ? 24.352 15.218 5.355 1.00 97.31 590 SER A C 1
ATOM 4601 O O . SER A 1 590 ? 24.851 16.157 4.736 1.00 97.31 590 SER A O 1
ATOM 4603 N N . GLY A 1 591 ? 24.080 14.045 4.777 1.00 97.12 591 GLY A N 1
ATOM 4604 C CA . GLY A 1 591 ? 24.357 13.711 3.381 1.00 97.12 591 GLY A CA 1
ATOM 4605 C C . GLY A 1 591 ? 23.530 14.543 2.403 1.00 97.12 591 GLY A C 1
ATOM 4606 O O . GLY A 1 591 ? 24.096 15.214 1.541 1.00 97.12 591 GLY A O 1
ATOM 4607 N N . PHE A 1 592 ? 22.204 14.612 2.572 1.00 97.94 592 PHE A N 1
ATOM 4608 C CA . PHE A 1 592 ? 21.370 15.451 1.701 1.00 97.94 592 PHE A CA 1
ATOM 4609 C C . PHE A 1 592 ? 21.714 16.943 1.825 1.00 97.94 592 PHE A C 1
ATOM 4611 O O . PHE A 1 592 ? 21.752 17.647 0.815 1.00 97.94 592 PHE A O 1
ATOM 4618 N N . GLN A 1 593 ? 22.036 17.433 3.029 1.00 96.00 593 GLN A N 1
ATOM 4619 C CA . GLN A 1 593 ? 22.543 18.799 3.201 1.00 96.00 593 GLN A CA 1
ATOM 4620 C C . GLN A 1 593 ? 23.899 19.002 2.506 1.00 96.00 593 GLN A C 1
ATOM 4622 O O . GLN A 1 593 ? 24.113 20.052 1.899 1.00 96.00 593 GLN A O 1
ATOM 4627 N N . ALA A 1 594 ? 24.807 18.024 2.539 1.00 95.38 594 ALA A N 1
ATOM 4628 C CA . ALA A 1 594 ? 26.081 18.098 1.826 1.00 95.38 594 ALA A CA 1
ATOM 4629 C C . ALA A 1 594 ? 25.890 18.145 0.300 1.00 95.38 594 ALA A C 1
ATOM 4631 O O . ALA A 1 594 ? 26.565 18.932 -0.362 1.00 95.38 594 ALA A O 1
ATOM 4632 N N . VAL A 1 595 ? 24.947 17.378 -0.257 1.00 95.88 595 VAL A N 1
ATOM 4633 C CA . VAL A 1 595 ? 24.595 17.418 -1.690 1.00 95.88 595 VAL A CA 1
ATOM 4634 C C . VAL A 1 595 ? 24.036 18.788 -2.078 1.00 95.88 595 VAL A C 1
ATOM 4636 O O . VAL A 1 595 ? 24.562 19.420 -2.994 1.00 95.88 595 VAL A O 1
ATOM 4639 N N . LEU A 1 596 ? 23.033 19.289 -1.344 1.00 93.50 596 LEU A N 1
ATOM 4640 C CA . LEU A 1 596 ? 22.376 20.582 -1.600 1.00 93.50 596 LEU A CA 1
ATOM 4641 C C . LEU A 1 596 ? 23.341 21.781 -1.566 1.00 93.50 596 LEU A C 1
ATOM 4643 O O . LEU A 1 596 ? 23.118 22.762 -2.272 1.00 93.50 596 LEU A O 1
ATOM 4647 N N . ASN A 1 597 ? 24.407 21.705 -0.761 1.00 90.88 597 ASN A N 1
ATOM 4648 C CA . ASN A 1 597 ? 25.436 22.746 -0.666 1.00 90.88 597 ASN A CA 1
ATOM 4649 C C . ASN A 1 597 ? 26.562 22.622 -1.713 1.00 90.88 597 ASN A C 1
ATOM 4651 O O . ASN A 1 597 ? 27.303 23.586 -1.908 1.00 90.88 597 ASN A O 1
ATOM 4655 N N . GLN A 1 598 ? 26.733 21.458 -2.351 1.00 91.94 598 GLN A N 1
ATOM 4656 C CA . GLN A 1 598 ? 27.844 21.189 -3.274 1.00 91.94 598 GLN A CA 1
ATOM 4657 C C . GLN A 1 598 ? 27.419 21.182 -4.745 1.00 91.94 598 GLN A C 1
ATOM 4659 O O . GLN A 1 598 ? 28.075 21.822 -5.572 1.00 91.94 598 GLN A O 1
ATOM 4664 N N . THR A 1 599 ? 26.351 20.458 -5.092 1.00 92.06 599 THR A N 1
ATOM 4665 C CA . THR A 1 599 ? 25.996 20.253 -6.501 1.00 92.06 599 THR A CA 1
ATOM 4666 C C . THR A 1 599 ? 25.471 21.529 -7.155 1.00 92.06 599 THR A C 1
ATOM 4668 O O . THR A 1 599 ? 24.890 22.398 -6.502 1.00 92.06 599 THR A O 1
ATOM 4671 N N . GLN A 1 600 ? 25.681 21.635 -8.465 1.00 88.44 600 GLN A N 1
ATOM 4672 C CA . GLN A 1 600 ? 25.113 22.681 -9.319 1.00 88.44 600 GLN A CA 1
ATOM 4673 C C . GLN A 1 600 ? 23.994 22.137 -10.230 1.00 88.44 600 GLN A C 1
ATOM 4675 O O . GLN A 1 600 ? 23.417 22.905 -10.996 1.00 88.44 600 GLN A O 1
ATOM 4680 N N . ASP A 1 601 ? 23.685 20.836 -10.157 1.00 87.69 601 ASP A N 1
ATOM 4681 C CA . ASP A 1 601 ? 22.558 20.236 -10.871 1.00 87.69 601 ASP A CA 1
ATOM 4682 C C . ASP A 1 601 ? 21.238 20.529 -10.138 1.00 87.69 601 ASP A C 1
ATOM 4684 O O . ASP A 1 601 ? 21.016 20.091 -9.008 1.00 87.69 601 ASP A O 1
ATOM 4688 N N . ILE A 1 602 ? 20.343 21.257 -10.809 1.00 83.69 602 ILE A N 1
ATOM 4689 C CA . ILE A 1 602 ? 19.024 21.641 -10.292 1.00 83.69 602 ILE A CA 1
ATOM 4690 C C . ILE A 1 602 ? 18.114 20.409 -10.121 1.00 83.69 602 ILE A C 1
ATOM 4692 O O . ILE A 1 602 ? 17.296 20.376 -9.198 1.00 83.69 602 ILE A O 1
ATOM 4696 N N . ALA A 1 603 ? 18.262 19.371 -10.952 1.00 82.56 603 ALA A N 1
ATOM 4697 C CA . ALA A 1 603 ? 17.497 18.133 -10.816 1.00 82.56 603 ALA A CA 1
ATOM 4698 C C . ALA A 1 603 ? 17.939 17.346 -9.572 1.00 82.56 603 ALA A C 1
ATOM 4700 O O . ALA A 1 603 ? 17.094 16.915 -8.780 1.00 82.56 603 ALA A O 1
ATOM 4701 N N . LEU A 1 604 ? 19.251 17.227 -9.340 1.00 88.56 604 LEU A N 1
ATOM 4702 C CA . LEU A 1 604 ? 19.796 16.623 -8.122 1.00 88.56 604 LEU A CA 1
ATOM 4703 C C . LEU A 1 604 ? 19.464 17.449 -6.866 1.00 88.56 604 LEU A C 1
ATOM 4705 O O . LEU A 1 604 ? 19.092 16.865 -5.850 1.00 88.56 604 LEU A O 1
ATOM 4709 N N . GLN A 1 605 ? 19.494 18.787 -6.939 1.00 89.62 605 GLN A N 1
ATOM 4710 C CA . GLN A 1 605 ? 19.019 19.671 -5.861 1.00 89.62 605 GLN A CA 1
ATOM 4711 C C . GLN A 1 605 ? 17.542 19.417 -5.535 1.00 89.62 605 GLN A C 1
ATOM 4713 O O . GLN A 1 605 ? 17.203 19.218 -4.370 1.00 89.62 605 GLN A O 1
ATOM 4718 N N . LYS A 1 606 ? 16.661 19.354 -6.543 1.00 86.81 606 LYS A N 1
ATOM 4719 C CA . LYS A 1 606 ? 15.231 19.052 -6.356 1.00 86.81 606 LYS A CA 1
ATOM 4720 C C . LYS A 1 606 ? 15.016 17.681 -5.698 1.00 86.81 606 LYS A C 1
ATOM 4722 O O . LYS A 1 606 ? 14.205 17.563 -4.780 1.00 86.81 606 LYS A O 1
ATOM 4727 N N . ARG A 1 607 ? 15.748 16.656 -6.145 1.00 90.31 607 ARG A N 1
ATOM 4728 C CA . ARG A 1 607 ? 15.677 15.288 -5.604 1.00 90.31 607 ARG A CA 1
ATOM 4729 C C . ARG A 1 607 ? 16.170 15.227 -4.150 1.00 90.31 607 ARG A C 1
ATOM 4731 O O . ARG A 1 607 ? 15.420 14.784 -3.286 1.00 90.31 607 ARG A O 1
ATOM 4738 N N . ALA A 1 608 ? 17.347 15.779 -3.846 1.00 94.44 608 ALA A N 1
ATOM 4739 C CA . ALA A 1 608 ? 17.874 15.861 -2.478 1.00 94.44 608 ALA A CA 1
ATOM 4740 C C . ALA A 1 608 ? 16.978 16.690 -1.536 1.00 94.44 608 ALA A C 1
ATOM 4742 O O . ALA A 1 608 ? 16.810 16.331 -0.371 1.00 94.44 608 ALA A O 1
ATOM 4743 N N . LEU A 1 609 ? 16.350 17.761 -2.039 1.00 94.50 609 LEU A N 1
ATOM 4744 C CA . LEU A 1 609 ? 15.368 18.560 -1.302 1.00 94.50 609 LEU A CA 1
ATOM 4745 C C . LEU A 1 609 ? 14.133 17.734 -0.914 1.00 94.50 609 LEU A C 1
ATOM 4747 O O . LEU A 1 609 ? 13.707 17.787 0.242 1.00 94.50 609 LEU A O 1
ATOM 4751 N N . ARG A 1 610 ? 13.575 16.963 -1.862 1.00 91.94 610 ARG A N 1
ATOM 4752 C CA . ARG A 1 610 ? 12.441 16.059 -1.613 1.00 91.94 610 ARG A CA 1
ATOM 4753 C C . ARG A 1 610 ? 12.799 15.060 -0.513 1.00 91.94 610 ARG A C 1
ATOM 4755 O O . ARG A 1 610 ? 12.126 15.026 0.513 1.00 91.94 610 ARG A O 1
ATOM 4762 N N . SER A 1 611 ? 13.891 14.321 -0.679 1.00 95.38 611 SER A N 1
ATOM 4763 C CA . SER A 1 611 ? 14.283 13.244 0.239 1.00 95.38 611 SER A CA 1
ATOM 4764 C C . SER A 1 611 ? 14.670 13.738 1.637 1.00 95.38 611 SER A C 1
ATOM 4766 O O . SER A 1 611 ? 14.308 13.109 2.630 1.00 95.38 611 SER A O 1
ATOM 4768 N N . LEU A 1 612 ? 15.298 14.913 1.758 1.00 97.06 612 LEU A N 1
ATOM 4769 C CA . LEU A 1 612 ? 15.557 15.545 3.057 1.00 97.06 612 LEU A CA 1
ATOM 4770 C C . LEU A 1 612 ? 14.258 15.931 3.788 1.00 97.06 612 LEU A C 1
ATOM 4772 O O . LEU A 1 612 ? 14.142 15.749 5.001 1.00 97.06 612 LEU A O 1
ATOM 4776 N N . ALA A 1 613 ? 13.248 16.413 3.061 1.00 94.56 613 ALA A N 1
ATOM 4777 C CA . ALA A 1 613 ? 11.934 16.677 3.639 1.00 94.56 613 ALA A CA 1
ATOM 4778 C C . ALA A 1 613 ? 11.184 15.388 4.035 1.00 94.56 613 ALA A C 1
ATOM 4780 O O . ALA A 1 613 ? 10.429 15.401 5.008 1.00 94.56 613 ALA A O 1
ATOM 4781 N N . GLU A 1 614 ? 11.422 14.262 3.355 1.00 93.88 614 GLU A N 1
ATOM 4782 C CA . GLU A 1 614 ? 10.912 12.948 3.771 1.00 93.88 614 GLU A CA 1
ATOM 4783 C C . GLU A 1 614 ? 11.584 12.423 5.049 1.00 93.88 614 GLU A C 1
ATOM 4785 O O . GLU A 1 614 ? 10.884 11.982 5.963 1.00 93.88 614 GLU A O 1
ATOM 4790 N N . VAL A 1 615 ? 12.913 12.549 5.166 1.00 96.62 615 VAL A N 1
ATOM 4791 C CA . VAL A 1 615 ? 13.664 12.271 6.406 1.00 96.62 615 VAL A CA 1
ATOM 4792 C C . VAL A 1 615 ? 13.055 13.043 7.580 1.00 96.62 615 VAL A C 1
ATOM 4794 O O . VAL A 1 615 ? 12.777 12.468 8.635 1.00 96.62 615 VAL A O 1
ATOM 4797 N N . TYR A 1 616 ? 12.765 14.333 7.392 1.00 96.81 616 TYR A N 1
ATOM 4798 C CA . TYR A 1 616 ? 12.126 15.149 8.421 1.00 96.81 616 TYR A CA 1
ATOM 4799 C C . TYR A 1 616 ? 10.666 14.765 8.707 1.00 96.81 616 TYR A C 1
ATOM 4801 O O . TYR A 1 616 ? 10.282 14.740 9.876 1.00 96.81 616 TYR A O 1
ATOM 4809 N N . ARG A 1 617 ? 9.853 14.439 7.692 1.00 92.50 617 ARG A N 1
ATOM 4810 C CA . ARG A 1 617 ? 8.472 13.938 7.860 1.00 92.50 617 ARG A CA 1
ATOM 4811 C C . ARG A 1 617 ? 8.451 12.683 8.735 1.00 92.50 617 ARG A C 1
ATOM 4813 O O . ARG A 1 617 ? 7.683 12.603 9.695 1.00 92.50 617 ARG A O 1
ATOM 4820 N N . ASP A 1 618 ? 9.322 11.726 8.434 1.00 90.69 618 ASP A N 1
ATOM 4821 C CA . ASP A 1 618 ? 9.408 10.460 9.160 1.00 90.69 618 ASP A CA 1
ATOM 4822 C C . ASP A 1 618 ? 9.914 10.673 10.596 1.00 90.69 618 ASP A C 1
ATOM 4824 O O . ASP A 1 618 ? 9.393 10.071 11.537 1.00 90.69 618 ASP A O 1
ATOM 4828 N N . CYS A 1 619 ? 10.869 11.587 10.803 1.00 92.06 619 CYS A N 1
ATOM 4829 C CA . CYS A 1 619 ? 11.285 12.005 12.141 1.00 92.06 619 CYS A CA 1
ATOM 4830 C C . CYS A 1 619 ? 10.181 12.752 12.911 1.00 92.06 619 CYS A C 1
ATOM 4832 O O . CYS A 1 619 ? 10.038 12.532 14.113 1.00 92.06 619 CYS A O 1
ATOM 4834 N N . ALA A 1 620 ? 9.356 13.578 12.260 1.00 87.56 620 ALA A N 1
ATOM 4835 C CA . ALA A 1 620 ? 8.249 14.291 12.907 1.00 87.56 620 ALA A CA 1
ATOM 4836 C C . ALA A 1 620 ? 7.214 13.324 13.504 1.00 87.56 620 ALA A C 1
ATOM 4838 O O . ALA A 1 620 ? 6.823 13.472 14.665 1.00 87.56 620 ALA A O 1
ATOM 4839 N N . ALA A 1 621 ? 6.891 12.241 12.788 1.00 83.31 621 ALA A N 1
ATOM 4840 C CA . ALA A 1 621 ? 6.046 11.169 13.312 1.00 83.31 621 ALA A CA 1
ATOM 4841 C C . ALA A 1 621 ? 6.603 10.525 14.605 1.00 83.31 621 ALA A C 1
ATOM 4843 O O . ALA A 1 621 ? 5.825 10.092 15.458 1.00 83.31 621 ALA A O 1
ATOM 4844 N N . LEU A 1 622 ? 7.931 10.516 14.789 1.00 86.56 622 LEU A N 1
ATOM 4845 C CA . LEU A 1 622 ? 8.624 10.008 15.983 1.00 86.56 622 LEU A CA 1
ATOM 4846 C C . LEU A 1 622 ? 8.736 11.034 17.131 1.00 86.56 622 LEU A C 1
ATOM 4848 O O . LEU A 1 622 ? 9.124 10.662 18.242 1.00 86.56 622 LEU A O 1
ATOM 4852 N N . VAL A 1 623 ? 8.391 12.312 16.921 1.00 84.50 623 VAL A N 1
ATOM 4853 C CA . VAL A 1 623 ? 8.407 13.335 17.990 1.00 84.50 623 VAL A CA 1
ATOM 4854 C C . VAL A 1 623 ? 7.364 13.011 19.061 1.00 84.50 623 VAL A C 1
ATOM 4856 O O . VAL A 1 623 ? 7.674 13.052 20.251 1.00 84.50 623 VAL A O 1
ATOM 4859 N N . ARG A 1 624 ? 6.158 12.584 18.657 1.00 76.94 624 ARG A N 1
ATOM 4860 C CA . ARG A 1 624 ? 5.070 12.189 19.577 1.00 76.94 624 ARG A CA 1
ATOM 4861 C C . ARG A 1 624 ? 5.430 11.017 20.500 1.00 76.94 624 ARG A C 1
ATOM 4863 O O . ARG A 1 624 ? 4.847 10.902 21.574 1.00 76.94 624 ARG A O 1
ATOM 4870 N N . THR A 1 625 ? 6.395 10.174 20.125 1.00 82.56 625 THR A N 1
ATOM 4871 C CA . THR A 1 625 ? 6.901 9.069 20.962 1.00 82.56 625 THR A CA 1
ATOM 4872 C C . THR A 1 625 ? 8.231 9.395 21.653 1.00 82.56 625 THR A C 1
ATOM 4874 O O . THR A 1 625 ? 8.853 8.504 22.231 1.00 82.56 625 THR A O 1
ATOM 4877 N N . GLY A 1 626 ? 8.714 10.642 21.571 1.00 82.56 626 GLY A N 1
ATOM 4878 C CA . GLY A 1 626 ? 10.025 11.046 22.094 1.00 82.56 626 GLY A CA 1
ATOM 4879 C C . GLY A 1 626 ? 11.197 10.286 21.461 1.00 82.56 626 GLY A C 1
ATOM 4880 O O . GLY A 1 626 ? 12.238 10.134 22.092 1.00 82.56 626 GLY A O 1
ATOM 4881 N N . SER A 1 627 ? 11.006 9.743 20.253 1.00 89.12 627 SER A N 1
ATOM 4882 C CA . SER A 1 627 ? 11.936 8.820 19.584 1.00 89.12 627 SER A CA 1
ATOM 4883 C C . SER A 1 627 ? 12.630 9.427 18.359 1.00 89.12 627 SER A C 1
ATOM 4885 O O . SER A 1 627 ? 13.423 8.743 17.717 1.00 89.12 627 SER A O 1
ATOM 4887 N N . SER A 1 628 ? 12.326 10.682 18.006 1.00 91.81 628 SER A N 1
ATOM 4888 C CA . SER A 1 628 ? 12.987 11.376 16.897 1.00 91.81 628 SER A CA 1
ATOM 4889 C C . SER A 1 628 ? 14.467 11.631 17.222 1.00 91.81 628 SER A C 1
ATOM 4891 O O . SER A 1 628 ? 14.746 12.265 18.242 1.00 91.81 628 SER A O 1
ATOM 4893 N N . PRO A 1 629 ? 15.421 11.201 16.373 1.00 93.50 629 PRO A N 1
ATOM 4894 C CA . PRO A 1 629 ? 16.830 11.560 16.531 1.00 93.50 629 PRO A CA 1
ATOM 4895 C C . PRO A 1 629 ? 17.108 13.007 16.095 1.00 93.50 629 PRO A C 1
ATOM 4897 O O . PRO A 1 629 ? 18.059 13.623 16.570 1.00 93.50 629 PRO A O 1
ATOM 4900 N N . ILE A 1 630 ? 16.265 13.562 15.216 1.00 94.06 630 ILE A N 1
ATOM 4901 C CA . ILE A 1 630 ? 16.338 14.947 14.747 1.00 94.06 630 ILE A CA 1
ATOM 4902 C C . ILE A 1 630 ? 15.478 15.833 15.661 1.00 94.06 630 ILE A C 1
ATOM 4904 O O . ILE A 1 630 ? 14.309 15.532 15.912 1.00 94.06 630 ILE A O 1
ATOM 4908 N N . GLY A 1 631 ? 16.045 16.940 16.147 1.00 92.69 631 GLY A N 1
ATOM 4909 C CA . GLY A 1 631 ? 15.308 17.968 16.891 1.00 92.69 631 GLY A CA 1
ATOM 4910 C C . GLY A 1 631 ? 14.451 18.843 15.971 1.00 92.69 631 GLY A C 1
ATOM 4911 O O . GLY A 1 631 ? 14.920 19.252 14.910 1.00 92.69 631 GLY A O 1
ATOM 4912 N N . ASN A 1 632 ? 13.212 19.118 16.392 1.00 93.50 632 ASN A N 1
ATOM 4913 C CA . ASN A 1 632 ? 12.192 19.931 15.707 1.00 93.50 632 ASN A CA 1
ATOM 4914 C C . ASN A 1 632 ? 12.130 19.701 14.173 1.00 93.50 632 ASN A C 1
ATOM 4916 O O . ASN A 1 632 ? 12.227 20.651 13.393 1.00 93.50 632 ASN A O 1
ATOM 4920 N N . PRO A 1 633 ? 11.986 18.442 13.710 1.00 95.69 633 PRO A N 1
ATOM 4921 C CA . PRO A 1 633 ? 12.176 18.084 12.305 1.00 95.69 633 PRO A CA 1
ATOM 4922 C C . PRO A 1 633 ? 11.126 18.712 11.379 1.00 95.69 633 PRO A C 1
ATOM 4924 O O . PRO A 1 633 ? 11.471 19.129 10.280 1.00 95.69 633 PRO A O 1
ATOM 4927 N N . ALA A 1 634 ? 9.873 18.870 11.819 1.00 93.38 634 ALA A N 1
ATOM 4928 C CA . ALA A 1 634 ? 8.854 19.571 11.034 1.00 93.38 634 ALA A CA 1
ATOM 4929 C C . ALA A 1 634 ? 9.214 21.056 10.810 1.00 93.38 634 ALA A C 1
ATOM 4931 O O . ALA A 1 634 ? 9.039 21.576 9.709 1.00 93.38 634 ALA A O 1
ATOM 4932 N N . THR A 1 635 ? 9.803 21.718 11.812 1.00 96.38 635 THR A N 1
ATOM 4933 C CA . THR A 1 635 ? 10.319 23.090 11.690 1.00 96.38 635 THR A CA 1
ATOM 4934 C C . THR A 1 635 ? 11.503 23.151 10.717 1.00 96.38 635 THR A C 1
ATOM 4936 O O . THR A 1 635 ? 11.520 24.013 9.841 1.00 96.38 635 THR A O 1
ATOM 4939 N N . LYS A 1 636 ? 12.431 22.179 10.761 1.00 96.94 636 LYS A N 1
ATOM 4940 C CA . LYS A 1 636 ? 13.500 22.055 9.746 1.00 96.94 636 LYS A CA 1
ATOM 4941 C C . LYS A 1 636 ? 12.949 21.828 8.332 1.00 96.94 636 LYS A C 1
ATOM 4943 O O . LYS A 1 636 ? 13.464 22.407 7.378 1.00 96.94 636 LYS A O 1
ATOM 4948 N N . ALA A 1 637 ? 11.901 21.013 8.181 1.00 97.00 637 ALA A N 1
ATOM 4949 C CA . ALA A 1 637 ? 11.250 20.782 6.892 1.00 97.00 637 ALA A CA 1
ATOM 4950 C C . ALA A 1 637 ? 10.649 22.071 6.323 1.00 97.00 637 ALA A C 1
ATOM 4952 O O . ALA A 1 637 ? 10.843 22.352 5.144 1.00 97.00 637 ALA A O 1
ATOM 4953 N N . VAL A 1 638 ? 9.997 22.887 7.160 1.00 97.38 638 VAL A N 1
ATOM 4954 C CA . VAL A 1 638 ? 9.519 24.226 6.781 1.00 97.38 638 VAL A CA 1
ATOM 4955 C C . VAL A 1 638 ? 10.663 25.107 6.272 1.00 97.38 638 VAL A C 1
ATOM 4957 O O . VAL A 1 638 ? 10.537 25.693 5.198 1.00 97.38 638 VAL A O 1
ATOM 4960 N N . GLU A 1 639 ? 11.772 25.199 7.013 1.00 94.94 639 GLU A N 1
ATOM 4961 C CA . GLU A 1 639 ? 12.925 26.034 6.642 1.00 94.94 639 GLU A CA 1
ATOM 4962 C C . GLU A 1 639 ? 13.536 25.607 5.300 1.00 94.94 639 GLU A C 1
ATOM 4964 O O . GLU A 1 639 ? 13.760 26.440 4.419 1.00 94.94 639 GLU A O 1
ATOM 4969 N N . VAL A 1 640 ? 13.765 24.304 5.128 1.00 95.19 640 VAL A N 1
ATOM 4970 C CA . VAL A 1 640 ? 14.409 23.730 3.942 1.00 95.19 640 VAL A CA 1
ATOM 4971 C C . VAL A 1 640 ? 13.498 23.790 2.709 1.00 95.19 640 VAL A C 1
ATOM 4973 O O . VAL A 1 640 ? 13.948 24.225 1.650 1.00 95.19 640 VAL A O 1
ATOM 4976 N N . LEU A 1 641 ? 12.213 23.436 2.831 1.00 95.62 641 LEU A N 1
ATOM 4977 C CA . LEU A 1 641 ? 11.260 23.483 1.714 1.00 95.62 641 LEU A CA 1
ATOM 4978 C C . LEU A 1 641 ? 10.954 24.919 1.271 1.00 95.62 641 LEU A C 1
ATOM 4980 O O . LEU A 1 641 ? 10.978 25.195 0.073 1.00 95.62 641 LEU A O 1
ATOM 4984 N N . ALA A 1 642 ? 10.711 25.850 2.201 1.00 95.00 642 ALA A N 1
ATOM 4985 C CA . ALA A 1 642 ? 10.414 27.239 1.843 1.00 95.00 642 ALA A CA 1
ATOM 4986 C C . ALA A 1 642 ? 11.603 27.911 1.133 1.00 95.00 642 ALA A C 1
ATOM 4988 O O . ALA A 1 642 ? 11.421 28.546 0.094 1.00 95.00 642 ALA A O 1
ATOM 4989 N N . ASN A 1 643 ? 12.825 27.706 1.639 1.00 92.38 643 ASN A N 1
ATOM 4990 C CA . ASN A 1 643 ? 14.049 28.182 0.993 1.00 92.38 643 ASN A CA 1
ATOM 4991 C C . ASN A 1 643 ? 14.276 27.511 -0.378 1.00 92.38 643 ASN A C 1
ATOM 4993 O O . ASN A 1 643 ? 14.661 28.173 -1.341 1.00 92.38 643 ASN A O 1
ATOM 4997 N N . GLY A 1 644 ? 13.985 26.211 -0.496 1.00 89.19 644 GLY A N 1
ATOM 4998 C CA . GLY A 1 644 ? 14.093 25.464 -1.750 1.00 89.19 644 GLY A CA 1
ATOM 4999 C C . GLY A 1 644 ? 13.133 25.943 -2.847 1.00 89.19 644 GLY A C 1
ATOM 5000 O O . GLY A 1 644 ? 13.526 26.011 -4.011 1.00 89.19 644 GLY A O 1
ATOM 5001 N N . ILE A 1 645 ? 11.904 26.344 -2.498 1.00 90.00 645 ILE A N 1
ATOM 5002 C CA . ILE A 1 645 ? 10.945 26.923 -3.458 1.00 90.00 645 ILE A CA 1
ATOM 5003 C C . ILE A 1 645 ? 11.470 28.240 -4.043 1.00 90.00 645 ILE A C 1
ATOM 5005 O O . ILE A 1 645 ? 11.378 28.444 -5.256 1.00 90.00 645 ILE A O 1
ATOM 5009 N N . GLU A 1 646 ? 12.027 29.120 -3.205 1.00 88.62 646 GLU A N 1
ATOM 5010 C CA . GLU A 1 646 ? 12.592 30.398 -3.653 1.00 88.62 646 GLU A CA 1
ATOM 5011 C C . GLU A 1 646 ? 13.898 30.205 -4.440 1.00 88.62 646 GLU A C 1
ATOM 5013 O O . GLU A 1 646 ? 14.052 30.781 -5.518 1.00 88.62 646 GLU A O 1
ATOM 5018 N N . THR A 1 647 ? 14.810 29.366 -3.942 1.00 87.12 647 THR A N 1
ATOM 5019 C CA . THR A 1 647 ? 16.157 29.175 -4.510 1.00 87.12 647 THR A CA 1
ATOM 5020 C C . THR A 1 647 ? 16.142 28.389 -5.822 1.00 87.12 647 THR A C 1
ATOM 5022 O O . THR A 1 647 ? 16.810 28.785 -6.775 1.00 87.12 647 THR A O 1
ATOM 5025 N N . TYR A 1 648 ? 15.367 27.302 -5.902 1.00 82.19 648 TYR A N 1
ATOM 5026 C CA . TYR A 1 648 ? 15.322 26.415 -7.075 1.00 82.19 648 TYR A CA 1
ATOM 5027 C C . TYR A 1 648 ? 14.107 26.682 -7.985 1.00 82.19 648 TYR A C 1
ATOM 5029 O O . TYR A 1 648 ? 13.857 25.947 -8.938 1.00 82.19 648 TYR A O 1
ATOM 5037 N N . GLY A 1 649 ? 13.332 27.739 -7.711 1.00 80.69 649 GLY A N 1
ATOM 5038 C CA . GLY A 1 649 ? 12.248 28.211 -8.580 1.00 80.69 649 GLY A CA 1
ATOM 5039 C C . GLY A 1 649 ? 10.985 27.339 -8.602 1.00 80.69 649 GLY A C 1
ATOM 5040 O O . GLY A 1 649 ? 10.147 27.517 -9.488 1.00 80.69 649 GLY A O 1
ATOM 5041 N N . LEU A 1 650 ? 10.806 26.440 -7.627 1.00 83.31 650 LEU A N 1
ATOM 5042 C CA . LEU A 1 650 ? 9.782 25.376 -7.585 1.00 83.31 650 LEU A CA 1
ATOM 5043 C C . LEU A 1 650 ? 8.339 25.882 -7.343 1.00 83.31 650 LEU A C 1
ATOM 5045 O O . LEU A 1 650 ? 7.475 25.157 -6.861 1.00 83.31 650 LEU A O 1
ATOM 5049 N N . ARG A 1 651 ? 8.027 27.130 -7.709 1.00 84.75 651 ARG A N 1
ATOM 5050 C CA . ARG A 1 651 ? 6.737 27.812 -7.469 1.00 84.75 651 ARG A CA 1
ATOM 5051 C C . ARG A 1 651 ? 5.516 27.182 -8.164 1.00 84.75 651 ARG A C 1
ATOM 5053 O O . ARG A 1 651 ? 4.389 27.623 -7.915 1.00 84.75 651 ARG A O 1
ATOM 5060 N N . TYR A 1 652 ? 5.745 26.203 -9.038 1.00 83.88 652 TYR A N 1
ATOM 5061 C CA . TYR A 1 652 ? 4.727 25.406 -9.731 1.00 83.88 652 TYR A CA 1
ATOM 5062 C C . TYR A 1 652 ? 4.728 23.923 -9.322 1.00 83.88 652 TYR A C 1
ATOM 5064 O O . TYR A 1 652 ? 3.886 23.174 -9.802 1.00 83.88 652 TYR A O 1
ATOM 5072 N N . ASP A 1 653 ? 5.642 23.491 -8.447 1.00 83.81 653 ASP A N 1
ATOM 5073 C CA . ASP A 1 653 ? 5.723 22.100 -8.001 1.00 83.81 653 ASP A CA 1
ATOM 5074 C C . ASP A 1 653 ? 4.721 21.852 -6.866 1.00 83.81 653 ASP A C 1
ATOM 5076 O O . ASP A 1 653 ? 4.949 22.209 -5.707 1.00 83.81 653 ASP A O 1
ATOM 5080 N N . SER A 1 654 ? 3.564 21.295 -7.217 1.00 87.31 654 SER A N 1
ATOM 5081 C CA . SER A 1 654 ? 2.466 21.065 -6.278 1.00 87.31 654 SER A CA 1
ATOM 5082 C C . SER A 1 654 ? 2.824 20.066 -5.174 1.00 87.31 654 SER A C 1
ATOM 5084 O O . SER A 1 654 ? 2.379 20.247 -4.044 1.00 87.31 654 SER A O 1
ATOM 5086 N N . THR A 1 655 ? 3.678 19.077 -5.450 1.00 86.88 655 THR A N 1
ATOM 5087 C CA . THR A 1 655 ? 4.162 18.112 -4.452 1.00 86.88 655 THR A CA 1
ATOM 5088 C C . THR A 1 655 ? 4.988 18.805 -3.369 1.00 86.88 655 THR A C 1
ATOM 5090 O O . THR A 1 655 ? 4.735 18.608 -2.182 1.00 86.88 655 THR A O 1
ATOM 5093 N N . ILE A 1 656 ? 5.924 19.678 -3.748 1.00 89.56 656 ILE A N 1
ATOM 5094 C CA . ILE A 1 656 ? 6.740 20.455 -2.803 1.00 89.56 656 ILE A CA 1
ATOM 5095 C C . ILE A 1 656 ? 5.879 21.447 -1.994 1.00 89.56 656 ILE A C 1
ATOM 5097 O O . ILE A 1 656 ? 6.098 21.595 -0.789 1.00 89.56 656 ILE A O 1
ATOM 5101 N N . TRP A 1 657 ? 4.855 22.065 -2.598 1.00 91.50 657 TRP A N 1
ATOM 5102 C CA . TRP A 1 657 ? 3.873 22.876 -1.856 1.00 91.50 657 TRP A CA 1
ATOM 5103 C C . TRP A 1 657 ? 3.031 22.048 -0.871 1.00 91.50 657 TRP A C 1
ATOM 5105 O O . TRP A 1 657 ? 2.775 22.513 0.240 1.00 91.50 657 TRP A O 1
ATOM 5115 N N . GLU A 1 658 ? 2.637 20.822 -1.227 1.00 90.75 658 GLU A N 1
ATOM 5116 C CA . GLU A 1 658 ? 1.885 19.914 -0.349 1.00 90.75 658 GLU A CA 1
ATOM 5117 C C . GLU A 1 658 ? 2.740 19.448 0.842 1.00 90.75 658 GLU A C 1
ATOM 5119 O O . GLU A 1 658 ? 2.288 19.487 1.989 1.00 90.75 658 GLU A O 1
ATOM 5124 N N . MET A 1 659 ? 4.011 19.105 0.597 1.00 93.25 659 MET A N 1
ATOM 5125 C CA . MET A 1 659 ? 4.983 18.790 1.650 1.00 93.25 659 MET A CA 1
ATOM 5126 C C . MET A 1 659 ? 5.205 19.982 2.593 1.00 93.25 659 MET A C 1
ATOM 5128 O O . MET A 1 659 ? 5.254 19.793 3.808 1.00 93.25 659 MET A O 1
ATOM 5132 N N . LEU A 1 660 ? 5.288 21.210 2.066 1.00 95.75 660 LEU A N 1
ATOM 5133 C CA . LEU A 1 660 ? 5.444 22.421 2.880 1.00 95.75 660 LEU A CA 1
ATOM 5134 C C . LEU A 1 660 ? 4.185 22.727 3.707 1.00 95.75 660 LEU A C 1
ATOM 5136 O O . LEU A 1 660 ? 4.299 23.130 4.865 1.00 95.75 660 LEU A O 1
ATOM 5140 N N . ALA A 1 661 ? 2.991 22.495 3.155 1.00 91.94 661 ALA A N 1
ATOM 5141 C CA . ALA A 1 661 ? 1.730 22.650 3.876 1.00 91.94 661 ALA A CA 1
ATOM 5142 C C . ALA A 1 661 ? 1.644 21.697 5.083 1.00 91.94 661 ALA A C 1
ATOM 5144 O O . ALA A 1 661 ? 1.357 22.128 6.204 1.00 91.94 661 ALA A O 1
ATOM 5145 N N . LEU A 1 662 ? 1.974 20.419 4.869 1.00 90.75 662 LEU A N 1
ATOM 5146 C CA . LEU A 1 662 ? 2.042 19.400 5.920 1.00 90.75 662 LEU A CA 1
ATOM 5147 C C . LEU A 1 662 ? 3.129 19.715 6.959 1.00 90.75 662 LEU A C 1
ATOM 5149 O O . LEU A 1 662 ? 2.880 19.586 8.157 1.00 90.75 662 LEU A O 1
ATOM 5153 N N . ALA A 1 663 ? 4.303 20.187 6.527 1.00 93.81 663 ALA A N 1
ATOM 5154 C CA . ALA A 1 663 ? 5.381 20.596 7.426 1.00 93.81 663 ALA A CA 1
ATOM 5155 C C . ALA A 1 663 ? 4.971 21.778 8.324 1.00 93.81 663 ALA A C 1
ATOM 5157 O O . ALA A 1 663 ? 5.208 21.732 9.530 1.00 93.81 663 ALA A O 1
ATOM 5158 N N . TYR A 1 664 ? 4.299 22.800 7.778 1.00 96.44 664 TYR A N 1
ATOM 5159 C CA . TYR A 1 664 ? 3.766 23.920 8.565 1.00 96.44 664 TYR A CA 1
ATOM 5160 C C . TYR A 1 664 ? 2.725 23.466 9.602 1.00 96.44 664 TYR A C 1
ATOM 5162 O O . TYR A 1 664 ? 2.756 23.937 10.743 1.00 96.44 664 TYR A O 1
ATOM 5170 N N . PHE A 1 665 ? 1.828 22.547 9.227 1.00 92.00 665 PHE A N 1
ATOM 5171 C CA . PHE A 1 665 ? 0.788 22.014 10.112 1.00 92.00 665 PHE A CA 1
ATOM 5172 C C . PHE A 1 665 ? 1.366 21.165 11.256 1.00 92.00 665 PHE A C 1
ATOM 5174 O O . PHE A 1 665 ? 1.025 21.373 12.422 1.00 92.00 665 PHE A O 1
ATOM 5181 N N . GLU A 1 666 ? 2.271 20.237 10.940 1.00 90.50 666 GLU A N 1
ATOM 5182 C CA . GLU A 1 666 ? 2.911 19.362 11.928 1.00 90.50 666 GLU A CA 1
ATOM 5183 C C . GLU A 1 666 ? 3.876 20.148 12.831 1.00 90.50 666 GLU A C 1
ATOM 5185 O O . GLU A 1 666 ? 3.942 19.880 14.030 1.00 90.50 666 GLU A O 1
ATOM 5190 N N . ALA A 1 667 ? 4.576 21.169 12.318 1.00 92.88 667 ALA A N 1
ATOM 5191 C CA . ALA A 1 667 ? 5.423 22.046 13.132 1.00 92.88 667 ALA A CA 1
ATOM 5192 C C . ALA A 1 667 ? 4.606 22.817 14.180 1.00 92.88 667 ALA A C 1
ATOM 5194 O O . ALA A 1 667 ? 4.985 22.832 15.348 1.00 92.88 667 ALA A O 1
ATOM 5195 N N . TYR A 1 668 ? 3.445 23.370 13.805 1.00 92.44 668 TYR A N 1
ATOM 5196 C CA . TYR A 1 668 ? 2.529 24.015 14.757 1.00 92.44 668 TYR A CA 1
ATOM 5197 C C . TYR A 1 668 ? 2.067 23.066 15.879 1.00 92.44 668 TYR A C 1
ATOM 5199 O O . TYR A 1 668 ? 1.919 23.485 17.026 1.00 92.44 668 TYR A O 1
ATOM 5207 N N . HIS A 1 669 ? 1.902 21.779 15.567 1.00 86.12 669 HIS A N 1
ATOM 5208 C CA . HIS A 1 669 ? 1.476 20.752 16.517 1.00 86.12 669 HIS A CA 1
ATOM 5209 C C . HIS A 1 669 ? 2.605 20.117 17.346 1.00 86.12 669 HIS A C 1
ATOM 5211 O O . HIS A 1 669 ? 2.325 19.519 18.388 1.00 86.12 669 HIS A O 1
ATOM 5217 N N . THR A 1 670 ? 3.866 20.210 16.909 1.00 87.81 670 THR A N 1
ATOM 5218 C CA . THR A 1 670 ? 5.000 19.488 17.524 1.00 87.81 670 THR A CA 1
ATOM 5219 C C . THR A 1 670 ? 6.093 20.383 18.108 1.00 87.81 670 THR A C 1
ATOM 5221 O O . THR A 1 670 ? 6.845 19.914 18.963 1.00 87.81 670 THR A O 1
ATOM 5224 N N . ASP A 1 671 ? 6.167 21.660 17.723 1.00 89.44 671 ASP A N 1
ATOM 5225 C CA . ASP A 1 671 ? 7.164 22.626 18.193 1.00 89.44 671 ASP A CA 1
ATOM 5226 C C . ASP A 1 671 ? 6.492 23.809 18.926 1.00 89.44 671 ASP A C 1
ATOM 5228 O O . ASP A 1 671 ? 6.062 24.774 18.292 1.00 89.44 671 ASP A O 1
ATOM 5232 N N . PRO A 1 672 ? 6.437 23.803 20.274 1.00 87.50 672 PRO A N 1
ATOM 5233 C CA . PRO A 1 672 ? 5.820 24.879 21.057 1.00 87.50 672 PRO A CA 1
ATOM 5234 C C . PRO A 1 672 ? 6.473 26.265 20.917 1.00 87.50 672 PRO A C 1
ATOM 5236 O O . PRO A 1 672 ? 6.013 27.209 21.563 1.00 87.50 672 PRO A O 1
ATOM 5239 N N . SER A 1 673 ? 7.560 26.403 20.147 1.00 92.38 673 SER A N 1
ATOM 5240 C CA . SER A 1 673 ? 8.194 27.693 19.867 1.00 92.38 673 SER A CA 1
ATOM 5241 C C . SER A 1 673 ? 7.648 28.404 18.622 1.00 92.38 673 SER A C 1
ATOM 5243 O O . SER A 1 673 ? 7.850 29.617 18.501 1.00 92.38 673 SER A O 1
ATOM 5245 N N . VAL A 1 674 ? 6.940 27.710 17.717 1.00 94.19 674 VAL A N 1
ATOM 5246 C CA . VAL A 1 674 ? 6.460 28.330 16.470 1.00 94.19 674 VAL A CA 1
ATOM 5247 C C . VAL A 1 674 ? 5.167 29.141 16.681 1.00 94.19 674 VAL A C 1
ATOM 5249 O O . VAL A 1 674 ? 4.279 28.737 17.434 1.00 94.19 674 VAL A O 1
ATOM 5252 N N . PRO A 1 675 ? 5.016 30.309 16.029 1.00 94.44 675 PRO A N 1
ATOM 5253 C CA . PRO A 1 675 ? 3.813 31.130 16.148 1.00 94.44 675 PRO A CA 1
ATOM 5254 C C . PRO A 1 675 ? 2.622 30.545 15.371 1.00 94.44 675 PRO A C 1
ATOM 5256 O O . PRO A 1 675 ? 2.793 29.901 14.340 1.00 94.44 675 PRO A O 1
ATOM 5259 N N . GLN A 1 676 ? 1.397 30.896 15.783 1.00 90.88 676 GLN A N 1
ATOM 5260 C CA . GLN A 1 676 ? 0.134 30.499 15.124 1.00 90.88 676 GLN A CA 1
ATOM 5261 C C . GLN A 1 676 ? 0.062 30.847 13.619 1.00 90.88 676 GLN A C 1
ATOM 5263 O O . GLN A 1 676 ? -0.721 30.258 12.878 1.00 90.88 676 GLN A O 1
ATOM 5268 N N . SER A 1 677 ? 0.899 31.767 13.126 1.00 93.94 677 SER A N 1
ATOM 5269 C CA . SER A 1 677 ? 1.025 32.029 11.689 1.00 93.94 677 SER A CA 1
ATOM 5270 C C . SER A 1 677 ? 1.538 30.826 10.885 1.00 93.94 677 SER A C 1
ATOM 5272 O O . SER A 1 677 ? 1.287 30.787 9.687 1.00 93.94 677 SER A O 1
ATOM 5274 N N . TYR A 1 678 ? 2.180 29.828 11.507 1.00 95.69 678 TYR A N 1
ATOM 5275 C CA . TYR A 1 678 ? 2.507 28.552 10.855 1.00 95.69 678 TYR A CA 1
ATOM 5276 C C . TYR A 1 678 ? 1.238 27.823 10.391 1.00 95.69 678 TYR A C 1
ATOM 5278 O O . TYR A 1 678 ? 1.158 27.422 9.234 1.00 95.69 678 TYR A O 1
ATOM 5286 N N . LEU A 1 679 ? 0.206 27.748 11.238 1.00 91.25 679 LEU A N 1
ATOM 5287 C CA . LEU A 1 679 ? -1.068 27.119 10.883 1.00 91.25 679 LEU A CA 1
ATOM 5288 C C . LEU A 1 679 ? -1.769 27.855 9.724 1.00 91.25 679 LEU A C 1
ATOM 5290 O O . LEU A 1 679 ? -2.279 27.220 8.805 1.00 91.25 679 LEU A O 1
ATOM 5294 N N . ARG A 1 680 ? -1.714 29.196 9.698 1.00 95.00 680 ARG A N 1
ATOM 5295 C CA . ARG A 1 680 ? -2.201 29.976 8.544 1.00 95.00 680 ARG A CA 1
ATOM 5296 C C . ARG A 1 680 ? -1.409 29.670 7.271 1.00 95.00 680 ARG A C 1
ATOM 5298 O O . ARG A 1 680 ? -2.015 29.438 6.229 1.00 95.00 680 ARG A O 1
ATOM 5305 N N . LYS A 1 681 ? -0.077 29.617 7.360 1.00 97.00 681 LYS A N 1
ATOM 5306 C CA . LYS A 1 681 ? 0.793 29.286 6.224 1.00 97.00 681 LYS A CA 1
ATOM 5307 C C . LYS A 1 681 ? 0.557 27.878 5.677 1.00 97.00 681 LYS A C 1
ATOM 5309 O O . LYS A 1 681 ? 0.660 27.696 4.469 1.00 97.00 681 LYS A O 1
ATOM 5314 N N . ALA A 1 682 ? 0.187 26.906 6.515 1.00 95.25 682 ALA A N 1
ATOM 5315 C CA . ALA A 1 682 ? -0.253 25.591 6.044 1.00 95.25 682 ALA A CA 1
ATOM 5316 C C . ALA A 1 682 ? -1.465 25.715 5.102 1.00 95.25 682 ALA A C 1
ATOM 5318 O O . ALA A 1 682 ? -1.461 25.149 4.011 1.00 95.25 682 ALA A O 1
ATOM 5319 N N . GLY A 1 683 ? -2.462 26.525 5.479 1.00 92.50 683 GLY A N 1
ATOM 5320 C CA . GLY A 1 683 ? -3.629 26.809 4.640 1.00 92.50 683 GLY A CA 1
ATOM 5321 C C . GLY A 1 683 ? -3.285 27.591 3.369 1.00 92.50 683 GLY A C 1
ATOM 5322 O O . GLY A 1 683 ? -3.776 27.267 2.292 1.00 92.50 683 GLY A O 1
ATOM 5323 N N . GLU A 1 684 ? -2.394 28.582 3.450 1.00 95.94 684 GLU A N 1
ATOM 5324 C CA . GLU A 1 684 ? -1.873 29.300 2.273 1.00 95.94 684 GLU A CA 1
ATOM 5325 C C . GLU A 1 684 ? -1.185 28.332 1.286 1.00 95.94 684 GLU A C 1
ATOM 5327 O O . GLU A 1 684 ? -1.439 28.394 0.084 1.00 95.94 684 GLU A O 1
ATOM 5332 N N . CYS A 1 685 ? -0.393 27.376 1.787 1.00 95.50 685 CYS A N 1
ATOM 5333 C CA . CYS A 1 685 ? 0.268 26.360 0.964 1.00 95.50 685 CYS A CA 1
ATOM 5334 C C . CYS A 1 685 ? -0.719 25.335 0.374 1.00 95.50 685 CYS A C 1
ATOM 5336 O O . CYS A 1 685 ? -0.610 25.016 -0.806 1.00 95.50 685 CYS A O 1
ATOM 5338 N N . PHE A 1 686 ? -1.718 24.855 1.125 1.00 95.19 686 PHE A N 1
ATOM 5339 C CA . PHE A 1 686 ? -2.737 23.948 0.572 1.00 95.19 686 PHE A CA 1
ATOM 5340 C C . PHE A 1 686 ? -3.619 24.624 -0.487 1.00 95.19 686 PHE A C 1
ATOM 5342 O O . PHE A 1 686 ? -3.885 24.020 -1.524 1.00 95.19 686 PHE A O 1
ATOM 5349 N N . ASN A 1 687 ? -4.008 25.890 -0.297 1.00 93.50 687 ASN A N 1
ATOM 5350 C CA . ASN A 1 687 ? -4.668 26.655 -1.360 1.00 93.50 687 ASN A CA 1
ATOM 5351 C C . ASN A 1 687 ? -3.769 26.771 -2.596 1.00 93.50 687 ASN A C 1
ATOM 5353 O O . ASN A 1 687 ? -4.248 26.614 -3.715 1.00 93.50 687 ASN A O 1
ATOM 5357 N N . ARG A 1 688 ? -2.455 26.960 -2.410 1.00 93.12 688 ARG A N 1
ATOM 5358 C CA . ARG A 1 688 ? -1.498 27.001 -3.520 1.00 93.12 688 ARG A CA 1
ATOM 5359 C C . ARG A 1 688 ? -1.395 25.669 -4.280 1.00 93.12 688 ARG A C 1
ATOM 5361 O O . ARG A 1 688 ? -1.188 25.693 -5.490 1.00 93.12 688 ARG A O 1
ATOM 5368 N N . VAL A 1 689 ? -1.597 24.525 -3.619 1.00 90.56 689 VAL A N 1
ATOM 5369 C CA . VAL A 1 689 ? -1.726 23.208 -4.278 1.00 90.56 689 VAL A CA 1
ATOM 5370 C C . VAL A 1 689 ? -2.998 23.140 -5.138 1.00 90.56 689 VAL A C 1
ATOM 5372 O O . VAL A 1 689 ? -2.924 22.710 -6.290 1.00 90.56 689 VAL A O 1
ATOM 5375 N N . LEU A 1 690 ? -4.136 23.636 -4.633 1.00 89.62 690 LEU A N 1
ATOM 5376 C CA . LEU A 1 690 ? -5.393 23.715 -5.397 1.00 89.62 690 LEU A CA 1
ATOM 5377 C C . LEU A 1 690 ? -5.294 24.690 -6.592 1.00 89.62 690 LEU A C 1
ATOM 5379 O O . LEU A 1 690 ? -5.765 24.376 -7.683 1.00 89.62 690 LEU A O 1
ATOM 5383 N N . GLU A 1 691 ? -4.631 25.843 -6.429 1.00 92.38 691 GLU A N 1
ATOM 5384 C CA . GLU A 1 691 ? -4.351 26.805 -7.515 1.00 92.38 691 GLU A CA 1
ATOM 5385 C C . GLU A 1 691 ? -3.515 26.205 -8.658 1.00 92.38 691 GLU A C 1
ATOM 5387 O O . GLU A 1 691 ? -3.595 26.674 -9.793 1.00 92.38 691 GLU A O 1
ATOM 5392 N N . LEU A 1 692 ? -2.705 25.184 -8.365 1.00 87.25 692 LEU A N 1
ATOM 5393 C CA . LEU A 1 692 ? -1.916 24.437 -9.348 1.00 87.25 692 LEU A CA 1
ATOM 5394 C C . LEU A 1 692 ? -2.721 23.314 -10.033 1.00 87.25 692 LEU A C 1
ATOM 5396 O O . LEU A 1 692 ? -2.155 22.530 -10.788 1.00 87.25 692 LEU A O 1
ATOM 5400 N N . GLY A 1 693 ? -4.037 23.244 -9.801 1.00 86.31 693 GLY A N 1
ATOM 5401 C CA . GLY A 1 693 ? -4.958 22.314 -10.462 1.00 86.31 693 GLY A CA 1
ATOM 5402 C C . GLY A 1 693 ? -5.047 20.928 -9.820 1.00 86.31 693 GLY A C 1
ATOM 5403 O O . GLY A 1 693 ? -5.820 20.091 -10.287 1.00 86.31 693 GLY A O 1
ATOM 5404 N N . VAL A 1 694 ? -4.301 20.670 -8.741 1.00 81.62 694 VAL A N 1
ATOM 5405 C CA . VAL A 1 694 ? -4.368 19.393 -8.024 1.00 81.62 694 VAL A CA 1
ATOM 5406 C C . VAL A 1 694 ? -5.692 19.302 -7.272 1.00 81.62 694 VAL A C 1
ATOM 5408 O O . VAL A 1 694 ? -5.956 20.086 -6.366 1.00 81.62 694 VAL A O 1
ATOM 5411 N N . THR A 1 695 ? -6.509 18.307 -7.613 1.00 84.25 695 THR A N 1
ATOM 5412 C CA . THR A 1 695 ? -7.787 18.037 -6.944 1.00 84.25 695 THR A CA 1
ATOM 5413 C C . THR A 1 695 ? -7.727 16.684 -6.237 1.00 84.25 695 THR A C 1
ATOM 5415 O O . THR A 1 695 ? -7.750 15.625 -6.860 1.00 84.25 695 THR A O 1
ATOM 5418 N N . LYS A 1 696 ? -7.617 16.722 -4.904 1.00 83.12 696 LYS A N 1
ATOM 5419 C CA . LYS A 1 696 ? -7.653 15.551 -4.013 1.00 83.12 696 LYS A CA 1
ATOM 5420 C C . LYS A 1 696 ? -8.534 15.891 -2.808 1.00 83.12 696 LYS A C 1
ATOM 5422 O O . LYS A 1 696 ? -8.373 16.970 -2.238 1.00 83.12 696 LYS A O 1
ATOM 5427 N N . SER A 1 697 ? -9.424 14.991 -2.388 1.00 83.56 697 SER A N 1
ATOM 5428 C CA . SER A 1 697 ? -10.413 15.256 -1.324 1.00 83.56 697 SER A CA 1
ATOM 5429 C C . SER A 1 697 ? -9.775 15.688 0.005 1.00 83.56 697 SER A C 1
ATOM 5431 O O . SER A 1 697 ? -10.185 16.685 0.598 1.00 83.56 697 SER A O 1
ATOM 5433 N N . TYR A 1 698 ? -8.687 15.028 0.418 1.00 84.12 698 TYR A N 1
ATOM 5434 C CA . TYR A 1 698 ? -8.003 15.322 1.684 1.00 84.12 698 TYR A CA 1
ATOM 5435 C C . TYR A 1 698 ? -7.379 16.726 1.775 1.00 84.12 698 TYR A C 1
ATOM 5437 O O . TYR A 1 698 ? -7.122 17.214 2.874 1.00 84.12 698 TYR A O 1
ATOM 5445 N N . LEU A 1 699 ? -7.144 17.414 0.650 1.00 83.31 699 LEU A N 1
ATOM 5446 C CA . LEU A 1 699 ? -6.663 18.801 0.673 1.00 83.31 699 LEU A CA 1
ATOM 5447 C C . LEU A 1 699 ? -7.731 19.729 1.273 1.00 83.31 699 LEU A C 1
ATOM 5449 O O . LEU A 1 699 ? -7.409 20.638 2.037 1.00 83.31 699 LEU A O 1
ATOM 5453 N N . TYR A 1 700 ? -9.007 19.450 0.990 1.00 90.31 700 TYR A N 1
ATOM 5454 C CA . TYR A 1 700 ? -10.142 20.208 1.506 1.00 90.31 700 TYR A CA 1
ATOM 5455 C C . TYR A 1 700 ? -10.437 19.886 2.977 1.00 90.31 700 TYR A C 1
ATOM 5457 O O . TYR A 1 700 ? -10.745 20.801 3.738 1.00 90.31 700 TYR A O 1
ATOM 5465 N N . SER A 1 701 ? -10.302 18.628 3.418 1.00 84.19 701 SER A N 1
ATOM 5466 C CA . SER A 1 701 ? -10.463 18.280 4.842 1.00 84.19 701 SER A CA 1
ATOM 5467 C C . SER A 1 701 ? -9.321 18.831 5.710 1.00 84.19 701 SER A C 1
ATOM 5469 O O . SER A 1 701 ? -9.573 19.327 6.814 1.00 84.19 701 SER A O 1
ATOM 5471 N N . ASN A 1 702 ? -8.089 18.871 5.187 1.00 84.50 702 ASN A N 1
ATOM 5472 C CA . ASN A 1 702 ? -6.961 19.560 5.822 1.00 84.50 702 ASN A CA 1
ATOM 5473 C C . ASN A 1 702 ? -7.203 21.078 5.922 1.00 84.50 702 ASN A C 1
ATOM 5475 O O . ASN A 1 702 ? -7.060 21.646 7.005 1.00 84.50 702 ASN A O 1
ATOM 5479 N N . LEU A 1 703 ? -7.621 21.737 4.832 1.00 90.31 703 LEU A N 1
ATOM 5480 C CA . LEU A 1 703 ? -7.973 23.167 4.833 1.00 90.31 703 LEU A CA 1
ATOM 5481 C C . LEU A 1 703 ? -9.110 23.485 5.816 1.00 90.31 703 LEU A C 1
ATOM 5483 O O . LEU A 1 703 ? -9.001 24.439 6.587 1.00 90.31 703 LEU A O 1
ATOM 5487 N N . TYR A 1 704 ? -10.164 22.664 5.848 1.00 91.31 704 TYR A N 1
ATOM 5488 C CA . TYR A 1 704 ? -11.254 22.793 6.816 1.00 91.31 704 TYR A CA 1
ATOM 5489 C C . TYR A 1 704 ? -10.730 22.725 8.257 1.00 91.31 704 TYR A C 1
ATOM 5491 O O . TYR A 1 704 ? -11.053 23.597 9.062 1.00 91.31 704 TYR A O 1
ATOM 5499 N N . THR A 1 705 ? -9.883 21.739 8.567 1.00 86.75 705 THR A N 1
ATOM 5500 C CA . THR A 1 705 ? -9.286 21.559 9.902 1.00 86.75 705 THR A CA 1
ATOM 5501 C C . THR A 1 705 ? -8.458 22.782 10.309 1.00 86.75 705 THR A C 1
ATOM 5503 O O . THR A 1 705 ? -8.652 23.329 11.394 1.00 86.75 705 THR A O 1
ATOM 5506 N N . ILE A 1 706 ? -7.621 23.286 9.397 1.00 89.56 706 ILE A N 1
ATOM 5507 C CA . ILE A 1 706 ? -6.802 24.493 9.583 1.00 89.56 706 ILE A CA 1
ATOM 5508 C C . ILE A 1 706 ? -7.667 25.721 9.900 1.00 89.56 706 ILE A C 1
ATOM 5510 O O . ILE A 1 706 ? -7.425 26.405 10.897 1.00 89.56 706 ILE A O 1
ATOM 5514 N N . TYR A 1 707 ? -8.697 26.004 9.098 1.00 92.81 707 TYR A N 1
ATOM 5515 C CA . TYR A 1 707 ? -9.571 27.157 9.339 1.00 92.81 707 TYR A CA 1
ATOM 5516 C C . TYR A 1 707 ? -10.440 26.991 10.591 1.00 92.81 707 TYR A C 1
ATOM 5518 O O . TYR A 1 707 ? -10.684 27.966 11.303 1.00 92.81 707 TYR A O 1
ATOM 5526 N N . TYR A 1 708 ? -10.859 25.766 10.913 1.00 89.44 708 TYR A N 1
ATOM 5527 C CA . TYR A 1 708 ? -11.611 25.451 12.126 1.00 89.44 708 TYR A CA 1
ATOM 5528 C C . TYR A 1 708 ? -10.787 25.699 13.404 1.00 89.44 708 TYR A C 1
ATOM 5530 O O . TYR A 1 708 ? -11.297 26.299 14.355 1.00 89.44 708 TYR A O 1
ATOM 5538 N N . GLU A 1 709 ? -9.509 25.305 13.418 1.00 89.00 709 GLU A N 1
ATOM 5539 C CA . GLU A 1 709 ? -8.563 25.564 14.517 1.00 89.00 709 GLU A CA 1
ATOM 5540 C C . GLU A 1 709 ? -8.181 27.048 14.639 1.00 89.00 709 GLU A C 1
ATOM 5542 O O . GLU A 1 709 ? -8.125 27.588 15.748 1.00 89.00 709 GLU A O 1
ATOM 5547 N N . LEU A 1 710 ? -7.999 27.744 13.509 1.00 91.19 710 LEU A N 1
ATOM 5548 C CA . LEU A 1 710 ? -7.846 29.207 13.466 1.00 91.19 710 LEU A CA 1
ATOM 5549 C C . LEU A 1 710 ? -9.125 29.957 13.896 1.00 91.19 710 LEU A C 1
ATOM 5551 O O . LEU A 1 710 ? -9.060 31.153 14.175 1.00 91.19 710 LEU A O 1
ATOM 5555 N N . GLN A 1 711 ? -10.262 29.257 14.002 1.00 92.81 711 GLN A N 1
ATOM 5556 C CA . GLN A 1 711 ? -11.606 29.789 14.270 1.00 92.81 711 GLN A CA 1
ATOM 5557 C C . GLN A 1 711 ? -12.134 30.726 13.168 1.00 92.81 711 GLN A C 1
ATOM 5559 O O . GLN A 1 711 ? -13.031 31.538 13.400 1.00 92.81 711 GLN A O 1
ATOM 5564 N N . GLU A 1 712 ? -11.606 30.588 11.951 1.00 94.94 712 GLU A N 1
ATOM 5565 C CA . GLU A 1 712 ? -12.012 31.321 10.749 1.00 94.94 712 GLU A CA 1
ATOM 5566 C C . GLU A 1 712 ? -13.159 30.579 10.058 1.00 94.94 712 GLU A C 1
ATOM 5568 O O . GLU A 1 712 ? -13.043 30.083 8.938 1.00 94.94 712 GLU A O 1
ATOM 5573 N N . TYR A 1 713 ? -14.277 30.459 10.775 1.00 94.81 713 TYR A N 1
ATOM 5574 C CA . TYR A 1 713 ? -15.388 29.586 10.397 1.00 94.81 713 TYR A CA 1
ATOM 5575 C C . TYR A 1 713 ? -16.019 29.925 9.045 1.00 94.81 713 TYR A C 1
ATOM 5577 O O . TYR A 1 713 ? -16.388 29.005 8.322 1.00 94.81 713 TYR A O 1
ATOM 5585 N N . ASP A 1 714 ? -16.031 31.199 8.653 1.00 95.44 714 ASP A N 1
ATOM 5586 C CA . ASP A 1 714 ? -16.474 31.635 7.325 1.00 95.44 714 ASP A CA 1
ATOM 5587 C C . ASP A 1 714 ? -15.617 31.008 6.201 1.00 95.44 714 ASP A C 1
ATOM 5589 O O . ASP A 1 714 ? -16.138 30.669 5.139 1.00 95.44 714 ASP A O 1
ATOM 5593 N N . LEU A 1 715 ? -14.304 30.831 6.420 1.00 94.94 715 LEU A N 1
ATOM 5594 C CA . LEU A 1 715 ? -13.386 30.174 5.475 1.00 94.94 715 LEU A CA 1
ATOM 5595 C C . LEU A 1 715 ? -13.479 28.646 5.559 1.00 94.94 715 LEU A C 1
ATOM 5597 O O . LEU A 1 715 ? -13.379 27.969 4.535 1.00 94.94 715 LEU A O 1
ATOM 5601 N N . ALA A 1 716 ? -13.718 28.099 6.754 1.00 94.38 716 ALA A N 1
ATOM 5602 C CA . ALA A 1 716 ? -13.998 26.676 6.928 1.00 94.38 716 ALA A CA 1
ATOM 5603 C C . ALA A 1 716 ? -15.270 26.270 6.156 1.00 94.38 716 ALA A C 1
ATOM 5605 O O . ALA A 1 716 ? -15.249 25.288 5.422 1.00 94.38 716 ALA A O 1
ATOM 5606 N N . GLU A 1 717 ? -16.346 27.057 6.241 1.00 95.75 717 GLU A N 1
ATOM 5607 C CA . GLU A 1 717 ? -17.597 26.834 5.505 1.00 95.75 717 GLU A CA 1
ATOM 5608 C C . GLU A 1 717 ? -17.404 26.951 3.983 1.00 95.75 717 GLU A C 1
ATOM 5610 O O . GLU A 1 717 ? -17.771 26.029 3.254 1.00 95.75 717 GLU A O 1
ATOM 5615 N N . GLN A 1 718 ? -16.725 28.002 3.504 1.00 96.62 718 GLN A N 1
ATOM 5616 C CA . GLN A 1 718 ? -16.358 28.145 2.083 1.00 96.62 718 GLN A CA 1
ATOM 5617 C C . GLN A 1 718 ? -15.516 26.965 1.566 1.00 96.62 718 GLN A C 1
ATOM 5619 O O . GLN A 1 718 ? -15.703 26.516 0.435 1.00 96.62 718 GLN A O 1
ATOM 5624 N N . THR A 1 719 ? -14.623 26.420 2.399 1.00 94.88 719 THR A N 1
ATOM 5625 C CA . THR A 1 719 ? -13.839 25.221 2.062 1.00 94.88 719 THR A CA 1
ATOM 5626 C C . THR A 1 719 ? -14.739 23.993 1.906 1.00 94.88 719 THR A C 1
ATOM 5628 O O . THR A 1 719 ? -14.543 23.209 0.980 1.00 94.88 719 THR A O 1
ATOM 5631 N N . LEU A 1 720 ? -15.756 23.832 2.760 1.00 96.00 720 LEU A N 1
ATOM 5632 C CA . LEU A 1 720 ? -16.719 22.730 2.668 1.00 96.00 720 LEU A CA 1
ATOM 5633 C C . LEU A 1 720 ? -17.689 22.873 1.487 1.00 96.00 720 LEU A C 1
ATOM 5635 O O . LEU A 1 720 ? -18.145 21.856 0.965 1.00 96.00 720 LEU A O 1
ATOM 5639 N N . ASP A 1 721 ? -18.004 24.093 1.048 1.00 96.81 721 ASP A N 1
ATOM 5640 C CA . ASP A 1 721 ? -18.727 24.331 -0.209 1.00 96.81 721 ASP A CA 1
ATOM 5641 C C . ASP A 1 721 ? -17.869 23.964 -1.425 1.00 96.81 721 ASP A C 1
ATOM 5643 O O . ASP A 1 721 ? -18.349 23.274 -2.325 1.00 96.81 721 ASP A O 1
ATOM 5647 N N . ALA A 1 722 ? -16.587 24.341 -1.434 1.00 94.69 722 ALA A N 1
ATOM 5648 C CA . ALA A 1 722 ? -15.654 23.945 -2.490 1.00 94.69 722 ALA A CA 1
ATOM 5649 C C . ALA A 1 722 ? -15.430 22.418 -2.529 1.00 94.69 722 ALA A C 1
ATOM 5651 O O . ALA A 1 722 ? -15.418 21.829 -3.610 1.00 94.69 722 ALA A O 1
ATOM 5652 N N . TYR A 1 723 ? -15.330 21.768 -1.362 1.00 94.88 723 TYR A N 1
ATOM 5653 C CA . TYR A 1 723 ? -15.243 20.309 -1.229 1.00 94.88 723 TYR A CA 1
ATOM 5654 C C . TYR A 1 723 ? -16.499 19.643 -1.812 1.00 94.88 723 TYR A C 1
ATOM 5656 O O . TYR A 1 723 ? -16.389 18.831 -2.729 1.00 94.88 723 TYR A O 1
ATOM 5664 N N . ALA A 1 724 ? -17.696 20.026 -1.356 1.00 95.12 724 ALA A N 1
ATOM 5665 C CA . ALA A 1 724 ? -18.954 19.448 -1.837 1.00 95.12 724 ALA A CA 1
ATOM 5666 C C . ALA A 1 724 ? -19.210 19.711 -3.335 1.00 95.12 724 ALA A C 1
ATOM 5668 O O . ALA A 1 724 ? -19.799 18.870 -4.012 1.00 95.12 724 ALA A O 1
ATOM 5669 N N . ALA A 1 725 ? -18.751 20.843 -3.877 1.00 95.12 725 ALA A N 1
ATOM 5670 C CA . ALA A 1 725 ? -18.842 21.137 -5.307 1.00 95.12 725 ALA A CA 1
ATOM 5671 C C . ALA A 1 725 ? -17.908 20.256 -6.159 1.00 95.12 725 ALA A C 1
ATOM 5673 O O . ALA A 1 725 ? -18.307 19.821 -7.239 1.00 95.12 725 ALA A O 1
ATOM 5674 N N . GLN A 1 726 ? -16.691 19.978 -5.677 1.00 93.88 726 GLN A N 1
ATOM 5675 C CA . GLN A 1 726 ? -15.715 19.127 -6.369 1.00 93.88 726 GLN A CA 1
ATOM 5676 C C . GLN A 1 726 ? -16.024 17.626 -6.205 1.00 93.88 726 GLN A C 1
ATOM 5678 O O . GLN A 1 726 ? -15.809 16.848 -7.133 1.00 93.88 726 GLN A O 1
ATOM 5683 N N . TYR A 1 727 ? -16.564 17.221 -5.051 1.00 91.12 727 TYR A N 1
ATOM 5684 C CA . TYR A 1 727 ? -16.868 15.831 -4.693 1.00 91.12 727 TYR A CA 1
ATOM 5685 C C . TYR A 1 727 ? -18.345 15.657 -4.271 1.00 91.12 727 TYR A C 1
ATOM 5687 O O . TYR A 1 727 ? -18.631 15.281 -3.135 1.00 91.12 727 TYR A O 1
ATOM 5695 N N . PRO A 1 728 ? -19.325 15.864 -5.176 1.00 92.25 728 PRO A N 1
ATOM 5696 C CA . PRO A 1 728 ? -20.761 15.907 -4.848 1.00 92.25 728 PRO A CA 1
ATOM 5697 C C . PRO A 1 728 ? -21.397 14.551 -4.482 1.00 92.25 728 PRO A C 1
ATOM 5699 O O . PRO A 1 728 ? -22.613 14.462 -4.315 1.00 92.25 728 PRO A O 1
ATOM 5702 N N . LYS A 1 729 ? -20.598 13.481 -4.401 1.00 90.62 729 LYS A N 1
ATOM 5703 C CA . LYS A 1 729 ? -20.999 12.153 -3.905 1.00 90.62 729 LYS A CA 1
ATOM 5704 C C . LYS A 1 729 ? -20.384 11.825 -2.537 1.00 90.62 729 LYS A C 1
ATOM 5706 O O . LYS A 1 729 ? -20.672 10.758 -2.007 1.00 90.62 729 LYS A O 1
ATOM 5711 N N . ASP A 1 730 ? -19.514 12.686 -2.010 1.00 89.06 730 ASP A N 1
ATOM 5712 C CA . ASP A 1 730 ? -18.809 12.459 -0.751 1.00 89.06 730 ASP A CA 1
ATOM 5713 C C . ASP A 1 730 ? -19.653 12.930 0.440 1.00 89.06 730 ASP A C 1
ATOM 5715 O O . ASP A 1 730 ? -20.308 13.974 0.394 1.00 89.06 730 ASP A O 1
ATOM 5719 N N . TYR A 1 731 ? -19.647 12.145 1.515 1.00 92.69 731 TYR A N 1
ATOM 5720 C CA . TYR A 1 731 ? -20.385 12.437 2.738 1.00 92.69 731 TYR A CA 1
ATOM 5721 C C . TYR A 1 731 ? -19.595 13.358 3.688 1.00 92.69 731 TYR A C 1
ATOM 5723 O O . TYR A 1 731 ? -20.203 14.086 4.482 1.00 92.69 731 TYR A O 1
ATOM 5731 N N . GLU A 1 732 ? -18.257 13.340 3.619 1.00 90.19 732 GLU A N 1
ATOM 5732 C CA . GLU A 1 732 ? -17.367 14.067 4.529 1.00 90.19 732 GLU A CA 1
ATOM 5733 C C . GLU A 1 732 ? -17.675 15.567 4.641 1.00 90.19 732 GLU A C 1
ATOM 5735 O O . GLU A 1 732 ? -17.837 16.038 5.773 1.00 90.19 732 GLU A O 1
ATOM 5740 N N . PRO A 1 733 ? -17.821 16.347 3.544 1.00 94.88 733 PRO A N 1
ATOM 5741 C CA . PRO A 1 733 ? -18.047 17.784 3.669 1.00 94.88 733 PRO A CA 1
ATOM 5742 C C . PRO A 1 733 ? -19.351 18.140 4.391 1.00 94.88 733 PRO A C 1
ATOM 5744 O O . PRO A 1 733 ? -19.441 19.199 5.011 1.00 94.88 733 PRO A O 1
ATOM 5747 N N . TYR A 1 734 ? -20.349 17.255 4.368 1.00 95.38 734 TYR A N 1
ATOM 5748 C CA . TYR A 1 734 ? -21.607 17.424 5.097 1.00 95.38 734 TYR A CA 1
ATOM 5749 C C . TYR A 1 734 ? -21.469 17.024 6.572 1.00 95.38 734 TYR A C 1
ATOM 5751 O O . TYR A 1 734 ? -22.000 17.711 7.447 1.00 95.38 734 TYR A O 1
ATOM 5759 N N . ALA A 1 735 ? -20.685 15.982 6.874 1.00 88.12 735 ALA A N 1
ATOM 5760 C CA . ALA A 1 735 ? -20.364 15.605 8.250 1.00 88.12 735 ALA A CA 1
ATOM 5761 C C . ALA A 1 735 ? -19.553 16.702 8.967 1.00 88.12 735 ALA A C 1
ATOM 5763 O O . ALA A 1 735 ? -19.910 17.117 10.072 1.00 88.12 735 ALA A O 1
ATOM 5764 N N . PHE A 1 736 ? -18.523 17.247 8.312 1.00 90.19 736 PHE A N 1
ATOM 5765 C CA . PHE A 1 736 ? -17.756 18.386 8.824 1.00 90.19 736 PHE A CA 1
ATOM 5766 C C . PHE A 1 736 ? -18.632 19.632 9.016 1.00 90.19 736 PHE A C 1
ATOM 5768 O O . PHE A 1 736 ? -18.516 20.308 10.038 1.00 90.19 736 PHE A O 1
ATOM 5775 N N . ARG A 1 737 ? -19.574 19.900 8.103 1.00 95.31 737 ARG A N 1
ATOM 5776 C CA . ARG A 1 737 ? -20.511 21.033 8.204 1.00 95.31 737 ARG A CA 1
ATOM 5777 C C . ARG A 1 737 ? -21.435 20.922 9.418 1.00 95.31 737 ARG A C 1
ATOM 5779 O O . ARG A 1 737 ? -21.620 21.895 10.144 1.00 95.31 737 ARG A O 1
ATOM 5786 N N . ALA A 1 738 ? -21.951 19.727 9.700 1.00 92.12 738 ALA A N 1
ATOM 5787 C CA . ALA A 1 738 ? -22.744 19.477 10.901 1.00 92.12 738 ALA A CA 1
ATOM 5788 C C . ALA A 1 738 ? -21.924 19.675 12.192 1.00 92.12 738 ALA A C 1
ATOM 5790 O O . ALA A 1 738 ? -22.404 20.302 13.138 1.00 92.12 738 ALA A O 1
ATOM 5791 N N . MET A 1 739 ? -20.670 19.203 12.226 1.00 89.69 739 MET A N 1
ATOM 5792 C CA . MET A 1 739 ? -19.752 19.427 13.355 1.00 89.69 739 MET A CA 1
ATOM 5793 C C . MET A 1 739 ? -19.446 20.921 13.560 1.00 89.69 739 MET A C 1
ATOM 5795 O O . MET A 1 739 ? -19.478 21.406 14.693 1.00 89.69 739 MET A O 1
ATOM 5799 N N . LEU A 1 740 ? -19.215 21.663 12.472 1.00 91.19 740 LEU A N 1
ATOM 5800 C CA . LEU A 1 740 ? -19.023 23.114 12.477 1.00 91.19 740 LEU A CA 1
ATOM 5801 C C . LEU A 1 740 ? -20.235 23.841 13.076 1.00 91.19 740 LEU A C 1
ATOM 5803 O O . LEU A 1 740 ? -20.076 24.626 14.013 1.00 91.19 740 LEU A O 1
ATOM 5807 N N . TYR A 1 741 ? -21.446 23.547 12.597 1.00 93.81 741 TYR A N 1
ATOM 5808 C CA . TYR A 1 741 ? -22.668 24.172 13.103 1.00 93.81 741 TYR A CA 1
ATOM 5809 C C . TYR A 1 741 ? -22.935 23.830 14.578 1.00 93.81 741 TYR A C 1
ATOM 5811 O O . TYR A 1 741 ? -23.245 24.737 15.347 1.00 93.81 741 TYR A O 1
ATOM 5819 N N . ILE A 1 742 ? -22.706 22.589 15.033 1.00 89.94 742 ILE A N 1
ATOM 5820 C CA . ILE A 1 742 ? -22.776 22.241 16.470 1.00 89.94 742 ILE A CA 1
ATOM 5821 C C . ILE A 1 742 ? -21.829 23.127 17.299 1.00 89.94 742 ILE A C 1
ATOM 5823 O O . ILE A 1 742 ? -22.216 23.622 18.361 1.00 89.94 742 ILE A O 1
ATOM 5827 N N . THR A 1 743 ? -20.610 23.382 16.816 1.00 90.56 743 THR A N 1
ATOM 5828 C CA . THR A 1 743 ? -19.648 24.278 17.479 1.00 90.56 743 THR A CA 1
ATOM 5829 C C . THR A 1 743 ? -20.092 25.744 17.479 1.00 90.56 743 THR A C 1
ATOM 5831 O O . THR A 1 743 ? -19.891 26.428 18.486 1.00 90.56 743 THR A O 1
ATOM 5834 N N . LEU A 1 744 ? -20.730 26.237 16.413 1.00 91.31 744 LEU A N 1
ATOM 5835 C CA . LEU A 1 744 ? -21.281 27.598 16.369 1.00 91.31 744 LEU A CA 1
ATOM 5836 C C . LEU A 1 744 ? -22.484 27.764 17.313 1.00 91.31 744 LEU A C 1
ATOM 5838 O O . LEU A 1 744 ? -22.528 28.731 18.074 1.00 91.31 744 LEU A O 1
ATOM 5842 N N . GLU A 1 745 ? -23.406 26.801 17.361 1.00 92.75 745 GLU A N 1
ATOM 5843 C CA . GLU A 1 745 ? -24.534 26.814 18.303 1.00 92.75 745 GLU A CA 1
ATOM 5844 C C . GLU A 1 745 ? -24.071 26.733 19.762 1.00 92.75 745 GLU A C 1
ATOM 5846 O O . GLU A 1 745 ? -24.562 27.465 20.623 1.00 92.75 745 GLU A O 1
ATOM 5851 N N . ASN A 1 746 ? -23.054 25.916 20.049 1.00 89.44 746 ASN A N 1
ATOM 5852 C CA . ASN A 1 746 ? -22.470 25.803 21.386 1.00 89.44 746 ASN A CA 1
ATOM 5853 C C . ASN A 1 746 ? -21.816 27.104 21.890 1.00 89.44 746 ASN A C 1
ATOM 5855 O O . ASN A 1 746 ? -21.665 27.264 23.104 1.00 89.44 746 ASN A O 1
ATOM 5859 N N . ARG A 1 747 ? -21.466 28.044 20.999 1.00 90.69 747 ARG A N 1
ATOM 5860 C CA . ARG A 1 747 ? -20.967 29.387 21.353 1.00 90.69 747 ARG A CA 1
ATOM 5861 C C . ARG A 1 747 ? -22.082 30.376 21.711 1.00 90.69 747 ARG A C 1
ATOM 5863 O O . ARG A 1 747 ? -21.782 31.418 22.291 1.00 90.69 747 ARG A O 1
ATOM 5870 N N . LYS A 1 748 ? -23.348 30.083 21.391 1.00 92.00 748 LYS A N 1
ATOM 5871 C CA . LYS A 1 748 ? -24.490 30.941 21.738 1.00 92.00 748 LYS A CA 1
ATOM 5872 C C . LYS A 1 748 ? -24.953 30.716 23.180 1.00 92.00 748 LYS A C 1
ATOM 5874 O O . LYS A 1 748 ? -24.795 29.632 23.759 1.00 92.00 748 LYS A O 1
ATOM 5879 N N . GLU A 1 749 ? -25.598 31.747 23.723 1.00 89.81 749 GLU A N 1
ATOM 5880 C CA . GLU A 1 749 ? -26.377 31.670 24.961 1.00 89.81 749 GLU A CA 1
ATOM 5881 C C . GLU A 1 749 ? -27.413 30.544 24.903 1.00 89.81 749 GLU A C 1
ATOM 5883 O O . GLU A 1 749 ? -27.991 30.275 23.850 1.00 89.81 749 GLU A O 1
ATOM 5888 N N . GLN A 1 750 ? -27.671 29.896 26.042 1.00 88.06 750 GLN A N 1
ATOM 5889 C CA . GLN A 1 750 ? -28.466 28.661 26.095 1.00 88.06 750 GLN A CA 1
ATOM 5890 C C . GLN A 1 750 ? -29.887 28.828 25.516 1.00 88.06 750 GLN A C 1
ATOM 5892 O O . GLN A 1 750 ? -30.429 27.900 24.928 1.00 88.06 750 GLN A O 1
ATOM 5897 N N . SER A 1 751 ? -30.485 30.015 25.634 1.00 89.44 751 SER A N 1
ATOM 5898 C CA . SER A 1 751 ? -31.818 30.339 25.106 1.00 89.44 751 SER A CA 1
ATOM 5899 C C . SER A 1 751 ? -31.861 30.688 23.610 1.00 89.44 751 SER A C 1
ATOM 5901 O O . SER A 1 751 ? -32.943 30.968 23.097 1.00 89.44 751 SER A O 1
ATOM 5903 N N . ALA A 1 752 ? -30.716 30.706 22.921 1.00 90.56 752 ALA A N 1
ATOM 5904 C CA . ALA A 1 752 ? -30.575 31.142 21.528 1.00 90.56 752 ALA A CA 1
ATOM 5905 C C . ALA A 1 752 ? -29.945 30.075 20.607 1.00 90.56 752 ALA A C 1
ATOM 5907 O O . ALA A 1 752 ? -29.539 30.401 19.491 1.00 90.56 752 ALA A O 1
ATOM 5908 N N . ARG A 1 753 ? -29.839 28.825 21.078 1.00 92.19 753 ARG A N 1
ATOM 5909 C CA . ARG A 1 753 ? -29.292 27.690 20.319 1.00 92.19 753 ARG A CA 1
ATOM 5910 C C . ARG A 1 753 ? -30.365 27.030 19.466 1.00 92.19 753 ARG A C 1
ATOM 5912 O O . ARG A 1 753 ? -31.455 26.756 19.963 1.00 92.19 753 ARG A O 1
ATOM 5919 N N . ASP A 1 754 ? -30.024 26.733 18.222 1.00 92.06 754 ASP A N 1
ATOM 5920 C CA . ASP A 1 754 ? -30.866 26.024 17.266 1.00 92.06 754 ASP A CA 1
ATOM 5921 C C . ASP A 1 754 ? -29.993 25.093 16.413 1.00 92.06 754 ASP A C 1
ATOM 5923 O O . ASP A 1 754 ? -29.303 25.520 15.490 1.00 92.06 754 ASP A O 1
ATOM 5927 N N . TYR A 1 755 ? -30.009 23.802 16.746 1.00 94.00 755 TYR A N 1
ATOM 5928 C CA . TYR A 1 755 ? -29.189 22.789 16.079 1.00 94.00 755 TYR A CA 1
ATOM 5929 C C . TYR A 1 755 ? -29.826 22.243 14.783 1.00 94.00 755 TYR A C 1
ATOM 5931 O O . TYR A 1 755 ? -29.271 21.317 14.195 1.00 94.00 755 TYR A O 1
ATOM 5939 N N . SER A 1 756 ? -30.963 22.782 14.319 1.00 90.94 756 SER A N 1
ATOM 5940 C CA . SER A 1 756 ? -31.689 22.287 13.131 1.00 90.94 756 SER A CA 1
ATOM 5941 C C . SER A 1 756 ? -30.808 22.166 11.883 1.00 90.94 756 SER A C 1
ATOM 5943 O O . SER A 1 756 ? -30.729 21.092 11.294 1.00 90.94 756 SER A O 1
ATOM 5945 N N . VAL A 1 757 ? -30.053 23.213 11.542 1.00 92.19 757 VAL A N 1
ATOM 5946 C CA . VAL A 1 757 ? -29.160 23.225 10.366 1.00 92.19 757 VAL A CA 1
ATOM 5947 C C . VAL A 1 757 ? -28.034 22.179 10.483 1.00 92.19 757 VAL A C 1
ATOM 5949 O O . VAL A 1 757 ? -27.585 21.614 9.486 1.00 92.19 757 VAL A O 1
ATOM 5952 N N . ALA A 1 758 ? -27.598 21.854 11.706 1.00 92.62 758 ALA A N 1
ATOM 5953 C CA . ALA A 1 758 ? -26.638 20.773 11.937 1.00 92.62 758 ALA A CA 1
ATOM 5954 C C . ALA A 1 758 ? -27.260 19.379 11.737 1.00 92.62 758 ALA A C 1
ATOM 5956 O O . ALA A 1 758 ? -26.573 18.466 11.279 1.00 92.62 758 ALA A O 1
ATOM 5957 N N . VAL A 1 759 ? -28.553 19.213 12.042 1.00 93.19 759 VAL A N 1
ATOM 5958 C CA . VAL A 1 759 ? -29.305 17.981 11.752 1.00 93.19 759 VAL A CA 1
ATOM 5959 C C . VAL A 1 759 ? -29.486 17.807 10.249 1.00 93.19 759 VAL A C 1
ATOM 5961 O O . VAL A 1 759 ? -29.200 16.728 9.747 1.00 93.19 759 VAL A O 1
ATOM 5964 N N . GLU A 1 760 ? -29.861 18.857 9.515 1.00 94.69 760 GLU A N 1
ATOM 5965 C CA . GLU A 1 760 ? -29.996 18.806 8.049 1.00 94.69 760 GLU A CA 1
ATOM 5966 C C . GLU A 1 760 ? -28.676 18.392 7.368 1.00 94.69 760 GLU A C 1
ATOM 5968 O O . GLU A 1 760 ? -28.663 17.543 6.470 1.00 94.69 760 GLU A O 1
ATOM 5973 N N . ALA A 1 761 ? -27.541 18.916 7.843 1.00 93.06 761 ALA A N 1
ATOM 5974 C CA . ALA A 1 761 ? -26.215 18.514 7.374 1.00 93.06 761 ALA A CA 1
ATOM 5975 C C . ALA A 1 761 ? -25.859 17.057 7.754 1.00 93.06 761 ALA A C 1
ATOM 5977 O O . ALA A 1 761 ? -25.328 16.322 6.918 1.00 93.06 761 ALA A O 1
ATOM 5978 N N . TYR A 1 762 ? -26.201 16.600 8.966 1.00 94.19 762 TYR A N 1
ATOM 5979 C CA . TYR A 1 762 ? -26.031 15.200 9.391 1.00 94.19 762 TYR A CA 1
ATOM 5980 C C . TYR A 1 762 ? -26.902 14.227 8.579 1.00 94.19 762 TYR A C 1
ATOM 5982 O O . TYR A 1 762 ? -26.411 13.190 8.138 1.00 94.19 762 TYR A O 1
ATOM 5990 N N . GLU A 1 763 ? -28.168 14.559 8.322 1.00 94.31 763 GLU A N 1
ATOM 5991 C CA . GLU A 1 763 ? -29.063 13.750 7.489 1.00 94.31 763 GLU A CA 1
ATOM 5992 C C . GLU A 1 763 ? -28.589 13.694 6.033 1.00 94.31 763 GLU A C 1
ATOM 5994 O O . GLU A 1 763 ? -28.678 12.641 5.403 1.00 94.31 763 GLU A O 1
ATOM 5999 N N . THR A 1 764 ? -28.037 14.792 5.507 1.00 94.88 764 THR A N 1
ATOM 6000 C CA . THR A 1 764 ? -27.435 14.824 4.164 1.00 94.88 764 THR A CA 1
ATOM 6001 C C . THR A 1 764 ? -26.196 13.927 4.097 1.00 94.88 764 THR A C 1
ATOM 6003 O O . THR A 1 764 ? -26.084 13.102 3.191 1.00 94.88 764 THR A O 1
ATOM 6006 N N . ALA A 1 765 ? -25.313 13.996 5.100 1.00 91.38 765 ALA A N 1
ATOM 6007 C CA . ALA A 1 765 ? -24.184 13.076 5.234 1.00 91.38 765 ALA A CA 1
ATOM 6008 C C . ALA A 1 765 ? -24.651 11.607 5.308 1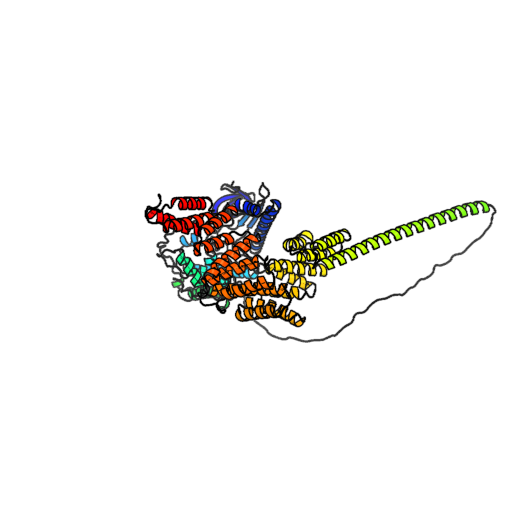.00 91.38 765 ALA A C 1
ATOM 6010 O O . ALA A 1 765 ? -24.097 10.741 4.635 1.00 91.38 765 ALA A O 1
ATOM 6011 N N . GLY A 1 766 ? -25.719 11.323 6.060 1.00 91.38 766 GLY A N 1
ATOM 6012 C CA . GLY A 1 766 ? -26.290 9.980 6.200 1.00 91.38 766 GLY A CA 1
ATOM 6013 C C . GLY A 1 766 ? -26.958 9.428 4.936 1.00 91.38 766 GLY A C 1
ATOM 6014 O O . GLY A 1 766 ? -27.061 8.213 4.790 1.00 91.38 766 GLY A O 1
ATOM 6015 N N . GLN A 1 767 ? -27.394 10.297 4.020 1.00 93.50 767 GLN A N 1
ATOM 6016 C CA . GLN A 1 767 ? -27.922 9.916 2.703 1.00 93.50 767 GLN A CA 1
ATOM 6017 C C . GLN A 1 767 ? -26.817 9.629 1.676 1.00 93.50 767 GLN A C 1
ATOM 6019 O O . GLN A 1 767 ? -27.047 8.857 0.746 1.00 93.50 767 GLN A O 1
ATOM 6024 N N . LEU A 1 768 ? -25.643 10.248 1.834 1.00 90.06 768 LEU A N 1
ATOM 6025 C CA . LEU A 1 768 ? -24.490 10.079 0.942 1.00 90.06 768 LEU A CA 1
ATOM 6026 C C . LEU A 1 768 ? -23.544 8.954 1.386 1.00 90.06 768 LEU A C 1
ATOM 6028 O O . LEU A 1 768 ? -22.885 8.360 0.538 1.00 90.06 768 LEU A O 1
ATOM 6032 N N . LEU A 1 769 ? -23.504 8.628 2.683 1.00 81.19 769 LEU A N 1
ATOM 6033 C CA . LEU A 1 769 ? -22.644 7.588 3.251 1.00 81.19 769 LEU A CA 1
ATOM 6034 C C . LEU A 1 769 ? -22.922 6.195 2.651 1.00 81.19 769 LEU A C 1
ATOM 6036 O O . LEU A 1 769 ? -24.014 5.637 2.795 1.00 81.19 769 LEU A O 1
ATOM 6040 N N . ARG A 1 770 ? -21.899 5.592 2.040 1.00 80.62 770 ARG A N 1
ATOM 6041 C CA . ARG A 1 770 ? -21.944 4.255 1.430 1.00 80.62 770 ARG A CA 1
ATOM 6042 C C . ARG A 1 770 ? -21.442 3.178 2.396 1.00 80.62 770 ARG A C 1
ATOM 6044 O O . ARG A 1 770 ? -20.888 3.447 3.458 1.00 80.62 770 ARG A O 1
ATOM 6051 N N . SER A 1 771 ? -21.633 1.917 2.014 1.00 60.59 771 SER A N 1
ATOM 6052 C CA . SER A 1 771 ? -21.226 0.726 2.785 1.00 60.59 771 SER A CA 1
ATOM 6053 C C . SER A 1 771 ? -19.711 0.523 2.926 1.00 60.59 771 SER A C 1
ATOM 6055 O O . SER A 1 771 ? -19.265 -0.299 3.727 1.00 60.59 771 SER A O 1
ATOM 6057 N N . ASP A 1 772 ? -18.955 1.219 2.089 1.00 53.78 772 ASP A N 1
ATOM 6058 C CA . ASP A 1 772 ? -17.534 1.064 1.797 1.00 53.78 772 ASP A CA 1
ATOM 6059 C C . ASP A 1 772 ? -16.711 2.308 2.188 1.00 53.78 772 ASP A C 1
ATOM 6061 O O . ASP A 1 772 ? -15.484 2.224 2.262 1.00 53.78 772 ASP A O 1
ATOM 6065 N N . ASP A 1 773 ? -17.382 3.413 2.532 1.00 57.59 773 ASP A N 1
ATOM 6066 C CA . ASP A 1 773 ? -16.773 4.628 3.081 1.00 57.59 773 ASP A CA 1
ATOM 6067 C C . ASP A 1 773 ? -16.279 4.413 4.523 1.00 57.59 773 ASP A C 1
ATOM 6069 O O . ASP A 1 773 ? -16.889 3.680 5.311 1.00 57.59 773 ASP A O 1
ATOM 6073 N N . ASP A 1 774 ? -15.206 5.107 4.930 1.00 67.94 774 ASP A N 1
ATOM 6074 C CA . ASP A 1 774 ? -14.823 5.121 6.345 1.00 67.94 774 ASP A CA 1
ATOM 6075 C C . ASP A 1 774 ? -15.744 6.058 7.138 1.00 67.94 774 ASP A C 1
ATOM 6077 O O . ASP A 1 774 ? -15.493 7.252 7.291 1.00 67.94 774 ASP A O 1
ATOM 6081 N N . ALA A 1 775 ? -16.814 5.486 7.687 1.00 74.94 775 ALA A N 1
ATOM 6082 C CA . ALA A 1 775 ? -17.833 6.166 8.486 1.00 74.94 775 ALA A CA 1
ATOM 6083 C C . ALA A 1 775 ? -17.341 6.764 9.830 1.00 74.94 775 ALA A C 1
ATOM 6085 O O . ALA A 1 775 ? -18.168 7.079 10.686 1.00 74.94 775 ALA A O 1
ATOM 6086 N N . THR A 1 776 ? -16.031 6.901 10.074 1.00 71.56 776 THR A N 1
ATOM 6087 C CA . THR A 1 776 ? -15.477 7.372 11.360 1.00 71.56 776 THR A CA 1
ATOM 6088 C C . THR A 1 776 ? -16.006 8.757 11.756 1.00 71.56 776 THR A C 1
ATOM 6090 O O . THR A 1 776 ? -16.498 8.910 12.876 1.00 71.56 776 THR A O 1
ATOM 6093 N N . TYR A 1 777 ? -15.999 9.746 10.853 1.00 71.56 777 TYR A N 1
ATOM 6094 C CA . TYR A 1 777 ? -16.557 11.075 11.149 1.00 71.56 777 TYR A CA 1
ATOM 6095 C C . TYR A 1 777 ? -18.079 11.036 11.330 1.00 71.56 777 TYR A C 1
ATOM 6097 O O . TYR A 1 777 ? -18.608 11.659 12.251 1.00 71.56 777 TYR A O 1
ATOM 6105 N N . TYR A 1 778 ? -18.790 10.229 10.533 1.00 79.56 778 TYR A N 1
ATOM 6106 C CA . TYR A 1 778 ? -20.234 10.043 10.699 1.00 79.56 778 TYR A CA 1
ATOM 6107 C C . TYR A 1 778 ? -20.602 9.421 12.057 1.00 79.56 778 TYR A C 1
ATOM 6109 O O . TYR A 1 778 ? -21.583 9.827 12.674 1.00 79.56 778 TYR A O 1
ATOM 6117 N N . GLN A 1 779 ? -19.808 8.476 12.572 1.00 78.50 779 GLN A N 1
ATOM 6118 C CA . GLN A 1 779 ? -20.026 7.847 13.883 1.00 78.50 779 GLN A CA 1
ATOM 6119 C C . GLN A 1 779 ? -19.733 8.802 15.053 1.00 78.50 779 GLN A C 1
ATOM 6121 O O . GLN A 1 779 ? -20.465 8.803 16.050 1.00 78.50 779 GLN A O 1
ATOM 6126 N N . GLN A 1 780 ? -18.711 9.656 14.929 1.00 74.50 780 GLN A N 1
ATOM 6127 C CA . GLN A 1 780 ? -18.454 10.737 15.890 1.00 74.50 780 GLN A CA 1
ATOM 6128 C C . GLN A 1 780 ? -19.630 11.725 15.923 1.00 74.50 780 GLN A C 1
ATOM 6130 O O . GLN A 1 780 ? -20.176 12.011 16.989 1.00 74.50 780 GLN A O 1
ATOM 6135 N N . LEU A 1 781 ? -20.079 12.180 14.752 1.00 81.69 781 LEU A N 1
ATOM 6136 C CA . LEU A 1 781 ? -21.213 13.088 14.605 1.00 81.69 781 LEU A CA 1
ATOM 6137 C C . LEU A 1 781 ? -22.529 12.474 15.110 1.00 81.69 781 LEU A C 1
ATOM 6139 O O . LEU A 1 781 ? -23.246 13.115 15.873 1.00 81.69 781 LEU A O 1
ATOM 6143 N N . GLN A 1 782 ? -22.816 11.213 14.780 1.00 84.19 782 GLN A N 1
ATOM 6144 C CA . GLN A 1 782 ? -23.973 10.477 15.297 1.00 84.19 782 GLN A CA 1
ATOM 6145 C C . GLN A 1 782 ? -23.984 10.433 16.834 1.00 84.19 782 GLN A C 1
ATOM 6147 O O . GLN A 1 782 ? -25.043 10.581 17.444 1.00 84.19 782 GLN A O 1
ATOM 6152 N N . SER A 1 783 ? -22.816 10.283 17.466 1.00 82.38 783 SER A N 1
ATOM 6153 C CA . SER A 1 783 ? -22.689 10.302 18.929 1.00 82.38 783 SER A CA 1
ATOM 6154 C C . SER A 1 783 ? -23.030 11.679 19.522 1.00 82.38 783 SER A C 1
ATOM 6156 O O . SER A 1 783 ? -23.703 11.756 20.551 1.00 82.38 783 SER A O 1
ATOM 6158 N N . LEU A 1 784 ? -22.633 12.769 18.851 1.00 84.25 784 LEU A N 1
ATOM 6159 C CA . LEU A 1 784 ? -22.989 14.143 19.235 1.00 84.25 784 LEU A CA 1
ATOM 6160 C C . LEU A 1 784 ? -24.492 14.419 19.059 1.00 84.25 784 LEU A C 1
ATOM 6162 O O . LEU A 1 784 ? -25.124 14.966 19.963 1.00 84.25 784 LEU A O 1
ATOM 6166 N N . ILE A 1 785 ? -25.088 13.992 17.941 1.00 88.31 785 ILE A N 1
ATOM 6167 C CA . ILE A 1 785 ? -26.532 14.131 17.685 1.00 88.31 785 ILE A CA 1
ATOM 6168 C C . ILE A 1 785 ? -27.350 13.360 18.735 1.00 88.31 785 ILE A C 1
ATOM 6170 O O . ILE A 1 785 ? -28.288 13.917 19.304 1.00 88.31 785 ILE A O 1
ATOM 6174 N N . GLN A 1 786 ? -26.953 12.130 19.083 1.00 86.44 786 GLN A N 1
ATOM 6175 C CA . GLN A 1 786 ? -27.598 11.353 20.153 1.00 86.44 786 GLN A CA 1
ATOM 6176 C C . GLN A 1 786 ? -27.485 12.023 21.532 1.00 86.44 786 GLN A C 1
ATOM 6178 O O . GLN A 1 786 ? -28.423 11.946 22.330 1.00 86.44 786 GLN A O 1
ATOM 6183 N N . GLN A 1 787 ? -26.372 12.705 21.830 1.00 85.62 787 GLN A N 1
ATOM 6184 C CA . GLN A 1 787 ? -26.253 13.498 23.056 1.00 85.62 787 GLN A CA 1
ATOM 6185 C C . GLN A 1 787 ? -27.229 14.685 23.051 1.00 85.62 787 GLN A C 1
ATOM 6187 O O . GLN A 1 787 ? -27.956 14.872 24.026 1.00 85.62 787 GLN A O 1
ATOM 6192 N N . LEU A 1 788 ? -27.298 15.445 21.956 1.00 86.88 788 LEU A N 1
ATOM 6193 C CA . LEU A 1 788 ? -28.198 16.595 21.826 1.00 86.88 788 LEU A CA 1
ATOM 6194 C C . LEU A 1 788 ? -29.682 16.180 21.899 1.00 86.88 788 LEU A C 1
ATOM 6196 O O . LEU A 1 788 ? -30.468 16.839 22.581 1.00 86.88 788 LEU A O 1
ATOM 6200 N N . GLN A 1 789 ? -30.058 15.047 21.298 1.00 88.25 789 GLN A N 1
ATOM 6201 C CA . GLN A 1 789 ? -31.388 14.439 21.458 1.00 88.25 789 GLN A CA 1
ATOM 6202 C C . GLN A 1 789 ? -31.680 14.074 22.923 1.00 88.25 789 GLN A C 1
ATOM 6204 O O . GLN A 1 789 ? -32.734 14.416 23.458 1.00 88.25 789 GLN A O 1
ATOM 6209 N N . LYS A 1 790 ? -30.732 13.424 23.612 1.00 87.06 790 LYS A N 1
ATOM 6210 C CA . LYS A 1 790 ? -30.860 13.036 25.029 1.00 87.06 790 LYS A CA 1
ATOM 6211 C C . LYS A 1 790 ? -30.973 14.237 25.977 1.00 87.06 790 LYS A C 1
ATOM 6213 O O . LYS A 1 790 ? -31.633 14.135 27.009 1.00 87.06 790 LYS A O 1
ATOM 6218 N N . GLU A 1 791 ? -30.330 15.351 25.646 1.00 84.50 791 GLU A N 1
ATOM 6219 C CA . GLU A 1 791 ? -30.424 16.620 26.379 1.00 84.50 791 GLU A CA 1
ATOM 6220 C C . GLU A 1 791 ? -31.701 17.420 26.052 1.00 84.50 791 GLU A C 1
ATOM 6222 O O . GLU A 1 791 ? -31.999 18.396 26.738 1.00 84.50 791 GLU A O 1
ATOM 6227 N N . GLY A 1 792 ? -32.493 16.988 25.062 1.00 84.88 792 GLY A N 1
ATOM 6228 C CA . GLY A 1 792 ? -33.752 17.626 24.668 1.00 84.88 792 GLY A CA 1
ATOM 6229 C C . GLY A 1 792 ? -33.598 18.812 23.711 1.00 84.88 792 GLY A C 1
ATOM 6230 O O . GLY A 1 792 ? -34.548 19.571 23.537 1.00 84.88 792 GLY A O 1
ATOM 6231 N N . TRP A 1 793 ? -32.426 18.977 23.089 1.00 85.50 793 TRP A N 1
ATOM 6232 C CA . TRP A 1 793 ? -32.153 20.025 22.097 1.00 85.50 793 TRP A CA 1
ATOM 6233 C C . TRP A 1 793 ? -32.736 19.733 20.715 1.00 85.50 793 TRP A C 1
ATOM 6235 O O . TRP A 1 793 ? -32.970 20.652 19.934 1.00 85.50 793 TRP A O 1
ATOM 6245 N N . ILE A 1 794 ? -32.920 18.451 20.401 1.00 84.12 794 ILE A N 1
ATOM 6246 C CA . ILE A 1 794 ? -33.329 17.944 19.092 1.00 84.12 794 ILE A CA 1
ATOM 6247 C C . ILE A 1 794 ? -34.386 16.861 19.331 1.00 84.12 794 ILE A C 1
ATOM 6249 O O . ILE A 1 794 ? -34.264 16.078 20.274 1.00 84.12 794 ILE A O 1
ATOM 6253 N N . ASN A 1 795 ? -35.422 16.804 18.493 1.00 70.81 795 ASN A N 1
ATOM 6254 C CA . ASN A 1 795 ? -36.398 15.713 18.553 1.00 70.81 795 ASN A CA 1
ATOM 6255 C C . ASN A 1 795 ? -35.770 14.393 18.057 1.00 70.81 795 ASN A C 1
ATOM 6257 O O . ASN A 1 795 ? -34.922 14.397 17.163 1.00 70.81 795 ASN A O 1
ATOM 6261 N N . GLY A 1 796 ? -36.166 13.277 18.675 1.00 53.28 796 GLY A N 1
ATOM 6262 C CA . GLY A 1 796 ? -35.716 11.919 18.333 1.00 53.28 796 GLY A CA 1
ATOM 6263 C C . GLY A 1 796 ? -36.605 11.219 17.316 1.00 53.28 796 GLY A C 1
ATOM 6264 O O . GLY A 1 796 ? -37.821 11.518 17.318 1.00 53.28 796 GLY A O 1
#

Nearest PDB structures (foldseek):
  3o2m-assembly1_A  TM=6.458E-01  e=4.266E-09  Homo sapiens
  4h3b-assembly2_C  TM=6.539E-01  e=7.828E-09  Homo sapiens
  8pt8-assembly2_B  TM=6.608E-01  e=6.302E-09  Homo sapiens
  4h36-assembly1_A  TM=6.589E-01  e=1.156E-08  Homo sapiens
  5lw1-assembly3_H  TM=6.187E-01  e=3.587E-09  Homo sapiens

Foldseek 3Di:
DDPADQQDDDPNFWGFHAWPAADPFFTKTWTWGDDPNDIDIWIKGKGKFVNDVVLLVVVVVVPDDLVRLLVVSVVVVVVVVVVLVVLVVVAPFQAFWNWDDWDWAADPVRSMIMIITITHDFAQPVVVCLVPFDFLVLLLQQLLWNLVSLVVCVVVQWAQQQQASAAWTAHPVGHIYGDPSVVRDRPLDDDDDDDDPPRLQQFALCVVVVHDDGNLRVLQSSLQRSLCSLAQNDGFQADHPPDDGDPVSSVVRSVCLNVQPQTDQHNNCPDQNSVLSSQSNHNDSVSHDPGSVRSSVSSVPDDDDPNSPDGPCVPSPDPPDDPDRDDDDYGGGHDDDDDDDDDDDDDDDDDDDDDDDDDDDDDDDDDDDDDDDDDDDDDDDDDPDCPVVVVVVVVVVVVVVVVVVVVVVVVVVVVVVVVVVVVVLVVLLVVLLVVLVVCLQPPLVVSLVSLVVSCVSPVPDLSSLLSNLSSCVSVVVLVCSLCCLPPVVNLPDPDDLQSSLSSLLSNLVSCLVVVVLSSNLVSLVSNVVRHDDDLVSLLSNLLSCLVVLVLVVSVVSLVVCVVVVHDPLSSLLSVLSSCVSVVVLVSNLVSLVVSCVPDPDLVSNVVSLVVNLVSLVVLLVCLVVVRRPDPLSLVVNLVSLVVNCVVSVCLLVLVSLQSNLVSLVSSVVRPPVDDLVSLVSSLVSLVSSVVSVDDDLVSLVSNLVSCVVVVVLVSSLVSLVVSCVSVVLALVSLLSVLVSLVVVQVPDDPVPHASVSSVVSLVSSVVSDDPPDPCPSNVVSVVVVVVCCVVVRDPD

Secondary structure (DSSP, 8-state):
--SS-TT-EETTTEEEEEEEEEETTEEEEEEEEEETTEEEEEEEEEEEESSSHHHHHHHHHTT--HHHHHHHHHHHHHHHHHHHHHHHHHTTSTTS--EEEEEEEE-TTSS-EEEEEEE---EEHHHHHHHSPPBHHHHHHHHHHHHHHHHHHHHTT------STTS-EE-TT--B-B---TT---TT--------TTGGGT--HHHHTT----THHHHHHHHHHHHHHHTTT--TTPPPTTS---HHHHHHHHHHHHTTPPPPPPTT--THHHHHHHHHT-SSGGGS-SSHHHHHHHHHT----TTTTSBSSSS-TT------S------B---------------------------------------PPP-----------HHHHHHHHHHHHHHHHHHHHHHHHHHHHHHHHHHHHHHHHHHHHHHHHHHHHHHTTT-HHHHHHHHHHHHHH-TT-SHHHHHHHHHHHHTT-HHHHHHIIIIII-TTSS--HHHHHHHHHHHHHHHHHTT-HHHHHHHHHHHTTTSPPPHHHHHHHHHHHHHTT-HHHHHHHHHHHHHHT--HHHHHHHH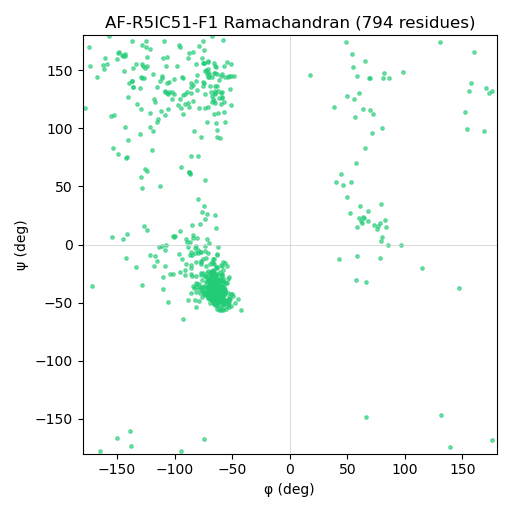HHHHHHHT-HHHHHHHHHHHHHH---HHHHHHHHHHHHHHHHHHHHHHTTT--SSSSHHHHHHHHHHHHHHHS--TT-HHHHHHHHHHHHHHHHH-TTS-THHHHHHHHHHHHHHHTT---HHHHHHHHHHHHHHT-HHHHHHHHHHHHHH-TT-SHHHHHHHHHHHHHHHTS-GGG---HHHHHHHHHHHHH--SSS-THHHHHHHHHHHHHHHTTSS--

Radius of gyration: 37.42 Å; Cα contacts (8 Å, |Δi|>4): 1078; chains: 1; bounding box: 83×76×136 Å

Solvent-accessible surface area (backbone atoms only — not comparable to full-atom values): 44175 Å² total; per-residue (Å²): 132,81,87,75,46,80,64,36,72,45,92,97,61,30,27,32,68,42,81,60,31,54,48,103,68,38,42,30,27,38,29,37,35,78,56,98,91,44,83,46,72,30,26,35,42,40,28,48,37,55,78,41,74,62,59,54,46,46,48,42,73,72,64,39,50,72,72,52,45,28,50,55,40,46,52,58,51,49,52,55,49,50,49,52,53,52,42,58,72,43,37,85,41,46,19,25,44,42,48,72,54,71,49,82,45,71,38,95,89,66,55,36,34,37,40,41,37,35,29,65,63,68,44,39,40,58,73,48,46,78,75,46,65,48,27,55,54,52,55,42,47,38,52,41,17,37,21,54,22,49,49,48,32,53,72,73,57,35,42,55,78,64,45,44,87,60,22,27,16,29,43,101,86,68,46,24,18,24,45,74,59,70,79,35,51,50,81,92,65,86,76,83,89,82,92,69,99,69,67,70,81,33,49,32,50,46,64,75,71,70,46,84,84,62,71,52,42,48,46,20,8,48,16,46,43,55,35,14,71,33,23,86,77,29,58,69,82,45,66,61,84,90,51,76,82,53,71,65,47,54,52,53,27,47,51,44,56,60,73,54,54,83,75,72,79,36,78,70,28,67,69,69,65,24,54,53,32,50,33,26,49,35,70,56,68,86,67,28,48,97,39,39,64,55,51,25,52,58,53,71,64,58,76,86,48,86,71,40,70,42,54,75,47,80,83,67,83,80,80,89,68,79,89,76,86,74,65,45,58,16,33,16,26,54,88,85,88,88,83,90,84,92,86,86,89,84,82,84,88,84,88,83,88,82,82,88,88,80,88,85,85,89,84,87,90,87,88,87,85,88,84,88,85,87,83,90,85,88,87,84,85,86,80,97,70,58,68,65,57,48,53,53,52,48,52,51,49,50,51,49,49,50,55,48,48,57,47,50,52,51,51,51,51,51,50,52,52,53,50,50,51,53,50,53,53,48,54,50,38,54,51,26,52,52,52,18,64,70,20,23,89,79,39,16,72,63,12,34,61,26,19,56,52,27,31,74,76,41,76,86,54,64,64,40,57,52,54,31,43,50,13,29,46,58,60,67,40,30,69,60,26,45,48,43,47,56,72,71,61,30,98,80,54,98,66,55,61,61,60,53,15,55,51,21,41,52,44,13,52,34,29,43,79,69,68,36,33,72,59,10,36,54,24,37,61,50,14,53,76,53,48,91,67,53,72,68,54,46,44,54,31,23,41,19,28,8,78,71,64,37,48,74,60,18,57,49,43,50,52,49,39,61,73,72,64,57,57,66,51,61,52,39,42,43,49,17,44,39,28,45,54,74,63,42,53,68,59,15,50,50,26,27,52,51,27,61,75,65,54,87,52,67,67,60,39,52,50,37,52,52,52,43,38,47,56,18,52,60,29,38,69,25,48,86,72,75,63,34,90,57,80,61,21,22,52,50,28,32,56,53,45,56,51,44,33,68,75,72,63,44,84,79,44,43,66,62,32,45,53,37,14,51,19,22,42,48,18,52,75,71,33,95,84,59,58,75,64,33,41,53,46,13,39,56,25,42,51,50,21,45,75,67,69,57,84,57,74,66,57,36,57,52,40,26,51,42,24,50,75,72,63,39,51,74,58,20,51,53,33,33,51,54,38,37,69,78,40,78,71,59,24,61,44,29,35,52,49,15,54,50,41,49,56,54,35,68,72,42,59,85,94,70,54,69,58,63,71,22,48,56,24,40,54,52,16,63,72,41,56,56,100,82,55,84,54,62,64,54,54,55,49,50,53,52,51,52,49,39,33,76,73,65,73,40,90,129